Protein AF-A0A496LBF5-F1 (afdb_monomer_lite)

pLDDT: mean 88.76, std 11.46, range [32.69, 98.62]

Structure (mmCIF, N/CA/C/O backbone):
data_AF-A0A496LBF5-F1
#
_entry.id   AF-A0A496LBF5-F1
#
loop_
_atom_site.group_PDB
_atom_site.id
_atom_site.type_symbol
_atom_site.label_atom_id
_atom_site.label_alt_id
_atom_site.label_comp_id
_atom_site.label_asym_id
_atom_site.label_entity_id
_atom_site.label_seq_id
_atom_site.pdbx_PDB_ins_code
_atom_site.Cartn_x
_atom_site.Cartn_y
_atom_site.Cartn_z
_atom_site.occupancy
_atom_site.B_iso_or_equiv
_atom_site.auth_seq_id
_atom_site.auth_comp_id
_atom_site.auth_asym_id
_atom_site.auth_atom_id
_atom_site.pdbx_PDB_model_num
ATOM 1 N N . LEU A 1 1 ? -19.926 21.013 31.527 1.00 41.00 1 LEU A N 1
ATOM 2 C CA . LEU A 1 1 ? -18.707 20.672 32.301 1.00 41.00 1 LEU A CA 1
ATOM 3 C C . LEU A 1 1 ? -17.491 20.433 31.405 1.00 41.00 1 LEU A C 1
ATOM 5 O O . LEU A 1 1 ? -16.463 21.039 31.661 1.00 41.00 1 LEU A O 1
ATOM 9 N N . GLU A 1 2 ? -17.619 19.691 30.303 1.00 32.69 2 GLU A N 1
ATOM 10 C CA . GLU A 1 2 ? -16.548 19.501 29.303 1.00 32.69 2 GLU A CA 1
ATOM 11 C C . GLU A 1 2 ? -15.998 20.827 28.744 1.00 32.69 2 GLU A C 1
ATOM 13 O O . GLU A 1 2 ? -14.807 21.074 28.835 1.00 32.69 2 GLU A O 1
ATOM 18 N N . LYS A 1 3 ? -16.867 21.773 28.353 1.00 41.38 3 LYS A N 1
ATOM 19 C CA . LYS A 1 3 ? -16.457 23.142 27.966 1.00 41.38 3 LYS A CA 1
ATOM 20 C C . LYS A 1 3 ? -15.756 23.938 29.076 1.00 41.38 3 LYS A C 1
ATOM 22 O O . LYS A 1 3 ? -15.048 24.891 28.779 1.00 41.38 3 LYS A O 1
ATOM 27 N N . PHE A 1 4 ? -15.995 23.619 30.351 1.00 46.16 4 PHE A N 1
ATOM 28 C CA . PHE A 1 4 ? -15.349 24.290 31.486 1.00 46.16 4 PHE A CA 1
ATOM 29 C C . PHE A 1 4 ? -13.965 23.691 31.745 1.00 46.16 4 PHE A C 1
ATOM 31 O O . PHE A 1 4 ? -13.008 24.445 31.877 1.00 46.16 4 PHE A O 1
ATOM 38 N N . ALA A 1 5 ? -13.845 22.361 31.701 1.00 46.97 5 ALA A N 1
ATOM 39 C CA . ALA A 1 5 ? -12.564 21.661 31.715 1.00 46.97 5 ALA A CA 1
ATOM 40 C C . ALA A 1 5 ? -11.706 22.033 30.494 1.00 46.97 5 ALA A C 1
ATOM 42 O O . ALA A 1 5 ? -10.549 22.380 30.668 1.00 46.97 5 ALA A O 1
ATOM 43 N N . GLU A 1 6 ? -12.282 22.094 29.288 1.00 51.34 6 GLU A N 1
ATOM 44 C CA . GLU A 1 6 ? -11.626 22.617 28.081 1.00 51.34 6 GLU A CA 1
ATOM 45 C C . GLU A 1 6 ? -11.232 24.085 28.235 1.00 51.34 6 GLU A C 1
ATOM 47 O O . GLU A 1 6 ? -10.210 24.495 27.706 1.00 51.34 6 GLU A O 1
ATOM 52 N N . ARG A 1 7 ? -12.017 24.907 28.941 1.00 63.19 7 ARG A N 1
ATOM 53 C CA . ARG A 1 7 ? -11.684 26.319 29.169 1.00 63.19 7 ARG A CA 1
ATOM 54 C C . ARG A 1 7 ? -10.566 26.485 30.197 1.00 63.19 7 ARG A C 1
ATOM 56 O O . ARG A 1 7 ? -9.757 27.388 30.021 1.00 63.19 7 ARG A O 1
ATOM 63 N N . ILE A 1 8 ? -10.512 25.643 31.230 1.00 68.25 8 ILE A N 1
ATOM 64 C CA . ILE A 1 8 ? -9.393 25.579 32.182 1.00 68.25 8 ILE A CA 1
ATOM 65 C C . ILE A 1 8 ? -8.149 25.045 31.479 1.00 68.25 8 ILE A C 1
ATOM 67 O O . ILE A 1 8 ? -7.120 25.697 31.528 1.00 68.25 8 ILE A O 1
ATOM 71 N N . ASP A 1 9 ? -8.254 23.934 30.756 1.00 63.53 9 ASP A N 1
ATOM 72 C CA . ASP A 1 9 ? -7.166 23.348 29.971 1.00 63.53 9 ASP A CA 1
ATOM 73 C C . ASP A 1 9 ? -6.661 24.331 28.909 1.00 63.53 9 ASP A C 1
ATOM 75 O O . ASP A 1 9 ? -5.462 24.525 28.775 1.00 63.53 9 ASP A O 1
ATOM 79 N N . LYS A 1 10 ? -7.554 25.052 28.221 1.00 72.62 10 LYS A N 1
ATOM 80 C CA . LYS A 1 10 ? -7.190 26.118 27.276 1.00 72.62 10 LYS A CA 1
ATOM 81 C C . LYS A 1 10 ? -6.554 27.323 27.966 1.00 72.62 10 LYS A C 1
ATOM 83 O O . LYS A 1 10 ? -5.700 27.948 27.357 1.00 72.62 10 LYS A O 1
ATOM 88 N N . LYS A 1 11 ? -6.959 27.663 29.195 1.00 74.81 11 LYS A N 1
ATOM 89 C CA . LYS A 1 11 ? -6.313 28.717 29.994 1.00 74.81 11 LYS A CA 1
ATOM 90 C C . LYS A 1 11 ? -4.924 28.288 30.473 1.00 74.81 11 LYS A C 1
ATOM 92 O O . LYS A 1 11 ? -3.991 29.055 30.318 1.00 74.81 11 LYS A O 1
ATOM 97 N N . LEU A 1 12 ? -4.775 27.068 30.985 1.00 72.44 12 LEU A N 1
ATOM 98 C CA . LEU A 1 12 ? -3.493 26.514 31.429 1.00 72.44 12 LEU A CA 1
ATOM 99 C C . LEU A 1 12 ? -2.530 26.332 30.251 1.00 72.44 12 LEU A C 1
ATOM 101 O O . LEU A 1 12 ? -1.374 26.712 30.348 1.00 72.44 12 LEU A O 1
ATOM 105 N N . LYS A 1 13 ? -3.018 25.840 29.107 1.00 74.94 13 LYS A N 1
ATOM 106 C CA . LYS A 1 13 ? -2.248 25.746 27.855 1.00 74.94 13 LYS A CA 1
ATOM 107 C C . LYS A 1 13 ? -1.964 27.094 27.195 1.00 74.94 13 LYS A C 1
ATOM 109 O O . LYS A 1 13 ? -1.190 27.119 26.249 1.00 74.94 13 LYS A O 1
ATOM 114 N N . ALA A 1 14 ? -2.627 28.171 27.621 1.00 77.81 14 ALA A N 1
ATOM 115 C CA . ALA A 1 14 ? -2.325 29.524 27.161 1.00 77.81 14 ALA A CA 1
ATOM 116 C C . ALA A 1 14 ? -1.208 30.185 27.985 1.00 77.81 14 ALA A C 1
ATOM 118 O O . ALA A 1 14 ? -0.708 31.226 27.569 1.00 77.81 14 ALA A O 1
ATOM 119 N N . ASN A 1 15 ? -0.818 29.595 29.123 1.00 75.81 15 ASN A N 1
ATOM 120 C CA . ASN A 1 15 ? 0.367 30.014 29.860 1.00 75.81 15 ASN A CA 1
ATOM 121 C C . ASN A 1 15 ? 1.589 29.341 29.230 1.00 75.81 15 ASN A C 1
ATOM 123 O O . ASN A 1 15 ? 1.832 28.151 29.430 1.00 75.81 15 ASN A O 1
ATOM 127 N N . ASP A 1 16 ? 2.330 30.110 28.439 1.00 76.94 16 ASP A N 1
ATOM 128 C CA . ASP A 1 16 ? 3.502 29.621 27.709 1.00 76.94 16 ASP A CA 1
ATOM 129 C C . ASP A 1 16 ? 4.757 29.492 28.602 1.00 76.94 16 ASP A C 1
ATOM 131 O O . ASP A 1 16 ? 5.663 28.724 28.278 1.00 76.94 16 ASP A O 1
ATOM 135 N N . SER A 1 17 ? 4.813 30.223 29.720 1.00 84.50 17 SER A N 1
ATOM 136 C CA . SER A 1 17 ? 5.868 30.162 30.740 1.00 84.50 17 SER A CA 1
ATOM 137 C C . SER A 1 17 ? 5.304 30.479 32.133 1.00 84.50 17 SER A C 1
ATOM 139 O O . SER A 1 17 ? 4.192 30.994 32.261 1.00 84.50 17 SER A O 1
ATOM 141 N N . ILE A 1 18 ? 6.037 30.093 33.182 1.00 86.38 18 ILE A N 1
ATOM 142 C CA . ILE A 1 18 ? 5.689 30.301 34.597 1.00 86.38 18 ILE A CA 1
ATOM 143 C C . ILE A 1 18 ? 6.954 30.803 35.296 1.00 86.38 18 ILE A C 1
ATOM 145 O O . ILE A 1 18 ? 8.036 30.274 35.029 1.00 86.38 18 ILE A O 1
ATOM 149 N N . SER A 1 19 ? 6.841 31.827 36.145 1.00 87.69 19 SER A N 1
ATOM 150 C CA . SER A 1 19 ? 8.003 32.348 36.866 1.00 87.69 19 SER A CA 1
ATOM 151 C C . SER A 1 19 ? 8.444 31.386 37.974 1.00 87.69 19 SER A C 1
ATOM 153 O O . SER A 1 19 ? 7.641 30.621 38.505 1.00 87.69 19 SER A O 1
ATOM 155 N N . ILE A 1 20 ? 9.725 31.433 38.347 1.00 87.69 20 ILE A N 1
ATOM 156 C CA . ILE A 1 20 ? 10.244 30.654 39.483 1.00 87.69 20 ILE A CA 1
ATOM 157 C C . ILE A 1 20 ? 9.476 30.997 40.772 1.00 87.69 20 ILE A C 1
ATOM 159 O O . ILE A 1 20 ? 9.082 30.091 41.501 1.00 87.69 20 ILE A O 1
ATOM 163 N N . GLY A 1 21 ? 9.173 32.283 40.990 1.00 87.06 21 GLY A N 1
ATOM 164 C CA . GLY A 1 21 ? 8.399 32.744 42.145 1.00 87.06 21 GLY A CA 1
ATOM 165 C C . GLY A 1 21 ? 6.989 32.149 42.213 1.00 87.06 21 GLY A C 1
ATOM 166 O O . GLY A 1 21 ? 6.587 31.680 43.272 1.00 87.06 21 GLY A O 1
ATOM 167 N N . ASP A 1 22 ? 6.266 32.074 41.088 1.00 86.88 22 ASP A N 1
ATOM 168 C CA . ASP A 1 22 ? 4.928 31.455 41.055 1.00 86.88 22 ASP A CA 1
ATOM 169 C C . ASP A 1 22 ? 4.984 29.959 41.407 1.00 86.88 22 ASP A C 1
ATOM 171 O O . ASP A 1 22 ? 4.070 29.421 42.039 1.00 86.88 22 ASP A O 1
ATOM 175 N N . VAL A 1 23 ? 6.047 29.266 40.980 1.00 86.62 23 VAL A N 1
ATOM 176 C CA . VAL A 1 23 ? 6.255 27.850 41.312 1.00 86.62 23 VAL A CA 1
ATOM 177 C C . VAL A 1 23 ? 6.533 27.695 42.804 1.00 86.62 23 VAL A C 1
ATOM 179 O O . VAL A 1 23 ? 5.889 26.858 43.436 1.00 86.62 23 VAL A O 1
ATOM 182 N N . ASP A 1 24 ? 7.420 28.512 43.374 1.00 85.25 24 ASP A N 1
ATOM 183 C CA . ASP A 1 24 ? 7.716 28.514 44.811 1.00 85.25 24 ASP A CA 1
ATOM 184 C C . ASP A 1 24 ? 6.450 28.803 45.645 1.00 85.25 24 ASP A C 1
ATOM 186 O O . ASP A 1 24 ? 6.182 28.108 46.628 1.00 85.25 24 ASP A O 1
ATOM 190 N N . GLU A 1 25 ? 5.609 29.757 45.228 1.00 84.25 25 GLU A N 1
ATOM 191 C CA . GLU A 1 25 ? 4.325 30.046 45.884 1.00 84.25 25 GLU A CA 1
ATOM 192 C C . GLU A 1 25 ? 3.355 28.859 45.822 1.00 84.25 25 GLU A C 1
ATOM 194 O O . GLU A 1 25 ? 2.691 28.535 46.811 1.00 84.25 25 GLU A O 1
ATOM 199 N N . CYS A 1 26 ? 3.274 28.183 44.673 1.00 83.31 26 CYS A N 1
ATOM 200 C CA . CYS A 1 26 ? 2.454 26.981 44.529 1.00 83.31 26 CYS A CA 1
ATOM 201 C C . CYS A 1 26 ? 2.970 25.836 45.412 1.00 83.31 26 CYS A C 1
ATOM 203 O O . CYS A 1 26 ? 2.166 25.131 46.024 1.00 83.31 26 CYS A O 1
ATOM 205 N N . LEU A 1 27 ? 4.291 25.651 45.501 1.00 80.19 27 LEU A N 1
ATOM 206 C CA . LEU A 1 27 ? 4.918 24.635 46.350 1.00 80.19 27 LEU A CA 1
ATOM 207 C C . LEU A 1 27 ? 4.660 24.914 47.836 1.00 80.19 27 LEU A C 1
ATOM 209 O O . LEU A 1 27 ? 4.296 23.993 48.569 1.00 80.19 27 LEU A O 1
ATOM 213 N N . ALA A 1 28 ? 4.727 26.177 48.265 1.00 79.50 28 ALA A N 1
ATOM 214 C CA . ALA A 1 28 ? 4.423 26.583 49.638 1.00 79.50 28 ALA A CA 1
ATOM 215 C C . ALA A 1 28 ? 2.978 26.240 50.060 1.00 79.50 28 ALA A C 1
ATOM 217 O O . ALA A 1 28 ? 2.727 25.924 51.224 1.00 79.50 28 ALA A O 1
ATOM 218 N N . GLN A 1 29 ? 2.024 26.235 49.120 1.00 79.88 29 GLN A N 1
ATOM 219 C CA . GLN A 1 29 ? 0.629 25.848 49.378 1.00 79.88 29 GLN A CA 1
ATOM 220 C C . GLN A 1 29 ? 0.423 24.328 49.535 1.00 79.88 29 GLN A C 1
ATOM 222 O O . GLN A 1 29 ? -0.628 23.907 50.022 1.00 79.88 29 GLN A O 1
ATOM 227 N N . LEU A 1 30 ? 1.398 23.498 49.141 1.00 73.38 30 LEU A N 1
ATOM 228 C CA . LEU A 1 30 ? 1.330 22.030 49.210 1.00 73.38 30 LEU A CA 1
ATOM 229 C C . LEU A 1 30 ? 1.861 21.444 50.541 1.00 73.38 30 LEU A C 1
ATOM 231 O O . LEU A 1 30 ? 1.722 20.239 50.758 1.00 73.38 30 LEU A O 1
ATOM 235 N N . GLY A 1 31 ? 2.400 22.275 51.446 1.00 68.12 31 GLY A N 1
ATOM 236 C CA . GLY A 1 31 ? 2.830 21.908 52.809 1.00 68.12 31 GLY A CA 1
ATOM 237 C C . GLY A 1 31 ? 4.353 21.801 53.017 1.00 68.12 31 GLY A C 1
ATOM 238 O O . GLY A 1 31 ? 5.129 21.842 52.066 1.00 68.12 31 GLY A O 1
ATOM 239 N N . GLU A 1 32 ? 4.787 21.623 54.276 1.00 57.25 32 GLU A N 1
ATOM 240 C CA . GLU A 1 32 ? 6.210 21.626 54.696 1.00 57.25 32 GLU A CA 1
ATOM 241 C C . GLU A 1 32 ? 7.187 20.663 53.973 1.00 57.25 32 GLU A C 1
ATOM 243 O O . GLU A 1 32 ? 8.366 21.004 53.878 1.00 57.25 32 GLU A O 1
ATOM 248 N N . PRO A 1 33 ? 6.784 19.507 53.402 1.00 58.16 33 PRO A N 1
ATOM 249 C CA . PRO A 1 33 ? 7.716 18.641 52.669 1.00 58.16 33 PRO A CA 1
ATOM 250 C C . PRO A 1 33 ? 8.296 19.257 51.382 1.00 58.16 33 PRO A C 1
ATOM 252 O O . PRO A 1 33 ? 9.238 18.701 50.819 1.00 58.16 33 PRO A O 1
ATOM 255 N N . TYR A 1 34 ? 7.741 20.375 50.897 1.00 58.12 34 TYR A N 1
ATOM 256 C CA . TYR A 1 34 ? 8.071 20.990 49.603 1.00 58.12 34 TYR A CA 1
ATOM 257 C C . TYR A 1 34 ? 8.748 22.372 49.728 1.00 58.12 34 TYR A C 1
ATOM 259 O O . TYR A 1 34 ? 8.709 23.162 48.793 1.00 58.12 34 TYR A O 1
ATOM 267 N N . VAL A 1 35 ? 9.395 22.662 50.865 1.00 58.12 35 VAL A N 1
ATOM 268 C CA . VAL A 1 35 ? 9.990 23.979 51.212 1.00 58.12 35 VAL A CA 1
ATOM 269 C C . VAL A 1 35 ? 11.327 24.282 50.498 1.00 58.12 35 VAL A C 1
ATOM 271 O O . VAL A 1 35 ? 11.911 25.345 50.692 1.00 58.12 35 VAL A O 1
ATOM 274 N N . LYS A 1 36 ? 11.838 23.386 49.642 1.00 68.62 36 LYS A N 1
ATOM 275 C CA . LYS A 1 36 ? 13.060 23.662 48.863 1.00 68.62 36 LYS A CA 1
ATOM 276 C C . LYS A 1 36 ? 12.752 24.656 47.743 1.00 68.62 36 LYS A C 1
ATOM 278 O O . LYS A 1 36 ? 11.825 24.422 46.969 1.00 68.62 36 LYS A O 1
ATOM 283 N N . ARG A 1 37 ? 13.547 25.724 47.637 1.00 79.19 37 ARG A N 1
ATOM 284 C CA . ARG A 1 37 ? 13.379 26.712 46.572 1.00 79.19 37 ARG A CA 1
ATOM 285 C C . ARG A 1 37 ? 13.835 26.138 45.238 1.00 79.19 37 ARG A C 1
ATOM 287 O O . ARG A 1 37 ? 14.799 25.368 45.174 1.00 79.19 37 ARG A O 1
ATOM 294 N N . VAL A 1 38 ? 13.167 26.514 44.156 1.00 82.81 38 VAL A N 1
ATOM 295 C CA . VAL A 1 38 ? 13.528 26.042 42.812 1.00 82.81 38 VAL A CA 1
ATOM 296 C C . VAL A 1 38 ? 14.945 26.484 42.417 1.00 82.81 38 VAL A C 1
ATOM 298 O O . VAL A 1 38 ? 15.627 25.748 41.703 1.00 82.81 38 VAL A O 1
ATOM 301 N N . GLU A 1 39 ? 15.443 27.627 42.896 1.00 84.19 39 GLU A N 1
ATOM 302 C CA . GLU A 1 39 ? 16.824 28.047 42.622 1.00 84.19 39 GLU A CA 1
ATOM 303 C C . GLU A 1 39 ? 17.855 27.081 43.215 1.00 84.19 39 GLU A C 1
ATOM 305 O O . GLU A 1 39 ? 18.856 26.793 42.558 1.00 84.19 39 GLU A O 1
ATOM 310 N N . ASP A 1 40 ? 17.584 26.520 44.396 1.00 82.06 40 ASP A N 1
ATOM 311 C CA . ASP A 1 40 ? 18.472 25.555 45.052 1.00 82.06 40 ASP A CA 1
ATOM 312 C C . ASP A 1 40 ? 18.580 24.264 44.227 1.00 82.06 40 ASP A C 1
ATOM 314 O O . ASP A 1 40 ? 19.658 23.683 44.103 1.00 82.06 40 ASP A O 1
ATOM 318 N N . TYR A 1 41 ? 17.481 23.848 43.585 1.00 82.19 41 TYR A N 1
ATOM 319 C CA . TYR A 1 41 ? 17.464 22.694 42.684 1.00 82.19 41 TYR A CA 1
ATOM 320 C C . TYR A 1 41 ? 18.403 22.879 41.483 1.00 82.19 41 TYR A C 1
ATOM 322 O O . TYR A 1 41 ? 19.136 21.957 41.121 1.00 82.19 41 TYR A O 1
ATOM 330 N N . PHE A 1 42 ? 18.414 24.068 40.874 1.00 83.88 42 PHE A N 1
ATOM 331 C CA . PHE A 1 42 ? 19.310 24.366 39.753 1.00 83.88 42 PHE A CA 1
ATOM 332 C C . PHE A 1 42 ? 20.751 24.624 40.204 1.00 83.88 42 PHE A C 1
ATOM 334 O O . PHE A 1 42 ? 21.678 24.172 39.528 1.00 83.88 42 PHE A O 1
ATOM 341 N N . ALA A 1 43 ? 20.951 25.290 41.345 1.00 81.19 43 ALA A N 1
ATOM 342 C CA . ALA A 1 43 ? 22.270 25.548 41.925 1.00 81.19 43 ALA A CA 1
ATOM 343 C C . ALA A 1 43 ? 22.997 24.253 42.314 1.00 81.19 43 ALA A C 1
ATOM 345 O O . ALA A 1 43 ? 24.210 24.156 42.133 1.00 81.19 43 ALA A O 1
ATOM 346 N N . ALA A 1 44 ? 22.251 23.234 42.753 1.00 76.75 44 ALA A N 1
ATOM 347 C CA . ALA A 1 44 ? 22.783 21.907 43.039 1.00 76.75 44 ALA A CA 1
ATOM 348 C C . ALA A 1 44 ? 23.307 21.173 41.789 1.00 76.75 44 ALA A C 1
ATOM 350 O O . ALA A 1 44 ? 24.006 20.176 41.923 1.00 76.75 44 ALA A O 1
ATOM 351 N N . MET A 1 45 ? 23.000 21.626 40.562 1.00 73.56 45 MET A N 1
ATOM 352 C CA . MET A 1 45 ? 23.544 21.067 39.309 1.00 73.56 45 MET A CA 1
ATOM 353 C C . MET A 1 45 ? 23.470 19.527 39.237 1.00 73.56 45 MET A C 1
ATOM 355 O O . MET A 1 45 ? 24.401 18.855 38.778 1.00 73.56 45 MET A O 1
ATOM 359 N N . GLY A 1 46 ? 22.344 18.968 39.693 1.00 65.50 46 GLY A N 1
ATOM 360 C CA . GLY A 1 46 ? 22.088 17.526 39.717 1.00 65.50 46 GLY A CA 1
ATOM 361 C C . GLY A 1 46 ? 22.604 16.779 40.954 1.00 65.50 46 GLY A C 1
ATOM 362 O O . GLY A 1 46 ? 22.464 15.560 41.001 1.00 65.50 46 GLY A O 1
ATOM 363 N N . GLU A 1 47 ? 23.172 17.461 41.949 1.00 66.38 47 GLU A N 1
ATOM 364 C CA . GLU A 1 47 ? 23.517 16.870 43.244 1.00 66.38 47 GLU A CA 1
ATOM 365 C C . GLU A 1 47 ? 22.239 16.668 44.077 1.00 66.38 47 GLU A C 1
ATOM 367 O O . GLU A 1 47 ? 21.509 17.611 44.378 1.00 66.38 47 GLU A O 1
ATOM 372 N N . LEU A 1 48 ? 21.931 15.414 44.415 1.00 55.50 48 LEU A N 1
ATOM 373 C CA . LEU A 1 48 ? 20.868 15.062 45.355 1.00 55.50 48 LEU A CA 1
ATOM 374 C C . LEU A 1 48 ? 21.522 14.567 46.645 1.00 55.50 48 LEU A C 1
ATOM 376 O O . LEU A 1 48 ? 22.208 13.548 46.630 1.00 55.50 48 LEU A O 1
ATOM 380 N N . GLU A 1 49 ? 21.277 15.253 47.759 1.00 49.25 49 GLU A N 1
ATOM 381 C CA . GLU A 1 49 ? 21.431 14.642 49.080 1.00 49.25 49 GLU A CA 1
ATOM 382 C C . GLU A 1 49 ? 20.263 13.670 49.284 1.00 49.25 49 GLU A C 1
ATOM 384 O O . GLU A 1 49 ? 19.103 14.082 49.388 1.00 49.25 49 GLU A O 1
ATOM 389 N N . ILE A 1 50 ? 20.565 12.374 49.278 1.00 43.91 50 ILE A N 1
ATOM 390 C CA . ILE A 1 50 ? 19.681 11.318 49.772 1.00 43.91 50 ILE A CA 1
ATOM 391 C C . ILE A 1 50 ? 20.373 10.788 51.030 1.00 43.91 50 ILE A C 1
ATOM 393 O O . ILE A 1 50 ? 21.549 10.451 50.945 1.00 43.91 50 ILE A O 1
ATOM 397 N N . ASP A 1 51 ? 19.653 10.810 52.154 1.00 42.28 51 ASP A N 1
ATOM 398 C CA . ASP A 1 51 ? 20.048 10.483 53.536 1.00 42.28 51 ASP A CA 1
ATOM 399 C C . ASP A 1 51 ? 21.388 9.746 53.768 1.00 42.28 51 ASP A C 1
ATOM 401 O O . ASP A 1 51 ? 21.714 8.761 53.108 1.00 42.28 51 ASP A O 1
ATOM 405 N N . ASP A 1 52 ? 22.082 10.229 54.806 1.00 42.88 52 ASP A N 1
ATOM 406 C CA . ASP A 1 52 ? 23.400 9.961 55.423 1.00 42.88 52 ASP A CA 1
ATOM 407 C C . ASP A 1 52 ? 24.151 8.606 55.290 1.00 42.88 52 ASP A C 1
ATOM 409 O O . ASP A 1 52 ? 25.154 8.424 55.978 1.00 42.88 52 ASP A O 1
ATOM 413 N N . GLU A 1 53 ? 23.805 7.659 54.414 1.00 45.78 53 GLU A N 1
ATOM 414 C CA . GLU A 1 53 ? 24.547 6.384 54.310 1.00 45.78 53 GLU A CA 1
ATOM 415 C C . GLU A 1 53 ? 24.903 5.878 52.901 1.00 45.78 53 GLU A C 1
ATOM 417 O O . GLU A 1 53 ? 25.493 4.803 52.788 1.00 45.78 53 GLU A O 1
ATOM 422 N N . GLN A 1 54 ? 24.693 6.635 51.817 1.00 40.50 54 GLN A N 1
ATOM 423 C CA . GLN A 1 54 ? 25.317 6.303 50.521 1.00 40.50 54 GLN A CA 1
ATOM 424 C C . GLN A 1 54 ? 25.367 7.502 49.559 1.00 40.50 54 GLN A C 1
ATOM 426 O O . GLN A 1 54 ? 24.437 7.770 48.804 1.00 40.50 54 GLN A O 1
ATOM 431 N N . ILE A 1 55 ? 26.498 8.212 49.553 1.00 38.34 55 ILE A N 1
ATOM 432 C CA . ILE A 1 55 ? 26.775 9.285 48.591 1.00 38.34 55 ILE A CA 1
ATOM 433 C C . ILE A 1 55 ? 27.207 8.655 47.257 1.00 38.34 55 ILE A C 1
ATOM 435 O O . ILE A 1 55 ? 28.384 8.351 47.064 1.00 38.34 55 ILE A O 1
ATOM 439 N N . ASP A 1 56 ? 26.281 8.504 46.309 1.00 41.94 56 ASP A N 1
ATOM 440 C CA . ASP A 1 56 ? 26.619 8.372 44.883 1.00 41.94 56 ASP A CA 1
ATOM 441 C C . ASP A 1 56 ? 26.411 9.725 44.175 1.00 41.94 56 ASP A C 1
ATOM 443 O O . ASP A 1 56 ? 25.474 9.942 43.411 1.00 41.94 56 ASP A O 1
ATOM 447 N N . THR A 1 57 ? 27.265 10.706 44.496 1.00 45.84 57 THR A N 1
ATOM 448 C CA . THR A 1 57 ? 27.275 12.028 43.834 1.00 45.84 57 THR A CA 1
ATOM 449 C C . THR A 1 57 ? 27.962 11.970 42.471 1.00 45.84 57 THR A C 1
ATOM 451 O O . THR A 1 57 ? 29.177 12.189 42.356 1.00 45.84 57 THR A O 1
ATOM 454 N N . THR A 1 58 ? 27.191 11.764 41.408 1.00 54.78 58 THR A N 1
ATOM 455 C CA . THR A 1 58 ? 27.641 12.018 40.032 1.00 54.78 58 THR A CA 1
ATOM 456 C C . THR A 1 58 ? 27.096 13.357 39.526 1.00 54.78 58 THR A C 1
ATOM 458 O O . THR A 1 58 ? 26.075 13.423 38.848 1.00 54.78 58 THR A O 1
ATOM 461 N N . SER A 1 59 ? 27.790 14.457 39.847 1.00 74.75 59 SER A N 1
ATOM 462 C CA . SER A 1 59 ? 27.473 15.780 39.287 1.00 74.75 59 SER A CA 1
ATOM 463 C C . SER A 1 59 ? 27.658 15.795 37.762 1.00 74.75 59 SER A C 1
ATOM 465 O O . SER A 1 59 ? 28.529 15.095 37.229 1.00 74.75 59 SER A O 1
ATOM 467 N N . PHE A 1 60 ? 26.881 16.616 37.034 1.00 83.50 60 PHE A N 1
ATOM 468 C CA . PHE A 1 60 ? 26.980 16.709 35.562 1.00 83.50 60 PHE A CA 1
ATOM 469 C C . PHE A 1 60 ? 28.423 16.932 35.084 1.00 83.50 60 PHE A C 1
ATOM 471 O O . PHE A 1 60 ? 28.831 16.377 34.064 1.00 83.50 60 PHE A O 1
ATOM 478 N N . LYS A 1 61 ? 29.217 17.695 35.847 1.00 83.62 61 LYS A N 1
ATOM 479 C CA . LYS A 1 61 ? 30.636 17.945 35.569 1.00 83.62 61 LYS A CA 1
ATOM 480 C C . LYS A 1 61 ? 31.468 16.657 35.577 1.00 83.62 61 LYS A C 1
ATOM 482 O O . LYS A 1 61 ? 32.135 16.380 34.583 1.00 83.62 61 LYS A O 1
ATOM 487 N N . LYS A 1 62 ? 31.389 15.853 36.646 1.00 84.19 62 LYS A N 1
ATOM 488 C CA . LYS A 1 62 ? 32.127 14.579 36.754 1.00 84.19 62 LYS A CA 1
ATOM 489 C C . LYS A 1 62 ? 31.735 13.609 35.639 1.00 84.19 62 LYS A C 1
ATOM 491 O O . LYS A 1 62 ? 32.601 12.953 35.065 1.00 84.19 62 LYS A O 1
ATOM 496 N N . ASN A 1 63 ? 30.447 13.563 35.292 1.00 86.50 63 ASN A N 1
ATOM 497 C CA . ASN A 1 63 ? 29.941 12.705 34.218 1.00 86.50 63 ASN A CA 1
ATOM 498 C C . ASN A 1 63 ? 30.512 13.096 32.851 1.00 86.50 63 ASN A C 1
ATOM 500 O O . ASN A 1 63 ? 30.953 12.230 32.097 1.00 86.50 63 ASN A O 1
ATOM 504 N N . ILE A 1 64 ? 30.543 14.395 32.538 1.00 91.00 64 ILE A N 1
ATOM 505 C CA . ILE A 1 64 ? 31.113 14.894 31.281 1.00 91.00 64 ILE A CA 1
ATOM 506 C C . ILE A 1 64 ? 32.628 14.656 31.237 1.00 91.00 64 ILE A C 1
ATOM 508 O O . ILE A 1 64 ? 33.129 14.187 30.217 1.00 91.00 64 ILE A O 1
ATOM 512 N N . GLU A 1 65 ? 33.355 14.931 32.324 1.00 90.88 65 GLU A N 1
ATOM 513 C CA . GLU A 1 65 ? 34.809 14.715 32.408 1.00 90.88 65 GLU A CA 1
ATOM 514 C C . GLU A 1 65 ? 35.172 13.232 32.237 1.00 90.88 65 GLU A C 1
ATOM 516 O O . GLU A 1 65 ? 36.017 12.894 31.405 1.00 90.88 65 GLU A O 1
ATOM 521 N N . GLY A 1 66 ? 34.481 12.333 32.945 1.00 90.69 66 GLY A N 1
ATOM 522 C CA . GLY A 1 66 ? 34.682 10.889 32.812 1.00 90.69 66 GLY A CA 1
ATOM 523 C C . GLY A 1 66 ? 34.361 10.379 31.404 1.00 90.69 66 GLY A C 1
ATOM 524 O O . GLY A 1 66 ? 35.128 9.604 30.825 1.00 90.69 66 GLY A O 1
ATOM 525 N N . ALA A 1 67 ? 33.266 10.859 30.807 1.00 91.94 67 ALA A N 1
ATOM 526 C CA . ALA A 1 67 ? 32.908 10.505 29.439 1.00 91.94 67 ALA A CA 1
ATOM 527 C C . ALA A 1 67 ? 33.930 11.031 28.416 1.00 91.94 67 ALA A C 1
ATOM 529 O O . ALA A 1 67 ? 34.262 10.319 27.466 1.00 91.94 67 ALA A O 1
ATOM 530 N N . TYR A 1 68 ? 34.471 12.234 28.621 1.00 93.88 68 TYR A N 1
ATOM 531 C CA . TYR A 1 68 ? 35.490 12.820 27.753 1.00 93.88 68 TYR A CA 1
ATOM 532 C C . TYR A 1 68 ? 36.795 12.023 27.789 1.00 93.88 68 TYR A C 1
ATOM 534 O O . TYR A 1 68 ? 37.305 11.652 26.731 1.00 93.88 68 TYR A O 1
ATOM 542 N N . GLU A 1 69 ? 37.302 11.683 28.976 1.00 92.94 69 GLU A N 1
ATOM 543 C CA . GLU A 1 69 ? 38.526 10.880 29.101 1.00 92.94 69 GLU A CA 1
ATOM 544 C C . GLU A 1 69 ? 38.379 9.505 28.428 1.00 92.94 69 GLU A C 1
ATOM 546 O O . GLU A 1 69 ? 39.310 9.039 27.773 1.00 92.94 69 GLU A O 1
ATOM 551 N N . SER A 1 70 ? 37.185 8.899 28.465 1.00 90.12 70 SER A N 1
ATOM 552 C CA . SER A 1 70 ? 36.929 7.603 27.818 1.00 90.12 70 SER A CA 1
ATOM 553 C C . SER A 1 70 ? 37.054 7.613 26.282 1.00 90.12 70 SER A C 1
ATOM 555 O O . SER A 1 70 ? 37.346 6.571 25.683 1.00 90.12 70 SER A O 1
ATOM 557 N N . VAL A 1 71 ? 36.840 8.771 25.639 1.00 91.31 71 VAL A N 1
ATOM 558 C CA . VAL A 1 71 ? 36.836 8.940 24.171 1.00 91.31 71 VAL A CA 1
ATOM 559 C C . VAL A 1 71 ? 38.020 9.770 23.654 1.00 91.31 71 VAL A C 1
ATOM 561 O O . VAL A 1 71 ? 38.261 9.832 22.452 1.00 91.31 71 VAL A O 1
ATOM 564 N N . LYS A 1 72 ? 38.798 10.387 24.544 1.00 91.12 72 LYS A N 1
ATOM 565 C CA . LYS A 1 72 ? 39.903 11.303 24.225 1.00 91.12 72 LYS A CA 1
ATOM 566 C C . LYS A 1 72 ? 40.929 10.726 23.251 1.00 91.12 72 LYS A C 1
ATOM 568 O O . LYS A 1 72 ? 41.291 11.389 22.285 1.00 91.12 72 LYS A O 1
ATOM 573 N N . GLU A 1 73 ? 41.358 9.481 23.457 1.00 86.00 73 GLU A N 1
ATOM 574 C CA . GLU A 1 73 ? 42.299 8.812 22.546 1.00 86.00 73 GLU A CA 1
ATOM 575 C C . GLU A 1 73 ? 41.730 8.636 21.135 1.00 86.00 73 GLU A C 1
ATOM 577 O O . GLU A 1 73 ? 42.461 8.757 20.153 1.00 86.00 73 GLU A O 1
ATOM 582 N N . LEU A 1 74 ? 40.424 8.380 21.026 1.00 85.56 74 LEU A N 1
ATOM 583 C CA . LEU A 1 74 ? 39.737 8.240 19.747 1.00 85.56 74 LEU A CA 1
ATOM 584 C C . LEU A 1 74 ? 39.680 9.582 19.011 1.00 85.56 74 LEU A C 1
ATOM 586 O O . LEU A 1 74 ? 39.972 9.641 17.820 1.00 85.56 74 LEU A O 1
ATOM 590 N N . LEU A 1 75 ? 39.338 10.658 19.727 1.00 86.38 75 LEU A N 1
ATOM 591 C CA . LEU A 1 75 ? 39.278 12.011 19.169 1.00 86.38 75 LEU A CA 1
ATOM 592 C C . LEU A 1 75 ? 40.658 12.498 18.709 1.00 86.38 75 LEU A C 1
ATOM 594 O O . LEU A 1 75 ? 40.766 13.097 17.643 1.00 86.38 75 LEU A O 1
ATOM 598 N N . ASN A 1 76 ? 41.712 12.185 19.466 1.00 85.75 76 ASN A N 1
ATOM 599 C CA . ASN A 1 76 ? 43.087 12.557 19.125 1.00 85.75 76 ASN A CA 1
ATOM 600 C C . ASN A 1 76 ? 43.642 11.794 17.909 1.00 85.75 76 ASN A C 1
ATOM 602 O O . ASN A 1 76 ? 44.575 12.273 17.273 1.00 85.75 76 ASN A O 1
ATOM 606 N N . ASN A 1 77 ? 43.081 10.626 17.579 1.00 81.06 77 ASN A N 1
ATOM 607 C CA . ASN A 1 77 ? 43.521 9.776 16.467 1.00 81.06 77 ASN A CA 1
ATOM 608 C C . ASN A 1 77 ? 42.526 9.745 15.293 1.00 81.06 77 ASN A C 1
ATOM 610 O O . ASN A 1 77 ? 42.595 8.841 14.457 1.00 81.06 77 ASN A O 1
ATOM 614 N N . ALA A 1 78 ? 41.599 10.705 15.226 1.00 71.31 78 ALA A N 1
ATOM 615 C CA . ALA A 1 78 ? 40.487 10.691 14.277 1.00 71.31 78 ALA A CA 1
ATOM 616 C C . ALA A 1 78 ? 40.928 10.569 12.804 1.00 71.31 78 ALA A C 1
ATOM 618 O O . ALA A 1 78 ? 40.287 9.850 12.040 1.00 71.31 78 ALA A O 1
ATOM 619 N N . ASP A 1 79 ? 42.056 11.180 12.425 1.00 70.81 79 ASP A N 1
ATOM 620 C CA . ASP A 1 79 ? 42.576 11.176 11.047 1.00 70.81 79 ASP A CA 1
ATOM 621 C C . ASP A 1 79 ? 43.002 9.782 10.543 1.00 70.81 79 ASP A C 1
ATOM 623 O O . ASP A 1 79 ? 43.069 9.546 9.336 1.00 70.81 79 ASP A O 1
ATOM 627 N N . ASN A 1 80 ? 43.254 8.832 11.451 1.00 65.75 80 ASN A N 1
ATOM 628 C CA . ASN A 1 80 ? 43.653 7.459 11.119 1.00 65.75 80 ASN A CA 1
ATOM 629 C C . ASN A 1 80 ? 42.461 6.488 11.022 1.00 65.75 80 ASN A C 1
ATOM 631 O O . ASN A 1 80 ? 42.640 5.299 10.738 1.00 65.75 80 ASN A O 1
ATOM 635 N N . ILE A 1 81 ? 41.238 6.963 11.270 1.00 65.31 81 ILE A N 1
ATOM 636 C CA . ILE A 1 81 ? 40.029 6.142 11.292 1.00 65.31 81 ILE A CA 1
ATOM 637 C C . ILE A 1 81 ? 39.332 6.255 9.939 1.00 65.31 81 ILE A C 1
ATOM 639 O O . ILE A 1 81 ? 38.861 7.315 9.545 1.00 65.31 81 ILE A O 1
ATOM 643 N N . THR A 1 82 ? 39.220 5.138 9.218 1.00 62.06 82 THR A N 1
ATOM 644 C CA . THR A 1 82 ? 38.403 5.112 7.998 1.00 62.06 82 THR A CA 1
ATOM 645 C C . THR A 1 82 ? 36.913 5.085 8.344 1.00 62.06 82 THR A C 1
ATOM 647 O O . THR A 1 82 ? 36.482 4.360 9.242 1.00 62.06 82 THR A O 1
ATOM 650 N N . ASP A 1 83 ? 36.114 5.833 7.579 1.00 57.78 83 ASP A N 1
ATOM 651 C CA . ASP A 1 83 ? 34.662 6.001 7.748 1.00 57.78 83 ASP A CA 1
ATOM 652 C C . ASP A 1 83 ? 33.892 4.691 8.005 1.00 57.78 83 ASP A C 1
ATOM 654 O O . ASP A 1 83 ? 33.061 4.601 8.910 1.00 57.78 83 ASP A O 1
ATOM 658 N N . ASN A 1 84 ? 34.204 3.640 7.239 1.00 55.66 84 ASN A N 1
ATOM 659 C CA . ASN A 1 84 ? 33.521 2.347 7.335 1.00 55.66 84 ASN A CA 1
ATOM 660 C C . ASN A 1 84 ? 33.909 1.535 8.584 1.00 55.66 84 ASN A C 1
ATOM 662 O O . ASN A 1 84 ? 33.174 0.616 8.946 1.00 55.66 84 ASN A O 1
ATOM 666 N N . ASN A 1 85 ? 35.039 1.847 9.224 1.00 67.00 85 ASN A N 1
ATOM 667 C CA . ASN A 1 85 ? 35.541 1.127 10.394 1.00 67.00 85 ASN A CA 1
ATOM 668 C C . ASN A 1 85 ? 34.840 1.607 11.678 1.00 67.00 85 ASN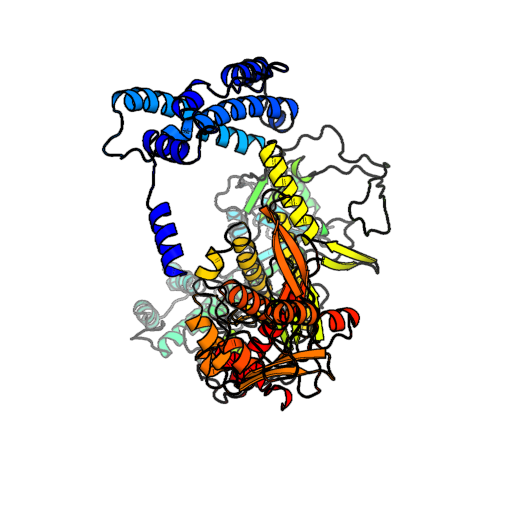 A C 1
ATOM 670 O O . ASN A 1 85 ? 34.376 0.792 12.471 1.00 67.00 85 ASN A O 1
ATOM 674 N N . LEU A 1 86 ? 34.642 2.924 11.832 1.00 74.62 86 LEU A N 1
ATOM 675 C CA . LEU A 1 86 ? 34.000 3.495 13.025 1.00 74.62 86 LEU A CA 1
ATOM 676 C C . LEU A 1 86 ? 32.533 3.071 13.172 1.00 74.62 86 LEU A C 1
ATOM 678 O O . LEU A 1 86 ? 32.089 2.747 14.267 1.00 74.62 86 LEU A O 1
ATOM 682 N N . MET A 1 87 ? 31.777 3.027 12.071 1.00 73.38 87 MET A N 1
ATOM 683 C CA . MET A 1 87 ? 30.368 2.606 12.096 1.00 73.38 87 MET A CA 1
ATOM 684 C C . MET A 1 87 ? 30.174 1.137 12.508 1.00 73.38 87 MET A C 1
ATOM 686 O O . MET A 1 87 ? 29.070 0.742 12.888 1.00 73.38 87 MET A O 1
ATOM 690 N N . GLN A 1 88 ? 31.215 0.311 12.376 1.00 71.44 88 GLN A N 1
ATOM 691 C CA . GLN A 1 88 ? 31.186 -1.111 12.725 1.00 71.44 88 GLN A CA 1
ATOM 692 C C . GLN A 1 88 ? 31.750 -1.379 14.129 1.00 71.44 88 GLN A C 1
ATOM 694 O O . GLN A 1 88 ? 31.488 -2.443 14.695 1.00 71.44 88 GLN A O 1
ATOM 699 N N . ASP A 1 89 ? 32.451 -0.407 14.717 1.00 79.56 89 ASP A N 1
ATOM 700 C CA . ASP A 1 89 ? 33.037 -0.486 16.051 1.00 79.56 89 ASP A CA 1
ATOM 701 C C . ASP A 1 89 ? 32.049 -0.024 17.130 1.00 79.56 89 ASP A C 1
ATOM 703 O O . ASP A 1 89 ? 31.946 1.153 17.484 1.00 79.56 89 ASP A O 1
ATOM 707 N N . LYS A 1 90 ? 31.310 -0.989 17.683 1.00 79.25 90 LYS A N 1
ATOM 708 C CA . LYS A 1 90 ? 30.312 -0.728 18.730 1.00 79.25 90 LYS A CA 1
ATOM 709 C C . LYS A 1 90 ? 30.904 -0.063 19.976 1.00 79.25 90 LYS A C 1
ATOM 711 O O . LYS A 1 90 ? 30.223 0.766 20.571 1.00 79.25 90 LYS A O 1
ATOM 716 N N . GLY A 1 91 ? 32.134 -0.413 20.358 1.00 83.88 91 GLY A N 1
ATOM 717 C CA . GLY A 1 91 ? 32.755 0.105 21.578 1.00 83.88 91 GLY A CA 1
ATOM 718 C C . GLY A 1 91 ? 33.093 1.587 21.449 1.00 83.88 91 GLY A C 1
ATOM 719 O O . GLY A 1 91 ? 32.797 2.382 22.340 1.00 83.88 91 GLY A O 1
ATOM 720 N N . ASN A 1 92 ? 33.647 1.989 20.305 1.00 86.06 92 ASN A N 1
ATOM 721 C CA . ASN A 1 92 ? 33.953 3.395 20.044 1.00 86.06 92 ASN A CA 1
ATOM 722 C C . ASN A 1 92 ? 32.692 4.250 19.833 1.00 86.06 92 ASN A C 1
ATOM 724 O O . ASN A 1 92 ? 32.639 5.383 20.313 1.00 86.06 92 ASN A O 1
ATOM 728 N N . VAL A 1 93 ? 31.646 3.709 19.199 1.00 86.88 93 VAL A N 1
ATOM 729 C CA . VAL A 1 93 ? 30.343 4.393 19.079 1.00 86.88 93 VAL A CA 1
ATOM 730 C C . VAL A 1 93 ? 29.725 4.675 20.451 1.00 86.88 93 VAL A C 1
ATOM 732 O O . VAL A 1 93 ? 29.218 5.776 20.676 1.00 86.88 93 VAL A O 1
ATOM 735 N N . GLU A 1 94 ? 29.788 3.714 21.373 1.00 88.19 94 GLU A N 1
ATOM 736 C CA . GLU A 1 94 ? 29.271 3.867 22.735 1.00 88.19 94 GLU A CA 1
ATOM 737 C C . GLU A 1 94 ? 30.003 4.973 23.504 1.00 88.19 94 GLU A C 1
ATOM 739 O O . GLU A 1 94 ? 29.356 5.832 24.098 1.00 88.19 94 GLU A O 1
ATOM 744 N N . LYS A 1 95 ? 31.335 5.042 23.408 1.00 89.75 95 LYS A N 1
ATOM 745 C CA . LYS A 1 95 ? 32.134 6.113 24.031 1.00 89.75 95 LYS A CA 1
ATOM 746 C C . LYS A 1 95 ? 31.749 7.509 23.529 1.00 89.75 95 LYS A C 1
ATOM 748 O O . LYS A 1 95 ? 31.510 8.412 24.331 1.00 89.75 95 LYS A O 1
ATOM 753 N N . ILE A 1 96 ? 31.639 7.688 22.207 1.00 91.25 96 ILE A N 1
ATOM 754 C CA . ILE A 1 96 ? 31.223 8.969 21.599 1.00 91.25 96 ILE A CA 1
ATOM 755 C C . ILE A 1 96 ? 29.823 9.358 22.084 1.00 91.25 96 ILE A C 1
ATOM 757 O O . ILE A 1 96 ? 29.563 10.519 22.412 1.00 91.25 96 ILE A O 1
ATOM 761 N N . LYS A 1 97 ? 28.916 8.381 22.129 1.00 91.88 97 LYS A N 1
ATOM 762 C CA . LYS A 1 97 ? 27.551 8.579 22.595 1.00 91.88 97 LYS A CA 1
ATOM 763 C C . LYS A 1 97 ? 27.502 9.035 24.043 1.00 91.88 97 LYS A C 1
ATOM 765 O O . LYS A 1 97 ? 26.821 10.015 24.320 1.00 91.88 97 LYS A O 1
ATOM 770 N N . THR A 1 98 ? 28.204 8.350 24.940 1.00 91.94 98 THR A N 1
ATOM 771 C CA . THR A 1 98 ? 28.208 8.660 26.374 1.00 91.94 98 THR A CA 1
ATOM 772 C C . THR A 1 98 ? 28.630 10.105 26.628 1.00 91.94 98 THR A C 1
ATOM 774 O O . THR A 1 98 ? 27.973 10.802 27.396 1.00 91.94 98 THR A O 1
ATOM 777 N N . LEU A 1 99 ? 29.646 10.605 25.912 1.00 94.62 99 LEU A N 1
ATOM 778 C CA . LEU A 1 99 ? 30.041 12.015 25.991 1.00 94.62 99 LEU A CA 1
ATOM 779 C C . LEU A 1 99 ? 28.924 12.958 25.523 1.00 94.62 99 LEU A C 1
ATOM 781 O O . LEU A 1 99 ? 28.590 13.929 26.202 1.00 94.62 99 LEU A O 1
ATOM 785 N N . LEU A 1 100 ? 28.338 12.683 24.358 1.00 93.88 100 LEU A N 1
ATOM 786 C CA . LEU A 1 100 ? 27.304 13.540 23.782 1.00 93.88 100 LEU A CA 1
ATOM 787 C C . LEU A 1 100 ? 25.987 13.504 24.578 1.00 93.88 100 LEU A C 1
ATOM 789 O O . LEU A 1 100 ? 25.305 14.527 24.643 1.00 93.88 100 LEU A O 1
ATOM 793 N N . ASP A 1 101 ? 25.647 12.376 25.204 1.00 92.06 101 ASP A N 1
ATOM 794 C CA . ASP A 1 101 ? 24.520 12.247 26.133 1.00 92.06 101 ASP A CA 1
ATOM 795 C C . ASP A 1 101 ? 24.772 13.029 27.426 1.00 92.06 101 ASP A C 1
ATOM 797 O O . ASP A 1 101 ? 23.916 13.822 27.806 1.00 92.06 101 ASP A O 1
ATOM 801 N N . ALA A 1 102 ? 25.960 12.923 28.032 1.00 91.88 102 ALA A N 1
ATOM 802 C CA . ALA A 1 102 ? 26.298 13.671 29.247 1.00 91.88 102 ALA A CA 1
ATOM 803 C C . ALA A 1 102 ? 26.174 15.197 29.047 1.00 91.88 102 ALA A C 1
ATOM 805 O O . ALA A 1 102 ? 25.594 15.899 29.878 1.00 91.88 102 ALA A O 1
ATOM 806 N N . ILE A 1 103 ? 26.638 15.717 27.902 1.00 93.12 103 ILE A N 1
ATOM 807 C CA . ILE A 1 103 ? 26.476 17.139 27.544 1.00 93.12 103 ILE A CA 1
ATOM 808 C C . ILE A 1 103 ? 24.996 17.473 27.282 1.00 93.12 103 ILE A C 1
ATOM 810 O O . ILE A 1 103 ? 24.515 18.550 27.646 1.00 93.12 103 ILE A O 1
ATOM 814 N N . LYS A 1 104 ? 24.245 16.559 26.654 1.00 92.75 104 LYS A N 1
ATOM 815 C CA . LYS A 1 104 ? 22.811 16.739 26.391 1.00 92.75 104 LYS A CA 1
ATOM 816 C C . LYS A 1 104 ? 21.960 16.729 27.648 1.00 92.75 104 LYS A C 1
ATOM 818 O O . LYS A 1 104 ? 20.954 17.438 27.673 1.00 92.75 104 LYS A O 1
ATOM 823 N N . ASP A 1 105 ? 22.326 15.955 28.654 1.00 90.19 105 ASP A N 1
ATOM 824 C CA . ASP A 1 105 ? 21.591 15.897 29.909 1.00 90.19 105 ASP A CA 1
ATOM 825 C C . ASP A 1 105 ? 21.781 17.189 30.705 1.00 90.19 105 ASP A C 1
ATOM 827 O O . ASP A 1 105 ? 20.783 17.761 31.141 1.00 90.19 105 ASP A O 1
ATOM 831 N N . LEU A 1 106 ? 22.998 17.753 30.728 1.00 90.94 106 LEU A N 1
ATOM 832 C CA . LEU A 1 106 ? 23.229 19.115 31.224 1.00 90.94 106 LEU A CA 1
ATOM 833 C C . LEU A 1 106 ? 22.373 20.141 30.465 1.00 90.94 106 LEU A C 1
ATOM 835 O O . LEU A 1 106 ? 21.709 20.985 31.066 1.00 90.94 106 LEU A O 1
ATOM 839 N N . GLN A 1 107 ? 22.335 20.051 29.133 1.00 92.25 107 GLN A N 1
ATOM 840 C CA . GLN A 1 107 ? 21.500 20.939 28.328 1.00 92.25 107 GLN A CA 1
ATOM 841 C C . GLN A 1 107 ? 20.011 20.814 28.686 1.00 92.25 107 GLN A C 1
ATOM 843 O O . GLN A 1 107 ? 19.324 21.824 28.819 1.00 92.25 107 GLN A O 1
ATOM 848 N N . ARG A 1 108 ? 19.483 19.592 28.812 1.00 90.56 108 ARG A N 1
ATOM 849 C CA . ARG A 1 108 ? 18.073 19.349 29.159 1.00 90.56 108 ARG A CA 1
ATOM 850 C C . ARG A 1 108 ? 17.738 19.843 30.553 1.00 90.56 108 ARG A C 1
ATOM 852 O O . ARG A 1 108 ? 16.654 20.389 30.715 1.00 90.56 108 ARG A O 1
ATOM 859 N N . PHE A 1 109 ? 18.650 19.647 31.501 1.00 89.69 109 PHE A N 1
ATOM 860 C CA . PHE A 1 109 ? 18.524 20.140 32.862 1.00 89.69 109 PHE A CA 1
ATOM 861 C C . PHE A 1 109 ? 18.376 21.658 32.864 1.00 89.69 109 PHE A C 1
ATOM 863 O O . PHE A 1 109 ? 17.425 22.159 33.436 1.00 89.69 109 PHE A O 1
ATOM 870 N N . ILE A 1 110 ? 19.227 22.378 32.130 1.00 89.56 110 ILE A N 1
ATOM 871 C CA . ILE A 1 110 ? 19.237 23.847 32.093 1.00 89.56 110 ILE A CA 1
ATOM 872 C C . ILE A 1 110 ? 18.089 24.446 31.253 1.00 89.56 110 ILE A C 1
ATOM 874 O O . ILE A 1 110 ? 17.621 25.550 31.523 1.00 89.56 110 ILE A O 1
ATOM 878 N N . LYS A 1 111 ? 17.614 23.732 30.225 1.00 91.06 111 LYS A N 1
ATOM 879 C CA . LYS A 1 111 ? 16.641 24.231 29.234 1.00 91.06 111 LYS A CA 1
ATOM 880 C C . LYS A 1 111 ? 15.381 24.915 29.802 1.00 91.06 111 LYS A C 1
ATOM 882 O O . LYS A 1 111 ? 14.959 25.896 29.189 1.00 91.06 111 LYS A O 1
ATOM 887 N N . PRO A 1 112 ? 14.740 24.437 30.889 1.00 89.56 112 PRO A N 1
ATOM 888 C CA . PRO A 1 112 ? 13.542 25.069 31.443 1.00 89.56 112 PRO A CA 1
ATOM 889 C C . PRO A 1 112 ? 13.743 26.539 31.835 1.00 89.56 112 PRO A C 1
ATOM 891 O O . PRO A 1 112 ? 12.786 27.303 31.773 1.00 89.56 112 PRO A O 1
ATOM 894 N N . LEU A 1 113 ? 14.978 26.953 32.146 1.00 89.06 113 LEU A N 1
ATOM 895 C CA . LEU A 1 113 ? 15.326 28.331 32.511 1.00 89.06 113 LEU A CA 1
ATOM 896 C C . LEU A 1 113 ? 15.279 29.327 31.338 1.00 89.06 113 LEU A C 1
ATOM 898 O O . LEU A 1 113 ? 15.524 30.506 31.546 1.00 89.06 113 LEU A O 1
ATOM 902 N N . LEU A 1 114 ? 15.005 28.890 30.102 1.00 88.00 114 LEU A N 1
ATOM 903 C CA . LEU A 1 114 ? 14.896 29.792 28.944 1.00 88.00 114 LEU A CA 1
ATOM 904 C C . LEU A 1 114 ? 13.566 30.544 28.871 1.00 88.00 114 LEU A C 1
ATOM 906 O O . LEU A 1 114 ? 13.507 31.583 28.215 1.00 88.00 114 LEU A O 1
ATOM 910 N N . GLY A 1 115 ? 12.502 29.983 29.452 1.00 83.75 115 GLY A N 1
ATOM 911 C CA . GLY A 1 115 ? 11.142 30.459 29.213 1.00 83.75 115 GLY A CA 1
ATOM 912 C C . GLY A 1 115 ? 10.782 30.490 27.720 1.00 83.75 115 GLY A C 1
ATOM 913 O O . GLY A 1 115 ? 11.216 29.647 26.926 1.00 83.75 115 GLY A O 1
ATOM 914 N N . LYS A 1 116 ? 9.967 31.472 27.343 1.00 81.94 116 LYS A N 1
ATOM 915 C CA . LYS A 1 116 ? 9.545 31.798 25.977 1.00 81.94 116 LYS A CA 1
ATOM 916 C C . LYS A 1 116 ? 10.491 32.807 25.308 1.00 81.94 116 LYS A C 1
ATOM 918 O O . LYS A 1 116 ? 10.664 32.761 24.089 1.00 81.94 116 LYS A O 1
ATOM 923 N N . GLY A 1 117 ? 11.144 33.663 26.096 1.00 76.81 117 GLY A N 1
ATOM 924 C CA . GLY A 1 117 ? 12.161 34.633 25.678 1.00 76.81 117 GLY A CA 1
ATOM 925 C C . GLY A 1 117 ? 11.645 36.067 25.490 1.00 76.81 117 GLY A C 1
ATOM 926 O O . GLY A 1 117 ? 12.452 37.003 25.415 1.00 76.81 117 GLY A O 1
ATOM 927 N N . ASP A 1 118 ? 10.328 36.260 25.429 1.00 79.50 118 ASP A N 1
ATOM 928 C CA . ASP A 1 118 ? 9.607 37.530 25.261 1.00 79.50 118 ASP A CA 1
ATOM 929 C C . ASP A 1 118 ? 8.779 37.926 26.501 1.00 79.50 118 ASP A C 1
ATOM 931 O O . ASP A 1 118 ? 7.896 38.780 26.414 1.00 79.50 118 ASP A O 1
ATOM 935 N N . GLU A 1 119 ? 9.077 37.348 27.667 1.00 84.12 119 GLU A N 1
ATOM 936 C CA . GLU A 1 119 ? 8.495 37.761 28.944 1.00 84.12 119 GLU A CA 1
ATOM 937 C C . GLU A 1 119 ? 8.804 39.234 29.253 1.00 84.12 119 GLU A C 1
ATOM 939 O O . GLU A 1 119 ? 9.947 39.683 29.131 1.00 84.12 119 GLU A O 1
ATOM 944 N N . ALA A 1 120 ? 7.778 39.978 29.681 1.00 79.31 120 ALA A N 1
ATOM 945 C CA . ALA A 1 120 ? 7.884 41.408 29.975 1.00 79.31 120 ALA A CA 1
ATOM 946 C C . ALA A 1 120 ? 8.804 41.704 31.174 1.00 79.31 120 ALA A C 1
ATOM 948 O O . ALA A 1 120 ? 9.563 42.669 31.130 1.00 79.31 120 ALA A O 1
ATOM 949 N N . ASP A 1 121 ? 8.783 40.836 32.191 1.00 81.00 121 ASP A N 1
ATOM 950 C CA . ASP A 1 121 ? 9.459 41.039 33.480 1.00 81.00 121 ASP A CA 1
ATOM 951 C C . ASP A 1 121 ? 10.712 40.156 33.651 1.00 81.00 121 ASP A C 1
ATOM 953 O O . ASP A 1 121 ? 11.088 39.787 34.763 1.00 81.00 121 ASP A O 1
ATOM 957 N N . LYS A 1 122 ? 11.369 39.761 32.550 1.00 85.56 122 LYS A N 1
ATOM 958 C CA . LYS A 1 122 ? 12.581 38.927 32.620 1.00 85.56 122 LYS A CA 1
ATOM 959 C C . LYS A 1 122 ? 13.780 39.685 33.202 1.00 85.56 122 LYS A C 1
ATOM 961 O O . LYS A 1 122 ? 14.019 40.846 32.872 1.00 85.56 122 LYS A O 1
ATOM 966 N N . ASP A 1 123 ? 14.600 38.989 33.987 1.00 87.62 123 ASP A N 1
ATOM 967 C CA . ASP A 1 123 ? 15.841 39.541 34.539 1.00 87.62 123 ASP A CA 1
ATOM 968 C C . ASP A 1 123 ? 16.905 39.728 33.439 1.00 87.62 123 ASP A C 1
ATOM 970 O O . ASP A 1 123 ? 17.506 38.774 32.936 1.00 87.62 123 ASP A O 1
ATOM 974 N N . GLY A 1 124 ? 17.149 40.982 33.054 1.00 83.50 124 GLY A N 1
ATOM 975 C CA . GLY A 1 124 ? 18.108 41.325 32.003 1.00 83.50 124 GLY A CA 1
ATOM 976 C C . GLY A 1 124 ? 19.570 40.996 32.331 1.00 83.50 124 GLY A C 1
ATOM 977 O O . GLY A 1 124 ? 20.351 40.783 31.402 1.00 83.50 124 GLY A O 1
ATOM 978 N N . VAL A 1 125 ? 19.949 40.926 33.611 1.00 88.81 125 VAL A N 1
ATOM 979 C CA . VAL A 1 125 ? 21.315 40.589 34.042 1.00 88.81 125 VAL A CA 1
ATOM 980 C C . VAL A 1 125 ? 21.537 39.089 33.892 1.00 88.81 125 VAL A C 1
ATOM 982 O O . VAL A 1 125 ? 22.480 38.676 33.215 1.00 88.81 125 VAL A O 1
ATOM 985 N N . PHE A 1 126 ? 20.625 38.278 34.436 1.00 89.69 126 PHE A N 1
ATOM 986 C CA . PHE A 1 126 ? 20.688 36.821 34.315 1.00 89.69 126 PHE A CA 1
ATOM 987 C C . PHE A 1 126 ? 20.646 36.374 32.848 1.00 89.69 126 PHE A C 1
ATOM 989 O O . PHE A 1 126 ? 21.547 35.676 32.375 1.00 89.69 126 PHE A O 1
ATOM 996 N N . TYR A 1 127 ? 19.633 36.813 32.089 1.00 90.12 127 TYR A N 1
ATOM 997 C CA . TYR A 1 127 ? 19.450 36.362 30.706 1.00 90.12 127 TYR A CA 1
ATOM 998 C C . TYR A 1 127 ? 20.537 36.872 29.750 1.00 90.12 127 TYR A C 1
ATOM 1000 O O . TYR A 1 127 ? 20.770 36.230 28.721 1.00 90.12 127 TYR A O 1
ATOM 1008 N N . GLY A 1 128 ? 21.228 37.972 30.071 1.00 87.69 128 GLY A N 1
ATOM 1009 C CA . GLY A 1 128 ? 22.360 38.470 29.286 1.00 87.69 128 GLY A CA 1
ATOM 1010 C C . GLY A 1 128 ? 23.526 37.478 29.240 1.00 87.69 128 GLY A C 1
ATOM 1011 O O . GLY A 1 128 ? 24.032 37.157 28.161 1.00 87.69 128 GLY A O 1
ATOM 1012 N N . GLU A 1 129 ? 23.917 36.938 30.394 1.00 91.81 129 GLU A N 1
ATOM 1013 C CA . GLU A 1 129 ? 24.984 35.935 30.487 1.00 91.81 129 GLU A CA 1
ATOM 1014 C C . GLU A 1 129 ? 24.481 34.539 30.094 1.00 91.81 129 GLU A C 1
ATOM 1016 O O . GLU A 1 129 ? 25.095 33.848 29.271 1.00 91.81 129 GLU A O 1
ATOM 1021 N N . PHE A 1 130 ? 23.310 34.154 30.606 1.00 90.38 130 PHE A N 1
ATOM 1022 C CA . PHE A 1 130 ? 22.714 32.842 30.382 1.00 90.38 130 PHE A CA 1
ATOM 1023 C C . PHE A 1 130 ? 22.497 32.533 28.898 1.00 90.38 130 PHE A C 1
ATOM 1025 O O . PHE A 1 130 ? 22.873 31.458 28.432 1.00 90.38 130 PHE A O 1
ATOM 1032 N N . THR A 1 131 ? 21.961 33.477 28.118 1.00 89.31 131 THR A N 1
ATOM 1033 C CA . THR A 1 131 ? 21.693 33.262 26.683 1.00 89.31 131 THR A CA 1
ATOM 1034 C C . THR A 1 131 ? 22.985 33.032 25.890 1.00 89.31 131 THR A C 1
ATOM 1036 O O . THR A 1 131 ? 23.017 32.214 24.964 1.00 89.31 131 THR A O 1
ATOM 1039 N N . SER A 1 132 ? 24.078 33.707 26.265 1.00 90.12 132 SER A N 1
ATOM 1040 C CA . SER A 1 132 ? 25.398 33.528 25.646 1.00 90.12 132 SER A CA 1
ATOM 1041 C C . SER A 1 132 ? 25.959 32.126 25.913 1.00 90.12 132 SER A C 1
ATOM 1043 O O . SER A 1 132 ? 26.408 31.438 24.989 1.00 90.12 132 SER A O 1
ATOM 1045 N N . LEU A 1 133 ? 25.869 31.659 27.163 1.00 92.25 133 LEU A N 1
ATOM 1046 C CA . LEU A 1 133 ? 26.279 30.308 27.558 1.00 92.25 133 LEU A CA 1
ATOM 1047 C C . LEU A 1 133 ? 25.391 29.235 26.919 1.00 92.25 133 LEU A C 1
ATOM 1049 O O . LEU A 1 133 ? 25.903 28.258 26.366 1.00 92.25 133 LEU A O 1
ATOM 1053 N N . TRP A 1 134 ? 24.074 29.447 26.913 1.00 92.81 134 TRP A N 1
ATOM 1054 C CA . TRP A 1 134 ? 23.110 28.564 26.268 1.00 92.81 134 TRP A CA 1
ATOM 1055 C C . TRP A 1 134 ? 23.396 28.409 24.776 1.00 92.81 134 TRP A C 1
ATOM 1057 O O . TRP A 1 134 ? 23.389 27.291 24.276 1.00 92.81 134 TRP A O 1
ATOM 1067 N N . THR A 1 135 ? 23.709 29.496 24.066 1.00 91.69 135 THR A N 1
ATOM 1068 C CA . THR A 1 135 ? 24.022 29.444 22.627 1.00 91.69 135 THR A CA 1
ATOM 1069 C C . THR A 1 135 ? 25.226 28.541 22.343 1.00 91.69 135 THR A C 1
ATOM 1071 O O . THR A 1 135 ? 25.205 27.760 21.391 1.00 91.69 135 THR A O 1
ATOM 1074 N N . LYS A 1 136 ? 26.264 28.592 23.190 1.00 93.88 136 LYS A N 1
ATOM 1075 C CA . LYS A 1 136 ? 27.425 27.692 23.084 1.00 93.88 136 LYS A CA 1
ATOM 1076 C C . LYS A 1 136 ? 27.047 26.241 23.381 1.00 93.88 136 LYS A C 1
ATOM 1078 O O . LYS A 1 136 ? 27.475 25.345 22.658 1.00 93.88 136 LYS A O 1
ATOM 1083 N N . LEU A 1 137 ? 26.236 26.010 24.413 1.00 92.44 137 LEU A N 1
ATOM 1084 C CA . LEU A 1 137 ? 25.783 24.670 24.785 1.00 92.44 137 LEU A CA 1
ATOM 1085 C C . LEU A 1 137 ? 24.849 24.067 23.723 1.00 92.44 137 LEU A C 1
ATOM 1087 O O . LEU A 1 137 ? 24.984 22.895 23.386 1.00 92.44 137 LEU A O 1
ATOM 1091 N N . ASP A 1 138 ? 23.941 24.851 23.138 1.00 93.06 138 ASP A N 1
ATOM 1092 C CA . ASP A 1 138 ? 22.958 24.382 22.154 1.00 93.06 138 ASP A CA 1
ATOM 1093 C C . ASP A 1 138 ? 23.574 23.993 20.805 1.00 93.06 138 ASP A C 1
ATOM 1095 O O . ASP A 1 138 ? 22.978 23.202 20.069 1.00 93.06 138 ASP A O 1
ATOM 1099 N N . ALA A 1 139 ? 24.818 24.398 20.523 1.00 94.25 139 ALA A N 1
ATOM 1100 C CA . ALA A 1 139 ? 25.600 23.862 19.406 1.00 94.25 139 ALA A CA 1
ATOM 1101 C C . ALA A 1 139 ? 25.758 22.325 19.470 1.00 94.25 139 ALA A C 1
ATOM 1103 O O . ALA A 1 139 ? 25.946 21.672 18.438 1.00 94.25 139 ALA A O 1
ATOM 1104 N N . VAL A 1 140 ? 25.587 21.710 20.650 1.00 93.81 140 VAL A N 1
ATOM 1105 C CA . VAL A 1 140 ? 25.537 20.248 20.795 1.00 93.81 140 VAL A CA 1
ATOM 1106 C C . VAL A 1 140 ? 24.325 19.632 20.086 1.00 93.81 140 VAL A C 1
ATOM 1108 O O . VAL A 1 140 ? 24.383 18.483 19.666 1.00 93.81 140 VAL A O 1
ATOM 1111 N N . THR A 1 141 ? 23.211 20.351 19.903 1.00 91.94 141 THR A N 1
ATOM 1112 C CA . THR A 1 141 ? 22.013 19.837 19.214 1.00 91.94 141 THR A CA 1
ATOM 1113 C C . THR A 1 141 ? 22.268 19.444 17.760 1.00 91.94 141 THR A C 1
ATOM 1115 O O . THR A 1 141 ? 21.996 18.285 17.415 1.00 91.94 141 THR A O 1
ATOM 1118 N N . PRO A 1 142 ? 22.756 20.344 16.886 1.00 94.50 142 PRO A N 1
ATOM 1119 C CA . PRO A 1 142 ? 23.095 19.967 15.522 1.00 94.50 142 PRO A CA 1
ATOM 1120 C C . PRO A 1 142 ? 24.209 18.913 15.487 1.00 94.50 142 PRO A C 1
ATOM 1122 O O . PRO A 1 142 ? 24.055 17.930 14.762 1.00 94.50 142 PRO A O 1
ATOM 1125 N N . LEU A 1 143 ? 25.249 19.033 16.325 1.00 93.81 143 LEU A N 1
ATOM 1126 C CA . LEU A 1 143 ? 26.351 18.064 16.388 1.00 93.81 143 LEU A CA 1
ATOM 1127 C C . LEU A 1 143 ? 25.865 16.648 16.735 1.00 93.81 143 LEU A C 1
ATOM 1129 O O . LEU A 1 143 ? 26.119 15.704 15.990 1.00 93.81 143 LEU A O 1
ATOM 1133 N N . TYR A 1 144 ? 25.093 16.507 17.815 1.00 92.44 144 TYR A N 1
ATOM 1134 C CA . TYR A 1 144 ? 24.500 15.242 18.253 1.00 92.44 144 TYR A CA 1
ATOM 1135 C C . TYR A 1 144 ? 23.684 14.602 17.129 1.00 92.44 144 TYR A C 1
ATOM 1137 O O . TYR A 1 144 ? 23.789 13.405 16.866 1.00 92.44 144 TYR A O 1
ATOM 1145 N N . ASN A 1 145 ? 22.868 15.399 16.431 1.00 88.50 145 ASN A N 1
ATOM 1146 C CA . ASN A 1 145 ? 22.059 14.903 15.324 1.00 88.50 145 ASN A CA 1
ATOM 1147 C C . ASN A 1 145 ? 22.918 14.450 14.136 1.00 88.50 145 ASN A C 1
ATOM 1149 O O . ASN A 1 145 ? 22.624 13.400 13.569 1.00 88.50 145 ASN A O 1
ATOM 1153 N N . MET A 1 146 ? 23.958 15.201 13.766 1.00 90.00 146 MET A N 1
ATOM 1154 C CA . MET A 1 146 ? 24.873 14.838 12.678 1.00 90.00 146 MET A CA 1
ATOM 1155 C C . MET A 1 146 ? 25.604 13.528 12.980 1.00 90.00 146 MET A C 1
ATOM 1157 O O . MET A 1 146 ? 25.533 12.597 12.176 1.00 90.00 146 MET A O 1
ATOM 1161 N N . VAL A 1 147 ? 26.218 13.428 14.164 1.00 89.44 147 VAL A N 1
ATOM 1162 C CA . VAL A 1 147 ? 26.967 12.243 14.609 1.00 89.44 147 VAL A CA 1
ATOM 1163 C C . VAL A 1 147 ? 26.048 11.026 14.691 1.00 89.44 147 VAL A C 1
ATOM 1165 O O . VAL A 1 147 ? 26.323 10.004 14.062 1.00 89.44 147 VAL A O 1
ATOM 1168 N N . ARG A 1 148 ? 24.896 11.146 15.366 1.00 87.12 148 ARG A N 1
ATOM 1169 C CA . ARG A 1 148 ? 23.910 10.059 15.453 1.00 87.12 148 ARG A CA 1
ATOM 1170 C C . ARG A 1 148 ? 23.457 9.606 14.067 1.00 87.12 148 ARG A C 1
ATOM 1172 O O . ARG A 1 148 ? 23.390 8.408 13.809 1.00 87.12 148 ARG A O 1
ATOM 1179 N N . ASN A 1 149 ? 23.106 10.532 13.172 1.00 84.38 149 ASN A N 1
ATOM 1180 C CA . ASN A 1 149 ? 22.597 10.179 11.844 1.00 84.38 149 ASN A CA 1
ATOM 1181 C C . ASN A 1 149 ? 23.656 9.453 10.996 1.00 84.38 149 ASN A C 1
ATOM 1183 O O . ASN A 1 149 ? 23.299 8.554 10.235 1.00 84.38 149 ASN A O 1
ATOM 1187 N N . TYR A 1 150 ? 24.930 9.820 11.141 1.00 84.19 150 TYR A N 1
ATOM 1188 C CA . TYR A 1 150 ? 26.046 9.155 10.476 1.00 84.19 150 TYR A CA 1
ATOM 1189 C C . TYR A 1 150 ? 26.282 7.742 11.033 1.00 84.19 150 TYR A C 1
ATOM 1191 O O . TYR A 1 150 ? 26.163 6.764 10.291 1.00 84.19 150 TYR A O 1
ATOM 1199 N N . LEU A 1 151 ? 26.503 7.620 12.348 1.00 84.31 151 LEU A N 1
ATOM 1200 C CA . LEU A 1 151 ? 26.851 6.351 13.005 1.00 84.31 151 LEU A CA 1
ATOM 1201 C C . LEU A 1 151 ? 25.7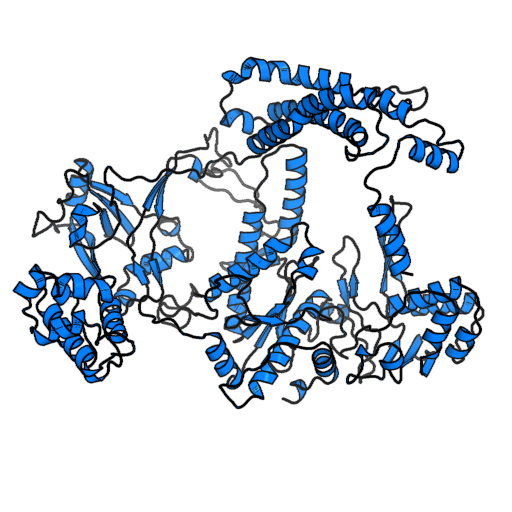22 5.309 12.949 1.00 84.31 151 LEU A C 1
ATOM 1203 O O . LEU A 1 151 ? 25.980 4.112 12.873 1.00 84.31 151 LEU A O 1
ATOM 1207 N N . THR A 1 152 ? 24.459 5.745 12.923 1.00 79.50 152 THR A N 1
ATOM 1208 C CA . THR A 1 152 ? 23.299 4.832 12.859 1.00 79.50 152 THR A CA 1
ATOM 1209 C C . THR A 1 152 ? 22.912 4.403 11.438 1.00 79.50 152 THR A C 1
ATOM 1211 O O . THR A 1 152 ? 21.941 3.650 11.266 1.00 79.50 152 THR A O 1
ATOM 1214 N N . SER A 1 153 ? 23.627 4.873 10.409 1.00 77.88 153 SER A N 1
ATOM 1215 C CA . SER A 1 153 ? 23.320 4.563 9.010 1.00 77.88 153 SER A CA 1
ATOM 1216 C C . SER A 1 153 ? 23.683 3.115 8.625 1.00 77.88 153 SER A C 1
ATOM 1218 O O . SER A 1 153 ? 24.340 2.388 9.369 1.00 77.88 153 SER A O 1
ATOM 1220 N N . LYS A 1 154 ? 23.161 2.627 7.487 1.00 79.75 154 LYS A N 1
ATOM 1221 C CA . LYS A 1 154 ? 23.404 1.242 7.043 1.00 79.75 154 LYS A CA 1
ATOM 1222 C C . LYS A 1 154 ? 24.880 1.080 6.630 1.00 79.75 154 LYS A C 1
ATOM 1224 O O . LYS A 1 154 ? 25.392 1.956 5.942 1.00 79.75 154 LYS A O 1
ATOM 1229 N N . PRO A 1 155 ? 25.522 -0.070 6.911 1.00 77.88 155 PRO A N 1
ATOM 1230 C CA . PRO A 1 155 ? 26.926 -0.315 6.557 1.00 77.88 155 PRO A CA 1
ATOM 1231 C C . PRO A 1 155 ? 27.162 -0.509 5.048 1.00 77.88 155 PRO A C 1
ATOM 1233 O O . PRO A 1 155 ? 28.288 -0.734 4.625 1.00 77.88 155 PRO A O 1
ATOM 1236 N N . TYR A 1 156 ? 26.107 -0.475 4.225 1.00 84.38 156 TYR A N 1
ATOM 1237 C CA . TYR A 1 156 ? 26.207 -0.577 2.772 1.00 84.38 156 TYR A CA 1
ATOM 1238 C C . TYR A 1 156 ? 25.654 0.657 2.073 1.00 84.38 156 TYR A C 1
ATOM 1240 O O . TYR A 1 156 ? 24.702 1.288 2.535 1.00 84.38 156 TYR A O 1
ATOM 1248 N N . SER A 1 157 ? 26.197 0.938 0.891 1.00 85.88 157 SER A N 1
ATOM 1249 C CA . SER A 1 157 ? 25.799 2.060 0.050 1.00 85.88 157 SER A CA 1
ATOM 1250 C C . SER A 1 157 ? 25.001 1.592 -1.163 1.00 85.88 157 SER A C 1
ATOM 1252 O O . SER A 1 157 ? 25.355 0.638 -1.856 1.00 85.88 157 SER A O 1
ATOM 1254 N N . THR A 1 158 ? 23.916 2.304 -1.453 1.00 89.62 158 THR A N 1
ATOM 1255 C CA . THR A 1 158 ? 23.154 2.170 -2.702 1.00 89.62 158 THR A CA 1
ATOM 1256 C C . THR A 1 158 ? 23.488 3.271 -3.709 1.00 89.62 158 THR A C 1
ATOM 1258 O O . THR A 1 158 ? 22.892 3.289 -4.787 1.00 89.62 158 THR A O 1
ATOM 1261 N N . LYS A 1 159 ? 24.406 4.194 -3.372 1.00 92.50 159 LYS A N 1
ATOM 1262 C CA . LYS A 1 159 ? 24.839 5.268 -4.276 1.00 92.50 159 LYS A CA 1
ATOM 1263 C C . LYS A 1 159 ? 25.484 4.657 -5.517 1.00 92.50 159 LYS A C 1
ATOM 1265 O O . LYS A 1 159 ? 26.289 3.736 -5.415 1.00 92.50 159 LYS A O 1
ATOM 1270 N N . LYS A 1 160 ? 25.117 5.175 -6.680 1.00 96.06 160 LYS A N 1
ATOM 1271 C CA . LYS A 1 160 ? 25.564 4.696 -7.988 1.00 96.06 160 LYS A CA 1
ATOM 1272 C C . LYS A 1 160 ? 25.763 5.885 -8.918 1.00 96.06 160 LYS A C 1
ATOM 1274 O O . LYS A 1 160 ? 25.117 6.914 -8.727 1.00 96.06 160 LYS A O 1
ATOM 1279 N N . ILE A 1 161 ? 26.631 5.730 -9.906 1.00 97.44 161 ILE A N 1
ATOM 1280 C CA . ILE A 1 161 ? 26.904 6.739 -10.935 1.00 97.44 161 ILE A CA 1
ATOM 1281 C C . ILE A 1 161 ? 26.332 6.269 -12.271 1.00 97.44 161 ILE A C 1
ATOM 1283 O O . ILE A 1 161 ? 26.385 5.074 -12.564 1.00 97.44 161 ILE A O 1
ATOM 1287 N N . LYS A 1 162 ? 25.757 7.180 -13.062 1.00 97.88 162 LYS A N 1
ATOM 1288 C CA . LYS A 1 162 ? 25.323 6.881 -14.435 1.00 97.88 162 LYS A CA 1
ATOM 1289 C C . LYS A 1 162 ? 26.560 6.721 -15.320 1.00 97.88 162 LYS A C 1
ATOM 1291 O O . LYS A 1 162 ? 27.496 7.510 -15.211 1.00 97.88 162 LYS A O 1
ATOM 1296 N N . LEU A 1 163 ? 26.569 5.695 -16.166 1.00 97.62 163 LEU A N 1
ATOM 1297 C CA . LEU A 1 163 ? 27.621 5.462 -17.149 1.00 97.62 163 LEU A CA 1
ATOM 1298 C C . LEU A 1 163 ? 27.143 5.900 -18.529 1.00 97.62 163 LEU A C 1
ATOM 1300 O O . LEU A 1 163 ? 26.098 5.449 -18.981 1.00 97.62 163 LEU A O 1
ATOM 1304 N N . ASN A 1 164 ? 27.946 6.726 -19.198 1.00 96.19 164 ASN A N 1
ATOM 1305 C CA . ASN A 1 164 ? 27.634 7.252 -20.530 1.00 96.19 164 ASN A CA 1
ATOM 1306 C C . ASN A 1 164 ? 28.541 6.681 -21.634 1.00 96.19 164 ASN A C 1
ATOM 1308 O O . ASN A 1 164 ? 28.273 6.911 -22.802 1.00 96.19 164 ASN A O 1
ATOM 1312 N N . PHE A 1 165 ? 29.619 5.954 -21.298 1.00 95.75 165 PHE A N 1
ATOM 1313 C CA . PHE A 1 165 ? 30.555 5.374 -22.284 1.00 95.75 165 PHE A CA 1
ATOM 1314 C C . PHE A 1 165 ? 31.017 6.389 -23.356 1.00 95.75 165 PHE A C 1
ATOM 1316 O O . PHE A 1 165 ? 31.071 6.085 -24.543 1.00 95.75 165 PHE A O 1
ATOM 1323 N N . GLU A 1 166 ? 31.317 7.622 -22.923 1.00 94.88 166 GLU A N 1
ATOM 1324 C CA . GLU A 1 166 ? 31.697 8.760 -23.784 1.00 94.88 166 GLU A CA 1
ATOM 1325 C C . GLU A 1 166 ? 30.633 9.195 -24.815 1.00 94.88 166 GLU A C 1
ATOM 1327 O O . GLU A 1 166 ? 30.936 9.970 -25.732 1.00 94.88 166 GLU A O 1
ATOM 1332 N N . ASN A 1 167 ? 29.389 8.742 -24.660 1.00 95.38 167 ASN A N 1
ATOM 1333 C CA . ASN A 1 167 ? 28.262 9.049 -25.527 1.00 95.38 167 ASN A CA 1
ATOM 1334 C C . ASN A 1 167 ? 27.131 9.750 -24.750 1.00 95.38 167 ASN A C 1
ATOM 1336 O O . ASN A 1 167 ? 26.594 9.213 -23.785 1.00 95.38 167 ASN A O 1
ATOM 1340 N N . SER A 1 168 ? 26.765 10.964 -25.169 1.00 94.56 168 SER A N 1
ATOM 1341 C CA . SER A 1 168 ? 25.698 11.749 -24.535 1.00 94.56 168 SER A CA 1
ATOM 1342 C C . SER A 1 168 ? 24.296 11.203 -24.797 1.00 94.56 168 SER A C 1
ATOM 1344 O O . SER A 1 168 ? 23.414 11.474 -23.992 1.00 94.56 168 SER A O 1
ATOM 1346 N N . THR A 1 169 ? 24.103 10.455 -25.888 1.00 95.81 169 THR A N 1
ATOM 1347 C CA . THR A 1 169 ? 22.812 9.881 -26.311 1.00 95.81 169 THR A CA 1
ATOM 1348 C C . THR A 1 169 ? 22.770 8.361 -26.121 1.00 95.81 169 THR A C 1
ATOM 1350 O O . THR A 1 169 ? 22.050 7.637 -26.813 1.00 95.81 169 THR A O 1
ATOM 1353 N N . LEU A 1 170 ? 23.613 7.836 -25.223 1.00 96.56 170 LEU A N 1
ATOM 1354 C CA . LEU A 1 170 ? 23.700 6.407 -24.942 1.00 96.56 170 LEU A CA 1
ATOM 1355 C C . LEU A 1 170 ? 22.318 5.860 -24.554 1.00 96.56 170 LEU A C 1
ATOM 1357 O O . LEU A 1 170 ? 21.773 6.255 -23.528 1.00 96.56 170 LEU A O 1
ATOM 1361 N N . MET A 1 171 ? 21.812 4.895 -25.329 1.00 94.81 171 MET A N 1
ATOM 1362 C CA . MET A 1 171 ? 20.512 4.238 -25.102 1.00 94.81 171 MET A CA 1
ATOM 1363 C C . MET A 1 171 ? 19.287 5.173 -25.125 1.00 94.81 171 MET A C 1
ATOM 1365 O O . MET A 1 171 ? 18.224 4.784 -24.634 1.00 94.81 171 MET A O 1
ATOM 1369 N N . ASP A 1 172 ? 19.374 6.354 -25.750 1.00 96.06 172 ASP A N 1
ATOM 1370 C CA . ASP A 1 172 ? 18.217 7.255 -25.926 1.00 96.06 172 ASP A CA 1
ATOM 1371 C C . ASP A 1 172 ? 17.073 6.575 -26.701 1.00 96.06 172 ASP A C 1
ATOM 1373 O O . ASP A 1 172 ? 15.896 6.867 -26.505 1.00 96.06 172 ASP A O 1
ATOM 1377 N N . GLY A 1 173 ? 17.397 5.595 -27.543 1.00 94.88 173 GLY A N 1
ATOM 1378 C CA . GLY A 1 173 ? 16.431 4.782 -28.267 1.00 94.88 173 GLY A CA 1
ATOM 1379 C C . GLY A 1 173 ? 17.057 3.546 -28.896 1.00 94.88 173 GLY A C 1
ATOM 1380 O O . GLY A 1 173 ? 18.277 3.440 -29.012 1.00 94.88 173 GLY A O 1
ATOM 1381 N N . TRP A 1 174 ? 16.199 2.632 -29.339 1.00 96.69 174 TRP A N 1
ATOM 1382 C CA . TRP A 1 174 ? 16.601 1.339 -29.899 1.00 96.69 174 TRP A CA 1
ATOM 1383 C C . TRP A 1 174 ? 16.461 1.254 -31.424 1.00 96.69 174 TRP A C 1
ATOM 1385 O O . TRP A 1 174 ? 16.702 0.192 -31.981 1.00 96.69 174 TRP A O 1
ATOM 1395 N N . ASP A 1 175 ? 16.044 2.330 -32.108 1.00 94.94 175 ASP A N 1
ATOM 1396 C CA . ASP A 1 175 ? 15.827 2.281 -33.560 1.00 94.94 175 ASP A CA 1
ATOM 1397 C C . ASP A 1 175 ? 17.096 1.861 -34.305 1.00 94.94 175 ASP A C 1
ATOM 1399 O O . ASP A 1 175 ? 18.170 2.413 -34.076 1.00 94.94 175 ASP A O 1
ATOM 1403 N N . LEU A 1 176 ? 16.955 0.918 -35.236 1.00 93.38 176 LEU A N 1
ATOM 1404 C CA . LEU A 1 176 ? 18.048 0.393 -36.049 1.00 93.38 176 LEU A CA 1
ATOM 1405 C C . LEU A 1 176 ? 18.837 1.505 -36.765 1.00 93.38 176 LEU A C 1
ATOM 1407 O O . LEU A 1 176 ? 20.057 1.422 -36.874 1.00 93.38 176 LEU A O 1
ATOM 1411 N N . ASN A 1 177 ? 18.176 2.575 -37.230 1.00 91.69 177 ASN A N 1
ATOM 1412 C CA . ASN A 1 177 ? 18.866 3.710 -37.861 1.00 91.69 177 ASN A CA 1
ATOM 1413 C C . ASN A 1 177 ? 19.703 4.525 -36.860 1.00 91.69 177 ASN A C 1
ATOM 1415 O O . ASN A 1 177 ? 20.572 5.290 -37.274 1.00 91.69 177 ASN A O 1
ATOM 1419 N N . LYS A 1 178 ? 19.415 4.391 -35.564 1.00 94.75 178 LYS A N 1
ATOM 1420 C CA . LYS A 1 178 ? 20.035 5.111 -34.452 1.00 94.75 178 LYS A CA 1
ATOM 1421 C C . LYS A 1 178 ? 21.028 4.270 -33.659 1.00 94.75 178 LYS A C 1
ATOM 1423 O O . LYS A 1 178 ? 21.646 4.811 -32.750 1.00 94.75 178 LYS A O 1
ATOM 1428 N N . GLU A 1 179 ? 21.270 3.009 -34.021 1.00 95.31 179 GLU A N 1
ATOM 1429 C CA . GLU A 1 179 ? 22.315 2.195 -33.383 1.00 95.31 179 GLU A CA 1
ATOM 1430 C C . GLU A 1 179 ? 23.694 2.885 -33.378 1.00 95.31 179 GLU A C 1
ATOM 1432 O O . GLU A 1 179 ? 24.325 2.885 -32.320 1.00 95.31 179 GLU A O 1
ATOM 1437 N N . PRO A 1 180 ? 24.162 3.546 -34.461 1.00 95.38 180 PRO A N 1
ATOM 1438 C CA . PRO A 1 180 ? 25.439 4.262 -34.420 1.00 95.38 180 PRO A CA 1
ATOM 1439 C C . PRO A 1 180 ? 25.441 5.510 -33.535 1.00 95.38 180 PRO A C 1
ATOM 1441 O O . PRO A 1 180 ? 26.482 5.867 -32.983 1.00 95.38 180 PRO A O 1
ATOM 1444 N N . ASP A 1 181 ? 24.291 6.167 -33.393 1.00 96.12 181 ASP A N 1
ATOM 1445 C CA . ASP A 1 181 ? 24.139 7.359 -32.556 1.00 96.12 181 ASP A CA 1
ATOM 1446 C C . ASP A 1 181 ? 24.059 6.966 -31.069 1.00 96.12 181 ASP A C 1
ATOM 1448 O O . ASP A 1 181 ? 24.740 7.540 -30.224 1.00 96.12 181 ASP A O 1
ATOM 1452 N N . ASN A 1 182 ? 23.274 5.937 -30.742 1.00 96.62 182 ASN A N 1
ATOM 1453 C CA . ASN A 1 182 ? 22.973 5.517 -29.367 1.00 96.62 182 ASN A CA 1
ATOM 1454 C C . ASN A 1 182 ? 23.892 4.397 -28.858 1.00 96.62 182 ASN A C 1
ATOM 1456 O O . ASN A 1 182 ? 23.782 3.972 -27.705 1.00 96.62 182 ASN A O 1
ATOM 1460 N N . THR A 1 183 ? 24.764 3.898 -29.737 1.00 96.75 183 THR A N 1
ATOM 1461 C CA . THR A 1 183 ? 25.846 2.931 -29.510 1.00 96.75 183 THR A CA 1
ATOM 1462 C C . THR A 1 183 ? 25.445 1.661 -28.761 1.00 96.75 183 THR A C 1
ATOM 1464 O O . THR A 1 183 ? 26.275 1.074 -28.067 1.00 96.75 183 THR A O 1
ATOM 1467 N N . THR A 1 184 ? 24.190 1.222 -28.870 1.00 96.38 184 THR A N 1
ATOM 1468 C CA . THR A 1 184 ? 23.672 0.092 -28.090 1.00 96.38 184 THR A CA 1
ATOM 1469 C C . THR A 1 184 ? 22.800 -0.853 -28.891 1.00 96.38 184 THR A C 1
ATOM 1471 O O . THR A 1 184 ? 22.076 -0.446 -29.793 1.00 96.38 184 THR A O 1
ATOM 1474 N N . VAL A 1 185 ? 22.898 -2.135 -28.540 1.00 97.25 185 VAL A N 1
ATOM 1475 C CA . VAL A 1 185 ? 22.175 -3.247 -29.163 1.00 97.25 185 VAL A CA 1
ATOM 1476 C C . VAL A 1 185 ? 21.794 -4.277 -28.100 1.00 97.25 185 VAL A C 1
ATOM 1478 O O . VAL A 1 185 ? 22.484 -4.426 -27.089 1.00 97.25 185 VAL A O 1
ATOM 1481 N N . ILE A 1 186 ? 20.703 -5.008 -28.328 1.00 98.31 186 ILE A N 1
ATOM 1482 C CA . ILE A 1 186 ? 20.277 -6.121 -27.470 1.00 98.31 186 ILE A CA 1
ATOM 1483 C C . ILE A 1 186 ? 20.411 -7.424 -28.251 1.00 98.31 186 ILE A C 1
ATOM 1485 O O . ILE A 1 186 ? 20.010 -7.503 -29.412 1.00 98.31 186 ILE A O 1
ATOM 1489 N N . PHE A 1 187 ? 20.941 -8.449 -27.589 1.00 98.25 187 PHE A N 1
ATOM 1490 C CA . PHE A 1 187 ? 21.019 -9.807 -28.112 1.00 98.25 187 PHE A CA 1
ATOM 1491 C C . PHE A 1 187 ? 20.211 -10.773 -27.255 1.00 98.25 187 PHE A C 1
ATOM 1493 O O . PHE A 1 187 ? 20.091 -10.599 -26.038 1.00 98.25 187 PHE A O 1
ATOM 1500 N N . ARG A 1 188 ? 19.733 -11.844 -27.883 1.00 96.62 188 ARG A N 1
ATOM 1501 C CA . ARG A 1 188 ? 19.125 -13.001 -27.226 1.00 96.62 188 ARG A CA 1
ATOM 1502 C C . ARG A 1 188 ? 19.813 -14.283 -27.695 1.00 96.62 188 ARG A C 1
ATOM 1504 O O . ARG A 1 188 ? 20.141 -14.411 -28.869 1.00 96.62 188 ARG A O 1
ATOM 1511 N N . LYS A 1 189 ? 20.039 -15.227 -26.783 1.00 95.56 189 LYS A N 1
ATOM 1512 C CA . LYS A 1 189 ? 20.539 -16.581 -27.087 1.00 95.56 189 LYS A CA 1
ATOM 1513 C C . LYS A 1 189 ? 20.115 -17.534 -25.976 1.00 95.56 189 LYS A C 1
ATOM 1515 O O . LYS A 1 189 ? 20.255 -17.182 -24.810 1.00 95.56 189 LYS A O 1
ATOM 1520 N N . ASP A 1 190 ? 19.574 -18.700 -26.322 1.00 92.69 190 ASP A N 1
ATOM 1521 C CA . ASP A 1 190 ? 19.228 -19.780 -25.379 1.00 92.69 190 ASP A CA 1
ATOM 1522 C C . ASP A 1 190 ? 18.391 -19.320 -24.162 1.00 92.69 190 ASP A C 1
ATOM 1524 O O . ASP A 1 190 ? 18.610 -19.725 -23.022 1.00 92.69 190 ASP A O 1
ATOM 1528 N N . GLY A 1 191 ? 17.436 -18.407 -24.386 1.00 91.19 191 GLY A N 1
ATOM 1529 C CA . GLY A 1 191 ? 16.582 -17.838 -23.329 1.00 91.19 191 GLY A CA 1
ATOM 1530 C C . GLY A 1 191 ? 17.259 -16.795 -22.423 1.00 91.19 191 GLY A C 1
ATOM 1531 O O . GLY A 1 191 ? 16.625 -16.295 -21.486 1.00 91.19 191 GLY A O 1
ATOM 1532 N N . LEU A 1 192 ? 18.514 -16.445 -22.709 1.00 97.06 192 LEU A N 1
ATOM 1533 C CA . LEU A 1 192 ? 19.297 -15.395 -22.064 1.00 97.06 192 LEU A CA 1
ATOM 1534 C C . LEU A 1 192 ? 19.345 -14.135 -22.932 1.00 97.06 192 LEU A C 1
ATOM 1536 O O . LEU A 1 192 ? 19.128 -14.177 -24.144 1.00 97.06 192 LEU A O 1
ATOM 1540 N N . TYR A 1 193 ? 19.648 -13.010 -22.289 1.00 98.44 193 TYR A N 1
ATOM 1541 C CA . TYR A 1 193 ? 19.638 -11.685 -22.898 1.00 98.44 193 TYR A CA 1
ATOM 1542 C C . TYR A 1 193 ? 20.937 -10.950 -22.593 1.00 98.44 193 TYR A C 1
ATOM 1544 O O . TYR A 1 193 ? 21.491 -11.084 -21.498 1.00 98.44 193 TYR A O 1
ATOM 1552 N N . TYR A 1 194 ? 21.399 -10.145 -23.543 1.00 98.56 194 TYR A N 1
ATOM 1553 C CA . TYR A 1 194 ? 22.663 -9.428 -23.447 1.00 98.56 194 TYR A CA 1
ATOM 1554 C C . TYR A 1 194 ? 22.514 -8.002 -23.970 1.00 98.56 194 TYR A C 1
ATOM 1556 O O . TYR A 1 194 ? 21.813 -7.757 -24.949 1.00 98.56 194 TYR A O 1
ATOM 1564 N N . LEU A 1 195 ? 23.198 -7.072 -23.316 1.00 98.62 195 LEU A N 1
ATOM 1565 C CA . LEU A 1 195 ? 23.352 -5.685 -23.726 1.00 98.62 195 LEU A CA 1
ATOM 1566 C C . LEU A 1 195 ? 24.745 -5.518 -24.335 1.00 98.62 195 LEU A C 1
ATOM 1568 O O . LEU A 1 195 ? 25.747 -5.718 -23.646 1.00 98.62 195 LEU A O 1
ATOM 1572 N N . GLY A 1 196 ? 24.802 -5.151 -25.610 1.00 98.12 196 GLY A N 1
ATOM 1573 C CA . GLY A 1 196 ? 26.025 -4.732 -26.284 1.00 98.12 196 GLY A CA 1
ATOM 1574 C C . GLY A 1 196 ? 26.134 -3.212 -26.302 1.00 98.12 196 GLY A C 1
ATOM 1575 O O . GLY A 1 196 ? 25.194 -2.533 -26.712 1.00 98.12 196 GLY A O 1
ATOM 1576 N N . ILE A 1 197 ? 27.279 -2.679 -25.885 1.00 98.12 197 ILE A N 1
ATOM 1577 C CA . ILE A 1 197 ? 27.615 -1.254 -25.967 1.00 98.12 197 ILE A CA 1
ATOM 1578 C C . ILE A 1 197 ? 28.832 -1.113 -26.875 1.00 98.12 197 ILE A C 1
ATOM 1580 O O . ILE A 1 197 ? 29.915 -1.595 -26.547 1.00 98.12 197 ILE A O 1
ATOM 1584 N N . MET A 1 198 ? 28.662 -0.480 -28.031 1.00 97.50 198 MET A N 1
ATOM 1585 C CA . MET A 1 198 ? 29.751 -0.259 -28.981 1.00 97.50 198 MET A CA 1
ATOM 1586 C C . MET A 1 198 ? 30.699 0.821 -28.462 1.00 97.50 198 MET A C 1
ATOM 1588 O O . MET A 1 198 ? 30.265 1.841 -27.925 1.00 97.50 198 MET A O 1
ATOM 1592 N N . GLY A 1 199 ? 32.003 0.632 -28.662 1.00 93.19 199 GLY A N 1
ATOM 1593 C CA . GLY A 1 199 ? 32.968 1.703 -28.448 1.00 93.19 199 GLY A CA 1
ATOM 1594 C C . GLY A 1 199 ? 32.675 2.875 -29.388 1.00 93.19 199 GLY A C 1
ATOM 1595 O O . GLY A 1 199 ? 32.340 2.668 -30.552 1.00 93.19 199 GLY A O 1
ATOM 1596 N N . LYS A 1 200 ? 32.838 4.116 -28.919 1.00 89.62 200 LYS A N 1
ATOM 1597 C CA . LYS A 1 200 ? 32.490 5.334 -29.677 1.00 89.62 200 LYS A CA 1
ATOM 1598 C C . LYS A 1 200 ? 33.114 5.403 -31.077 1.00 89.62 200 LYS A C 1
ATOM 1600 O O . LYS A 1 200 ? 32.472 5.851 -32.018 1.00 89.62 200 LYS A O 1
ATOM 1605 N N . LYS A 1 201 ? 34.358 4.931 -31.221 1.00 92.06 201 LYS A N 1
ATOM 1606 C CA . LYS A 1 201 ? 35.086 4.871 -32.505 1.00 92.06 201 LYS A CA 1
ATOM 1607 C C . LYS A 1 201 ? 34.615 3.743 -33.433 1.00 92.06 201 LYS A C 1
ATOM 1609 O O . LYS A 1 201 ? 34.965 3.736 -34.605 1.00 92.06 201 LYS A O 1
ATOM 1614 N N . TYR A 1 202 ? 33.850 2.795 -32.903 1.00 93.38 202 TYR A N 1
ATOM 1615 C CA . TYR A 1 202 ? 33.409 1.565 -33.559 1.00 93.38 202 TYR A CA 1
ATOM 1616 C C . TYR A 1 202 ? 31.878 1.461 -33.564 1.00 93.38 202 TYR A C 1
ATOM 1618 O O . TYR A 1 202 ? 31.317 0.372 -33.603 1.00 93.38 202 TYR A O 1
ATOM 1626 N N . ASN A 1 203 ? 31.179 2.595 -33.536 1.00 93.00 203 ASN A N 1
ATOM 1627 C CA . ASN A 1 203 ? 29.720 2.666 -33.464 1.00 93.00 203 ASN A CA 1
ATOM 1628 C C . ASN A 1 203 ? 28.988 2.134 -34.709 1.00 93.00 203 ASN A C 1
ATOM 1630 O O . ASN A 1 203 ? 27.766 2.049 -34.723 1.00 93.00 203 ASN A O 1
ATOM 1634 N N . ARG A 1 204 ? 29.718 1.772 -35.763 1.00 93.38 204 ARG A N 1
ATOM 1635 C CA . ARG A 1 204 ? 29.156 1.287 -37.026 1.00 93.38 204 ARG A CA 1
ATOM 1636 C C . ARG A 1 204 ? 29.427 -0.193 -37.303 1.00 93.38 204 ARG A C 1
ATOM 1638 O O . ARG A 1 204 ? 29.069 -0.675 -38.373 1.00 93.38 204 ARG A O 1
ATOM 1645 N N . VAL A 1 205 ? 29.980 -0.944 -36.343 1.00 92.12 205 VAL A N 1
ATOM 1646 C CA . VAL A 1 205 ? 30.347 -2.366 -36.533 1.00 92.12 205 VAL A CA 1
ATOM 1647 C C . VAL A 1 205 ? 29.189 -3.256 -37.000 1.00 92.12 205 VAL A C 1
ATOM 1649 O O . VAL A 1 205 ? 29.431 -4.223 -37.713 1.00 92.12 205 VAL A O 1
ATOM 1652 N N . PHE A 1 206 ? 27.939 -2.912 -36.671 1.00 91.75 206 PHE A N 1
ATOM 1653 C CA . PHE A 1 206 ? 26.750 -3.656 -37.109 1.00 91.75 206 PHE A CA 1
ATOM 1654 C C . PHE A 1 206 ? 26.077 -3.115 -38.379 1.00 91.75 206 PHE A C 1
ATOM 1656 O O . PHE A 1 206 ? 25.127 -3.729 -38.857 1.00 91.75 206 PHE A O 1
ATOM 1663 N N . VAL A 1 207 ? 26.536 -1.977 -38.908 1.00 86.81 207 VAL A N 1
ATOM 1664 C CA . VAL A 1 207 ? 25.913 -1.281 -40.051 1.00 86.81 207 VAL A CA 1
ATOM 1665 C C . VAL A 1 207 ? 26.840 -1.236 -41.266 1.00 86.81 207 VAL A C 1
ATOM 1667 O O . VAL A 1 207 ? 26.364 -1.231 -42.395 1.00 86.81 207 VAL A O 1
ATOM 1670 N N . ASP A 1 208 ? 28.159 -1.237 -41.064 1.00 80.75 208 ASP A N 1
ATOM 1671 C CA . ASP A 1 208 ? 29.139 -1.176 -42.159 1.00 80.75 208 ASP A CA 1
ATOM 1672 C C . ASP A 1 208 ? 29.229 -2.476 -42.974 1.00 80.75 208 ASP A C 1
ATOM 1674 O O . ASP A 1 208 ? 29.866 -2.506 -44.025 1.00 80.75 208 ASP A O 1
ATOM 1678 N N . ARG A 1 209 ? 28.594 -3.556 -42.506 1.00 76.44 209 ARG A N 1
ATOM 1679 C CA . ARG A 1 209 ? 28.487 -4.824 -43.230 1.00 76.44 209 ARG A CA 1
ATOM 1680 C C . ARG A 1 209 ? 27.031 -5.074 -43.590 1.00 76.44 209 ARG A C 1
ATOM 1682 O O . ARG A 1 209 ? 26.199 -5.238 -42.699 1.00 76.44 209 ARG A O 1
ATOM 1689 N N . GLU A 1 210 ? 26.741 -5.138 -44.889 1.00 70.69 210 GLU A N 1
ATOM 1690 C CA . GLU A 1 210 ? 25.411 -5.537 -45.360 1.00 70.69 210 GLU A CA 1
ATOM 1691 C C . GLU A 1 210 ? 25.069 -6.949 -44.888 1.00 70.69 210 GLU A C 1
ATOM 1693 O O . GLU A 1 210 ? 23.959 -7.155 -44.397 1.00 70.69 210 GLU A O 1
ATOM 1698 N N . ASP A 1 211 ? 26.035 -7.878 -44.930 1.00 80.75 211 ASP A N 1
ATOM 1699 C CA . ASP A 1 211 ? 25.902 -9.221 -44.368 1.00 80.75 211 ASP A CA 1
ATOM 1700 C C . ASP A 1 211 ? 26.788 -9.428 -43.129 1.00 80.75 211 ASP A C 1
ATOM 1702 O O . ASP A 1 211 ? 28.020 -9.401 -43.198 1.00 80.75 211 ASP A O 1
ATOM 1706 N N . LEU A 1 212 ? 26.150 -9.588 -41.968 1.00 88.25 212 LEU A N 1
ATOM 1707 C CA . LEU A 1 212 ? 26.835 -9.923 -40.724 1.00 88.25 212 LEU A CA 1
ATOM 1708 C C . LEU A 1 212 ? 27.148 -11.427 -40.716 1.00 88.25 212 LEU A C 1
ATOM 1710 O O . LEU A 1 212 ? 26.297 -12.211 -41.144 1.00 88.25 212 LEU A O 1
ATOM 1714 N N . PRO A 1 213 ? 28.323 -11.846 -40.199 1.00 90.06 213 PRO A N 1
ATOM 1715 C CA . PRO A 1 213 ? 28.632 -13.264 -40.043 1.00 90.06 213 PRO A CA 1
ATOM 1716 C C . PRO A 1 213 ? 27.510 -13.954 -39.272 1.00 90.06 213 PRO A C 1
ATOM 1718 O O . PRO A 1 213 ? 27.086 -13.441 -38.238 1.00 90.06 213 PRO A O 1
ATOM 1721 N N . HIS A 1 214 ? 27.008 -15.069 -39.786 1.00 90.06 214 HIS A N 1
ATOM 1722 C CA . HIS A 1 214 ? 25.868 -15.814 -39.238 1.00 90.06 214 HIS A CA 1
ATOM 1723 C C . HIS A 1 214 ? 26.085 -17.334 -39.335 1.00 90.06 214 HIS A C 1
ATOM 1725 O O . HIS A 1 214 ? 25.142 -18.126 -39.320 1.00 90.06 214 HIS A O 1
ATOM 1731 N N . ASP A 1 215 ? 27.345 -17.730 -39.470 1.00 89.19 215 ASP A N 1
ATOM 1732 C CA . ASP A 1 215 ? 27.836 -19.094 -39.437 1.00 89.19 215 ASP A CA 1
ATOM 1733 C C . ASP A 1 215 ? 27.959 -19.612 -37.995 1.00 89.19 215 ASP A C 1
ATOM 1735 O O . ASP A 1 215 ? 28.186 -18.853 -37.050 1.00 89.19 215 ASP A O 1
ATOM 1739 N N . GLY A 1 216 ? 27.800 -20.928 -37.829 1.00 90.75 216 GLY A N 1
ATOM 1740 C CA . GLY A 1 216 ? 27.925 -21.596 -36.534 1.00 90.75 216 GLY A CA 1
ATOM 1741 C C . GLY A 1 216 ? 26.848 -21.197 -35.518 1.00 90.75 216 GLY A C 1
ATOM 1742 O O . GLY A 1 216 ? 25.677 -20.998 -35.856 1.00 90.75 216 GLY A O 1
ATOM 1743 N N . GLU A 1 217 ? 27.235 -21.119 -34.241 1.00 94.50 217 GLU A N 1
ATOM 1744 C CA . GLU A 1 217 ? 26.348 -20.629 -33.184 1.00 94.50 217 GLU A CA 1
ATOM 1745 C C . GLU A 1 217 ? 26.094 -19.129 -33.342 1.00 94.50 217 GLU A C 1
ATOM 1747 O O . GLU A 1 217 ? 27.026 -18.348 -33.516 1.00 94.50 217 GLU A O 1
ATOM 1752 N N . CYS A 1 218 ? 24.836 -18.709 -33.208 1.00 96.25 218 CYS A N 1
ATOM 1753 C CA . CYS A 1 218 ? 24.439 -17.315 -33.385 1.00 96.25 218 CYS A CA 1
ATOM 1754 C C . CYS A 1 218 ? 23.714 -16.746 -32.161 1.00 96.25 218 CYS A C 1
ATOM 1756 O O . CYS A 1 218 ? 23.002 -17.449 -31.443 1.00 96.25 218 CYS A O 1
ATOM 1758 N N . TYR A 1 219 ? 23.857 -15.438 -31.980 1.00 97.19 219 TYR A N 1
ATOM 1759 C CA . TYR A 1 219 ? 22.926 -14.592 -31.250 1.00 97.19 219 TYR A CA 1
ATOM 1760 C C . TYR A 1 219 ? 21.801 -14.118 -32.174 1.00 97.19 219 TYR A C 1
ATOM 1762 O O . TYR A 1 219 ? 22.031 -13.824 -33.348 1.00 97.19 219 TYR A O 1
ATOM 1770 N N . ASP A 1 220 ? 20.612 -13.937 -31.611 1.00 96.88 220 ASP A N 1
ATOM 1771 C CA . ASP A 1 220 ? 19.547 -13.129 -32.197 1.00 96.88 220 ASP A CA 1
ATOM 1772 C C . ASP A 1 220 ? 19.790 -11.660 -31.818 1.00 96.88 220 ASP A C 1
ATOM 1774 O O . ASP A 1 220 ? 19.528 -11.253 -30.682 1.00 96.88 220 ASP A O 1
ATOM 1778 N N . LYS A 1 221 ? 20.302 -10.846 -32.746 1.00 97.25 221 LYS A N 1
ATOM 1779 C CA . LYS A 1 221 ? 20.395 -9.388 -32.590 1.00 97.25 221 LYS A CA 1
ATOM 1780 C C . LYS A 1 221 ? 19.020 -8.771 -32.811 1.00 97.25 221 LYS A C 1
ATOM 1782 O O . LYS A 1 221 ? 18.414 -8.976 -33.860 1.00 97.25 221 LYS A O 1
ATOM 1787 N N . MET A 1 222 ? 18.550 -7.987 -31.849 1.00 97.00 222 MET A N 1
ATOM 1788 C CA . MET A 1 222 ? 17.309 -7.228 -31.975 1.00 97.00 222 MET A CA 1
ATOM 1789 C C . MET A 1 222 ? 17.437 -6.175 -33.083 1.00 97.00 222 MET A C 1
ATOM 1791 O O . MET A 1 222 ? 18.377 -5.382 -33.095 1.00 97.00 222 MET A O 1
ATOM 1795 N N . GLU A 1 223 ? 16.458 -6.138 -33.977 1.00 95.12 223 GLU A N 1
ATOM 1796 C CA . GLU A 1 223 ? 16.229 -5.048 -34.916 1.00 95.12 223 GLU A CA 1
ATOM 1797 C C . GLU A 1 223 ? 14.913 -4.376 -34.550 1.00 95.12 223 GLU A C 1
ATOM 1799 O O . GLU A 1 223 ? 13.838 -4.971 -34.624 1.00 95.12 223 GLU A O 1
ATOM 1804 N N . TYR A 1 224 ? 15.007 -3.131 -34.108 1.00 95.38 224 TYR A N 1
ATOM 1805 C CA . TYR A 1 224 ? 13.881 -2.390 -33.569 1.00 95.38 224 TYR A CA 1
ATOM 1806 C C . TYR A 1 224 ? 13.582 -1.193 -34.471 1.00 95.38 224 TYR A C 1
ATOM 1808 O O . TYR A 1 224 ? 14.490 -0.492 -34.925 1.00 95.38 224 TYR A O 1
ATOM 1816 N N . LYS A 1 225 ? 12.299 -0.955 -34.735 1.00 94.38 225 LYS A N 1
ATOM 1817 C CA . LYS A 1 225 ? 11.804 0.190 -35.499 1.00 94.38 225 LYS A CA 1
ATOM 1818 C C . LYS A 1 225 ? 10.684 0.877 -34.744 1.00 94.38 225 LYS A C 1
ATOM 1820 O O . LYS A 1 225 ? 9.749 0.215 -34.289 1.00 94.38 225 LYS A O 1
ATOM 1825 N N . LEU A 1 226 ? 10.766 2.201 -34.649 1.00 93.88 226 LEU A N 1
ATOM 1826 C CA . LEU A 1 226 ? 9.735 3.025 -34.026 1.00 93.88 226 LEU A CA 1
ATOM 1827 C C . LEU A 1 226 ? 9.485 4.294 -34.839 1.00 93.88 226 LEU A C 1
ATOM 1829 O O . LEU A 1 226 ? 10.410 5.034 -35.162 1.00 93.88 226 LEU A O 1
ATOM 1833 N N . LEU A 1 227 ? 8.213 4.571 -35.096 1.00 92.31 227 LEU A N 1
ATOM 1834 C CA . LEU A 1 227 ? 7.702 5.861 -35.530 1.00 92.31 227 LEU A CA 1
ATOM 1835 C C . LEU A 1 227 ? 6.968 6.504 -34.342 1.00 92.31 227 LEU A C 1
ATOM 1837 O O . LEU A 1 227 ? 5.787 6.224 -34.138 1.00 92.31 227 LEU A O 1
ATOM 1841 N N . PRO A 1 228 ? 7.666 7.300 -33.510 1.00 86.12 228 PRO A N 1
ATOM 1842 C CA . PRO A 1 228 ? 7.049 7.963 -32.366 1.00 86.12 228 PRO A CA 1
ATOM 1843 C C . PRO A 1 228 ? 6.302 9.228 -32.808 1.00 86.12 228 PRO A C 1
ATOM 1845 O O . PRO A 1 228 ? 6.581 9.753 -33.886 1.00 86.12 228 PRO A O 1
ATOM 1848 N N . ASP A 1 229 ? 5.417 9.746 -31.950 1.00 88.56 229 ASP A N 1
ATOM 1849 C CA . ASP A 1 229 ? 4.770 11.062 -32.079 1.00 88.56 229 ASP A CA 1
ATOM 1850 C C . ASP A 1 229 ? 4.317 11.375 -33.517 1.00 88.56 229 ASP A C 1
ATOM 1852 O O . ASP A 1 229 ? 4.808 12.319 -34.153 1.00 88.56 229 ASP A O 1
ATOM 1856 N N . ALA A 1 230 ? 3.404 10.572 -34.071 1.00 92.06 230 ALA A N 1
ATOM 1857 C CA . ALA A 1 230 ? 3.019 10.666 -35.482 1.00 92.06 230 ALA A CA 1
ATOM 1858 C C . ALA A 1 230 ? 2.502 12.071 -35.839 1.00 92.06 230 ALA A C 1
ATOM 1860 O O . ALA A 1 230 ? 2.801 12.599 -36.913 1.00 92.06 230 ALA A O 1
ATOM 1861 N N . ASN A 1 231 ? 1.815 12.721 -34.899 1.00 91.75 231 ASN A N 1
ATOM 1862 C CA . ASN A 1 231 ? 1.319 14.088 -35.045 1.00 91.75 231 ASN A CA 1
ATOM 1863 C C . ASN A 1 231 ? 2.419 15.137 -35.295 1.00 91.75 231 ASN A C 1
ATOM 1865 O O . ASN A 1 231 ? 2.143 16.165 -35.908 1.00 91.75 231 ASN A O 1
ATOM 1869 N N . LYS A 1 232 ? 3.653 14.897 -34.839 1.00 93.50 232 LYS A N 1
ATOM 1870 C CA . LYS A 1 232 ? 4.815 15.767 -35.078 1.00 93.50 232 LYS A CA 1
ATOM 1871 C C . LYS A 1 232 ? 5.681 15.230 -36.210 1.00 93.50 232 LYS A C 1
ATOM 1873 O O . LYS A 1 232 ? 6.115 15.997 -37.068 1.00 93.50 232 LYS A O 1
ATOM 1878 N N . MET A 1 233 ? 5.930 13.922 -36.222 1.00 93.38 233 MET A N 1
ATOM 1879 C CA . MET A 1 233 ? 6.880 13.293 -37.136 1.00 93.38 233 MET A CA 1
ATOM 1880 C C . MET A 1 233 ? 6.381 13.265 -38.577 1.00 93.38 233 MET A C 1
ATOM 1882 O O . MET A 1 233 ? 7.174 13.529 -39.483 1.00 93.38 233 MET A O 1
ATOM 1886 N N . LEU A 1 234 ? 5.089 13.011 -38.817 1.00 94.75 234 LEU A N 1
ATOM 1887 C CA . LEU A 1 234 ? 4.558 12.989 -40.183 1.00 94.75 234 LEU A CA 1
ATOM 1888 C C . LEU A 1 234 ? 4.650 14.378 -40.841 1.00 94.75 234 LEU A C 1
ATOM 1890 O O . LEU A 1 234 ? 5.244 14.462 -41.923 1.00 94.75 234 LEU A O 1
ATOM 1894 N N . PRO A 1 235 ? 4.192 15.484 -40.211 1.00 93.88 235 PRO A N 1
ATOM 1895 C CA . PRO A 1 235 ? 4.421 16.814 -40.767 1.00 93.88 235 PRO A CA 1
ATOM 1896 C C . PRO A 1 235 ? 5.904 17.170 -40.878 1.00 93.88 235 PRO A C 1
ATOM 1898 O O . PRO A 1 235 ? 6.335 17.678 -41.913 1.00 93.88 235 PRO A O 1
ATOM 1901 N N . HIS A 1 236 ? 6.709 16.873 -39.851 1.00 94.62 236 HIS A N 1
ATOM 1902 C CA . HIS A 1 236 ? 8.133 17.210 -39.852 1.00 94.62 236 HIS A CA 1
ATOM 1903 C C . HIS A 1 236 ? 8.890 16.546 -41.008 1.00 94.62 236 HIS A C 1
ATOM 1905 O O . HIS A 1 236 ? 9.767 17.166 -41.603 1.00 94.62 236 HIS A O 1
ATOM 1911 N N . VAL A 1 237 ? 8.545 15.310 -41.371 1.00 93.81 237 VAL A N 1
ATOM 1912 C CA . VAL A 1 237 ? 9.194 14.606 -42.482 1.00 93.81 237 VAL A CA 1
ATOM 1913 C C . VAL A 1 237 ? 8.585 15.010 -43.821 1.00 93.81 237 VAL A C 1
ATOM 1915 O O . VAL A 1 237 ? 9.318 15.448 -44.712 1.00 93.81 237 VAL A O 1
ATOM 1918 N N . PHE A 1 238 ? 7.264 14.911 -43.977 1.00 95.62 238 PHE A N 1
ATOM 1919 C CA . PHE A 1 238 ? 6.607 15.053 -45.280 1.00 95.62 238 PHE A CA 1
ATOM 1920 C C . PHE A 1 238 ? 6.372 16.496 -45.718 1.00 95.62 238 PHE A C 1
ATOM 1922 O O . PHE A 1 238 ? 6.389 16.770 -46.917 1.00 95.62 238 PHE A O 1
ATOM 1929 N N . LEU A 1 239 ? 6.198 17.416 -44.770 1.00 93.56 239 LEU A N 1
ATOM 1930 C CA . LEU A 1 239 ? 5.944 18.834 -45.034 1.00 93.56 239 LEU A CA 1
ATOM 1931 C C . LEU A 1 239 ? 7.186 19.711 -44.789 1.00 93.56 239 LEU A C 1
ATOM 1933 O O . LEU A 1 239 ? 7.120 20.931 -44.905 1.00 93.56 239 LEU A O 1
ATOM 1937 N N . SER A 1 240 ? 8.352 19.116 -44.505 1.00 93.50 240 SER A N 1
ATOM 1938 C CA . SER A 1 240 ? 9.625 19.851 -44.539 1.00 93.50 240 SER A CA 1
ATOM 1939 C C . SER A 1 240 ? 9.973 20.317 -45.952 1.00 93.50 240 SER A C 1
ATOM 1941 O O . SER A 1 240 ? 9.500 19.761 -46.940 1.00 93.50 240 SER A O 1
ATOM 1943 N N . LYS A 1 241 ? 10.917 21.260 -46.078 1.00 92.31 241 LYS A N 1
ATOM 1944 C CA . LYS A 1 241 ? 11.440 21.697 -47.389 1.00 92.31 241 LYS A CA 1
ATOM 1945 C C . LYS A 1 241 ? 11.869 20.517 -48.281 1.00 92.31 241 LYS A C 1
ATOM 1947 O O . LYS A 1 241 ? 11.547 20.501 -49.465 1.00 92.31 241 LYS A O 1
ATOM 1952 N N . LYS A 1 242 ? 12.559 19.515 -47.714 1.00 92.88 242 LYS A N 1
ATOM 1953 C CA . LYS A 1 242 ? 12.966 18.288 -48.431 1.00 92.88 242 LYS A CA 1
ATOM 1954 C C . LYS A 1 242 ? 11.778 17.357 -48.697 1.00 92.88 242 LYS A C 1
ATOM 1956 O O . LYS A 1 242 ? 11.681 16.784 -49.780 1.00 92.88 242 LYS A O 1
ATOM 1961 N N . GLY A 1 243 ? 10.877 17.222 -47.724 1.00 91.62 243 GLY A N 1
ATOM 1962 C CA . GLY A 1 243 ? 9.656 16.428 -47.839 1.00 91.62 243 GLY A CA 1
ATOM 1963 C C . GLY A 1 243 ? 8.756 16.910 -48.972 1.00 91.62 243 GLY A C 1
ATOM 1964 O O . GLY A 1 243 ? 8.417 16.126 -49.853 1.00 91.62 243 GLY A O 1
ATOM 1965 N N . ILE A 1 244 ? 8.470 18.211 -49.030 1.00 92.75 244 ILE A N 1
ATOM 1966 C CA . ILE A 1 244 ? 7.640 18.831 -50.069 1.00 92.75 244 ILE A CA 1
ATOM 1967 C C . ILE A 1 244 ? 8.219 18.559 -51.463 1.00 92.75 244 ILE A C 1
ATOM 1969 O O . ILE A 1 244 ? 7.483 18.166 -52.367 1.00 92.75 244 ILE A O 1
ATOM 1973 N N . GLN A 1 245 ? 9.540 18.679 -51.635 1.00 92.38 245 GLN A N 1
ATOM 1974 C CA . GLN A 1 245 ? 10.203 18.377 -52.911 1.00 92.38 245 GLN A CA 1
ATOM 1975 C C . GLN A 1 245 ? 10.051 16.902 -53.326 1.00 92.38 245 GLN A C 1
ATOM 1977 O O . GLN A 1 245 ? 9.839 16.611 -54.506 1.00 92.38 245 GLN A O 1
ATOM 1982 N N . ARG A 1 246 ? 10.137 15.966 -52.370 1.00 93.31 246 ARG A N 1
ATOM 1983 C CA . ARG A 1 246 ? 10.075 14.514 -52.618 1.00 93.31 246 ARG A CA 1
ATOM 1984 C C . ARG A 1 246 ? 8.644 13.993 -52.795 1.00 93.31 246 ARG A C 1
ATOM 1986 O O . ARG A 1 246 ? 8.364 13.222 -53.718 1.00 93.31 246 ARG A O 1
ATOM 1993 N N . PHE A 1 247 ? 7.744 14.372 -51.895 1.00 93.06 247 PHE A N 1
ATOM 1994 C CA . PHE A 1 247 ? 6.391 13.823 -51.796 1.00 93.06 247 PHE A CA 1
ATOM 1995 C C . PHE A 1 247 ? 5.354 14.642 -52.573 1.00 93.06 247 PHE A C 1
ATOM 1997 O O . PHE A 1 247 ? 4.321 14.078 -52.926 1.00 93.06 247 PHE A O 1
ATOM 2004 N N . ARG A 1 248 ? 5.679 15.890 -52.950 1.00 92.62 248 ARG A N 1
ATOM 2005 C CA . ARG A 1 248 ? 4.885 16.780 -53.820 1.00 92.62 248 ARG A CA 1
ATOM 2006 C C . ARG A 1 248 ? 3.423 16.965 -53.356 1.00 92.62 248 ARG A C 1
ATOM 2008 O O . ARG A 1 248 ? 2.513 16.612 -54.108 1.00 92.62 248 ARG A O 1
ATOM 2015 N N . PRO A 1 249 ? 3.172 17.499 -52.141 1.00 93.31 249 PRO A N 1
ATOM 2016 C CA . PRO A 1 249 ? 1.825 17.917 -51.739 1.00 93.31 249 PRO A CA 1
ATOM 2017 C C . PRO A 1 249 ? 1.297 19.029 -52.660 1.00 93.31 249 PRO A C 1
ATOM 2019 O O . PRO A 1 249 ? 2.077 19.793 -53.230 1.00 93.31 249 PRO A O 1
ATOM 2022 N N . SER A 1 250 ? -0.026 19.143 -52.800 1.00 92.62 250 SER A N 1
ATOM 2023 C CA . SER A 1 250 ? -0.639 20.230 -53.573 1.00 92.62 250 SER A CA 1
ATOM 2024 C C . SER A 1 250 ? -0.523 21.568 -52.830 1.00 92.62 250 SER A C 1
ATOM 2026 O O . SER A 1 250 ? -0.535 21.611 -51.598 1.00 92.62 250 SER A O 1
ATOM 2028 N N . GLY A 1 251 ? -0.435 22.680 -53.570 1.00 89.50 251 GLY A N 1
ATOM 2029 C CA . GLY A 1 251 ? -0.384 24.021 -52.965 1.00 89.50 251 GLY A CA 1
ATOM 2030 C C . GLY A 1 251 ? -1.632 24.342 -52.135 1.00 89.50 251 GLY A C 1
ATOM 2031 O O . GLY A 1 251 ? -1.539 24.987 -51.096 1.00 89.50 251 GLY A O 1
ATOM 2032 N N . GLU A 1 252 ? -2.784 23.809 -52.548 1.00 91.06 252 GLU A N 1
ATOM 2033 C CA . GLU A 1 252 ? -4.036 23.901 -51.796 1.00 91.06 252 GLU A CA 1
ATOM 2034 C C . GLU A 1 252 ? -3.945 23.186 -50.438 1.00 91.06 252 GLU A C 1
ATOM 2036 O O . GLU A 1 252 ? -4.318 23.768 -49.420 1.00 91.06 252 GLU A O 1
ATOM 2041 N N . LEU A 1 253 ? -3.398 21.962 -50.400 1.00 92.94 253 LEU A N 1
ATOM 2042 C CA . LEU A 1 253 ? -3.219 21.194 -49.163 1.00 92.94 253 LEU A CA 1
ATOM 2043 C C . LEU A 1 253 ? -2.270 21.905 -48.190 1.00 92.94 253 LEU A C 1
ATOM 2045 O O . LEU A 1 253 ? -2.555 21.962 -46.997 1.00 92.94 253 LEU A O 1
ATOM 2049 N N . LEU A 1 254 ? -1.168 22.474 -48.690 1.00 92.19 254 LEU A N 1
ATOM 2050 C CA . LEU A 1 254 ? -0.226 23.240 -47.866 1.00 92.19 254 LEU A CA 1
ATOM 2051 C C . LEU A 1 254 ? -0.894 24.474 -47.250 1.00 92.19 254 LEU A C 1
ATOM 2053 O O . LEU A 1 254 ? -0.809 24.667 -46.040 1.00 92.19 254 LEU A O 1
ATOM 2057 N N . GLY A 1 255 ? -1.633 25.249 -48.050 1.00 91.19 255 GLY A N 1
ATOM 2058 C CA . GLY A 1 255 ? -2.360 26.414 -47.546 1.00 91.19 255 GLY A CA 1
ATOM 2059 C C . GLY A 1 255 ? -3.431 26.052 -46.507 1.00 91.19 255 GLY A C 1
ATOM 2060 O O . GLY A 1 255 ? -3.647 26.804 -45.560 1.00 91.19 255 GLY A O 1
ATOM 2061 N N . LYS A 1 256 ? -4.090 24.895 -46.650 1.00 92.06 256 LYS A N 1
ATOM 2062 C CA . LYS A 1 256 ? -5.054 24.361 -45.667 1.00 92.06 256 LYS A CA 1
ATOM 2063 C C . LYS A 1 256 ? -4.370 23.895 -44.377 1.00 92.06 256 LYS A C 1
ATOM 2065 O O . LYS A 1 256 ? -4.839 24.202 -43.282 1.00 92.06 256 LYS A O 1
ATOM 2070 N N . TYR A 1 257 ? -3.226 23.218 -44.493 1.00 92.00 257 TYR A N 1
ATOM 2071 C CA . TYR A 1 257 ? -2.416 22.807 -43.346 1.00 92.00 257 TYR A CA 1
ATOM 2072 C C . TYR A 1 257 ? -1.928 24.012 -42.528 1.00 92.00 257 TYR A C 1
ATOM 2074 O O . TYR A 1 257 ? -2.094 24.017 -41.310 1.00 92.00 257 TYR A O 1
ATOM 2082 N N . GLU A 1 258 ? -1.405 25.054 -43.183 1.00 91.81 258 GLU A N 1
ATOM 2083 C CA . GLU A 1 258 ? -0.927 26.286 -42.531 1.00 91.81 258 GLU A CA 1
ATOM 2084 C C . GLU A 1 258 ? -2.038 27.046 -41.794 1.00 91.81 258 GLU A C 1
ATOM 2086 O O . GLU A 1 258 ? -1.794 27.604 -40.726 1.00 91.81 258 GLU A O 1
ATOM 2091 N N . ARG A 1 259 ? -3.269 27.026 -42.323 1.00 91.00 259 ARG A N 1
ATOM 2092 C CA . ARG A 1 259 ? -4.452 27.590 -41.651 1.00 91.00 259 ARG A CA 1
ATOM 2093 C C . ARG A 1 259 ? -4.979 26.731 -40.499 1.00 91.00 259 ARG A C 1
ATOM 2095 O O . ARG A 1 259 ? -5.851 27.183 -39.770 1.00 91.00 259 ARG A O 1
ATOM 2102 N N . GLY A 1 260 ? -4.489 25.502 -40.336 1.00 91.00 260 GLY A N 1
ATOM 2103 C CA . GLY A 1 260 ? -4.900 24.614 -39.248 1.00 91.00 260 GLY A CA 1
ATOM 2104 C C . GLY A 1 260 ? -6.296 23.995 -39.398 1.00 91.00 260 GLY A C 1
ATOM 2105 O O . GLY A 1 260 ? -6.778 23.403 -38.434 1.00 91.00 260 GLY A O 1
ATOM 2106 N N . THR A 1 261 ? -6.925 24.048 -40.582 1.00 93.12 261 THR A N 1
ATOM 2107 C CA . THR A 1 261 ? -8.315 23.573 -40.799 1.00 93.12 261 THR A CA 1
ATOM 2108 C C . THR A 1 261 ? -8.499 22.069 -40.564 1.00 93.12 261 THR A C 1
ATOM 2110 O O . THR A 1 261 ? -9.595 21.597 -40.299 1.00 93.12 261 THR A O 1
ATOM 2113 N N . HIS A 1 262 ? -7.412 21.297 -40.583 1.00 89.88 262 HIS A N 1
ATOM 2114 C CA . HIS A 1 262 ? -7.393 19.862 -40.288 1.00 89.88 262 HIS A CA 1
ATOM 2115 C C . HIS A 1 262 ? -7.421 19.525 -38.781 1.00 89.88 262 HIS A C 1
ATOM 2117 O O . HIS A 1 262 ? -7.552 18.355 -38.414 1.00 89.88 262 HIS A O 1
ATOM 2123 N N . THR A 1 263 ? -7.253 20.515 -37.898 1.00 89.50 263 THR A N 1
ATOM 2124 C CA . THR A 1 263 ? -7.237 20.330 -36.436 1.00 89.50 263 THR A CA 1
ATOM 2125 C C . THR A 1 263 ? -8.561 20.751 -35.809 1.00 89.50 263 THR A C 1
ATOM 2127 O O . THR A 1 263 ? -9.235 21.646 -36.310 1.00 89.50 263 THR A O 1
ATOM 2130 N N . LYS A 1 264 ? -8.949 20.114 -34.695 1.00 88.00 264 LYS A N 1
ATOM 2131 C CA . LYS A 1 264 ? -10.174 20.487 -33.972 1.00 88.00 264 LYS A CA 1
ATOM 2132 C C . LYS A 1 264 ? -10.086 21.942 -33.501 1.00 88.00 264 LYS A C 1
ATOM 2134 O O . LYS A 1 264 ? -9.191 22.290 -32.735 1.00 88.00 264 LYS A O 1
ATOM 2139 N N . GLY A 1 265 ? -11.046 22.758 -33.919 1.00 87.00 265 GLY A N 1
ATOM 2140 C CA . GLY A 1 265 ? -11.113 24.188 -33.636 1.00 87.00 265 GLY A CA 1
ATOM 2141 C C . GLY A 1 265 ? -12.323 24.829 -34.316 1.00 87.00 265 GLY A C 1
ATOM 2142 O O . GLY A 1 265 ? -13.155 24.123 -34.882 1.00 87.00 265 GLY A O 1
ATOM 2143 N N . ALA A 1 266 ? -12.424 26.159 -34.253 1.00 85.12 266 ALA A N 1
ATOM 2144 C CA . ALA A 1 266 ? -13.528 26.907 -34.865 1.00 85.12 266 ALA A CA 1
ATOM 2145 C C . ALA A 1 266 ? -13.582 26.746 -36.397 1.00 85.12 266 ALA A C 1
ATOM 2147 O O . ALA A 1 266 ? -14.668 26.662 -36.959 1.00 85.12 266 ALA A O 1
ATOM 2148 N N . ASP A 1 267 ? -12.415 26.624 -37.035 1.00 89.75 267 ASP A N 1
ATOM 2149 C CA . ASP A 1 267 ? -12.255 26.501 -38.489 1.00 89.75 267 ASP A CA 1
ATOM 2150 C C . ASP A 1 267 ? -12.030 25.044 -38.943 1.00 89.75 267 ASP A C 1
ATOM 2152 O O . ASP A 1 267 ? -11.425 24.798 -39.988 1.00 89.75 267 ASP A O 1
ATOM 2156 N N . PHE A 1 268 ? -12.445 24.062 -38.131 1.00 94.56 268 PHE A N 1
ATOM 2157 C CA . PHE A 1 268 ? -12.258 22.648 -38.454 1.00 94.56 268 PHE A CA 1
ATOM 2158 C C . PHE A 1 268 ? -13.082 22.245 -39.681 1.00 94.56 268 PHE A C 1
ATOM 2160 O O . PHE A 1 268 ? -14.310 22.332 -39.671 1.00 94.56 268 PHE A O 1
ATOM 2167 N N . ASP A 1 269 ? -12.399 21.722 -40.698 1.00 94.81 269 ASP A N 1
ATOM 2168 C CA . ASP A 1 269 ? -12.998 21.147 -41.894 1.00 94.81 269 ASP A CA 1
ATOM 2169 C C . ASP A 1 269 ? -12.618 19.664 -42.026 1.00 94.81 269 ASP A C 1
ATOM 2171 O O . ASP A 1 269 ? -11.447 19.270 -42.099 1.00 94.81 269 ASP A O 1
ATOM 2175 N N . LEU A 1 270 ? -13.644 18.813 -42.053 1.00 93.38 270 LEU A N 1
ATOM 2176 C CA . LEU A 1 270 ? -13.477 17.363 -42.111 1.00 93.38 270 LEU A CA 1
ATOM 2177 C C . LEU A 1 270 ? -12.947 16.889 -43.475 1.00 93.38 270 LEU A C 1
ATOM 2179 O O . LEU A 1 270 ? -12.244 15.878 -43.540 1.00 93.38 270 LEU A O 1
ATOM 2183 N N . GLY A 1 271 ? -13.262 17.602 -44.558 1.00 93.25 271 GLY A N 1
ATOM 2184 C CA . GLY A 1 271 ? -12.748 17.314 -45.895 1.00 93.25 271 GLY A CA 1
ATOM 2185 C C . GLY A 1 271 ? -11.247 17.579 -45.984 1.00 93.25 271 GLY A C 1
ATOM 2186 O O . GLY A 1 271 ? -10.499 16.723 -46.457 1.00 93.25 271 GLY A O 1
ATOM 2187 N N . ASP A 1 272 ? -10.795 18.711 -45.448 1.00 93.88 272 ASP A N 1
ATOM 2188 C CA . ASP A 1 272 ? -9.383 19.089 -45.367 1.00 93.88 272 ASP A CA 1
ATOM 2189 C C . ASP A 1 272 ? -8.584 18.118 -44.491 1.00 93.88 272 ASP A C 1
ATOM 2191 O O . ASP A 1 272 ? -7.485 17.696 -44.862 1.00 93.88 272 ASP A O 1
ATOM 2195 N N . CYS A 1 273 ? -9.159 17.706 -43.358 1.00 95.00 273 CYS A N 1
ATOM 2196 C CA . CYS A 1 273 ? -8.597 16.671 -42.494 1.00 95.00 273 CYS A CA 1
ATOM 2197 C C . CYS A 1 273 ? -8.367 15.357 -43.258 1.00 95.00 273 CYS A C 1
ATOM 2199 O O . CYS A 1 273 ? -7.257 14.820 -43.275 1.00 95.00 273 CYS A O 1
ATOM 2201 N N . ARG A 1 274 ? -9.396 14.858 -43.950 1.00 95.81 274 ARG A N 1
ATOM 2202 C CA . ARG A 1 274 ? -9.324 13.608 -44.721 1.00 95.81 274 ARG A CA 1
ATOM 2203 C C . ARG A 1 274 ? -8.354 13.702 -45.897 1.00 95.81 274 ARG A C 1
ATOM 2205 O O . ARG A 1 274 ? -7.582 12.771 -46.119 1.00 95.81 274 ARG A O 1
ATOM 2212 N N . ALA A 1 275 ? -8.310 14.840 -46.588 1.00 95.50 275 ALA A N 1
ATOM 2213 C CA . ALA A 1 275 ? -7.344 15.083 -47.658 1.00 95.50 275 ALA A CA 1
ATOM 2214 C C . ALA A 1 275 ? -5.891 15.028 -47.151 1.00 95.50 275 ALA A C 1
ATOM 2216 O O . ALA A 1 275 ? -5.014 14.474 -47.823 1.00 95.50 275 ALA A O 1
ATOM 2217 N N . LEU A 1 276 ? -5.630 15.555 -45.949 1.00 96.31 276 LEU A N 1
ATOM 2218 C CA . LEU A 1 276 ? -4.321 15.460 -45.305 1.00 96.31 276 LEU A CA 1
ATOM 2219 C C . LEU A 1 276 ? -3.973 14.016 -44.915 1.00 96.31 276 LEU A C 1
ATOM 2221 O O . LEU A 1 276 ? -2.841 13.584 -45.139 1.00 96.31 276 LEU A O 1
ATOM 2225 N N . ILE A 1 277 ? -4.939 13.253 -44.394 1.00 97.00 277 ILE A N 1
ATOM 2226 C CA . ILE A 1 277 ? -4.765 11.825 -44.083 1.00 97.00 277 ILE A CA 1
ATOM 2227 C C . ILE A 1 277 ? -4.375 11.042 -45.340 1.00 97.00 277 ILE A C 1
ATOM 2229 O O . ILE A 1 277 ? -3.391 10.303 -45.318 1.00 97.00 277 ILE A O 1
ATOM 2233 N N . ASP A 1 278 ? -5.085 11.229 -46.453 1.00 97.06 278 ASP A N 1
ATOM 2234 C CA . ASP A 1 278 ? -4.774 10.544 -47.713 1.00 97.06 278 ASP A CA 1
ATOM 2235 C C . ASP A 1 278 ? -3.378 10.893 -48.236 1.00 97.06 278 ASP A C 1
ATOM 2237 O O . ASP A 1 278 ? -2.658 10.022 -48.739 1.00 97.06 278 ASP A O 1
ATOM 2241 N N . PHE A 1 279 ? -2.963 12.154 -48.096 1.00 96.94 279 PHE A N 1
ATOM 2242 C CA . PHE A 1 279 ? -1.600 12.563 -48.417 1.00 96.94 279 PHE A CA 1
ATOM 2243 C C . PHE A 1 279 ? -0.570 11.840 -47.538 1.00 96.94 279 PHE A C 1
ATOM 2245 O O . PHE A 1 279 ? 0.430 11.334 -48.062 1.00 96.94 279 PHE A O 1
ATOM 2252 N N . PHE A 1 280 ? -0.804 11.747 -46.227 1.00 97.00 280 PHE A N 1
ATOM 2253 C CA . PHE A 1 280 ? 0.095 11.035 -45.322 1.00 97.00 280 PHE A CA 1
ATOM 2254 C C . PHE A 1 280 ? 0.156 9.538 -45.616 1.00 97.00 280 PHE A C 1
ATOM 2256 O O . PHE A 1 280 ? 1.262 9.012 -45.716 1.00 97.00 280 PHE A O 1
ATOM 2263 N N . LYS A 1 281 ? -0.974 8.863 -45.856 1.00 96.62 281 LYS A N 1
ATOM 2264 C CA . LYS A 1 281 ? -1.001 7.440 -46.243 1.00 96.62 281 LYS A CA 1
ATOM 2265 C C . LYS A 1 281 ? -0.147 7.172 -47.486 1.00 96.62 281 LYS A C 1
ATOM 2267 O O . LYS A 1 281 ? 0.758 6.338 -47.447 1.00 96.62 281 LYS A O 1
ATOM 2272 N N . LYS A 1 282 ? -0.353 7.953 -48.555 1.00 95.56 282 LYS A N 1
ATOM 2273 C CA . LYS A 1 282 ? 0.439 7.862 -49.800 1.00 95.56 282 LYS A CA 1
ATOM 2274 C C . LYS A 1 282 ? 1.923 8.144 -49.568 1.00 95.56 282 LYS A C 1
ATOM 2276 O O . LYS A 1 282 ? 2.788 7.549 -50.209 1.00 95.56 282 LYS A O 1
ATOM 2281 N N . SER A 1 283 ? 2.235 9.078 -48.674 1.00 95.69 283 SER A N 1
ATOM 2282 C CA . SER A 1 283 ? 3.619 9.442 -48.364 1.00 95.69 283 SER A CA 1
ATOM 2283 C C . SER A 1 283 ? 4.329 8.361 -47.545 1.00 95.69 283 SER A C 1
ATOM 2285 O O . SER A 1 283 ? 5.498 8.084 -47.809 1.00 95.69 283 SER A O 1
ATOM 2287 N N . ILE A 1 284 ? 3.624 7.700 -46.619 1.00 95.06 284 ILE A N 1
ATOM 2288 C CA . ILE A 1 284 ? 4.127 6.567 -45.824 1.00 95.06 284 ILE A CA 1
ATOM 2289 C C . ILE A 1 284 ? 4.494 5.388 -46.729 1.00 95.06 284 ILE A C 1
ATOM 2291 O O . ILE A 1 284 ? 5.597 4.859 -46.611 1.00 95.06 284 ILE A O 1
ATOM 2295 N N . GLU A 1 285 ? 3.633 5.030 -47.681 1.00 93.56 285 GLU A N 1
ATOM 2296 C CA . GLU A 1 285 ? 3.885 3.938 -48.633 1.00 93.56 285 GLU A CA 1
ATOM 2297 C C . GLU A 1 285 ? 5.117 4.202 -49.525 1.00 93.56 285 GLU A C 1
ATOM 2299 O O . GLU A 1 285 ? 5.872 3.292 -49.871 1.00 93.56 285 GLU A O 1
ATOM 2304 N N . ARG A 1 286 ? 5.380 5.478 -49.838 1.00 93.62 286 ARG A N 1
ATOM 2305 C CA . ARG A 1 286 ? 6.551 5.927 -50.612 1.00 93.62 286 ARG A CA 1
ATOM 2306 C C . ARG A 1 286 ? 7.815 6.145 -49.769 1.00 93.62 286 ARG A C 1
ATOM 2308 O O . ARG A 1 286 ? 8.879 6.417 -50.337 1.00 93.62 286 ARG A O 1
ATOM 2315 N N . HIS A 1 287 ? 7.726 6.097 -48.441 1.00 93.44 287 HIS A N 1
ATOM 2316 C CA . HIS A 1 287 ? 8.861 6.329 -47.551 1.00 93.44 287 HIS A CA 1
ATOM 2317 C C . HIS A 1 287 ? 9.655 5.034 -47.342 1.00 93.44 287 HIS A C 1
ATOM 2319 O O . HIS A 1 287 ? 9.104 4.018 -46.929 1.00 93.44 287 HIS A O 1
ATOM 2325 N N . ASP A 1 288 ? 10.973 5.071 -47.561 1.00 88.50 288 ASP A N 1
ATOM 2326 C CA . ASP A 1 288 ? 11.795 3.853 -47.628 1.00 88.50 288 ASP A CA 1
ATOM 2327 C C . ASP A 1 288 ? 11.829 3.039 -46.334 1.00 88.50 288 ASP A C 1
ATOM 2329 O O . ASP A 1 288 ? 11.798 1.810 -46.394 1.00 88.50 288 ASP A O 1
ATOM 2333 N N . ASP A 1 289 ? 11.848 3.705 -45.178 1.00 87.50 289 ASP A N 1
ATOM 2334 C CA . ASP A 1 289 ? 11.804 3.020 -43.884 1.00 87.50 289 ASP A CA 1
ATOM 2335 C C . ASP A 1 289 ? 10.388 2.751 -43.372 1.00 87.50 289 ASP A C 1
ATOM 2337 O O . ASP A 1 289 ? 10.121 1.649 -42.902 1.00 87.50 289 ASP A O 1
ATOM 2341 N N . TRP A 1 290 ? 9.458 3.703 -43.488 1.00 91.62 290 TRP A N 1
ATOM 2342 C CA . TRP A 1 290 ? 8.125 3.548 -42.904 1.00 91.62 290 TRP A CA 1
ATOM 2343 C C . TRP A 1 290 ? 7.222 2.574 -43.668 1.00 91.62 290 TRP A C 1
ATOM 2345 O O . TRP A 1 290 ? 6.379 1.932 -43.046 1.00 91.62 290 TRP A O 1
ATOM 2355 N N . LYS A 1 291 ? 7.454 2.338 -44.967 1.00 90.62 291 LYS A N 1
ATOM 2356 C CA . LYS A 1 291 ? 6.755 1.268 -45.706 1.00 90.62 291 LYS A CA 1
ATOM 2357 C C . LYS A 1 291 ? 7.003 -0.129 -45.119 1.00 90.62 291 LYS A C 1
ATOM 2359 O O . LYS A 1 291 ? 6.178 -1.021 -45.274 1.00 90.62 291 LYS A O 1
ATOM 2364 N N . LYS A 1 292 ? 8.119 -0.327 -44.401 1.00 88.44 292 LYS A N 1
ATOM 2365 C CA . LYS A 1 292 ? 8.508 -1.619 -43.801 1.00 88.44 292 LYS A CA 1
ATOM 2366 C C . LYS A 1 292 ? 7.658 -2.009 -42.581 1.00 88.44 292 LYS A C 1
ATOM 2368 O O . LYS A 1 292 ? 7.719 -3.169 -42.160 1.00 88.44 292 LYS A O 1
ATOM 2373 N N . PHE A 1 293 ? 6.892 -1.071 -42.010 1.00 89.62 293 PHE A N 1
ATOM 2374 C CA . PHE A 1 293 ? 5.924 -1.363 -40.945 1.00 89.62 293 PHE A CA 1
ATOM 2375 C C . PHE A 1 293 ? 4.695 -2.127 -41.458 1.00 89.62 293 PHE A C 1
ATOM 2377 O O . PHE A 1 293 ? 4.041 -2.776 -40.654 1.00 89.62 293 PHE A O 1
ATOM 2384 N N . ASP A 1 294 ? 4.428 -2.109 -42.772 1.00 89.00 294 ASP A N 1
ATOM 2385 C CA . ASP A 1 294 ? 3.247 -2.730 -43.394 1.00 89.00 294 ASP A CA 1
ATOM 2386 C C . ASP A 1 294 ? 1.914 -2.264 -42.771 1.00 89.00 294 ASP A C 1
ATOM 2388 O O . ASP A 1 294 ? 1.078 -3.062 -42.347 1.00 89.00 294 ASP A O 1
ATOM 2392 N N . PHE A 1 295 ? 1.733 -0.940 -42.700 1.00 92.88 295 PHE A N 1
ATOM 2393 C CA . PHE A 1 295 ? 0.542 -0.316 -42.124 1.00 92.88 295 PHE A CA 1
ATOM 2394 C C . PHE A 1 295 ? -0.759 -0.793 -42.787 1.00 92.88 295 PHE A C 1
ATOM 2396 O O . PHE A 1 295 ? -0.904 -0.770 -44.011 1.00 92.88 295 PHE A O 1
ATOM 2403 N N . LYS A 1 296 ? -1.746 -1.139 -41.960 1.00 94.00 296 LYS A N 1
ATOM 2404 C CA . LYS A 1 296 ? -3.136 -1.427 -42.326 1.00 94.00 296 LYS A CA 1
ATOM 2405 C C . LYS A 1 296 ? -4.025 -0.329 -41.744 1.00 94.00 296 LYS A C 1
ATOM 2407 O O . LYS A 1 296 ? -4.466 -0.414 -40.601 1.00 94.00 296 LYS A O 1
ATOM 2412 N N . PHE A 1 297 ? -4.233 0.736 -42.511 1.00 95.38 297 PHE A N 1
ATOM 2413 C CA . PHE A 1 297 ? -5.071 1.858 -42.082 1.00 95.38 297 PHE A CA 1
ATOM 2414 C C . PHE A 1 297 ? -6.555 1.596 -42.339 1.00 95.38 297 PHE A C 1
ATOM 2416 O O . PHE A 1 297 ? -6.907 1.000 -43.359 1.00 95.38 297 PHE A O 1
ATOM 2423 N N . SER A 1 298 ? -7.413 2.122 -41.464 1.00 95.56 298 SER A N 1
ATOM 2424 C CA . SER A 1 298 ? -8.859 2.201 -41.705 1.00 95.56 298 SER A CA 1
ATOM 2425 C C . SER A 1 298 ? -9.178 3.039 -42.946 1.00 95.56 298 SER A C 1
ATOM 2427 O O . SER A 1 298 ? -8.352 3.829 -43.415 1.00 95.56 298 SER A O 1
ATOM 2429 N N . ASP A 1 299 ? -10.384 2.894 -43.492 1.00 96.25 299 ASP A N 1
ATOM 2430 C CA . ASP A 1 299 ? -10.834 3.734 -44.602 1.00 96.25 299 ASP A CA 1
ATOM 2431 C C . ASP A 1 299 ? -10.820 5.219 -44.198 1.00 96.25 299 ASP A C 1
ATOM 2433 O O . ASP A 1 299 ? -11.235 5.583 -43.101 1.00 96.25 299 ASP A O 1
ATOM 2437 N N . THR A 1 300 ? -10.324 6.106 -45.065 1.00 95.44 300 THR A N 1
ATOM 2438 C CA . THR A 1 300 ? -10.173 7.526 -44.700 1.00 95.44 300 THR A CA 1
ATOM 2439 C C . THR A 1 300 ? -11.513 8.184 -44.342 1.00 95.44 300 THR A C 1
ATOM 2441 O O . THR A 1 300 ? -11.552 9.112 -43.531 1.00 95.44 300 THR A O 1
ATOM 2444 N N . SER A 1 301 ? -12.626 7.688 -44.888 1.00 93.94 301 SER A N 1
ATOM 2445 C CA . SER A 1 301 ? -13.967 8.190 -44.588 1.00 93.94 301 SER A CA 1
ATOM 2446 C C . SER A 1 301 ? -14.444 7.889 -43.164 1.00 93.94 301 SER A C 1
ATOM 2448 O O . SER A 1 301 ? -15.360 8.568 -42.693 1.00 93.94 301 SER A O 1
ATOM 2450 N N . THR A 1 302 ? -13.840 6.931 -42.450 1.00 95.44 302 THR A N 1
ATOM 2451 C CA . THR A 1 302 ? -14.256 6.601 -41.077 1.00 95.44 302 THR A CA 1
ATOM 2452 C C . THR A 1 302 ? -13.699 7.574 -40.049 1.00 95.44 302 THR A C 1
ATOM 2454 O O . THR A 1 302 ? -14.324 7.758 -39.004 1.00 95.44 302 THR A O 1
ATOM 2457 N N . TYR A 1 303 ? -12.572 8.231 -40.344 1.00 93.75 303 TYR A N 1
ATOM 2458 C CA . TYR A 1 303 ? -11.961 9.169 -39.408 1.00 93.75 303 TYR A CA 1
ATOM 2459 C C . TYR A 1 303 ? -12.836 10.408 -39.211 1.00 93.75 303 TYR A C 1
ATOM 2461 O O . TYR A 1 303 ? -13.290 11.040 -40.179 1.00 93.75 303 TYR A O 1
ATOM 2469 N N . GLN A 1 304 ? -13.049 10.749 -37.942 1.00 92.75 304 GLN A N 1
ATOM 2470 C CA . GLN A 1 304 ? -13.772 11.948 -37.509 1.00 92.75 304 GLN A CA 1
ATOM 2471 C C . GLN A 1 304 ? -12.833 13.121 -37.234 1.00 92.75 304 GLN A C 1
ATOM 2473 O O . GLN A 1 304 ? -13.248 14.277 -37.255 1.00 92.75 304 GLN A O 1
ATOM 2478 N N . ASP A 1 305 ? -11.559 12.831 -36.988 1.00 93.06 305 ASP A N 1
ATOM 2479 C CA . ASP A 1 305 ? -10.510 13.820 -36.810 1.00 93.06 305 ASP A CA 1
ATOM 2480 C C . ASP A 1 305 ? -9.125 13.210 -37.067 1.00 93.06 305 ASP A C 1
ATOM 2482 O O . ASP A 1 305 ? -8.957 11.995 -37.176 1.00 93.06 305 ASP A O 1
ATOM 2486 N N . ILE A 1 306 ? -8.112 14.073 -37.147 1.00 93.88 306 ILE A N 1
ATOM 2487 C CA . ILE A 1 306 ? -6.738 13.676 -37.465 1.00 93.88 306 ILE A CA 1
ATOM 2488 C C . ILE A 1 306 ? -6.076 12.825 -36.362 1.00 93.88 306 ILE A C 1
ATOM 2490 O O . ILE A 1 306 ? -5.151 12.062 -36.641 1.00 93.88 306 ILE A O 1
ATOM 2494 N N . SER A 1 307 ? -6.536 12.921 -35.108 1.00 91.56 307 SER A N 1
ATOM 2495 C CA . SER A 1 307 ? -5.948 12.190 -33.977 1.00 91.56 307 SER A CA 1
ATOM 2496 C C . SER A 1 307 ? -6.232 10.692 -34.042 1.00 91.56 307 SER A C 1
ATOM 2498 O O . SER A 1 307 ? -5.404 9.896 -33.603 1.00 91.56 307 SER A O 1
ATOM 2500 N N . GLU A 1 308 ? -7.359 10.291 -34.634 1.00 91.94 308 GLU A N 1
ATOM 2501 C CA . GLU A 1 308 ? -7.679 8.881 -34.863 1.00 91.94 308 GLU A CA 1
ATOM 2502 C C . GLU A 1 308 ? -6.687 8.229 -35.829 1.00 91.94 308 GLU A C 1
ATOM 2504 O O . GLU A 1 308 ? -6.179 7.144 -35.546 1.00 91.94 308 GLU A O 1
ATOM 2509 N N . PHE A 1 309 ? -6.338 8.929 -36.913 1.00 95.12 309 PHE A N 1
ATOM 2510 C CA . PHE A 1 309 ? -5.313 8.483 -37.853 1.00 95.12 309 PHE A CA 1
ATOM 2511 C C . PHE A 1 309 ? -3.925 8.434 -37.205 1.00 95.12 309 PHE A C 1
ATOM 2513 O O . PHE A 1 309 ? -3.239 7.418 -37.306 1.00 95.12 309 PHE A O 1
ATOM 2520 N N . TYR A 1 310 ? -3.510 9.493 -36.500 1.00 94.12 310 TYR A N 1
ATOM 2521 C CA . TYR A 1 310 ? -2.211 9.501 -35.816 1.00 94.12 310 TYR A CA 1
ATOM 2522 C C . TYR A 1 310 ? -2.079 8.362 -34.805 1.00 94.12 310 TYR A C 1
ATOM 2524 O O . TYR A 1 310 ? -1.025 7.738 -34.723 1.00 94.12 310 TYR A O 1
ATOM 2532 N N . ARG A 1 311 ? -3.160 8.027 -34.101 1.00 90.75 311 ARG A N 1
ATOM 2533 C CA . ARG A 1 311 ? -3.192 6.894 -33.179 1.00 90.75 311 ARG A CA 1
ATOM 2534 C C . ARG A 1 311 ? -3.004 5.554 -33.888 1.00 90.75 311 ARG A C 1
ATOM 2536 O O . ARG A 1 311 ? -2.242 4.730 -33.397 1.00 90.75 311 ARG A O 1
ATOM 2543 N N . GLU A 1 312 ? -3.650 5.329 -35.033 1.00 93.00 312 GLU A N 1
ATOM 2544 C CA . GLU A 1 312 ? -3.408 4.113 -35.827 1.00 93.00 312 GLU A CA 1
ATOM 2545 C C . GLU A 1 312 ? -1.954 4.023 -36.303 1.00 93.00 312 GLU A C 1
ATOM 2547 O O . GLU A 1 312 ? -1.354 2.947 -36.246 1.00 93.00 312 GLU A O 1
ATOM 2552 N N . VAL A 1 313 ? -1.365 5.150 -36.721 1.00 94.12 313 VAL A N 1
ATOM 2553 C CA . VAL A 1 313 ? 0.056 5.221 -37.089 1.00 94.12 313 VAL A CA 1
ATOM 2554 C C . VAL A 1 313 ? 0.941 4.865 -35.896 1.00 94.12 313 VAL A C 1
ATOM 2556 O O . VAL A 1 313 ? 1.859 4.072 -36.049 1.00 94.12 313 VAL A O 1
ATOM 2559 N N . GLU A 1 314 ? 0.679 5.394 -34.704 1.00 92.38 314 GLU A N 1
ATOM 2560 C CA . GLU A 1 314 ? 1.488 5.105 -33.513 1.00 92.38 314 GLU A CA 1
ATOM 2561 C C . GLU A 1 314 ? 1.341 3.648 -33.054 1.00 92.38 314 GLU A C 1
ATOM 2563 O O . GLU A 1 314 ? 2.341 2.999 -32.756 1.00 92.38 314 GLU A O 1
ATOM 2568 N N . GLN A 1 315 ? 0.125 3.093 -33.069 1.00 91.31 315 GLN A N 1
ATOM 2569 C CA . GLN A 1 315 ? -0.154 1.701 -32.684 1.00 91.31 315 GLN A CA 1
ATOM 2570 C C . GLN A 1 315 ? 0.527 0.667 -33.592 1.00 91.31 315 GLN A C 1
ATOM 2572 O O . GLN A 1 315 ? 0.844 -0.436 -33.140 1.00 91.31 315 GLN A O 1
ATOM 2577 N N . GLN A 1 316 ? 0.721 1.005 -34.869 1.00 93.12 316 GLN A N 1
ATOM 2578 C CA . GLN A 1 316 ? 1.340 0.140 -35.880 1.00 93.12 316 GLN A CA 1
ATOM 2579 C C . GLN A 1 316 ? 2.803 0.512 -36.168 1.00 93.12 316 GLN A C 1
ATOM 2581 O O . GLN A 1 316 ? 3.568 -0.297 -36.688 1.00 93.12 316 GLN A O 1
ATOM 2586 N N . GLY A 1 317 ? 3.221 1.718 -35.786 1.00 93.62 317 GLY A N 1
ATOM 2587 C CA . GLY A 1 317 ? 4.555 2.283 -35.976 1.00 93.62 317 GLY A CA 1
ATOM 2588 C C . GLY A 1 317 ? 5.601 1.706 -35.029 1.00 93.62 317 GLY A C 1
ATOM 2589 O O . GLY A 1 317 ? 6.548 2.395 -34.665 1.00 93.62 317 GLY A O 1
ATOM 2590 N N . TYR A 1 318 ? 5.437 0.458 -34.603 1.00 94.81 318 TYR A N 1
ATOM 2591 C CA . TYR A 1 318 ? 6.362 -0.268 -33.750 1.00 94.81 318 TYR A CA 1
ATOM 2592 C C . TYR A 1 318 ? 6.559 -1.672 -34.308 1.00 94.81 318 TYR A C 1
ATOM 2594 O O . TYR A 1 318 ? 5.597 -2.420 -34.478 1.00 94.81 318 TYR A O 1
ATOM 2602 N N . LYS A 1 319 ? 7.812 -2.043 -34.573 1.00 94.00 319 LYS A N 1
ATOM 2603 C CA . LYS A 1 319 ? 8.160 -3.372 -35.076 1.00 94.00 319 LYS A CA 1
ATOM 2604 C C . LYS A 1 319 ? 9.466 -3.842 -34.461 1.00 94.00 319 LYS A C 1
ATOM 2606 O O . LYS A 1 319 ? 10.426 -3.078 -34.372 1.00 94.00 319 LYS A O 1
ATOM 2611 N N . MET A 1 320 ? 9.496 -5.112 -34.076 1.00 94.81 320 MET A N 1
ATOM 2612 C CA . MET A 1 320 ? 10.698 -5.787 -33.609 1.00 94.81 320 MET A CA 1
ATOM 2613 C C . MET A 1 320 ? 10.898 -7.067 -34.413 1.00 94.81 320 MET A C 1
ATOM 2615 O O . MET A 1 320 ? 9.971 -7.858 -34.577 1.00 94.81 320 MET A O 1
ATOM 2619 N N . SER A 1 321 ? 12.109 -7.254 -34.913 1.00 93.75 321 SER A N 1
ATOM 2620 C CA . SER A 1 321 ? 12.572 -8.472 -35.570 1.00 93.75 321 SER A CA 1
ATOM 2621 C C . SER A 1 321 ? 13.935 -8.871 -35.017 1.00 93.75 321 SER A C 1
ATOM 2623 O O . SER A 1 321 ? 14.527 -8.160 -34.203 1.00 93.75 321 SER A O 1
ATOM 2625 N N . PHE A 1 322 ? 14.431 -10.029 -35.443 1.00 94.88 322 PHE A N 1
ATOM 2626 C CA . PHE A 1 322 ? 15.735 -10.526 -35.034 1.00 94.88 322 PHE A CA 1
ATOM 2627 C C . PHE A 1 322 ? 16.566 -10.891 -36.252 1.00 94.88 322 PHE A C 1
ATOM 2629 O O . PHE A 1 322 ? 16.071 -11.514 -37.193 1.00 94.88 322 PHE A O 1
ATOM 2636 N N . ARG A 1 323 ? 17.842 -10.522 -36.202 1.00 94.00 323 ARG A N 1
ATOM 2637 C CA . ARG A 1 323 ? 18.849 -10.887 -37.188 1.00 94.00 323 ARG A CA 1
ATOM 2638 C C . ARG A 1 323 ? 19.900 -11.769 -36.529 1.00 94.00 323 ARG A C 1
ATOM 2640 O O . ARG A 1 323 ? 20.422 -11.419 -35.474 1.00 94.00 323 ARG A O 1
ATOM 2647 N N . LYS A 1 324 ? 20.233 -12.897 -37.153 1.00 95.44 324 LYS A N 1
ATOM 2648 C CA . LYS A 1 324 ? 21.282 -13.790 -36.647 1.00 95.44 324 LYS A CA 1
ATOM 2649 C C . LYS A 1 324 ? 22.663 -13.157 -36.804 1.00 95.44 324 LYS A C 1
ATOM 2651 O O . LYS A 1 324 ? 22.952 -12.569 -37.844 1.00 95.44 324 LYS A O 1
ATOM 2656 N N . VAL A 1 325 ? 23.496 -13.296 -35.774 1.00 96.00 325 VAL A N 1
ATOM 2657 C CA . VAL A 1 325 ? 24.898 -12.858 -35.763 1.00 96.00 325 VAL A CA 1
ATOM 2658 C C . VAL A 1 325 ? 25.755 -13.907 -35.055 1.00 96.00 325 VAL A C 1
ATOM 2660 O O . VAL A 1 325 ? 25.441 -14.289 -33.931 1.00 96.00 325 VAL A O 1
ATOM 2663 N N . SER A 1 326 ? 26.839 -14.347 -35.685 1.00 96.56 326 SER A N 1
ATOM 2664 C CA . SER A 1 326 ? 27.755 -15.372 -35.185 1.00 96.56 326 SER A CA 1
ATOM 2665 C C . SER A 1 326 ? 28.343 -14.986 -33.828 1.00 96.56 326 SER A C 1
ATOM 2667 O O . SER A 1 326 ? 28.771 -13.848 -33.600 1.00 96.56 326 SER A O 1
ATOM 2669 N N . VAL A 1 327 ? 28.379 -15.954 -32.916 1.00 96.88 327 VAL A N 1
ATOM 2670 C CA . VAL A 1 327 ? 28.988 -15.822 -31.590 1.00 96.88 327 VAL A CA 1
ATOM 2671 C C . VAL A 1 327 ? 30.469 -15.479 -31.706 1.00 96.88 327 VAL A C 1
ATOM 2673 O O . VAL A 1 327 ? 30.951 -14.656 -30.928 1.00 96.88 327 VAL A O 1
ATOM 2676 N N . ASP A 1 328 ? 31.176 -16.065 -32.669 1.00 96.56 328 ASP A N 1
ATOM 2677 C CA . ASP A 1 328 ? 32.615 -15.855 -32.837 1.00 96.56 328 ASP A CA 1
ATOM 2678 C C . ASP A 1 328 ? 32.918 -14.429 -33.295 1.00 96.56 328 ASP A C 1
ATOM 2680 O O . ASP A 1 328 ? 33.847 -13.800 -32.789 1.00 96.56 328 ASP A O 1
ATOM 2684 N N . TYR A 1 329 ? 32.060 -13.859 -34.143 1.00 95.75 329 TYR A N 1
ATOM 2685 C CA . TYR A 1 329 ? 32.143 -12.445 -34.500 1.00 95.75 329 TYR A CA 1
ATOM 2686 C C . TYR A 1 329 ? 31.915 -11.527 -33.290 1.00 95.75 329 TYR A C 1
ATOM 2688 O O . TYR A 1 329 ? 32.676 -10.588 -33.065 1.00 95.75 329 TYR A O 1
ATOM 2696 N N . ILE A 1 330 ? 30.895 -11.799 -32.468 1.00 96.88 330 ILE A N 1
ATOM 2697 C CA . ILE A 1 330 ? 30.648 -11.005 -31.254 1.00 96.88 330 ILE A CA 1
ATOM 2698 C C . ILE A 1 330 ? 31.818 -11.118 -30.269 1.00 96.88 330 ILE A C 1
ATOM 2700 O O . ILE A 1 330 ? 32.230 -10.105 -29.705 1.00 96.88 330 ILE A O 1
ATOM 2704 N N . LYS A 1 331 ? 32.377 -12.319 -30.076 1.00 96.56 331 LYS A N 1
ATOM 2705 C CA . LYS A 1 331 ? 33.560 -12.529 -29.230 1.00 96.56 331 LYS A CA 1
ATOM 2706 C C . LYS A 1 331 ? 34.758 -11.733 -29.734 1.00 96.56 331 LYS A C 1
ATOM 2708 O O . LYS A 1 331 ? 35.370 -11.039 -28.928 1.00 96.56 331 LYS A O 1
ATOM 2713 N N . SER A 1 332 ? 35.032 -11.751 -31.041 1.00 96.62 332 SER A N 1
ATOM 2714 C CA . SER A 1 332 ? 36.153 -10.993 -31.608 1.00 96.62 332 SER A CA 1
ATOM 2715 C C . SER A 1 332 ? 36.000 -9.491 -31.343 1.00 96.62 332 SER A C 1
ATOM 2717 O O . SER A 1 332 ? 36.945 -8.836 -30.914 1.00 96.62 332 SER A O 1
ATOM 2719 N N . LEU A 1 333 ? 34.787 -8.939 -31.480 1.00 96.81 333 LEU A N 1
ATOM 2720 C CA . LEU A 1 333 ? 34.529 -7.534 -31.151 1.00 96.81 333 LEU A CA 1
ATOM 2721 C C . LEU A 1 333 ? 34.772 -7.213 -29.668 1.00 96.81 333 LEU A C 1
ATOM 2723 O O . LEU A 1 333 ? 35.210 -6.104 -29.356 1.00 96.81 333 LEU A O 1
ATOM 2727 N N . VAL A 1 334 ? 34.477 -8.145 -28.760 1.00 97.31 334 VAL A N 1
ATOM 2728 C CA . VAL A 1 334 ? 34.715 -7.971 -27.319 1.00 97.31 334 VAL A CA 1
ATOM 2729 C C . VAL A 1 334 ? 36.205 -8.043 -26.994 1.00 97.31 334 VAL A C 1
ATOM 2731 O O . VAL A 1 334 ? 36.716 -7.167 -26.299 1.00 97.31 334 VAL A O 1
ATOM 2734 N N . GLU A 1 335 ? 36.912 -9.040 -27.524 1.00 97.25 335 GLU A N 1
ATOM 2735 C CA . GLU A 1 335 ? 38.355 -9.226 -27.327 1.00 97.25 335 GLU A CA 1
ATOM 2736 C C . GLU A 1 335 ? 39.169 -8.057 -27.898 1.00 97.25 335 GLU A C 1
ATOM 2738 O O . GLU A 1 335 ? 40.127 -7.599 -27.277 1.00 97.25 335 GLU A O 1
ATOM 2743 N N . GLU A 1 336 ? 38.740 -7.502 -29.033 1.00 96.44 336 GLU A N 1
ATOM 2744 C CA . GLU A 1 336 ? 39.337 -6.314 -29.653 1.00 96.44 336 GLU A CA 1
ATOM 2745 C C . GLU A 1 336 ? 38.950 -4.993 -28.951 1.00 96.44 336 GLU A C 1
ATOM 2747 O O . GLU A 1 336 ? 39.376 -3.916 -29.377 1.00 96.44 336 GLU A O 1
ATOM 2752 N N . GLY A 1 337 ? 38.111 -5.033 -27.908 1.00 94.31 337 GLY A N 1
ATOM 2753 C CA . GLY A 1 337 ? 37.639 -3.843 -27.188 1.00 94.31 337 GLY A CA 1
ATOM 2754 C C . GLY A 1 337 ? 36.710 -2.936 -28.008 1.00 94.31 337 GLY A C 1
ATOM 2755 O O . GLY A 1 337 ? 36.526 -1.762 -27.676 1.00 94.31 337 GLY A O 1
ATOM 2756 N N . LYS A 1 338 ? 36.126 -3.453 -29.094 1.00 96.62 338 LYS A N 1
ATOM 2757 C CA . LYS A 1 338 ? 35.180 -2.736 -29.966 1.00 96.62 338 LYS A CA 1
ATOM 2758 C C . LYS A 1 338 ? 33.749 -2.781 -29.433 1.00 96.62 338 LYS A C 1
ATOM 2760 O O . LYS A 1 338 ? 32.962 -1.879 -29.728 1.00 96.62 338 LYS A O 1
ATOM 2765 N N . LEU A 1 339 ? 33.420 -3.800 -28.643 1.00 97.56 339 LEU A N 1
ATOM 2766 C CA . LEU A 1 339 ? 32.109 -4.016 -28.038 1.00 97.56 339 LEU A CA 1
ATOM 2767 C C . LEU A 1 339 ? 32.259 -4.392 -26.559 1.00 97.56 339 LEU A C 1
ATOM 2769 O O . LEU A 1 339 ? 32.994 -5.309 -26.216 1.00 97.56 339 LEU A O 1
ATOM 2773 N N . TYR A 1 340 ? 31.503 -3.745 -25.681 1.00 98.06 340 TYR A N 1
ATOM 2774 C CA . TYR A 1 340 ? 31.319 -4.193 -24.303 1.00 98.06 340 TYR A CA 1
ATOM 2775 C C . TYR A 1 340 ? 30.037 -5.018 -24.223 1.00 98.06 340 TYR A C 1
ATOM 2777 O O . TYR A 1 340 ? 28.961 -4.511 -24.544 1.00 98.06 340 TYR A O 1
ATOM 2785 N N . LEU A 1 341 ? 30.133 -6.277 -23.799 1.00 98.25 341 LEU A N 1
ATOM 2786 C CA . LEU A 1 341 ? 28.991 -7.188 -23.726 1.00 98.25 341 LEU A CA 1
ATOM 2787 C C . LEU A 1 341 ? 28.648 -7.514 -22.269 1.00 98.25 341 LEU A C 1
ATOM 2789 O O . LEU A 1 341 ? 29.474 -8.037 -21.525 1.00 98.25 341 LEU A O 1
ATOM 2793 N N . PHE A 1 342 ? 27.407 -7.237 -21.872 1.00 98.38 342 PHE A N 1
ATOM 2794 C CA . PHE A 1 342 ? 26.894 -7.494 -20.529 1.00 98.38 342 PHE A CA 1
ATOM 2795 C C . PHE A 1 342 ? 25.717 -8.459 -20.595 1.00 98.38 342 PHE A C 1
ATOM 2797 O O . PHE A 1 342 ? 24.755 -8.213 -21.315 1.00 98.38 342 PHE A O 1
ATOM 2804 N N . GLN A 1 343 ? 25.727 -9.524 -19.797 1.00 98.25 343 GLN A N 1
ATOM 2805 C CA . GLN A 1 343 ? 24.527 -10.340 -19.626 1.00 98.25 343 GLN A CA 1
ATOM 2806 C C . GLN A 1 343 ? 23.488 -9.574 -18.792 1.00 98.25 343 GLN A C 1
ATOM 2808 O O . GLN A 1 343 ? 23.771 -9.128 -17.676 1.00 98.25 343 GLN A O 1
ATOM 2813 N N . ILE A 1 344 ? 22.267 -9.451 -19.310 1.00 98.50 344 ILE A N 1
ATOM 2814 C CA . ILE A 1 344 ? 21.133 -8.887 -18.575 1.00 98.50 344 ILE A CA 1
ATOM 2815 C C . ILE A 1 344 ? 20.635 -9.969 -17.618 1.00 98.50 344 ILE A C 1
ATOM 2817 O O . ILE A 1 344 ? 20.122 -11.003 -18.040 1.00 98.50 344 ILE A O 1
ATOM 2821 N N . TYR A 1 345 ? 20.820 -9.744 -16.316 1.00 97.75 345 TYR A N 1
ATOM 2822 C CA . TYR A 1 345 ? 20.678 -10.805 -15.324 1.00 97.75 345 TYR A CA 1
ATOM 2823 C C . TYR A 1 345 ? 19.877 -10.391 -14.088 1.00 97.75 345 TYR A C 1
ATOM 2825 O O . TYR A 1 345 ? 20.081 -9.337 -13.483 1.00 97.75 345 TYR A O 1
ATOM 2833 N N . ASN A 1 346 ? 19.031 -11.314 -13.640 1.00 97.56 346 ASN A N 1
ATOM 2834 C CA . ASN A 1 346 ? 18.490 -11.381 -12.291 1.00 97.56 346 ASN A CA 1
ATOM 2835 C C . ASN A 1 346 ? 18.483 -12.853 -11.836 1.00 97.56 346 ASN A C 1
ATOM 2837 O O . ASN A 1 346 ? 18.821 -13.745 -12.610 1.00 97.56 346 ASN A O 1
ATOM 2841 N N . LYS A 1 347 ? 18.100 -13.117 -10.581 1.00 96.81 347 LYS A N 1
ATOM 2842 C CA . LYS A 1 347 ? 18.169 -14.471 -10.004 1.00 96.81 347 LYS A CA 1
ATOM 2843 C C . LYS A 1 347 ? 17.415 -15.544 -10.809 1.00 96.81 347 LYS A C 1
ATOM 2845 O O . LYS A 1 347 ? 17.801 -16.703 -10.743 1.00 96.81 347 LYS A O 1
ATOM 2850 N N . ASP A 1 348 ? 16.380 -15.164 -11.559 1.00 97.31 348 ASP A N 1
ATOM 2851 C CA . ASP A 1 348 ? 15.524 -16.100 -12.291 1.00 97.31 348 ASP A CA 1
ATOM 2852 C C . ASP A 1 348 ? 16.203 -16.646 -13.560 1.00 97.31 348 ASP A C 1
ATOM 2854 O O . ASP A 1 348 ? 15.739 -17.635 -14.116 1.00 97.31 348 ASP A O 1
ATOM 2858 N N . PHE A 1 349 ? 17.294 -16.014 -14.009 1.00 96.81 349 PHE A N 1
ATOM 2859 C CA . PHE A 1 349 ? 18.130 -16.481 -15.121 1.00 96.81 349 PHE A CA 1
ATOM 2860 C C . PHE A 1 349 ? 19.275 -17.400 -14.664 1.00 96.81 349 PHE A C 1
ATOM 2862 O O . PHE A 1 349 ? 20.098 -17.813 -15.476 1.00 96.81 349 PHE A O 1
ATOM 2869 N N . SER A 1 350 ? 19.363 -17.713 -13.367 1.00 96.19 350 SER A N 1
ATOM 2870 C CA . SER A 1 350 ? 20.294 -18.729 -12.874 1.00 96.19 350 SER A CA 1
ATOM 2871 C C . SER A 1 350 ? 19.876 -20.116 -13.356 1.00 96.19 350 SER A C 1
ATOM 2873 O O . SER A 1 350 ? 18.700 -20.461 -13.264 1.00 96.19 350 SER A O 1
ATOM 2875 N N . ALA A 1 351 ? 20.841 -20.961 -13.722 1.00 94.56 351 ALA A N 1
ATOM 2876 C CA . ALA A 1 351 ? 20.597 -22.383 -13.980 1.00 94.56 351 ALA A CA 1
ATOM 2877 C C . ALA A 1 351 ? 20.001 -23.129 -12.764 1.00 94.56 351 ALA A C 1
ATOM 2879 O O . ALA A 1 351 ? 19.355 -24.161 -12.919 1.00 94.56 351 ALA A O 1
ATOM 2880 N N . HIS A 1 352 ? 20.174 -22.597 -11.546 1.00 94.50 352 HIS A N 1
ATOM 2881 C CA . HIS A 1 352 ? 19.604 -23.162 -10.318 1.00 94.50 352 HIS A CA 1
ATOM 2882 C C . HIS A 1 352 ? 18.200 -22.626 -9.985 1.00 94.50 352 HIS A C 1
ATOM 2884 O O . HIS A 1 352 ? 17.612 -23.029 -8.978 1.00 94.50 352 HIS A O 1
ATOM 2890 N N . SER A 1 353 ? 17.650 -21.711 -10.788 1.00 94.06 353 SER A N 1
ATOM 2891 C CA . SER A 1 353 ? 16.315 -21.159 -10.561 1.00 94.06 353 SER A CA 1
ATOM 2892 C C . SER A 1 353 ? 15.234 -22.168 -10.954 1.00 94.06 353 SER A C 1
ATOM 2894 O O . SER A 1 353 ? 15.089 -22.507 -12.123 1.00 94.06 353 SER A O 1
ATOM 2896 N N . LYS A 1 354 ? 14.449 -22.626 -9.971 1.00 90.44 354 LYS A N 1
ATOM 2897 C CA . LYS A 1 354 ? 13.350 -23.599 -10.164 1.00 90.44 354 LYS A CA 1
ATOM 2898 C C . LYS A 1 354 ? 11.960 -23.045 -9.830 1.00 90.44 354 LYS A C 1
ATOM 2900 O O . LYS A 1 354 ? 10.962 -23.722 -10.040 1.00 90.44 354 LYS A O 1
ATOM 2905 N N . GLY A 1 355 ? 11.895 -21.849 -9.246 1.00 89.25 355 GLY A N 1
ATOM 2906 C CA . GLY A 1 355 ? 10.647 -21.246 -8.773 1.00 89.25 355 GLY A CA 1
ATOM 2907 C C . GLY A 1 355 ? 9.920 -20.435 -9.845 1.00 89.25 355 GLY A C 1
ATOM 2908 O O . GLY A 1 355 ? 10.458 -20.152 -10.914 1.00 89.25 355 GLY A O 1
ATOM 2909 N N . THR A 1 356 ? 8.702 -19.994 -9.522 1.00 92.12 356 THR A N 1
ATOM 2910 C CA . THR A 1 356 ? 7.954 -19.049 -10.359 1.00 92.12 356 THR A CA 1
ATOM 2911 C C . THR A 1 356 ? 8.744 -17.742 -10.524 1.00 92.12 356 THR A C 1
ATOM 2913 O O . THR A 1 356 ? 9.116 -17.135 -9.513 1.00 92.12 356 THR A O 1
ATOM 2916 N N . PRO A 1 357 ? 8.970 -17.258 -11.761 1.00 95.06 357 PRO A N 1
ATOM 2917 C CA . PRO A 1 357 ? 9.727 -16.033 -11.989 1.00 95.06 357 PRO A CA 1
ATOM 2918 C C . PRO A 1 357 ? 9.130 -14.787 -11.312 1.00 95.06 357 PRO A C 1
ATOM 2920 O O . PRO A 1 357 ? 7.934 -14.677 -10.995 1.00 95.06 357 PRO A O 1
ATOM 2923 N N . ASN A 1 358 ? 9.976 -13.781 -11.110 1.00 96.75 358 ASN A N 1
ATOM 2924 C CA . ASN A 1 358 ? 9.547 -12.445 -10.714 1.00 96.75 358 ASN A CA 1
ATOM 2925 C C . ASN A 1 358 ? 8.659 -11.837 -11.812 1.00 96.75 358 ASN A C 1
ATOM 2927 O O . ASN A 1 358 ? 8.847 -12.121 -12.993 1.00 96.75 358 ASN A O 1
ATOM 2931 N N . MET A 1 359 ? 7.728 -10.947 -11.438 1.00 96.50 359 MET A N 1
ATOM 2932 C CA . MET A 1 359 ? 6.839 -10.319 -12.430 1.00 96.50 359 MET A CA 1
ATOM 2933 C C . MET A 1 359 ? 7.629 -9.594 -13.522 1.00 96.50 359 MET A C 1
ATOM 2935 O O . MET A 1 359 ? 7.356 -9.763 -14.701 1.00 96.50 359 MET A O 1
ATOM 2939 N N . HIS A 1 360 ? 8.662 -8.842 -13.140 1.00 97.25 360 HIS A N 1
ATOM 2940 C CA . HIS A 1 360 ? 9.452 -8.081 -14.107 1.00 97.25 360 HIS A CA 1
ATOM 2941 C C . HIS A 1 360 ? 10.263 -8.979 -15.051 1.00 97.25 360 HIS A C 1
ATOM 2943 O O . HIS A 1 360 ? 10.551 -8.569 -16.167 1.00 97.25 360 HIS A O 1
ATOM 2949 N N . THR A 1 361 ? 10.594 -10.211 -14.647 1.00 97.88 361 THR A N 1
ATOM 2950 C CA . THR A 1 361 ? 11.209 -11.198 -15.548 1.00 97.88 361 THR A CA 1
ATOM 2951 C C . THR A 1 361 ? 10.222 -11.639 -16.619 1.00 97.88 361 THR A C 1
ATOM 2953 O O . THR A 1 361 ? 10.599 -11.778 -17.778 1.00 97.88 361 THR A O 1
ATOM 2956 N N . LEU A 1 362 ? 8.956 -11.838 -16.243 1.00 97.62 362 LEU A N 1
ATOM 2957 C CA . LEU A 1 362 ? 7.899 -12.183 -17.188 1.00 97.62 362 LEU A CA 1
ATOM 2958 C C . LEU A 1 362 ? 7.624 -11.027 -18.158 1.00 97.62 362 LEU A C 1
ATOM 2960 O O . LEU A 1 362 ? 7.593 -11.258 -19.360 1.00 97.62 362 LEU A O 1
ATOM 2964 N N . TYR A 1 363 ? 7.530 -9.788 -17.660 1.00 98.00 363 TYR A N 1
ATOM 2965 C CA . TYR A 1 363 ? 7.394 -8.602 -18.515 1.00 98.00 363 TYR A CA 1
ATOM 2966 C C . TYR A 1 363 ? 8.568 -8.454 -19.482 1.00 98.00 363 TYR A C 1
ATOM 2968 O O . TYR A 1 363 ? 8.354 -8.238 -20.668 1.00 98.00 363 TYR A O 1
ATOM 2976 N N . TRP A 1 364 ? 9.802 -8.630 -18.998 1.00 98.19 364 TRP A N 1
ATOM 2977 C CA . TRP A 1 364 ? 10.994 -8.582 -19.842 1.00 98.19 364 TRP A CA 1
ATOM 2978 C C . TRP A 1 364 ? 10.947 -9.626 -20.960 1.00 98.19 364 TRP A C 1
ATOM 2980 O O . TRP A 1 364 ? 11.182 -9.287 -22.112 1.00 98.19 364 TRP A O 1
ATOM 2990 N N . LYS A 1 365 ? 10.602 -10.880 -20.640 1.00 97.31 365 LYS A N 1
ATOM 2991 C CA . LYS A 1 365 ? 10.467 -11.942 -21.649 1.00 97.31 365 LYS A CA 1
ATOM 2992 C C . LYS A 1 365 ? 9.373 -11.620 -22.675 1.00 97.31 365 LYS A C 1
ATOM 2994 O O . LYS A 1 365 ? 9.601 -11.830 -23.860 1.00 97.31 365 LYS A O 1
ATOM 2999 N N . MET A 1 366 ? 8.241 -11.055 -22.241 1.00 97.25 366 MET A N 1
ATOM 3000 C CA . MET A 1 366 ? 7.131 -10.672 -23.129 1.00 97.25 366 MET A CA 1
ATOM 3001 C C . MET A 1 366 ? 7.478 -9.614 -24.165 1.00 97.25 366 MET A C 1
ATOM 3003 O O . MET A 1 366 ? 6.873 -9.619 -25.229 1.00 97.25 366 MET A O 1
ATOM 3007 N N . LEU A 1 367 ? 8.479 -8.765 -23.931 1.00 97.81 367 LEU A N 1
ATOM 3008 C CA . LEU A 1 367 ? 8.931 -7.808 -24.948 1.00 97.81 367 LEU A CA 1
ATOM 3009 C C . LEU A 1 367 ? 9.400 -8.489 -26.243 1.00 97.81 367 LEU A C 1
ATOM 3011 O O . LEU A 1 367 ? 9.302 -7.890 -27.308 1.00 97.81 367 LEU A O 1
ATOM 3015 N N . PHE A 1 368 ? 9.904 -9.721 -26.142 1.00 96.62 368 PHE A N 1
ATOM 3016 C CA . PHE A 1 368 ? 10.539 -10.464 -27.235 1.00 96.62 368 PHE A CA 1
ATOM 3017 C C . PHE A 1 368 ? 9.756 -11.722 -27.636 1.00 96.62 368 PHE A C 1
ATOM 3019 O O . PHE A 1 368 ? 10.265 -12.540 -28.405 1.00 96.62 368 PHE A O 1
ATOM 3026 N N . ASP A 1 369 ? 8.571 -11.915 -27.058 1.00 96.00 369 ASP A N 1
ATOM 3027 C CA . ASP A 1 369 ? 7.738 -13.093 -27.271 1.00 96.00 369 ASP A CA 1
ATOM 3028 C C . ASP A 1 369 ? 6.891 -12.950 -28.534 1.00 96.00 369 ASP A C 1
ATOM 3030 O O . ASP A 1 369 ? 6.327 -11.887 -28.797 1.00 96.00 369 ASP A O 1
ATOM 3034 N N . GLU A 1 370 ? 6.792 -14.021 -29.317 1.00 94.06 370 GLU A N 1
ATOM 3035 C CA . GLU A 1 370 ? 6.090 -14.002 -30.600 1.00 94.06 370 GLU A CA 1
ATOM 3036 C C . GLU A 1 370 ? 4.601 -13.673 -30.454 1.00 94.06 370 GLU A C 1
ATOM 3038 O O . GLU A 1 370 ? 4.059 -12.961 -31.299 1.00 94.06 370 GLU A O 1
ATOM 3043 N N . GLU A 1 371 ? 3.939 -14.118 -29.381 1.00 94.94 371 GLU A N 1
ATOM 3044 C CA . GLU A 1 371 ? 2.523 -13.810 -29.150 1.00 94.94 371 GLU A CA 1
ATOM 3045 C C . GLU A 1 371 ? 2.315 -12.320 -28.864 1.00 94.94 371 GLU A C 1
ATOM 3047 O O . GLU A 1 371 ? 1.372 -11.719 -29.376 1.00 94.94 371 GLU A O 1
ATOM 3052 N N . ASN A 1 372 ? 3.231 -11.691 -28.119 1.00 96.38 372 ASN A N 1
ATOM 3053 C CA . ASN A 1 372 ? 3.213 -10.240 -27.947 1.00 96.38 372 ASN A CA 1
ATOM 3054 C C . ASN A 1 372 ? 3.514 -9.521 -29.270 1.00 96.38 372 ASN A C 1
ATOM 3056 O O . ASN A 1 372 ? 2.865 -8.535 -29.587 1.00 96.38 372 ASN A O 1
ATOM 3060 N N . LEU A 1 373 ? 4.478 -9.990 -30.065 1.00 94.38 373 LEU A N 1
ATOM 3061 C CA . LEU A 1 373 ? 4.864 -9.309 -31.306 1.00 94.38 373 LEU A CA 1
ATOM 3062 C C . LEU A 1 373 ? 3.791 -9.376 -32.409 1.00 94.38 373 LEU A C 1
ATOM 3064 O O . LEU A 1 373 ? 3.766 -8.492 -33.266 1.00 94.38 373 LEU A O 1
ATOM 3068 N N . LYS A 1 374 ? 2.879 -10.360 -32.372 1.00 92.38 374 LYS A N 1
ATOM 3069 C CA . LYS A 1 374 ? 1.694 -10.421 -33.253 1.00 92.38 374 LYS A CA 1
ATOM 3070 C C . LYS A 1 374 ? 0.710 -9.283 -32.975 1.00 92.38 374 LYS A C 1
ATOM 3072 O O . LYS A 1 374 ? 0.203 -8.667 -33.910 1.00 92.38 374 LYS A O 1
ATOM 3077 N N . ASP A 1 375 ? 0.454 -8.994 -31.700 1.00 91.56 375 ASP A N 1
ATOM 3078 C CA . ASP A 1 375 ? -0.414 -7.902 -31.262 1.00 91.56 375 ASP A CA 1
ATOM 3079 C C . ASP A 1 375 ? 0.149 -7.229 -30.004 1.00 91.56 375 ASP A C 1
ATOM 3081 O O . ASP A 1 375 ? -0.111 -7.633 -28.873 1.00 91.56 375 ASP A O 1
ATOM 3085 N N . VAL A 1 376 ? 0.977 -6.205 -30.228 1.00 94.69 376 VAL A N 1
ATOM 3086 C CA . VAL A 1 376 ? 1.853 -5.635 -29.196 1.00 94.69 376 VAL A CA 1
ATOM 3087 C C . VAL A 1 376 ? 1.083 -5.038 -28.024 1.00 94.69 376 VAL A C 1
ATOM 3089 O O . VAL A 1 376 ? 0.468 -3.975 -28.130 1.00 94.69 376 VAL A O 1
ATOM 3092 N N . VAL A 1 377 ? 1.226 -5.691 -26.869 1.00 96.25 377 VAL A N 1
ATOM 3093 C CA . VAL A 1 377 ? 0.765 -5.223 -25.555 1.00 96.25 377 VAL A CA 1
ATOM 3094 C C . VAL A 1 377 ? 1.923 -4.595 -24.783 1.00 96.25 377 VAL A C 1
ATOM 3096 O O . VAL A 1 377 ? 1.777 -3.506 -24.224 1.00 96.25 377 VAL A O 1
ATOM 3099 N N . TYR A 1 378 ? 3.078 -5.262 -24.770 1.00 97.69 378 TYR A N 1
ATOM 3100 C CA . TYR A 1 378 ? 4.303 -4.819 -24.115 1.00 97.69 378 TYR A CA 1
ATOM 3101 C C . TYR A 1 378 ? 5.267 -4.236 -25.141 1.00 97.69 378 TYR A C 1
ATOM 3103 O O . TYR A 1 378 ? 5.752 -4.944 -26.023 1.00 97.69 378 TYR A O 1
ATOM 3111 N N . LYS A 1 379 ? 5.585 -2.953 -24.993 1.00 97.12 379 LYS A N 1
ATOM 3112 C CA . LYS A 1 379 ? 6.533 -2.233 -25.843 1.00 97.12 379 LYS A CA 1
ATOM 3113 C C . LYS A 1 379 ? 7.789 -1.872 -25.060 1.00 97.12 379 LYS A C 1
ATOM 3115 O O . LYS A 1 379 ? 7.714 -1.301 -23.972 1.00 97.12 379 LYS A O 1
ATOM 3120 N N . LEU A 1 380 ? 8.947 -2.147 -25.653 1.00 97.69 380 LEU A N 1
ATOM 3121 C CA . LEU A 1 380 ? 10.237 -1.659 -25.164 1.00 97.69 380 LEU A CA 1
ATOM 3122 C C . LEU A 1 380 ? 10.363 -0.157 -25.464 1.00 97.69 380 LEU A C 1
ATOM 3124 O O . LEU A 1 380 ? 10.091 0.263 -26.588 1.00 97.69 380 LEU A O 1
ATOM 3128 N N . ASN A 1 381 ? 10.781 0.646 -24.483 1.00 96.94 381 ASN A N 1
ATOM 3129 C CA . ASN A 1 381 ? 11.010 2.082 -24.662 1.00 96.94 381 ASN A CA 1
ATOM 3130 C C . ASN A 1 381 ? 12.507 2.411 -24.726 1.00 96.94 381 ASN A C 1
ATOM 3132 O O . ASN A 1 381 ? 13.338 1.647 -24.232 1.00 96.94 381 ASN A O 1
ATOM 3136 N N . GLY A 1 382 ? 12.829 3.550 -25.351 1.00 95.06 382 GLY A N 1
ATOM 3137 C CA . GLY A 1 382 ? 14.157 4.173 -25.296 1.00 95.06 382 GLY A CA 1
ATOM 3138 C C . GLY A 1 382 ? 14.465 4.763 -23.920 1.00 95.06 382 GLY A C 1
ATOM 3139 O O . GLY A 1 382 ? 13.788 4.436 -22.954 1.00 95.06 382 GLY A O 1
ATOM 3140 N N . GLU A 1 383 ? 15.465 5.635 -23.829 1.00 96.25 383 GLU A N 1
ATOM 3141 C CA . GLU A 1 383 ? 15.902 6.273 -22.573 1.00 96.25 383 GLU A CA 1
ATOM 3142 C C . GLU A 1 383 ? 16.269 5.264 -21.467 1.00 96.25 383 GLU A C 1
ATOM 3144 O O . GLU A 1 383 ? 15.998 5.464 -20.279 1.00 96.25 383 GLU A O 1
ATOM 3149 N N . ALA A 1 384 ? 16.874 4.138 -21.850 1.00 97.88 384 ALA A N 1
ATOM 3150 C CA . ALA A 1 384 ? 17.408 3.202 -20.870 1.00 97.88 384 ALA A CA 1
ATOM 3151 C C . ALA A 1 384 ? 18.701 3.754 -20.249 1.00 97.88 384 ALA A C 1
ATOM 3153 O O . ALA A 1 384 ? 19.405 4.571 -20.836 1.00 97.88 384 ALA A O 1
ATOM 3154 N N . GLU A 1 385 ? 19.040 3.299 -19.044 1.00 98.12 385 GLU A N 1
ATOM 3155 C CA . GLU A 1 385 ? 20.204 3.808 -18.319 1.00 98.12 385 GLU A CA 1
ATOM 3156 C C . GLU A 1 385 ? 21.025 2.678 -17.705 1.00 98.12 385 GLU A C 1
ATOM 3158 O O . GLU A 1 385 ? 20.491 1.737 -17.107 1.00 98.12 385 GLU A O 1
ATOM 3163 N N . VAL A 1 386 ? 22.351 2.804 -17.785 1.00 97.94 386 VAL A N 1
ATOM 3164 C CA . VAL A 1 386 ? 23.287 1.929 -17.077 1.00 97.94 386 VAL A CA 1
ATOM 3165 C C . VAL A 1 386 ? 23.959 2.695 -15.950 1.00 97.94 386 VAL A C 1
ATOM 3167 O O . VAL A 1 386 ? 24.387 3.838 -16.102 1.00 97.94 386 VAL A O 1
ATOM 3170 N N . PHE A 1 387 ? 24.080 2.039 -14.802 1.00 98.44 387 PHE A N 1
ATOM 3171 C CA . PHE A 1 387 ? 24.742 2.584 -13.629 1.00 98.44 387 PHE A CA 1
ATOM 3172 C C . PHE A 1 387 ? 25.840 1.661 -13.129 1.00 98.44 387 PHE A C 1
ATOM 3174 O O . PHE A 1 387 ? 25.709 0.438 -13.183 1.00 98.44 387 PHE A O 1
ATOM 3181 N N . PHE A 1 388 ? 26.864 2.259 -12.533 1.00 98.19 388 PHE A N 1
ATOM 3182 C CA . PHE A 1 388 ? 27.885 1.563 -11.770 1.00 98.19 388 PHE A CA 1
ATOM 3183 C C . PHE A 1 388 ? 27.712 1.830 -10.278 1.00 98.19 388 PHE A C 1
ATOM 3185 O O . PHE A 1 388 ? 27.621 2.980 -9.838 1.00 98.19 388 PHE A O 1
ATOM 3192 N N . ARG A 1 389 ? 27.681 0.760 -9.487 1.00 97.12 389 ARG A N 1
ATOM 3193 C CA . ARG A 1 389 ? 27.706 0.811 -8.027 1.00 97.12 389 ARG A CA 1
ATOM 3194 C C . ARG A 1 389 ? 28.964 0.115 -7.526 1.00 97.12 389 ARG A C 1
ATOM 3196 O O . ARG A 1 389 ? 29.069 -1.103 -7.660 1.00 97.12 389 ARG A O 1
ATOM 3203 N N . LYS A 1 390 ? 29.851 0.881 -6.892 1.00 95.38 390 LYS A N 1
ATOM 3204 C CA . LYS A 1 390 ? 31.049 0.357 -6.231 1.00 95.38 390 LYS A CA 1
ATOM 3205 C C . LYS A 1 390 ? 30.680 -0.520 -5.026 1.00 95.38 390 LYS A C 1
ATOM 3207 O O . LYS A 1 390 ? 29.672 -0.259 -4.361 1.00 95.38 390 LYS A O 1
ATOM 3212 N N . SER A 1 391 ? 31.485 -1.535 -4.730 1.00 92.69 391 SER A N 1
ATOM 3213 C CA . SER A 1 391 ? 31.393 -2.323 -3.502 1.00 92.69 391 SER A CA 1
ATOM 3214 C C . SER A 1 391 ? 31.497 -1.415 -2.276 1.00 92.69 391 SER A C 1
ATOM 3216 O O . SER A 1 391 ? 32.323 -0.503 -2.244 1.00 92.69 391 SER A O 1
ATOM 3218 N N . SER A 1 392 ? 30.687 -1.681 -1.257 1.00 87.81 392 SER A N 1
ATOM 3219 C CA . SER A 1 392 ? 30.662 -0.898 -0.015 1.00 87.81 392 SER A CA 1
ATOM 3220 C C . SER A 1 392 ? 30.859 -1.737 1.243 1.00 87.81 392 SER A C 1
ATOM 3222 O O . SER A 1 392 ? 30.990 -1.174 2.319 1.00 87.81 392 SER A O 1
ATOM 3224 N N . ILE A 1 393 ? 30.818 -3.067 1.129 1.00 86.38 393 ILE A N 1
ATOM 3225 C CA . ILE A 1 393 ? 31.058 -3.984 2.243 1.00 86.38 393 ILE A CA 1
ATOM 3226 C C . ILE A 1 393 ? 32.342 -4.757 1.961 1.00 86.38 393 ILE A C 1
ATOM 3228 O O . ILE A 1 393 ? 32.445 -5.415 0.927 1.00 86.38 393 ILE A O 1
ATOM 3232 N N . THR A 1 394 ? 33.267 -4.746 2.914 1.00 83.88 394 THR A N 1
ATOM 3233 C CA . THR A 1 394 ? 34.410 -5.662 2.932 1.00 83.88 394 THR A CA 1
ATOM 3234 C C . THR A 1 394 ? 34.029 -6.910 3.721 1.00 83.88 394 THR A C 1
ATOM 3236 O O . THR A 1 394 ? 33.524 -6.807 4.837 1.00 83.88 394 THR A O 1
ATOM 3239 N N . VAL A 1 395 ? 34.239 -8.094 3.145 1.00 83.12 395 VAL A N 1
ATOM 3240 C CA . VAL A 1 395 ? 33.956 -9.374 3.813 1.00 83.12 395 VAL A CA 1
ATOM 3241 C C . VAL A 1 395 ? 35.250 -9.891 4.419 1.00 83.12 395 VAL A C 1
ATOM 3243 O O . VAL A 1 395 ? 36.169 -10.224 3.681 1.00 83.12 395 VAL A O 1
ATOM 3246 N N . GLN A 1 396 ? 35.321 -9.955 5.748 1.00 84.19 396 GLN A N 1
ATOM 3247 C CA . GLN A 1 396 ? 36.448 -10.589 6.444 1.00 84.19 396 GLN A CA 1
ATOM 3248 C C . GLN A 1 396 ? 36.255 -12.107 6.560 1.00 84.19 396 GLN A C 1
ATOM 3250 O O . GLN A 1 396 ? 37.199 -12.870 6.391 1.00 84.19 396 GLN A O 1
ATOM 3255 N N . SER A 1 397 ? 35.021 -12.549 6.806 1.00 87.62 397 SER A N 1
ATOM 3256 C CA . SER A 1 397 ? 34.637 -13.958 6.910 1.00 87.62 397 SER A CA 1
ATOM 3257 C C . SER A 1 397 ? 33.181 -14.155 6.460 1.00 87.62 397 SER A C 1
ATOM 3259 O O . SER A 1 397 ? 32.394 -13.195 6.468 1.00 87.62 397 SER A O 1
ATOM 3261 N N . PRO A 1 398 ? 32.792 -15.368 6.019 1.00 90.12 398 PRO A N 1
ATOM 3262 C CA . PRO A 1 398 ? 31.406 -15.651 5.664 1.00 90.12 398 PRO A CA 1
ATOM 3263 C C . PRO A 1 398 ? 30.497 -15.524 6.892 1.00 90.12 398 PRO A C 1
ATOM 3265 O O . PRO A 1 398 ? 30.874 -15.865 8.009 1.00 90.12 398 PRO A O 1
ATOM 3268 N N . THR A 1 399 ? 29.268 -15.043 6.686 1.00 92.44 399 THR A N 1
ATOM 3269 C CA . THR A 1 399 ? 28.291 -14.912 7.783 1.00 92.44 399 THR A CA 1
ATOM 3270 C C . THR A 1 399 ? 27.862 -16.278 8.307 1.00 92.44 399 THR A C 1
ATOM 3272 O O . THR A 1 399 ? 27.684 -16.447 9.510 1.00 92.44 399 THR A O 1
ATOM 3275 N N . HIS A 1 400 ? 27.705 -17.240 7.399 1.00 96.19 400 HIS A N 1
ATOM 3276 C CA . HIS A 1 400 ? 27.559 -18.650 7.723 1.00 96.19 400 HIS A CA 1
ATOM 3277 C C . HIS A 1 400 ? 28.481 -19.457 6.798 1.00 96.19 400 HIS A C 1
ATOM 3279 O O . HIS A 1 400 ? 28.270 -19.408 5.580 1.00 96.19 400 HIS A O 1
ATOM 3285 N N . PRO A 1 401 ? 29.507 -20.135 7.341 1.00 96.00 401 PRO A N 1
ATOM 3286 C CA . PRO A 1 401 ? 30.384 -21.008 6.567 1.00 96.00 401 PRO A CA 1
ATOM 3287 C C . PRO A 1 401 ? 29.638 -22.203 5.960 1.00 96.00 401 PRO A C 1
ATOM 3289 O O . PRO A 1 401 ? 28.626 -22.654 6.504 1.00 96.00 401 PRO A O 1
ATOM 3292 N N . ALA A 1 402 ? 30.166 -22.732 4.859 1.00 96.38 402 ALA A N 1
ATOM 3293 C CA . ALA A 1 402 ? 29.729 -23.990 4.265 1.00 96.38 402 ALA A CA 1
ATOM 3294 C C . ALA A 1 402 ? 29.773 -25.149 5.279 1.00 96.38 402 ALA A C 1
ATOM 3296 O O . ALA A 1 402 ? 30.597 -25.168 6.197 1.00 96.38 402 ALA A O 1
ATOM 3297 N N . ASN A 1 403 ? 28.891 -26.132 5.090 1.00 96.25 403 ASN A N 1
ATOM 3298 C CA . ASN A 1 403 ? 28.790 -27.364 5.882 1.00 96.25 403 ASN A CA 1
ATOM 3299 C C . ASN A 1 403 ? 28.614 -27.123 7.394 1.00 96.25 403 ASN A C 1
ATOM 3301 O O . ASN A 1 403 ? 29.004 -27.938 8.223 1.00 96.25 403 ASN A O 1
ATOM 3305 N N . SER A 1 404 ? 28.069 -25.960 7.765 1.00 95.75 404 SER A N 1
ATOM 3306 C CA . SER A 1 404 ? 27.745 -25.609 9.147 1.00 95.75 404 SER A CA 1
ATOM 3307 C C . SER A 1 404 ? 26.233 -25.415 9.290 1.00 95.75 404 SER A C 1
ATOM 3309 O O . SER A 1 404 ? 25.641 -24.680 8.491 1.00 95.75 404 SER A O 1
ATOM 3311 N N . PRO A 1 405 ? 25.580 -26.031 10.292 1.00 95.44 405 PRO A N 1
ATOM 3312 C CA . PRO A 1 405 ? 24.142 -25.898 10.480 1.00 95.44 405 PRO A CA 1
ATOM 3313 C C . PRO A 1 405 ? 23.755 -24.465 10.870 1.00 95.44 405 PRO A C 1
ATOM 3315 O O . PRO A 1 405 ? 24.352 -23.833 11.744 1.00 95.44 405 PRO A O 1
ATOM 3318 N N . ILE A 1 406 ? 22.712 -23.947 10.223 1.00 96.06 406 ILE A N 1
ATOM 3319 C CA . ILE A 1 406 ? 22.161 -22.608 10.441 1.00 96.06 406 ILE A CA 1
ATOM 3320 C C . ILE A 1 406 ? 20.749 -22.743 10.996 1.00 96.06 406 ILE A C 1
ATOM 3322 O O . ILE A 1 406 ? 19.874 -23.330 10.357 1.00 96.06 406 ILE A O 1
ATOM 3326 N N . LYS A 1 407 ? 20.492 -22.126 12.150 1.00 94.69 407 LYS A N 1
ATOM 3327 C CA . LYS A 1 407 ? 19.152 -22.090 12.746 1.00 94.69 407 LYS A CA 1
ATOM 3328 C C . LYS A 1 407 ? 18.170 -21.332 11.855 1.00 94.69 407 LYS A C 1
ATOM 3330 O O . LYS A 1 407 ? 18.373 -20.159 11.525 1.00 94.69 407 LYS A O 1
ATOM 3335 N N . ASN A 1 408 ? 17.074 -21.993 11.495 1.00 90.25 408 ASN A N 1
ATOM 3336 C CA . ASN A 1 408 ? 15.979 -21.376 10.764 1.00 90.25 408 ASN A CA 1
ATOM 3337 C C . ASN A 1 408 ? 15.227 -20.408 11.687 1.00 90.25 408 ASN A C 1
ATOM 3339 O O . ASN A 1 408 ? 14.917 -20.724 12.832 1.00 90.25 408 ASN A O 1
ATOM 3343 N N . LYS A 1 409 ? 14.932 -19.208 11.177 1.00 86.56 409 LYS A N 1
ATOM 3344 C CA . LYS A 1 409 ? 14.364 -18.111 11.981 1.00 86.56 409 LYS A CA 1
ATOM 3345 C C . LYS A 1 409 ? 12.857 -18.210 12.202 1.00 86.56 409 LYS A C 1
ATOM 3347 O O . LYS A 1 409 ? 12.355 -17.643 13.164 1.00 86.56 409 LYS A O 1
ATOM 3352 N N . ASN A 1 410 ? 12.138 -18.877 11.299 1.00 80.19 410 ASN A N 1
ATOM 3353 C CA . ASN A 1 410 ? 10.701 -19.072 11.457 1.00 80.19 410 ASN A CA 1
ATOM 3354 C C . ASN A 1 410 ? 10.459 -20.179 12.495 1.00 80.19 410 ASN A C 1
ATOM 3356 O O . ASN A 1 410 ? 10.817 -21.334 12.251 1.00 80.19 410 ASN A O 1
ATOM 3360 N N . LYS A 1 411 ? 9.855 -19.811 13.632 1.00 79.88 411 LYS A N 1
ATOM 3361 C CA . LYS A 1 411 ? 9.543 -20.711 14.753 1.00 79.88 411 LYS A CA 1
ATOM 3362 C C . LYS A 1 411 ? 8.638 -21.871 14.310 1.00 79.88 411 LYS A C 1
ATOM 3364 O O . LYS A 1 411 ? 8.853 -23.002 14.756 1.00 79.88 411 LYS A O 1
ATOM 3369 N N . ASP A 1 412 ? 7.740 -21.610 13.360 1.00 75.88 412 ASP A N 1
ATOM 3370 C CA . ASP A 1 412 ? 6.756 -22.564 12.832 1.00 75.88 412 ASP A CA 1
ATOM 3371 C C . ASP A 1 412 ? 7.317 -23.470 11.731 1.00 75.88 412 ASP A C 1
ATOM 3373 O O . ASP A 1 412 ? 6.644 -24.387 11.264 1.00 75.88 412 ASP A O 1
ATOM 3377 N N . ASN A 1 413 ? 8.565 -23.253 11.301 1.00 79.38 413 ASN A N 1
ATOM 3378 C CA . ASN A 1 413 ? 9.190 -24.143 10.333 1.00 79.38 413 ASN A CA 1
ATOM 3379 C C . ASN A 1 413 ? 9.417 -25.528 10.963 1.00 79.38 413 ASN A C 1
ATOM 3381 O O . ASN A 1 413 ? 10.000 -25.645 12.050 1.00 79.38 413 ASN A O 1
ATOM 3385 N N . GLN A 1 414 ? 8.987 -26.576 10.255 1.00 83.12 414 GLN A N 1
ATOM 3386 C CA . GLN A 1 414 ? 9.220 -27.968 10.644 1.00 83.12 414 GLN A CA 1
ATOM 3387 C C . GLN A 1 414 ? 10.721 -28.284 10.672 1.00 83.12 414 GLN A C 1
ATOM 3389 O O . GLN A 1 414 ? 11.218 -28.888 11.621 1.00 83.12 414 GLN A O 1
ATOM 3394 N N . LYS A 1 415 ? 11.472 -27.806 9.670 1.00 88.00 415 LYS A N 1
ATOM 3395 C CA . LYS A 1 415 ? 12.932 -27.928 9.629 1.00 88.00 415 LYS A CA 1
ATOM 3396 C C . LYS A 1 415 ? 13.542 -26.850 10.530 1.00 88.00 415 LYS A C 1
ATOM 3398 O O . LYS A 1 415 ? 13.424 -25.664 10.225 1.00 88.00 415 LYS A O 1
ATOM 3403 N N . LYS A 1 416 ? 14.197 -27.236 11.630 1.00 90.50 416 LYS A N 1
ATOM 3404 C CA . LYS A 1 416 ? 14.779 -26.283 12.600 1.00 90.50 416 LYS A CA 1
ATOM 3405 C C . LYS A 1 416 ? 16.127 -25.714 12.179 1.00 90.50 416 LYS A C 1
ATOM 3407 O O . LYS A 1 416 ? 16.408 -24.556 12.475 1.00 90.50 416 LYS A O 1
ATOM 3412 N N . GLU A 1 417 ? 16.918 -26.478 11.439 1.00 94.69 417 GLU A N 1
ATOM 3413 C CA . GLU A 1 417 ? 18.237 -26.056 10.970 1.00 94.69 417 GLU A CA 1
ATOM 3414 C C . GLU A 1 417 ? 18.422 -26.417 9.500 1.00 94.69 417 GLU A C 1
ATOM 3416 O O . GLU A 1 417 ? 17.832 -27.380 9.007 1.00 94.69 417 GLU A O 1
ATOM 3421 N N . SER A 1 418 ? 19.211 -25.622 8.785 1.00 94.88 418 SER A N 1
ATOM 3422 C CA . SER A 1 418 ? 19.573 -25.855 7.389 1.00 94.88 418 SER A CA 1
ATOM 3423 C C . SER A 1 418 ? 21.085 -25.818 7.233 1.00 94.88 418 SER A C 1
ATOM 3425 O O . SER A 1 418 ? 21.734 -24.934 7.781 1.00 94.88 418 SER A O 1
ATOM 3427 N N . GLU A 1 419 ? 21.622 -26.741 6.448 1.00 96.38 419 GLU A N 1
ATOM 3428 C CA . GLU A 1 419 ? 23.037 -26.814 6.091 1.00 96.38 419 GLU A CA 1
ATOM 3429 C C . GLU A 1 419 ? 23.178 -26.642 4.575 1.00 96.38 419 GLU A C 1
ATOM 3431 O O . GLU A 1 419 ? 22.284 -27.040 3.819 1.00 96.38 419 GLU A O 1
ATOM 3436 N N . PHE A 1 420 ? 24.264 -26.004 4.141 1.00 96.12 420 PHE A N 1
ATOM 3437 C CA . PHE A 1 420 ? 24.542 -25.708 2.739 1.00 96.12 420 PHE A CA 1
ATOM 3438 C C . PHE A 1 420 ? 25.998 -26.034 2.418 1.00 96.12 420 PHE A C 1
ATOM 3440 O O . PHE A 1 420 ? 26.887 -25.691 3.190 1.00 96.12 420 PHE A O 1
ATOM 3447 N N . GLU A 1 421 ? 26.247 -26.603 1.241 1.00 97.19 421 GLU A N 1
ATOM 3448 C CA . GLU A 1 421 ? 27.592 -26.963 0.753 1.00 97.19 421 GLU A CA 1
ATOM 3449 C C . GLU A 1 421 ? 28.453 -25.744 0.362 1.00 97.19 421 GLU A C 1
ATOM 3451 O O . GLU A 1 421 ? 29.572 -25.879 -0.125 1.00 97.19 421 GLU A O 1
ATOM 3456 N N . TYR A 1 422 ? 27.928 -24.532 0.542 1.00 96.00 422 TYR A N 1
ATOM 3457 C CA . TYR A 1 422 ? 28.550 -23.277 0.143 1.00 96.00 422 TYR A CA 1
ATOM 3458 C C . TYR A 1 422 ? 28.314 -22.185 1.187 1.00 96.00 422 TYR A C 1
ATOM 3460 O O . TYR A 1 422 ? 27.321 -22.192 1.916 1.00 96.00 422 TYR A O 1
ATOM 3468 N N . ASP A 1 423 ? 29.210 -21.200 1.208 1.00 96.62 423 ASP A N 1
ATOM 3469 C CA . ASP A 1 423 ? 29.134 -20.070 2.129 1.00 96.62 423 ASP A CA 1
ATOM 3470 C C . ASP A 1 423 ? 27.921 -19.171 1.863 1.00 96.62 423 ASP A C 1
ATOM 3472 O O . ASP A 1 423 ? 27.589 -18.825 0.721 1.00 96.62 423 ASP A O 1
ATOM 3476 N N . LEU A 1 424 ? 27.316 -18.675 2.944 1.00 96.50 424 LEU A N 1
ATOM 3477 C CA . LEU A 1 424 ? 26.318 -17.612 2.895 1.00 96.50 424 LEU A CA 1
ATOM 3478 C C . LEU A 1 424 ? 26.901 -16.309 3.438 1.00 96.50 424 LEU A C 1
ATOM 3480 O O . LEU A 1 424 ? 27.209 -16.157 4.621 1.00 96.50 424 LEU A O 1
ATOM 3484 N N . ILE A 1 425 ? 26.990 -15.322 2.551 1.00 94.31 425 ILE A N 1
ATOM 3485 C CA . ILE A 1 425 ? 27.478 -13.979 2.863 1.00 94.31 425 ILE A CA 1
ATOM 3486 C C . ILE A 1 425 ? 26.280 -13.033 2.950 1.00 94.31 425 ILE A C 1
ATOM 3488 O O . ILE A 1 425 ? 25.569 -12.805 1.960 1.00 94.31 425 ILE A O 1
ATOM 3492 N N . LYS A 1 426 ? 26.051 -12.447 4.129 1.00 91.75 426 LYS A N 1
ATOM 3493 C CA . LYS A 1 426 ? 25.019 -11.424 4.316 1.00 91.75 426 LYS A CA 1
ATOM 3494 C C . LYS A 1 426 ? 25.303 -10.239 3.401 1.00 91.75 426 LYS A C 1
ATOM 3496 O O . LYS A 1 426 ? 26.413 -9.729 3.340 1.00 91.75 426 LYS A O 1
ATOM 3501 N N . ASP A 1 427 ? 24.274 -9.806 2.675 1.00 91.44 427 ASP A N 1
ATOM 3502 C CA . ASP A 1 427 ? 24.355 -8.643 1.792 1.00 91.44 427 ASP A CA 1
ATOM 3503 C C . ASP A 1 427 ? 25.448 -8.725 0.701 1.00 91.44 427 ASP A C 1
ATOM 3505 O O . ASP A 1 427 ? 25.840 -7.699 0.146 1.00 91.44 427 ASP A O 1
ATOM 3509 N N . ARG A 1 428 ? 25.822 -9.950 0.279 1.00 94.38 428 ARG A N 1
ATOM 3510 C CA . ARG A 1 428 ? 26.815 -10.267 -0.778 1.00 94.38 428 ARG A CA 1
ATOM 3511 C C . ARG A 1 428 ? 26.777 -9.351 -2.004 1.00 94.38 428 ARG A C 1
ATOM 3513 O O . ARG A 1 428 ? 27.796 -9.023 -2.590 1.00 94.38 428 ARG A O 1
ATOM 3520 N N . ARG A 1 429 ? 25.591 -8.911 -2.428 1.00 94.31 429 ARG A N 1
ATOM 3521 C CA . ARG A 1 429 ? 25.447 -8.013 -3.588 1.00 94.31 429 ARG A CA 1
ATOM 3522 C C . ARG A 1 429 ? 26.216 -6.692 -3.442 1.00 94.31 429 ARG A C 1
ATOM 3524 O O . ARG A 1 429 ? 26.497 -6.087 -4.468 1.00 94.31 429 ARG A O 1
ATOM 3531 N N . TYR A 1 430 ? 26.521 -6.243 -2.225 1.00 94.38 430 TYR A N 1
ATOM 3532 C CA . TYR A 1 430 ? 27.273 -5.014 -1.939 1.00 94.38 430 TYR A CA 1
ATOM 3533 C C . TYR A 1 430 ? 28.765 -5.250 -1.664 1.00 94.38 430 TYR A C 1
ATOM 3535 O O . TYR A 1 430 ? 29.487 -4.288 -1.413 1.00 94.38 430 TYR A O 1
ATOM 3543 N N . THR A 1 431 ? 29.227 -6.500 -1.719 1.00 93.38 431 THR A N 1
ATOM 3544 C CA . THR A 1 431 ? 30.639 -6.868 -1.517 1.00 93.38 431 THR A CA 1
ATOM 3545 C C . THR A 1 431 ? 31.427 -6.874 -2.825 1.00 93.38 431 THR A C 1
ATOM 3547 O O . THR A 1 431 ? 32.613 -7.166 -2.836 1.00 93.38 431 THR A O 1
ATOM 3550 N N . VAL A 1 432 ? 30.748 -6.598 -3.939 1.00 94.56 432 VAL A N 1
ATOM 3551 C CA . VAL A 1 432 ? 31.310 -6.565 -5.287 1.00 94.56 432 VAL A CA 1
ATOM 3552 C C . VAL A 1 432 ? 30.771 -5.352 -6.028 1.00 94.56 432 VAL A C 1
ATOM 3554 O O . VAL A 1 432 ? 29.644 -4.904 -5.774 1.00 94.56 432 VAL A O 1
ATOM 3557 N N . ASP A 1 433 ? 31.564 -4.857 -6.969 1.00 96.62 433 ASP A N 1
ATOM 3558 C CA . ASP A 1 433 ? 31.118 -3.863 -7.933 1.00 96.62 433 ASP A CA 1
ATOM 3559 C C . ASP A 1 433 ? 29.972 -4.426 -8.785 1.00 96.62 433 ASP A C 1
ATOM 3561 O O . ASP A 1 433 ? 29.919 -5.616 -9.118 1.00 96.62 433 ASP A O 1
ATOM 3565 N N . LYS A 1 434 ? 28.995 -3.577 -9.104 1.00 97.06 434 LYS A N 1
ATOM 3566 C CA . LYS A 1 434 ? 27.765 -3.976 -9.796 1.00 97.06 434 LYS A CA 1
ATOM 3567 C C . LYS A 1 434 ? 27.393 -2.978 -10.881 1.00 97.06 434 LYS A C 1
ATOM 3569 O O . LYS A 1 434 ? 27.182 -1.801 -10.596 1.00 97.06 434 LYS A O 1
ATOM 3574 N N . PHE A 1 435 ? 27.189 -3.493 -12.089 1.00 98.06 435 PHE A N 1
ATOM 3575 C CA . PHE A 1 435 ? 26.467 -2.797 -13.149 1.00 98.06 435 PHE A CA 1
ATOM 3576 C C . PHE A 1 435 ? 24.960 -3.021 -12.984 1.00 98.06 435 PHE A C 1
ATOM 3578 O O . PHE A 1 435 ? 24.516 -4.116 -12.626 1.00 98.06 435 PHE A O 1
ATOM 3585 N N . LEU A 1 436 ? 24.173 -1.971 -13.198 1.00 98.12 436 LEU A N 1
ATOM 3586 C CA . LEU A 1 436 ? 22.716 -1.975 -13.082 1.00 98.12 436 LEU A CA 1
ATOM 3587 C C . LEU A 1 436 ? 22.135 -1.416 -14.374 1.00 98.12 436 LEU A C 1
ATOM 3589 O O . LEU A 1 436 ? 22.520 -0.324 -14.776 1.00 98.12 436 LEU A O 1
ATOM 3593 N N . PHE A 1 437 ? 21.195 -2.134 -14.978 1.00 98.31 437 PHE A N 1
ATOM 3594 C CA . PHE A 1 437 ? 20.523 -1.723 -16.206 1.00 98.31 437 PHE A CA 1
ATOM 3595 C C . PHE A 1 437 ? 19.056 -1.418 -15.906 1.00 98.31 437 PHE A C 1
ATOM 3597 O O . PHE A 1 437 ? 18.340 -2.258 -15.356 1.00 98.31 437 PHE A O 1
ATOM 3604 N N . HIS A 1 438 ? 18.643 -0.189 -16.185 1.00 98.25 438 HIS A N 1
ATOM 3605 C CA . HIS A 1 438 ? 17.291 0.311 -15.989 1.00 98.25 438 HIS A CA 1
ATOM 3606 C C . HIS A 1 438 ? 16.641 0.488 -17.358 1.00 98.25 438 HIS A C 1
ATOM 3608 O O . HIS A 1 438 ? 17.167 1.222 -18.187 1.00 98.25 438 HIS A O 1
ATOM 3614 N N . VAL A 1 439 ? 15.509 -0.180 -17.582 1.00 97.31 439 VAL A N 1
ATOM 3615 C CA . VAL A 1 439 ? 14.844 -0.220 -18.890 1.00 97.31 439 VAL A CA 1
ATOM 3616 C C . VAL A 1 439 ? 13.373 0.144 -18.727 1.00 97.31 439 VAL A C 1
ATOM 3618 O O . VAL A 1 439 ? 12.655 -0.583 -18.031 1.00 97.31 439 VAL A O 1
ATOM 3621 N N . PRO A 1 440 ? 12.909 1.245 -19.332 1.00 98.00 440 PRO A N 1
ATOM 3622 C CA . PRO A 1 440 ? 11.493 1.571 -19.353 1.00 98.00 440 PRO A CA 1
ATOM 3623 C C . PRO A 1 440 ? 10.741 0.709 -20.378 1.00 98.00 440 PRO A C 1
ATOM 3625 O O . PRO A 1 440 ? 11.257 0.344 -21.436 1.00 98.00 440 PRO A O 1
ATOM 3628 N N . ILE A 1 441 ? 9.486 0.403 -20.059 1.00 97.75 441 ILE A N 1
ATOM 3629 C CA . ILE A 1 441 ? 8.556 -0.321 -20.931 1.00 97.75 441 ILE A CA 1
ATOM 3630 C C . ILE A 1 441 ? 7.184 0.348 -20.879 1.00 97.75 441 ILE A C 1
ATOM 3632 O O . ILE A 1 441 ? 6.835 0.968 -19.873 1.00 97.75 441 ILE A O 1
ATOM 3636 N N . THR A 1 442 ? 6.395 0.182 -21.934 1.00 95.75 442 THR A N 1
ATOM 3637 C CA . THR A 1 442 ? 4.974 0.542 -21.958 1.00 95.75 442 THR A CA 1
ATOM 3638 C C . THR A 1 442 ? 4.145 -0.736 -21.949 1.00 95.75 442 THR A C 1
ATOM 3640 O O . THR A 1 442 ? 4.384 -1.638 -22.748 1.00 95.75 442 THR A O 1
ATOM 3643 N N . MET A 1 443 ? 3.168 -0.807 -21.046 1.00 94.81 443 MET A N 1
ATOM 3644 C CA . MET A 1 443 ? 2.168 -1.878 -20.987 1.00 94.81 443 MET A CA 1
ATOM 3645 C C . MET A 1 443 ? 0.856 -1.376 -21.595 1.00 94.81 443 MET A C 1
ATOM 3647 O O . MET A 1 443 ? 0.548 -0.192 -21.477 1.00 94.81 443 MET A O 1
ATOM 3651 N N . ASN A 1 444 ? 0.090 -2.269 -22.227 1.00 93.62 444 ASN A N 1
ATOM 3652 C CA . ASN A 1 444 ? -1.103 -1.928 -23.010 1.00 93.62 444 ASN A CA 1
ATOM 3653 C C . ASN A 1 444 ? -0.822 -0.847 -24.065 1.00 93.62 444 ASN A C 1
ATOM 3655 O O . ASN A 1 444 ? -1.593 0.097 -24.214 1.00 93.62 444 ASN A O 1
ATOM 3659 N N . PHE A 1 445 ? 0.284 -1.003 -24.801 1.00 93.69 445 PHE A N 1
ATOM 3660 C CA . PHE A 1 445 ? 0.801 -0.028 -25.768 1.00 93.69 445 PHE A CA 1
ATOM 3661 C C . PHE A 1 445 ? -0.255 0.525 -26.733 1.00 93.69 445 PHE A C 1
ATOM 3663 O O . PHE A 1 445 ? -0.262 1.721 -27.006 1.00 93.69 445 PHE A O 1
ATOM 3670 N N . LYS A 1 446 ? -1.168 -0.324 -27.215 1.00 90.62 446 LYS A N 1
ATOM 3671 C CA . LYS A 1 446 ? -2.202 0.083 -28.173 1.00 90.62 446 LYS A CA 1
ATOM 3672 C C . LYS A 1 446 ? -3.455 0.702 -27.541 1.00 90.62 446 LYS A C 1
ATOM 3674 O O . LYS A 1 446 ? -4.360 1.107 -28.266 1.00 90.62 446 LYS A O 1
ATOM 3679 N N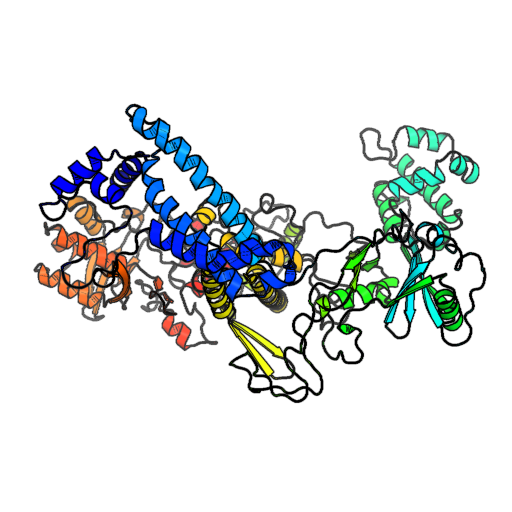 . SER A 1 447 ? -3.553 0.770 -26.215 1.00 85.81 447 SER A N 1
ATOM 3680 C CA . SER A 1 447 ? -4.748 1.285 -25.541 1.00 85.81 447 SER A CA 1
ATOM 3681 C C . SER A 1 447 ? -4.880 2.801 -25.691 1.00 85.81 447 SER A C 1
ATOM 3683 O O . SER A 1 447 ? -3.906 3.538 -25.589 1.00 85.81 447 SER A O 1
ATOM 3685 N N . VAL A 1 448 ? -6.113 3.272 -25.889 1.00 70.88 448 VAL A N 1
ATOM 3686 C CA . VAL A 1 448 ? -6.443 4.701 -26.069 1.00 70.88 448 VAL A CA 1
ATOM 3687 C C . VAL A 1 448 ? -6.713 5.404 -24.726 1.00 70.88 448 VAL A C 1
ATOM 3689 O O . VAL A 1 448 ? -6.975 6.601 -24.685 1.00 70.88 448 VAL A O 1
ATOM 3692 N N . GLY A 1 449 ? -6.642 4.659 -23.615 1.00 66.44 449 GLY A N 1
ATOM 3693 C CA . GLY A 1 449 ? -7.122 5.102 -22.307 1.00 66.44 449 GLY A CA 1
ATOM 3694 C C . GLY A 1 449 ? -8.654 5.122 -22.260 1.00 66.44 449 GLY A C 1
ATOM 3695 O O . GLY A 1 449 ? -9.324 5.624 -23.159 1.00 66.44 449 GLY A O 1
ATOM 3696 N N . VAL A 1 450 ? -9.249 4.547 -21.213 1.00 62.16 450 VAL A N 1
ATOM 3697 C CA . VAL A 1 450 ? -10.705 4.618 -21.014 1.00 62.16 450 VAL A CA 1
ATOM 3698 C C . VAL A 1 450 ? -11.023 5.866 -20.198 1.00 62.16 450 VAL A C 1
ATOM 3700 O O . VAL A 1 450 ? -10.494 6.038 -19.103 1.00 62.16 450 VAL A O 1
ATOM 3703 N N . SER A 1 451 ? -11.927 6.708 -20.702 1.00 62.06 451 SER A N 1
ATOM 3704 C CA . SER A 1 451 ? -12.263 8.006 -20.099 1.00 62.06 451 SER A CA 1
ATOM 3705 C C . SER A 1 451 ? -12.862 7.916 -18.689 1.00 62.06 451 SER A C 1
ATOM 3707 O O . SER A 1 451 ? -12.799 8.896 -17.948 1.00 62.06 451 SER A O 1
ATOM 3709 N N . ASN A 1 452 ? -13.446 6.773 -18.289 1.00 80.06 452 ASN A N 1
ATOM 3710 C CA . ASN A 1 452 ? -14.028 6.617 -16.953 1.00 80.06 452 ASN A CA 1
ATOM 3711 C C . ASN A 1 452 ? -14.235 5.148 -16.506 1.00 80.06 452 ASN A C 1
ATOM 3713 O O . ASN A 1 452 ? -15.335 4.601 -16.618 1.00 80.06 452 ASN A O 1
ATOM 3717 N N . ILE A 1 453 ? -13.211 4.508 -15.922 1.00 89.00 453 ILE A N 1
ATOM 3718 C CA . ILE A 1 453 ? -13.323 3.144 -15.349 1.00 89.00 453 ILE A CA 1
ATOM 3719 C C . ILE A 1 453 ? -14.451 3.052 -14.305 1.00 89.00 453 ILE A C 1
ATOM 3721 O O . ILE A 1 453 ? -15.156 2.045 -14.245 1.00 89.00 453 ILE A O 1
ATOM 3725 N N . ASN A 1 454 ? -14.698 4.113 -13.525 1.00 90.25 454 ASN A N 1
ATOM 3726 C CA . ASN A 1 454 ? -15.768 4.116 -12.521 1.00 90.25 454 ASN A CA 1
ATOM 3727 C C . ASN A 1 454 ? -17.147 3.887 -13.153 1.00 90.25 454 ASN A C 1
ATOM 3729 O O . ASN A 1 454 ? -17.982 3.205 -12.560 1.00 90.25 454 ASN A O 1
ATOM 3733 N N . GLN A 1 455 ? -17.401 4.443 -14.344 1.00 87.44 455 GLN A N 1
ATOM 3734 C CA . GLN A 1 455 ? -18.659 4.222 -15.063 1.00 87.44 455 GLN A CA 1
ATOM 3735 C C . GLN A 1 455 ? -18.798 2.774 -15.538 1.00 87.44 455 GLN A C 1
ATOM 3737 O O . GLN A 1 455 ? -19.878 2.202 -15.395 1.00 87.44 455 GLN A O 1
ATOM 3742 N N . LEU A 1 456 ? -17.719 2.159 -16.035 1.00 89.56 456 LEU A N 1
ATOM 3743 C CA . LEU A 1 456 ? -17.733 0.745 -16.427 1.00 89.56 456 LEU A CA 1
ATOM 3744 C C . LEU A 1 456 ? -18.055 -0.165 -15.240 1.00 89.56 456 LEU A C 1
ATOM 3746 O O . LEU A 1 456 ? -18.918 -1.034 -15.346 1.00 89.56 456 LEU A O 1
ATOM 3750 N N . VAL A 1 457 ? -17.430 0.087 -14.088 1.00 92.38 457 VAL A N 1
ATOM 3751 C CA . VAL A 1 457 ? -17.699 -0.675 -12.862 1.00 92.38 457 VAL A CA 1
ATOM 3752 C C . VAL A 1 457 ? -19.151 -0.506 -12.413 1.00 92.38 457 VAL A C 1
ATOM 3754 O O . VAL A 1 457 ? -19.796 -1.494 -12.082 1.00 92.38 457 VAL A O 1
ATOM 3757 N N . LYS A 1 458 ? -19.715 0.708 -12.463 1.00 90.00 458 LYS A N 1
ATOM 3758 C CA . LYS A 1 458 ? -21.134 0.931 -12.123 1.00 90.00 458 LYS A CA 1
ATOM 3759 C C . LYS A 1 458 ? -22.084 0.154 -13.039 1.00 90.00 458 LYS A C 1
ATOM 3761 O O . LYS A 1 458 ? -23.016 -0.470 -12.539 1.00 90.00 458 LYS A O 1
ATOM 3766 N N . ARG A 1 459 ? -21.835 0.150 -14.354 1.00 88.75 459 ARG A N 1
ATOM 3767 C CA . ARG A 1 459 ? -22.623 -0.641 -15.320 1.00 88.75 459 ARG A CA 1
ATOM 3768 C C . ARG A 1 459 ? -22.530 -2.140 -15.040 1.00 88.75 459 ARG A C 1
ATOM 3770 O O . ARG A 1 459 ? -23.539 -2.841 -15.085 1.00 88.75 459 ARG A O 1
ATOM 3777 N N . HIS A 1 460 ? -21.337 -2.626 -14.699 1.00 91.31 460 HIS A N 1
ATOM 3778 C CA . HIS A 1 460 ? -21.157 -4.021 -14.308 1.00 91.31 460 HIS A CA 1
ATOM 3779 C C . HIS A 1 460 ? -21.929 -4.350 -13.022 1.00 91.31 460 HIS A C 1
ATOM 3781 O O . HIS A 1 460 ? -22.690 -5.307 -13.001 1.00 91.31 460 HIS A O 1
ATOM 3787 N N . ILE A 1 461 ? -21.829 -3.515 -11.981 1.00 91.94 461 ILE A N 1
ATOM 3788 C CA . ILE A 1 461 ? -22.551 -3.707 -10.710 1.00 91.94 461 ILE A CA 1
ATOM 3789 C C . ILE A 1 461 ? -24.071 -3.787 -10.918 1.00 91.94 461 ILE A C 1
ATOM 3791 O O . ILE A 1 461 ? -24.727 -4.597 -10.263 1.00 91.94 461 ILE A O 1
ATOM 3795 N N . ARG A 1 462 ? -24.638 -2.974 -11.820 1.00 88.88 462 ARG A N 1
ATOM 3796 C CA . ARG A 1 462 ? -26.078 -2.992 -12.137 1.00 88.88 462 ARG A CA 1
ATOM 3797 C C . ARG A 1 462 ? -26.545 -4.323 -12.721 1.00 88.88 462 ARG A C 1
ATOM 3799 O O . ARG A 1 462 ? -27.618 -4.792 -12.364 1.00 88.88 462 ARG A O 1
ATOM 3806 N N . SER A 1 463 ? -25.738 -4.918 -13.596 1.00 87.44 463 SER A N 1
ATOM 3807 C CA . SER A 1 463 ? -26.070 -6.166 -14.298 1.00 87.44 463 SER A CA 1
ATOM 3808 C C . SER A 1 463 ? -25.604 -7.431 -13.569 1.00 87.44 463 SER A C 1
ATOM 3810 O O . SER A 1 463 ? -26.106 -8.516 -13.851 1.00 87.44 463 SER A O 1
ATOM 3812 N N . ALA A 1 464 ? -24.669 -7.316 -12.622 1.00 88.94 464 ALA A N 1
ATOM 3813 C CA . ALA A 1 464 ? -24.095 -8.455 -11.917 1.00 88.94 464 ALA A CA 1
ATOM 3814 C C . ALA A 1 464 ? -25.096 -9.111 -10.951 1.00 88.94 464 ALA A C 1
ATOM 3816 O O . ALA A 1 464 ? -25.625 -8.473 -10.032 1.00 88.94 464 ALA A O 1
ATOM 3817 N N . THR A 1 465 ? -25.303 -10.416 -11.119 1.00 85.50 465 THR A N 1
ATOM 3818 C CA . THR A 1 465 ? -26.105 -11.260 -10.220 1.00 85.50 465 THR A CA 1
ATOM 3819 C C . THR A 1 465 ? -25.268 -11.862 -9.092 1.00 85.50 465 THR A C 1
ATOM 3821 O O . THR A 1 465 ? -25.748 -11.947 -7.966 1.00 85.50 465 THR A O 1
ATOM 3824 N N . ASP A 1 466 ? -24.011 -12.208 -9.377 1.00 89.25 466 ASP A N 1
ATOM 3825 C CA . ASP A 1 466 ? -23.041 -12.755 -8.425 1.00 89.25 466 ASP A CA 1
ATOM 3826 C C . ASP A 1 466 ? -21.952 -11.712 -8.132 1.00 89.25 466 ASP A C 1
ATOM 3828 O O . ASP A 1 466 ? -20.948 -11.606 -8.840 1.00 89.25 466 ASP A O 1
ATOM 3832 N N . LEU A 1 467 ? -22.218 -10.860 -7.139 1.00 94.06 467 LEU A N 1
ATOM 3833 C CA . LEU A 1 467 ? -21.327 -9.784 -6.714 1.00 94.06 467 LEU A CA 1
ATOM 3834 C C . LEU A 1 467 ? -21.101 -9.878 -5.207 1.00 94.06 467 LEU A C 1
ATOM 3836 O O . LEU A 1 467 ? -22.055 -9.839 -4.425 1.00 94.06 467 LEU A O 1
ATOM 3840 N N . HIS A 1 468 ? -19.833 -9.917 -4.815 1.00 97.81 468 HIS A N 1
ATOM 3841 C CA . HIS A 1 468 ? -19.425 -9.893 -3.416 1.00 97.81 468 HIS A CA 1
ATOM 3842 C C . HIS A 1 468 ? -18.792 -8.554 -3.039 1.00 97.81 468 HIS A C 1
ATOM 3844 O O . HIS A 1 468 ? -18.482 -7.700 -3.877 1.00 97.81 468 HIS A O 1
ATOM 3850 N N . ILE A 1 469 ? -18.602 -8.358 -1.740 1.00 98.31 469 ILE A N 1
ATOM 3851 C CA . ILE A 1 469 ? -18.059 -7.125 -1.187 1.00 98.31 469 ILE A CA 1
ATOM 3852 C C . ILE A 1 469 ? -17.006 -7.478 -0.150 1.00 98.31 469 ILE A C 1
ATOM 3854 O O . ILE A 1 469 ? -17.289 -8.175 0.821 1.00 98.31 469 ILE A O 1
ATOM 3858 N N . ILE A 1 470 ? -15.799 -6.958 -0.342 1.00 98.56 470 ILE A N 1
ATOM 3859 C CA . ILE A 1 470 ? -14.696 -7.075 0.605 1.00 98.56 470 ILE A CA 1
ATOM 3860 C C . ILE A 1 470 ? -14.650 -5.792 1.430 1.00 98.56 470 ILE A C 1
ATOM 3862 O O . ILE A 1 470 ? -14.266 -4.742 0.920 1.00 98.56 470 ILE A O 1
ATOM 3866 N N . GLY A 1 471 ? -15.030 -5.863 2.700 1.00 97.56 471 GLY A N 1
ATOM 3867 C CA . GLY A 1 471 ? -14.797 -4.793 3.665 1.00 97.56 471 GLY A CA 1
ATOM 3868 C C . GLY A 1 471 ? -13.445 -4.963 4.339 1.00 97.56 471 GLY A C 1
ATOM 3869 O O . GLY A 1 471 ? -13.091 -6.070 4.749 1.00 97.56 471 GLY A O 1
ATOM 3870 N N . ILE A 1 472 ? -12.692 -3.870 4.455 1.00 95.44 472 ILE A N 1
ATOM 3871 C CA . ILE A 1 472 ? -11.389 -3.869 5.127 1.00 95.44 472 ILE A CA 1
ATOM 3872 C C . ILE A 1 472 ? -11.390 -2.803 6.216 1.00 95.44 472 ILE A C 1
ATOM 3874 O O . ILE A 1 472 ? -11.480 -1.608 5.923 1.00 95.44 472 ILE A O 1
ATOM 3878 N N . ASP A 1 473 ? -11.260 -3.252 7.461 1.00 89.56 473 ASP A N 1
ATOM 3879 C CA . ASP A 1 473 ? -11.110 -2.392 8.632 1.00 89.56 473 ASP A CA 1
ATOM 3880 C C . ASP A 1 473 ? -9.640 -2.199 9.005 1.00 89.56 473 ASP A C 1
ATOM 3882 O O . ASP A 1 473 ? -8.787 -3.055 8.749 1.00 89.56 473 ASP A O 1
ATOM 3886 N N . ARG A 1 474 ? -9.354 -1.051 9.619 1.00 81.00 474 ARG A N 1
ATOM 3887 C CA . ARG A 1 474 ? -8.024 -0.627 10.067 1.00 81.00 474 ARG A CA 1
ATOM 3888 C C . ARG A 1 474 ? -8.052 -0.395 11.574 1.00 81.00 474 ARG A C 1
ATOM 3890 O O . ARG A 1 474 ? -8.546 0.634 12.045 1.00 81.00 474 ARG A O 1
ATOM 3897 N N . GLY A 1 475 ? -7.496 -1.340 12.322 1.00 67.12 475 GLY A N 1
ATOM 3898 C CA . GLY A 1 475 ? -7.476 -1.325 13.780 1.00 67.12 475 GLY A CA 1
ATOM 3899 C C . GLY A 1 475 ? -6.100 -1.013 14.369 1.00 67.12 475 GLY A C 1
ATOM 3900 O O . GLY A 1 475 ? -5.080 -1.049 13.692 1.00 67.12 475 GLY A O 1
ATOM 3901 N N . GLU A 1 476 ? -6.085 -0.721 15.671 1.00 58.41 476 GLU A N 1
ATOM 3902 C CA . GLU A 1 476 ? -4.849 -0.603 16.467 1.00 58.41 476 GLU A CA 1
ATOM 3903 C C . GLU A 1 476 ? -4.316 -1.983 16.903 1.00 58.41 476 GLU A C 1
ATOM 3905 O O . GLU A 1 476 ? -3.137 -2.117 17.197 1.00 58.41 476 GLU A O 1
ATOM 3910 N N . ARG A 1 477 ? -5.182 -3.010 16.946 1.00 66.31 477 ARG A N 1
ATOM 3911 C CA . ARG A 1 477 ? -4.847 -4.398 17.335 1.00 66.31 477 ARG A CA 1
ATOM 3912 C C . ARG A 1 477 ? -4.618 -5.309 16.131 1.00 66.31 477 ARG A C 1
ATOM 3914 O O . ARG A 1 477 ? -3.726 -6.151 16.114 1.00 66.31 477 ARG A O 1
ATOM 3921 N N . HIS A 1 478 ? -5.450 -5.150 15.108 1.00 72.62 478 HIS A N 1
ATOM 3922 C CA . HIS A 1 478 ? -5.250 -5.783 13.816 1.00 72.62 478 HIS A CA 1
ATOM 3923 C C . HIS A 1 478 ? -4.851 -4.718 12.806 1.00 72.62 478 HIS A C 1
ATOM 3925 O O . HIS A 1 478 ? -5.627 -3.797 12.553 1.00 72.62 478 HIS A O 1
ATOM 3931 N N . LEU A 1 479 ? -3.658 -4.868 12.219 1.00 80.25 479 LEU A N 1
ATOM 3932 C CA . LEU A 1 479 ? -3.130 -3.950 11.204 1.00 80.25 479 LEU A CA 1
ATOM 3933 C C . LEU A 1 479 ? -4.169 -3.734 10.103 1.00 80.25 479 LEU A C 1
ATOM 3935 O O . LEU A 1 479 ? -4.437 -2.600 9.702 1.00 80.25 479 LEU A O 1
ATOM 3939 N N . LEU A 1 480 ? -4.762 -4.841 9.649 1.00 89.06 480 LEU A N 1
ATOM 3940 C CA . LEU A 1 480 ? -5.906 -4.895 8.752 1.00 89.06 480 LEU A CA 1
ATOM 3941 C C . LEU A 1 480 ? -6.770 -6.108 9.111 1.00 89.06 480 LEU A C 1
ATOM 3943 O O . LEU A 1 480 ? -6.247 -7.198 9.359 1.00 89.06 480 LEU A O 1
ATOM 3947 N N . TYR A 1 481 ? -8.088 -5.931 9.094 1.00 92.06 481 TYR A N 1
ATOM 3948 C CA . TYR A 1 481 ? -9.053 -7.024 9.209 1.00 92.06 481 TYR A CA 1
ATOM 3949 C C . TYR A 1 481 ? -9.939 -7.052 7.971 1.00 92.06 481 TYR A C 1
ATOM 3951 O O . TYR A 1 481 ? -10.383 -6.003 7.504 1.00 92.06 481 TYR A O 1
ATOM 3959 N N . LEU A 1 482 ? -10.191 -8.241 7.432 1.00 95.38 482 LEU A N 1
ATOM 3960 C CA . LEU A 1 482 ? -10.955 -8.420 6.205 1.00 95.38 482 LEU A CA 1
ATOM 3961 C C . LEU A 1 482 ? -12.253 -9.178 6.475 1.00 95.38 482 LEU A C 1
ATOM 3963 O O . LEU A 1 482 ? -12.292 -10.117 7.271 1.00 95.38 482 LEU A O 1
ATOM 3967 N N . THR A 1 483 ? -13.323 -8.793 5.783 1.00 97.50 483 THR A N 1
ATOM 3968 C CA . THR A 1 483 ? -14.566 -9.567 5.711 1.00 97.50 483 THR A CA 1
ATOM 3969 C C . THR A 1 483 ? -15.124 -9.540 4.293 1.00 97.50 483 THR A C 1
ATOM 3971 O O . THR A 1 483 ? -15.312 -8.468 3.723 1.00 97.50 483 THR A O 1
ATOM 3974 N N . VAL A 1 484 ? -15.404 -10.714 3.729 1.00 98.31 484 VAL A N 1
ATOM 3975 C CA . VAL A 1 484 ? -16.111 -10.886 2.454 1.00 98.31 484 VAL A CA 1
ATOM 3976 C C . VAL A 1 484 ? -17.574 -11.183 2.747 1.00 98.31 484 VAL A C 1
ATOM 3978 O O . VAL A 1 484 ? -17.865 -12.112 3.502 1.00 98.31 484 VAL A O 1
ATOM 3981 N N . ILE A 1 485 ? -18.487 -10.432 2.136 1.00 97.88 485 ILE A N 1
ATOM 3982 C CA . ILE A 1 485 ? -19.929 -10.694 2.194 1.00 97.88 485 ILE A CA 1
ATOM 3983 C C . ILE A 1 485 ? -20.518 -10.900 0.799 1.00 97.88 485 ILE A C 1
ATOM 3985 O O . ILE A 1 485 ? -20.014 -10.339 -0.177 1.00 97.88 485 ILE A O 1
ATOM 3989 N N . ASP A 1 486 ? -21.595 -11.678 0.714 1.00 95.94 486 ASP A N 1
ATOM 3990 C CA . ASP A 1 486 ? -22.448 -11.726 -0.479 1.00 95.94 486 ASP A CA 1
ATOM 3991 C C . ASP A 1 486 ? -23.466 -10.569 -0.514 1.00 95.94 486 ASP A C 1
ATOM 3993 O O . ASP A 1 486 ? -23.531 -9.724 0.387 1.00 95.94 486 ASP A O 1
ATOM 3997 N N . SER A 1 487 ? -24.287 -10.533 -1.565 1.00 92.31 487 SER A N 1
ATOM 3998 C CA . SER A 1 487 ? -25.358 -9.545 -1.758 1.00 92.31 487 SER A CA 1
ATOM 3999 C C . SER A 1 487 ? -26.440 -9.563 -0.670 1.00 92.31 487 SER A C 1
ATOM 4001 O O . SER A 1 487 ? -27.155 -8.573 -0.519 1.00 92.31 487 SER A O 1
ATOM 4003 N N . ARG A 1 488 ? -26.528 -10.642 0.117 1.00 93.38 488 ARG A N 1
ATOM 4004 C CA . ARG A 1 488 ? -27.443 -10.801 1.259 1.00 93.38 488 ARG A CA 1
ATOM 4005 C C . ARG A 1 488 ? -26.768 -10.512 2.598 1.00 93.38 488 ARG A C 1
ATOM 4007 O O . ARG A 1 488 ? -27.371 -10.683 3.654 1.00 93.38 488 ARG A O 1
ATOM 4014 N N . GLY A 1 489 ? -25.522 -10.045 2.580 1.00 94.06 489 GLY A N 1
ATOM 4015 C CA . GLY A 1 489 ? -24.776 -9.716 3.786 1.00 94.06 489 GLY A CA 1
ATOM 4016 C C . GLY A 1 489 ? -24.342 -10.934 4.601 1.00 94.06 489 GLY A C 1
ATOM 4017 O O . GLY A 1 489 ? -23.992 -10.757 5.771 1.00 94.06 489 GLY A O 1
ATOM 4018 N N . ASN A 1 490 ? -24.345 -12.139 4.022 1.00 95.69 490 ASN A N 1
ATOM 4019 C CA . ASN A 1 490 ? -23.781 -13.320 4.672 1.00 95.69 490 ASN A CA 1
ATOM 4020 C C . ASN A 1 490 ? -22.261 -13.274 4.565 1.00 95.69 490 ASN A C 1
ATOM 4022 O O . ASN A 1 490 ? -21.722 -13.030 3.484 1.00 95.69 490 ASN A O 1
ATOM 4026 N N . ILE A 1 491 ? -21.570 -13.553 5.667 1.00 97.56 491 ILE A N 1
ATOM 4027 C CA . ILE A 1 491 ? -20.110 -13.633 5.682 1.00 97.56 491 ILE A CA 1
ATOM 4028 C C . ILE A 1 491 ? -19.667 -14.904 4.947 1.00 97.56 491 ILE A C 1
ATOM 4030 O O . ILE A 1 491 ? -20.139 -15.997 5.254 1.00 97.56 491 ILE A O 1
ATOM 4034 N N . LYS A 1 492 ? -18.766 -14.755 3.971 1.00 96.81 492 LYS A N 1
ATOM 4035 C CA . LYS A 1 492 ? -18.111 -15.869 3.262 1.00 96.81 492 LYS A CA 1
ATOM 4036 C C . LYS A 1 492 ? -16.728 -16.161 3.820 1.00 96.81 492 LYS A C 1
ATOM 4038 O O . LYS A 1 492 ? -16.369 -17.317 3.989 1.00 96.81 492 LYS A O 1
ATOM 4043 N N . GLU A 1 493 ? -15.970 -15.112 4.123 1.00 96.19 493 GLU A N 1
ATOM 4044 C CA . GLU A 1 493 ? -14.656 -15.208 4.759 1.00 96.19 493 GLU A CA 1
ATOM 4045 C C . GLU A 1 493 ? -14.463 -14.019 5.706 1.00 96.19 493 GLU A C 1
ATOM 4047 O O . GLU A 1 493 ? -14.861 -12.897 5.391 1.00 96.19 493 GLU A O 1
ATOM 4052 N N . GLN A 1 494 ? -13.844 -14.250 6.863 1.00 95.44 494 GLN A N 1
ATOM 4053 C CA . GLN A 1 494 ? -13.442 -13.200 7.799 1.00 95.44 494 GLN A CA 1
ATOM 4054 C C . GLN A 1 494 ? -12.155 -13.609 8.516 1.00 95.44 494 GLN A C 1
ATOM 4056 O O . GLN A 1 494 ? -12.085 -14.696 9.086 1.00 95.44 494 GLN A O 1
ATOM 4061 N N . PHE A 1 495 ? -11.125 -12.766 8.466 1.00 93.44 495 PHE A N 1
ATOM 4062 C CA . PHE A 1 495 ? -9.852 -13.048 9.127 1.00 93.44 495 PHE A CA 1
ATOM 4063 C C . PHE A 1 495 ? -8.985 -11.794 9.280 1.00 93.44 495 PHE A C 1
ATOM 4065 O O . PHE A 1 495 ? -9.123 -10.806 8.553 1.00 93.44 495 PHE A O 1
ATOM 4072 N N . SER A 1 496 ? -8.063 -11.857 10.242 1.00 91.06 496 SER A N 1
ATOM 4073 C CA . SER A 1 496 ? -7.023 -10.847 10.426 1.00 91.06 496 SER A CA 1
ATOM 4074 C C . SER A 1 496 ? -5.903 -11.050 9.412 1.00 91.06 496 SER A C 1
ATOM 4076 O O . SER A 1 496 ? -5.501 -12.177 9.136 1.00 91.06 496 SER A O 1
ATOM 4078 N N . LEU A 1 497 ? -5.359 -9.949 8.905 1.00 90.69 497 LEU A N 1
ATOM 4079 C CA . LEU A 1 497 ? -4.164 -9.938 8.070 1.00 90.69 497 LEU A CA 1
ATOM 4080 C C . LEU A 1 497 ? -2.901 -9.653 8.897 1.00 90.69 497 LEU A C 1
ATOM 4082 O O . LEU A 1 497 ? -1.914 -9.197 8.333 1.00 90.69 497 LEU A O 1
ATOM 4086 N N . ASN A 1 498 ? -2.913 -9.861 10.218 1.00 86.88 498 ASN A N 1
ATOM 4087 C CA . ASN A 1 498 ? -1.694 -9.813 11.035 1.00 86.88 498 ASN A CA 1
ATOM 4088 C C . ASN A 1 498 ? -0.740 -10.959 10.658 1.00 86.88 498 ASN A C 1
ATOM 4090 O O . ASN A 1 498 ? 0.446 -10.729 10.424 1.00 86.88 498 ASN A O 1
ATOM 4094 N N . GLU A 1 499 ? -1.277 -12.174 10.531 1.00 87.25 499 GLU A N 1
ATOM 4095 C CA . GLU A 1 499 ? -0.548 -13.351 10.063 1.00 87.25 499 GLU A CA 1
ATOM 4096 C C . GLU A 1 499 ? -0.802 -13.567 8.569 1.00 87.25 499 GLU A C 1
ATOM 4098 O O . GLU A 1 499 ? -1.943 -13.603 8.107 1.00 87.25 499 GLU A O 1
ATOM 4103 N N . ILE A 1 500 ? 0.272 -13.735 7.801 1.00 89.44 500 ILE A N 1
ATOM 4104 C CA . ILE A 1 500 ? 0.186 -14.149 6.402 1.00 89.44 500 ILE A CA 1
ATOM 4105 C C . ILE A 1 500 ? 0.514 -15.634 6.314 1.00 89.44 500 ILE A C 1
ATOM 4107 O O . ILE A 1 500 ? 1.619 -16.062 6.654 1.00 89.44 500 ILE A O 1
ATOM 4111 N N . VAL A 1 501 ? -0.451 -16.397 5.804 1.00 87.12 501 VAL A N 1
ATOM 4112 C CA . VAL A 1 501 ? -0.318 -17.829 5.538 1.00 87.12 501 VAL A CA 1
ATOM 4113 C C . VAL A 1 501 ? -0.046 -18.043 4.052 1.00 87.12 501 VAL A C 1
ATOM 4115 O O . VAL A 1 501 ? -0.834 -17.643 3.188 1.00 87.12 501 VAL A O 1
ATOM 4118 N N . ASN A 1 502 ? 1.084 -18.679 3.755 1.00 83.44 502 ASN A N 1
ATOM 4119 C CA . ASN A 1 502 ? 1.513 -19.024 2.407 1.00 83.44 502 ASN A CA 1
ATOM 4120 C C . ASN A 1 502 ? 1.698 -20.533 2.278 1.00 83.44 502 ASN A C 1
ATOM 4122 O O . ASN A 1 502 ? 2.253 -21.172 3.166 1.00 83.44 502 ASN A O 1
ATOM 4126 N N . GLU A 1 503 ? 1.302 -21.087 1.139 1.00 82.19 503 GLU A N 1
ATOM 4127 C CA . GLU A 1 503 ? 1.523 -22.492 0.813 1.00 82.19 503 GLU A CA 1
ATOM 4128 C C . GLU A 1 503 ? 2.535 -22.612 -0.319 1.00 82.19 503 GLU A C 1
ATOM 4130 O O . GLU A 1 503 ? 2.429 -21.939 -1.349 1.00 82.19 503 GLU A O 1
ATOM 4135 N N . TYR A 1 504 ? 3.537 -23.467 -0.134 1.00 79.56 504 TYR A N 1
ATOM 4136 C CA . TYR A 1 504 ? 4.536 -23.746 -1.157 1.00 79.56 504 TYR A CA 1
ATOM 4137 C C . TYR A 1 504 ? 5.004 -25.198 -1.067 1.00 79.56 504 TYR A C 1
ATOM 4139 O O . TYR A 1 504 ? 5.450 -25.647 -0.012 1.00 79.56 504 TYR A O 1
ATOM 4147 N N . ASN A 1 505 ? 4.908 -25.930 -2.182 1.00 74.50 505 ASN A N 1
ATOM 4148 C CA . ASN A 1 505 ? 5.237 -27.358 -2.279 1.00 74.50 505 ASN A CA 1
ATOM 4149 C C . ASN A 1 505 ? 4.579 -28.217 -1.179 1.00 74.50 505 ASN A C 1
ATOM 4151 O O . ASN A 1 505 ? 5.231 -29.073 -0.589 1.00 74.50 505 ASN A O 1
ATOM 4155 N N . GLY A 1 506 ? 3.304 -27.952 -0.870 1.00 75.94 506 GLY A N 1
ATOM 4156 C CA . GLY A 1 506 ? 2.552 -28.670 0.167 1.00 75.94 506 GLY A CA 1
ATOM 4157 C C . GLY A 1 506 ? 2.894 -28.282 1.611 1.00 75.94 506 GLY A C 1
ATOM 4158 O O . GLY A 1 506 ? 2.272 -28.803 2.529 1.00 75.94 506 GLY A O 1
ATOM 4159 N N . ASN A 1 507 ? 3.839 -27.360 1.831 1.00 78.44 507 ASN A N 1
ATOM 4160 C CA . ASN A 1 507 ? 4.163 -26.837 3.158 1.00 78.44 507 ASN A CA 1
ATOM 4161 C C . ASN A 1 507 ? 3.451 -25.507 3.412 1.00 78.44 507 ASN A C 1
ATOM 4163 O O . ASN A 1 507 ? 3.484 -24.606 2.568 1.00 78.44 507 ASN A O 1
ATOM 4167 N N . THR A 1 508 ? 2.883 -25.362 4.607 1.00 82.12 508 THR A N 1
ATOM 4168 C CA . THR A 1 508 ? 2.282 -24.115 5.086 1.00 82.12 508 THR A CA 1
ATOM 4169 C C . THR A 1 508 ? 3.310 -23.309 5.874 1.00 82.12 508 THR A C 1
ATOM 4171 O O . THR A 1 508 ? 3.863 -23.778 6.867 1.00 82.12 508 THR A O 1
ATOM 4174 N N . TYR A 1 509 ? 3.547 -22.075 5.448 1.00 83.50 509 TYR A N 1
ATOM 4175 C CA . TYR A 1 509 ? 4.405 -21.110 6.119 1.00 83.50 509 TYR A CA 1
ATOM 4176 C C . TYR A 1 509 ? 3.546 -19.997 6.700 1.00 83.50 509 TYR A C 1
ATOM 4178 O O . TYR A 1 509 ? 2.821 -19.318 5.972 1.00 83.50 509 TYR A O 1
ATOM 4186 N N . ARG A 1 510 ? 3.664 -19.803 8.011 1.00 87.38 510 ARG A N 1
ATOM 4187 C CA . ARG A 1 510 ? 3.022 -18.715 8.745 1.00 87.38 510 ARG A CA 1
ATOM 4188 C C . ARG A 1 510 ? 4.047 -17.634 9.043 1.00 87.38 510 ARG A C 1
ATOM 4190 O O . ARG A 1 510 ? 5.233 -17.915 9.241 1.00 87.38 510 ARG A O 1
ATOM 4197 N N . THR A 1 511 ? 3.628 -16.380 8.964 1.00 87.19 511 THR A N 1
ATOM 4198 C CA . THR A 1 511 ? 4.463 -15.230 9.316 1.00 87.19 511 THR A CA 1
ATOM 4199 C C . THR A 1 511 ? 3.587 -14.170 9.955 1.00 87.19 511 THR A C 1
ATOM 4201 O O . THR A 1 511 ? 2.795 -13.527 9.265 1.00 87.19 511 THR A O 1
ATOM 4204 N N . ASP A 1 512 ? 3.756 -13.987 11.261 1.00 87.25 512 ASP A N 1
ATOM 4205 C CA . ASP A 1 512 ? 3.104 -12.926 12.018 1.00 87.25 512 ASP A CA 1
ATOM 4206 C C . ASP A 1 512 ? 3.831 -11.594 11.785 1.00 87.25 512 ASP A C 1
ATOM 4208 O O . ASP A 1 512 ? 4.912 -11.326 12.316 1.00 87.25 512 ASP A O 1
ATOM 4212 N N . TYR A 1 513 ? 3.255 -10.750 10.932 1.00 86.19 513 TYR A N 1
ATOM 4213 C CA . TYR A 1 513 ? 3.798 -9.425 10.660 1.00 86.19 513 TYR A CA 1
ATOM 4214 C C . TYR A 1 513 ? 3.513 -8.425 11.777 1.00 86.19 513 TYR A C 1
ATOM 4216 O O . TYR A 1 513 ? 4.238 -7.434 11.860 1.00 86.19 513 TYR A O 1
ATOM 4224 N N . HIS A 1 514 ? 2.510 -8.664 12.622 1.00 83.44 514 HIS A N 1
ATOM 4225 C CA . HIS A 1 514 ? 2.242 -7.824 13.783 1.00 83.44 514 HIS A CA 1
ATOM 4226 C C . HIS A 1 514 ? 3.371 -7.985 14.808 1.00 83.44 514 HIS A C 1
ATOM 4228 O O . HIS A 1 514 ? 4.032 -6.996 15.125 1.00 83.44 514 HIS A O 1
ATOM 4234 N N . GLU A 1 515 ? 3.707 -9.222 15.202 1.00 83.44 515 GLU A N 1
ATOM 4235 C CA . GLU A 1 515 ? 4.850 -9.503 16.095 1.00 83.44 515 GLU A CA 1
ATOM 4236 C C . GLU A 1 515 ? 6.163 -8.956 15.506 1.00 83.44 515 GLU A C 1
ATOM 4238 O O . GLU A 1 515 ? 6.954 -8.320 16.208 1.00 83.44 515 GLU A O 1
ATOM 4243 N N . LEU A 1 516 ? 6.403 -9.151 14.201 1.00 84.75 516 LEU A N 1
ATOM 4244 C CA . LEU A 1 516 ? 7.616 -8.655 13.539 1.00 84.75 516 LEU A CA 1
ATOM 4245 C C . LEU A 1 516 ? 7.705 -7.125 13.518 1.00 84.75 516 LEU A C 1
ATOM 4247 O O . LEU A 1 516 ? 8.807 -6.580 13.637 1.00 84.75 516 LEU A O 1
ATOM 4251 N N . LEU A 1 517 ? 6.585 -6.429 13.316 1.00 82.94 517 LEU A N 1
ATOM 4252 C CA . LEU A 1 517 ? 6.548 -4.969 13.319 1.00 82.94 517 LEU A CA 1
ATOM 4253 C C . LEU A 1 517 ? 6.742 -4.423 14.730 1.00 82.94 517 LEU A C 1
ATOM 4255 O O . LEU A 1 517 ? 7.600 -3.557 14.892 1.00 82.94 517 LEU A O 1
ATOM 4259 N N . ASP A 1 518 ? 6.056 -4.975 15.728 1.00 80.06 518 ASP A N 1
ATOM 4260 C CA . ASP A 1 518 ? 6.205 -4.587 17.134 1.00 80.06 518 ASP A CA 1
ATOM 4261 C C . ASP A 1 518 ? 7.635 -4.814 17.626 1.00 80.06 518 ASP A C 1
ATOM 4263 O O . ASP A 1 518 ? 8.276 -3.900 18.154 1.00 80.06 518 ASP A O 1
ATOM 4267 N N . THR A 1 519 ? 8.193 -5.997 17.350 1.00 83.56 519 THR A N 1
ATOM 4268 C CA . THR A 1 519 ? 9.591 -6.322 17.668 1.00 83.56 519 THR A CA 1
ATOM 4269 C C . THR A 1 519 ? 10.531 -5.325 16.999 1.00 83.56 519 THR A C 1
ATOM 4271 O O . THR A 1 519 ? 11.417 -4.770 17.647 1.00 83.56 519 THR A O 1
ATOM 4274 N N . ARG A 1 520 ? 10.319 -5.016 15.711 1.00 81.56 520 ARG A N 1
ATOM 4275 C CA . ARG A 1 520 ? 11.152 -4.050 14.984 1.00 81.56 520 ARG A CA 1
ATOM 4276 C C . ARG A 1 520 ? 11.002 -2.623 15.517 1.00 81.56 520 ARG A C 1
ATOM 4278 O O . ARG A 1 520 ? 11.958 -1.850 15.427 1.00 81.56 520 ARG A O 1
ATOM 4285 N N . GLU A 1 521 ? 9.840 -2.224 16.026 1.00 79.00 521 GLU A N 1
ATOM 4286 C CA . GLU A 1 521 ? 9.634 -0.915 16.662 1.00 79.00 521 GLU A CA 1
ATOM 4287 C C . GLU A 1 521 ? 10.343 -0.830 18.020 1.00 79.00 521 GLU A C 1
ATOM 4289 O O . GLU A 1 521 ? 11.007 0.182 18.292 1.00 79.00 521 GLU A O 1
ATOM 4294 N N . GLY A 1 522 ? 10.309 -1.911 18.803 1.00 79.19 522 GLY A N 1
ATOM 4295 C CA . GLY A 1 522 ? 11.107 -2.087 20.018 1.00 79.19 522 GLY A CA 1
ATOM 4296 C C . GLY A 1 522 ? 12.609 -1.998 19.738 1.00 79.19 522 GLY A C 1
ATOM 4297 O O . GLY A 1 522 ? 13.271 -1.085 20.237 1.00 79.19 522 GLY A O 1
ATOM 4298 N N . GLU A 1 523 ? 13.121 -2.844 18.834 1.00 82.06 523 GLU A N 1
ATOM 4299 C CA . GLU A 1 523 ? 14.526 -2.862 18.389 1.00 82.06 523 GLU A CA 1
ATOM 4300 C C . GLU A 1 523 ? 14.985 -1.487 17.893 1.00 82.06 523 GLU A C 1
ATOM 4302 O O . GLU A 1 523 ? 16.107 -1.063 18.145 1.00 82.06 523 GLU A O 1
ATOM 4307 N N . ARG A 1 524 ? 14.133 -0.749 17.170 1.00 78.56 524 ARG A N 1
ATOM 4308 C CA . ARG A 1 524 ? 14.466 0.603 16.694 1.00 78.56 524 ARG A CA 1
ATOM 4309 C C . ARG A 1 524 ? 14.535 1.616 17.821 1.00 78.56 524 ARG A C 1
ATOM 4311 O O . ARG A 1 524 ? 15.333 2.548 17.733 1.00 78.56 524 ARG A O 1
ATOM 4318 N N . THR A 1 525 ? 13.672 1.495 18.821 1.00 75.62 525 THR A N 1
ATOM 4319 C CA . THR A 1 525 ? 13.687 2.373 19.992 1.00 75.62 525 THR A CA 1
ATOM 4320 C C . THR A 1 525 ? 14.957 2.137 20.797 1.00 75.62 525 THR A C 1
ATOM 4322 O O . THR A 1 525 ? 15.643 3.099 21.138 1.00 75.62 525 THR A O 1
ATOM 4325 N N . GLU A 1 526 ? 15.327 0.876 20.995 1.00 81.12 526 GLU A N 1
ATOM 4326 C CA . GLU A 1 526 ? 16.578 0.479 21.636 1.00 81.12 526 GLU A CA 1
ATOM 4327 C C . GLU A 1 526 ? 17.806 0.902 20.814 1.00 81.12 526 GLU A C 1
ATOM 4329 O O . GLU A 1 526 ? 18.687 1.589 21.324 1.00 81.12 526 GLU A O 1
ATOM 4334 N N . ALA A 1 527 ? 17.828 0.630 19.507 1.00 78.62 527 ALA A N 1
ATOM 4335 C CA . ALA A 1 527 ? 18.915 1.038 18.619 1.00 78.62 527 ALA A CA 1
ATOM 4336 C C . ALA A 1 527 ? 19.086 2.562 18.569 1.00 78.62 527 ALA A C 1
ATOM 4338 O O . ALA A 1 527 ? 20.208 3.052 18.514 1.00 78.62 527 ALA A O 1
ATOM 4339 N N . ARG A 1 528 ? 17.994 3.337 18.633 1.00 73.31 528 ARG A N 1
ATOM 4340 C CA . ARG A 1 528 ? 18.060 4.803 18.772 1.00 73.31 528 ARG A CA 1
ATOM 4341 C C . ARG A 1 528 ? 18.645 5.220 20.112 1.00 73.31 528 ARG A C 1
ATOM 4343 O O . ARG A 1 528 ? 19.441 6.153 20.139 1.00 73.31 528 ARG A O 1
ATOM 4350 N N . ARG A 1 529 ? 18.244 4.551 21.195 1.00 79.38 529 ARG A N 1
ATOM 4351 C CA . ARG A 1 529 ? 18.769 4.794 22.542 1.00 79.38 529 ARG A CA 1
ATOM 4352 C C . ARG A 1 529 ? 20.229 4.399 22.690 1.00 79.38 529 ARG A C 1
ATOM 4354 O O . ARG A 1 529 ? 20.856 4.982 23.556 1.00 79.38 529 ARG A O 1
ATOM 4361 N N . ASN A 1 530 ? 20.746 3.497 21.849 1.00 81.19 530 ASN A N 1
ATOM 4362 C CA . ASN A 1 530 ? 22.100 2.928 21.922 1.00 81.19 530 ASN A CA 1
ATOM 4363 C C . ASN A 1 530 ? 22.979 3.249 20.693 1.00 81.19 530 ASN A C 1
ATOM 4365 O O . ASN A 1 530 ? 24.052 2.681 20.541 1.00 81.19 530 ASN A O 1
ATOM 4369 N N . TRP A 1 531 ? 22.512 4.118 19.789 1.00 81.50 531 TRP A N 1
ATOM 4370 C CA . TRP A 1 531 ? 23.169 4.484 18.520 1.00 81.50 531 TRP A CA 1
ATOM 4371 C C . TRP A 1 531 ? 23.632 3.300 17.656 1.00 81.50 531 TRP A C 1
ATOM 4373 O O . TRP A 1 531 ? 24.620 3.374 16.930 1.00 81.50 531 TRP A O 1
ATOM 4383 N N . GLN A 1 532 ? 22.871 2.212 17.675 1.00 76.94 532 GLN A N 1
ATOM 4384 C CA . GLN A 1 532 ? 23.106 1.072 16.795 1.00 76.94 532 GLN A CA 1
ATOM 4385 C C . GLN A 1 532 ? 22.513 1.324 15.402 1.00 76.94 532 GLN A C 1
ATOM 4387 O O . GLN A 1 532 ? 21.677 2.210 15.211 1.00 76.94 532 GLN A O 1
ATOM 4392 N N . THR A 1 533 ? 22.897 0.509 14.414 1.00 73.56 533 THR A N 1
ATOM 4393 C CA . THR A 1 533 ? 22.319 0.571 13.065 1.00 73.56 533 THR A CA 1
ATOM 4394 C C . THR A 1 533 ? 20.796 0.446 13.119 1.00 73.56 533 THR A C 1
ATOM 4396 O O . THR A 1 533 ? 20.243 -0.609 13.443 1.00 73.56 533 THR A O 1
ATOM 4399 N N . ILE A 1 534 ? 20.093 1.510 12.734 1.00 71.94 534 ILE A N 1
ATOM 4400 C CA . ILE A 1 534 ? 18.632 1.537 12.773 1.00 71.94 534 ILE A CA 1
ATOM 4401 C C . ILE A 1 534 ? 18.106 0.846 11.513 1.00 71.94 534 ILE A C 1
ATOM 4403 O O . ILE A 1 534 ? 18.079 1.420 10.420 1.00 71.94 534 ILE A O 1
ATOM 4407 N N . GLN A 1 535 ? 17.636 -0.394 11.655 1.00 70.56 535 GLN A N 1
ATOM 4408 C CA . GLN A 1 535 ? 17.032 -1.115 10.535 1.00 70.56 535 GLN A CA 1
ATOM 4409 C C . GLN A 1 535 ? 15.768 -0.416 10.033 1.00 70.56 535 GLN A C 1
ATOM 4411 O O . GLN A 1 535 ? 14.954 0.093 10.809 1.00 70.56 535 GLN A O 1
ATOM 4416 N N . ASN A 1 536 ? 15.573 -0.414 8.715 1.00 74.19 536 ASN A N 1
ATOM 4417 C CA . ASN A 1 536 ? 14.450 0.274 8.100 1.00 74.19 536 ASN A CA 1
ATOM 4418 C C . ASN A 1 536 ? 13.139 -0.491 8.339 1.00 74.19 536 ASN A C 1
ATOM 4420 O O . ASN A 1 536 ? 12.922 -1.562 7.778 1.00 74.19 536 ASN A O 1
ATOM 4424 N N . ILE A 1 537 ? 12.239 0.077 9.144 1.00 78.56 537 ILE A N 1
ATOM 4425 C CA . ILE A 1 537 ? 10.892 -0.480 9.328 1.00 78.56 537 ILE A CA 1
ATOM 4426 C C . ILE A 1 537 ? 10.008 -0.272 8.096 1.00 78.56 537 ILE A C 1
ATOM 4428 O O . ILE A 1 537 ? 9.084 -1.041 7.855 1.00 78.56 537 ILE A O 1
ATOM 4432 N N . ARG A 1 538 ? 10.302 0.745 7.277 1.00 81.00 538 ARG A N 1
ATOM 4433 C CA . ARG A 1 538 ? 9.526 1.044 6.070 1.00 81.00 538 ARG A CA 1
ATOM 4434 C C . ARG A 1 538 ? 9.561 -0.115 5.076 1.00 81.00 538 ARG A C 1
ATOM 4436 O O . ARG A 1 538 ? 8.530 -0.401 4.482 1.00 81.00 538 ARG A O 1
ATOM 4443 N N . GLU A 1 539 ? 10.720 -0.753 4.915 1.00 82.44 539 GLU A N 1
ATOM 4444 C CA . GLU A 1 539 ? 10.917 -1.917 4.037 1.00 82.44 539 GLU A CA 1
ATOM 4445 C C . GLU A 1 539 ? 10.122 -3.131 4.548 1.00 82.44 539 GLU A C 1
ATOM 4447 O O . GLU A 1 539 ? 9.479 -3.817 3.760 1.00 82.44 539 GLU A O 1
ATOM 4452 N N . LEU A 1 540 ? 10.089 -3.355 5.870 1.00 86.00 540 LEU A N 1
ATOM 4453 C CA . LEU A 1 540 ? 9.271 -4.412 6.478 1.00 86.00 540 LEU A CA 1
ATOM 4454 C C . LEU A 1 540 ? 7.771 -4.154 6.263 1.00 86.00 540 LEU A C 1
ATOM 4456 O O . LEU A 1 540 ? 7.051 -5.059 5.851 1.00 86.00 540 LEU A O 1
ATOM 4460 N N . LYS A 1 541 ? 7.324 -2.905 6.451 1.00 85.25 541 LYS A N 1
ATOM 4461 C CA . LYS A 1 541 ? 5.944 -2.474 6.169 1.00 85.25 541 LYS A CA 1
ATOM 4462 C C . LYS A 1 541 ? 5.593 -2.632 4.681 1.00 85.25 541 LYS A C 1
ATOM 4464 O O . LYS A 1 541 ? 4.515 -3.110 4.367 1.00 85.25 541 LYS A O 1
ATOM 4469 N N . GLU A 1 542 ? 6.490 -2.285 3.755 1.00 89.25 542 GLU A N 1
ATOM 4470 C CA . GLU A 1 542 ? 6.303 -2.533 2.308 1.00 89.25 542 GLU A CA 1
ATOM 4471 C C . GLU A 1 542 ? 6.180 -4.026 1.990 1.00 89.25 542 GLU A C 1
ATOM 4473 O O . GLU A 1 542 ? 5.293 -4.420 1.233 1.00 89.25 542 GLU A O 1
ATOM 4478 N N . GLY A 1 543 ? 7.040 -4.852 2.592 1.00 91.00 543 GLY A N 1
ATOM 4479 C CA . GLY A 1 543 ? 6.996 -6.304 2.453 1.00 91.00 543 GLY A CA 1
ATOM 4480 C C . GLY A 1 543 ? 5.664 -6.882 2.927 1.00 91.00 543 GLY A C 1
ATOM 4481 O O . GLY A 1 543 ? 5.021 -7.604 2.170 1.00 91.00 543 GLY A O 1
ATOM 4482 N N . TYR A 1 544 ? 5.217 -6.495 4.123 1.00 91.19 544 TYR A N 1
ATOM 4483 C CA . TYR A 1 544 ? 3.902 -6.844 4.663 1.00 91.19 544 TYR A CA 1
ATOM 4484 C C . TYR A 1 544 ? 2.763 -6.471 3.704 1.00 91.19 544 TYR A C 1
ATOM 4486 O O . TYR A 1 544 ? 1.999 -7.331 3.267 1.00 91.19 544 TYR A O 1
ATOM 4494 N N . LEU A 1 545 ? 2.692 -5.193 3.314 1.00 92.56 545 LEU A N 1
ATOM 4495 C CA . LEU A 1 545 ? 1.628 -4.688 2.447 1.00 92.56 545 LEU A CA 1
ATOM 4496 C C . LEU A 1 545 ? 1.598 -5.410 1.097 1.00 92.56 545 LEU A C 1
ATOM 4498 O O . LEU A 1 545 ? 0.518 -5.670 0.575 1.00 92.56 545 LEU A O 1
ATOM 4502 N N . SER A 1 546 ? 2.755 -5.788 0.545 1.00 94.06 546 SER A N 1
ATOM 4503 C CA . SER A 1 546 ? 2.806 -6.555 -0.706 1.00 94.06 546 SER A CA 1
ATOM 4504 C C . SER A 1 546 ? 2.108 -7.919 -0.603 1.00 94.06 546 SER A C 1
ATOM 4506 O O . SER A 1 546 ? 1.434 -8.323 -1.550 1.00 94.06 546 SER A O 1
ATOM 4508 N N . GLN A 1 547 ? 2.213 -8.597 0.547 1.00 93.69 547 GLN A N 1
ATOM 4509 C CA . GLN A 1 547 ? 1.531 -9.870 0.800 1.00 93.69 547 GLN A CA 1
ATOM 4510 C C . GLN A 1 547 ? 0.025 -9.665 0.969 1.00 93.69 547 GLN A C 1
ATOM 4512 O O . GLN A 1 547 ? -0.776 -10.374 0.364 1.00 93.69 547 GLN A O 1
ATOM 4517 N N . VAL A 1 548 ? -0.361 -8.646 1.737 1.00 93.75 548 VAL A N 1
ATOM 4518 C CA . VAL A 1 548 ? -1.766 -8.284 1.943 1.00 93.75 548 VAL A CA 1
ATOM 4519 C C . VAL A 1 548 ? -2.464 -7.963 0.623 1.00 93.75 548 VAL A C 1
ATOM 4521 O O . VAL A 1 548 ? -3.540 -8.483 0.342 1.00 93.75 548 VAL A O 1
ATOM 4524 N N . ILE A 1 549 ? -1.845 -7.132 -0.215 1.00 95.88 549 ILE A N 1
ATOM 4525 C CA . ILE A 1 549 ? -2.411 -6.726 -1.504 1.00 95.88 549 ILE A CA 1
ATOM 4526 C C . ILE A 1 549 ? -2.567 -7.925 -2.431 1.00 95.88 549 ILE A C 1
ATOM 4528 O O . ILE A 1 549 ? -3.565 -8.011 -3.146 1.00 95.88 549 ILE A O 1
ATOM 4532 N N . HIS A 1 550 ? -1.615 -8.861 -2.407 1.00 94.81 550 HIS A N 1
ATOM 4533 C CA . HIS A 1 550 ? -1.739 -10.106 -3.152 1.00 94.81 550 HIS A CA 1
ATOM 4534 C C . HIS A 1 550 ? -2.983 -10.890 -2.715 1.00 94.81 550 HIS A C 1
ATOM 4536 O O . HIS A 1 550 ? -3.797 -11.215 -3.576 1.00 94.81 550 HIS A O 1
ATOM 4542 N N . LYS A 1 551 ? -3.184 -11.092 -1.405 1.00 94.81 551 LYS A N 1
ATOM 4543 C CA . LYS A 1 551 ? -4.361 -11.792 -0.861 1.00 94.81 551 LYS A CA 1
ATOM 4544 C C . LYS A 1 551 ? -5.679 -11.089 -1.179 1.00 94.81 551 LYS A C 1
ATOM 4546 O O . LYS A 1 551 ? -6.619 -11.734 -1.628 1.00 94.81 551 LYS A O 1
ATOM 4551 N N . ILE A 1 552 ? -5.745 -9.767 -1.017 1.00 96.44 552 ILE A N 1
ATOM 4552 C CA . ILE A 1 552 ? -6.942 -8.984 -1.367 1.00 96.44 552 ILE A CA 1
ATOM 4553 C C . ILE A 1 552 ? -7.246 -9.100 -2.864 1.00 96.44 552 ILE A C 1
ATOM 4555 O O . ILE A 1 552 ? -8.402 -9.272 -3.236 1.00 96.44 552 ILE A O 1
ATOM 4559 N N . SER A 1 553 ? -6.223 -9.033 -3.721 1.00 96.69 553 SER A N 1
ATOM 4560 C CA . SER A 1 553 ? -6.400 -9.163 -5.173 1.00 96.69 553 SER A CA 1
ATOM 4561 C C . SER A 1 553 ? -6.897 -10.561 -5.556 1.00 96.69 553 SER A C 1
ATOM 4563 O O . SER A 1 553 ? -7.783 -10.673 -6.395 1.00 96.69 553 SER A O 1
ATOM 4565 N N . GLU A 1 554 ? -6.373 -11.621 -4.928 1.00 95.31 554 GLU A N 1
ATOM 4566 C CA . GLU A 1 554 ? -6.861 -12.996 -5.123 1.00 95.31 554 GLU A CA 1
ATOM 4567 C C . GLU A 1 554 ? -8.337 -13.124 -4.729 1.00 95.31 554 GLU A C 1
ATOM 4569 O O . GLU A 1 554 ? -9.127 -13.655 -5.507 1.00 95.31 554 GLU A O 1
ATOM 4574 N N . LEU A 1 555 ? -8.728 -12.587 -3.569 1.00 96.56 555 LEU A N 1
ATOM 4575 C CA . LEU A 1 555 ? -10.120 -12.601 -3.111 1.00 96.56 555 LEU A CA 1
ATOM 4576 C C . LEU A 1 555 ? -11.046 -11.792 -4.023 1.00 96.56 555 LEU A C 1
ATOM 4578 O O . LEU A 1 555 ? -12.148 -12.248 -4.323 1.00 96.56 555 LEU A O 1
ATOM 4582 N N . ALA A 1 556 ? -10.601 -10.622 -4.489 1.00 97.19 556 ALA A N 1
ATOM 4583 C CA . ALA A 1 556 ? -11.384 -9.776 -5.385 1.00 97.19 556 ALA A CA 1
ATOM 4584 C C . ALA A 1 556 ? -11.716 -10.500 -6.697 1.00 97.19 556 ALA A C 1
ATOM 4586 O O . ALA A 1 556 ? -12.855 -10.444 -7.156 1.00 97.19 556 ALA A O 1
ATOM 4587 N N . ILE A 1 557 ? -10.750 -11.233 -7.262 1.00 96.12 557 ILE A N 1
ATOM 4588 C CA . ILE A 1 557 ? -10.973 -12.054 -8.457 1.00 96.12 557 ILE A CA 1
ATOM 4589 C C . ILE A 1 557 ? -11.807 -13.300 -8.132 1.00 96.12 557 ILE A C 1
ATOM 4591 O O . ILE A 1 557 ? -12.756 -13.586 -8.856 1.00 96.12 557 ILE A O 1
ATOM 4595 N N . LYS A 1 558 ? -11.491 -14.021 -7.044 1.00 96.19 558 LYS A N 1
ATOM 4596 C CA . LYS A 1 558 ? -12.183 -15.257 -6.627 1.00 96.19 558 LYS A CA 1
ATOM 4597 C C . LYS A 1 558 ? -13.687 -15.052 -6.451 1.00 96.19 558 LYS A C 1
ATOM 4599 O O . LYS A 1 558 ? -14.461 -15.906 -6.863 1.00 96.19 558 LYS A O 1
ATOM 4604 N N . TYR A 1 559 ? -14.082 -13.944 -5.829 1.00 97.12 559 TYR A N 1
ATOM 4605 C CA . TYR A 1 559 ? -15.472 -13.674 -5.459 1.00 97.12 559 TYR A CA 1
ATOM 4606 C C . TYR A 1 559 ? -16.191 -12.696 -6.396 1.00 97.12 559 TYR A C 1
ATOM 4608 O O . TYR A 1 559 ? -17.312 -12.294 -6.090 1.00 97.12 559 TYR A O 1
ATOM 4616 N N . ASN A 1 560 ? -15.562 -12.270 -7.500 1.00 96.38 560 ASN A N 1
ATOM 4617 C CA . ASN A 1 560 ? -16.060 -11.163 -8.323 1.00 96.38 560 ASN A CA 1
ATOM 4618 C C . ASN A 1 560 ? -16.477 -9.965 -7.444 1.00 96.38 560 ASN A C 1
ATOM 4620 O O . ASN A 1 560 ? -17.641 -9.559 -7.407 1.00 96.38 560 ASN A O 1
ATOM 4624 N N . ALA A 1 561 ? -15.543 -9.477 -6.627 1.00 97.75 561 ALA A N 1
ATOM 4625 C CA . ALA A 1 561 ? -15.862 -8.584 -5.524 1.00 97.75 561 ALA A CA 1
ATOM 4626 C C . ALA A 1 561 ? -15.389 -7.147 -5.746 1.00 97.75 561 ALA A C 1
ATOM 4628 O O . ALA A 1 561 ? -14.316 -6.894 -6.297 1.00 97.75 561 ALA A O 1
ATOM 4629 N N . VAL A 1 562 ? -16.161 -6.197 -5.216 1.00 97.75 562 VAL A N 1
ATOM 4630 C CA . VAL A 1 562 ? -15.687 -4.824 -4.997 1.00 97.75 562 VAL A CA 1
ATOM 4631 C C . VAL A 1 562 ? -14.996 -4.709 -3.639 1.00 97.75 562 VAL A C 1
ATOM 4633 O O . VAL A 1 562 ? -15.288 -5.469 -2.715 1.00 97.75 562 VAL A O 1
ATOM 4636 N N . ILE A 1 563 ? -14.101 -3.733 -3.494 1.00 98.19 563 ILE A N 1
ATOM 4637 C CA . ILE A 1 563 ? -13.340 -3.499 -2.262 1.00 98.19 563 ILE A CA 1
ATOM 4638 C C . ILE A 1 563 ? -13.837 -2.212 -1.612 1.00 98.19 563 ILE A C 1
ATOM 4640 O O . ILE A 1 563 ? -13.941 -1.177 -2.265 1.00 98.19 563 ILE A O 1
ATOM 4644 N N . VAL A 1 564 ? -14.127 -2.258 -0.316 1.00 97.12 564 VAL A N 1
ATOM 4645 C CA . VAL A 1 564 ? -14.699 -1.141 0.435 1.00 97.12 564 VAL A CA 1
ATOM 4646 C C . VAL A 1 564 ? -13.796 -0.803 1.610 1.00 97.12 564 VAL A C 1
ATOM 4648 O O . VAL A 1 564 ? -13.498 -1.648 2.455 1.00 97.12 564 VAL A O 1
ATOM 4651 N N . LEU A 1 565 ? -13.370 0.455 1.649 1.00 93.31 565 LEU A N 1
ATOM 4652 C CA . LEU A 1 565 ? -12.483 1.024 2.653 1.00 93.31 565 LEU A CA 1
ATOM 4653 C C . LEU A 1 565 ? -13.192 2.162 3.385 1.00 93.31 565 LEU A C 1
ATOM 4655 O O . LEU A 1 565 ? -14.096 2.805 2.845 1.00 93.31 565 LEU A O 1
ATOM 4659 N N . GLU A 1 566 ? -12.756 2.469 4.604 1.00 87.56 566 GLU A N 1
ATOM 4660 C CA . GLU A 1 566 ? -13.228 3.687 5.261 1.00 87.56 566 GLU A CA 1
ATOM 4661 C C . GLU A 1 566 ? -12.626 4.944 4.620 1.00 87.56 566 GLU A C 1
ATOM 4663 O O . GLU A 1 566 ? -11.449 4.997 4.256 1.00 87.56 566 GLU A O 1
ATOM 4668 N N . ASP A 1 567 ? -13.419 6.002 4.556 1.00 83.25 567 ASP A N 1
ATOM 4669 C CA . ASP A 1 567 ? -12.956 7.335 4.220 1.00 83.25 567 ASP A CA 1
ATOM 4670 C C . ASP A 1 567 ? -12.422 8.038 5.473 1.00 83.25 567 ASP A C 1
ATOM 4672 O O . ASP A 1 567 ? -13.182 8.501 6.334 1.00 83.25 567 ASP A O 1
ATOM 4676 N N . LEU A 1 568 ? -11.098 8.098 5.598 1.00 69.19 568 LEU A N 1
ATOM 4677 C CA . LEU A 1 568 ? -10.451 8.782 6.710 1.00 69.19 568 LEU A CA 1
ATOM 4678 C C . LEU A 1 568 ? -10.340 10.271 6.384 1.00 69.19 568 LEU A C 1
ATOM 4680 O O . LEU A 1 568 ? -9.425 10.711 5.693 1.00 69.19 568 LEU A O 1
ATOM 4684 N N . ASN A 1 569 ? -11.237 11.080 6.947 1.00 57.62 569 ASN A N 1
ATOM 4685 C CA . ASN A 1 569 ? -11.117 12.536 6.883 1.00 57.62 569 ASN A CA 1
ATOM 4686 C C . ASN A 1 569 ? -9.798 13.025 7.521 1.00 57.62 569 ASN A C 1
ATOM 4688 O O . ASN A 1 569 ? -9.325 12.482 8.524 1.00 57.62 569 ASN A O 1
ATOM 4692 N N . PHE A 1 570 ? -9.241 14.131 7.007 1.00 47.06 570 PHE A N 1
ATOM 4693 C CA . PHE A 1 570 ? -7.980 14.727 7.490 1.00 47.06 570 PHE A CA 1
ATOM 4694 C C . PHE A 1 570 ? -7.936 15.006 9.003 1.00 47.06 570 PHE A C 1
ATOM 4696 O O . PHE A 1 570 ? -6.847 14.970 9.574 1.00 47.06 570 PHE A O 1
ATOM 4703 N N . GLY A 1 571 ? -9.081 15.254 9.653 1.00 39.50 571 GLY A N 1
ATOM 4704 C CA . GLY A 1 571 ? -9.189 15.441 11.107 1.00 39.50 571 GLY A CA 1
ATOM 4705 C C . GLY A 1 571 ? -9.076 14.142 11.919 1.00 39.50 571 GLY A C 1
ATOM 4706 O O . GLY A 1 571 ? -8.365 14.118 12.917 1.00 39.50 571 GLY A O 1
ATOM 4707 N N . PHE A 1 572 ? -9.683 13.044 11.449 1.00 45.47 572 PHE A N 1
ATOM 4708 C CA . PHE A 1 572 ? -9.573 11.711 12.067 1.00 45.47 572 PHE A CA 1
ATOM 4709 C C . PHE A 1 572 ? -8.153 11.140 11.903 1.00 45.47 572 PHE A C 1
ATOM 4711 O O . PHE A 1 572 ? -7.605 10.513 12.800 1.00 45.47 572 PHE A O 1
ATOM 4718 N N . MET A 1 573 ? -7.488 11.474 10.791 1.00 46.31 573 MET A N 1
ATOM 4719 C CA . MET A 1 573 ? -6.075 11.153 10.555 1.00 46.31 573 MET A CA 1
ATOM 4720 C C . MET A 1 573 ? -5.081 11.962 11.412 1.00 46.31 573 MET A C 1
ATOM 4722 O O . MET A 1 573 ? -3.889 11.648 11.403 1.00 46.31 573 MET A O 1
ATOM 4726 N N . ARG A 1 574 ? -5.509 13.038 12.094 1.00 39.66 574 ARG A N 1
ATOM 4727 C CA . ARG A 1 574 ? -4.626 13.868 12.938 1.00 39.66 574 ARG A CA 1
ATOM 4728 C C . ARG A 1 574 ? -4.510 13.349 14.375 1.00 39.66 574 ARG A C 1
ATOM 4730 O O . ARG A 1 574 ? -3.453 13.535 14.963 1.00 39.66 574 ARG A O 1
ATOM 4737 N N . SER A 1 575 ? -5.522 12.667 14.918 1.00 43.84 575 SER A N 1
ATOM 4738 C CA . SER A 1 575 ? -5.474 12.122 16.287 1.00 43.84 575 SER A CA 1
ATOM 4739 C C . SER A 1 575 ? -4.546 10.902 16.430 1.00 43.84 575 SER A C 1
ATOM 4741 O O . SER A 1 575 ? -3.950 10.727 17.487 1.00 43.84 575 SER A O 1
ATOM 4743 N N . ARG A 1 576 ? -4.342 10.109 15.363 1.00 51.81 576 ARG A N 1
ATOM 4744 C CA . ARG A 1 576 ? -3.455 8.917 15.320 1.00 51.81 576 ARG A CA 1
ATOM 4745 C C . ARG A 1 576 ? -2.053 9.189 14.730 1.00 51.81 576 ARG A C 1
ATOM 4747 O O . ARG A 1 576 ? -1.474 8.374 14.017 1.00 51.81 576 ARG A O 1
ATOM 4754 N N . GLN A 1 577 ? -1.488 10.377 14.966 1.00 39.06 577 GLN A N 1
ATOM 4755 C CA . GLN A 1 577 ? -0.289 10.876 14.261 1.00 39.06 577 GLN A CA 1
ATOM 4756 C C . GLN A 1 577 ? 1.040 10.157 14.552 1.00 39.06 577 GLN A C 1
ATOM 4758 O O . GLN A 1 577 ? 1.999 10.339 13.796 1.00 39.06 577 GLN A O 1
ATOM 4763 N N . LYS A 1 578 ? 1.144 9.339 15.600 1.00 43.88 578 LYS A N 1
ATOM 4764 C CA . LYS A 1 578 ? 2.374 8.582 15.850 1.00 43.88 578 LYS A CA 1
ATOM 4765 C C . LYS A 1 578 ? 2.347 7.314 14.979 1.00 43.88 578 LYS A C 1
ATOM 4767 O O . LYS A 1 578 ? 1.704 6.340 15.314 1.00 43.88 578 LYS A O 1
ATOM 4772 N N . VAL A 1 579 ? 3.060 7.351 13.847 1.00 47.16 579 VAL A N 1
ATOM 4773 C CA . VAL A 1 579 ? 3.464 6.201 12.995 1.00 47.16 579 VAL A CA 1
ATOM 4774 C C . VAL A 1 579 ? 2.436 5.657 11.972 1.00 47.16 579 VAL A C 1
ATOM 4776 O O . VAL A 1 579 ? 2.849 5.259 10.879 1.00 47.16 579 VAL A O 1
ATOM 4779 N N . GLU A 1 580 ? 1.127 5.700 12.223 1.00 55.47 580 GLU A N 1
ATOM 4780 C CA . GLU A 1 580 ? 0.135 4.928 11.437 1.00 55.47 580 GLU A CA 1
ATOM 4781 C C . GLU A 1 580 ? -0.302 5.544 10.093 1.00 55.47 580 GLU A C 1
ATOM 4783 O O . GLU A 1 580 ? -0.483 4.834 9.100 1.00 55.47 580 GLU A O 1
ATOM 4788 N N . LYS A 1 581 ? -0.410 6.878 10.008 1.00 49.09 581 LYS A N 1
ATOM 4789 C CA . LYS A 1 581 ? -0.960 7.576 8.824 1.00 49.09 581 LYS A CA 1
ATOM 4790 C C . LYS A 1 581 ? -0.230 7.243 7.511 1.00 49.09 581 LYS A C 1
ATOM 4792 O O . LYS A 1 581 ? -0.853 7.181 6.453 1.00 49.09 581 LYS A O 1
ATOM 4797 N N . GLN A 1 582 ? 1.086 7.021 7.570 1.00 59.47 582 GLN A N 1
ATOM 4798 C CA . GLN A 1 582 ? 1.894 6.713 6.386 1.00 59.47 582 GLN A CA 1
ATOM 4799 C C . GLN A 1 582 ? 1.668 5.282 5.875 1.00 59.47 582 GLN A C 1
ATOM 4801 O O . GLN A 1 582 ? 1.836 5.037 4.683 1.00 59.47 582 GLN A O 1
ATOM 4806 N N . VAL A 1 583 ? 1.293 4.339 6.745 1.00 68.56 583 VAL A N 1
ATOM 4807 C CA . VAL A 1 583 ? 1.080 2.933 6.368 1.00 68.56 583 VAL A CA 1
ATOM 4808 C C . VAL A 1 583 ? -0.222 2.783 5.593 1.00 68.56 583 VAL A C 1
ATOM 4810 O O . VAL A 1 583 ? -0.233 2.125 4.559 1.00 68.56 583 VAL A O 1
ATOM 4813 N N . TYR A 1 584 ? -1.283 3.471 6.019 1.00 75.19 584 TYR A N 1
ATOM 4814 C CA . TYR A 1 584 ? -2.600 3.381 5.384 1.00 75.19 584 TYR A CA 1
ATOM 4815 C C . TYR A 1 584 ? -2.653 4.023 4.000 1.00 75.19 584 TYR A C 1
ATOM 4817 O O . TYR A 1 584 ? -3.093 3.386 3.049 1.00 75.19 584 TYR A O 1
ATOM 4825 N N . GLN A 1 585 ? -2.129 5.243 3.846 1.00 77.81 585 GLN A N 1
ATOM 4826 C CA . GLN A 1 585 ? -2.048 5.870 2.519 1.00 77.81 585 GLN A CA 1
ATOM 4827 C C . GLN A 1 585 ? -1.193 5.035 1.567 1.00 77.81 585 GLN A C 1
ATOM 4829 O O . GLN A 1 585 ? -1.462 4.935 0.376 1.00 77.81 585 GLN A O 1
ATOM 4834 N N . LYS A 1 586 ? -0.153 4.394 2.094 1.00 85.12 586 LYS A N 1
ATOM 4835 C CA . LYS A 1 586 ? 0.702 3.525 1.301 1.00 85.12 586 LYS A CA 1
ATOM 4836 C C . LYS A 1 586 ? 0.031 2.212 0.923 1.00 85.12 586 LYS A C 1
ATOM 4838 O O . LYS A 1 586 ? 0.222 1.773 -0.204 1.00 85.12 586 LYS A O 1
ATOM 4843 N N . PHE A 1 587 ? -0.745 1.618 1.826 1.00 89.19 587 PHE A N 1
ATOM 4844 C CA . PHE A 1 587 ? -1.597 0.471 1.529 1.00 89.19 587 PHE A CA 1
ATOM 4845 C C . PHE A 1 587 ? -2.543 0.793 0.370 1.00 89.19 587 PHE A C 1
ATOM 4847 O O . PHE A 1 587 ? -2.516 0.095 -0.639 1.00 89.19 587 PHE A O 1
ATOM 4854 N N . GLU A 1 588 ? -3.290 1.896 0.470 1.00 89.19 588 GLU A N 1
ATOM 4855 C CA . GLU A 1 588 ? -4.216 2.333 -0.580 1.00 89.19 588 GLU A CA 1
ATOM 4856 C C . GLU A 1 588 ? -3.492 2.590 -1.903 1.00 89.19 588 GLU A C 1
ATOM 4858 O O . GLU A 1 588 ? -3.916 2.088 -2.942 1.00 89.19 588 GLU A O 1
ATOM 4863 N N . LYS A 1 589 ? -2.352 3.297 -1.867 1.00 91.50 589 LYS A N 1
ATOM 4864 C CA . LYS A 1 589 ? -1.540 3.535 -3.065 1.00 91.50 589 LYS A CA 1
ATOM 4865 C C . LYS A 1 589 ? -1.105 2.221 -3.710 1.00 91.50 589 LYS A C 1
ATOM 4867 O O . LYS A 1 589 ? -1.306 2.041 -4.900 1.00 91.50 589 LYS A O 1
ATOM 4872 N N . MET A 1 590 ? -0.494 1.320 -2.943 1.00 93.94 590 MET A N 1
ATOM 4873 C CA . MET A 1 590 ? 0.039 0.068 -3.482 1.00 93.94 590 MET A CA 1
ATOM 4874 C C . MET A 1 590 ? -1.081 -0.854 -3.991 1.00 93.94 590 MET A C 1
ATOM 4876 O O . MET A 1 590 ? -0.862 -1.581 -4.958 1.00 93.94 590 MET A O 1
ATOM 4880 N N . LEU A 1 591 ? -2.267 -0.824 -3.371 1.00 95.19 591 LEU A N 1
ATOM 4881 C CA . LEU A 1 591 ? -3.442 -1.553 -3.846 1.00 95.19 591 LEU A CA 1
ATOM 4882 C C . LEU A 1 591 ? -3.928 -0.994 -5.191 1.00 95.19 591 LEU A C 1
ATOM 4884 O O . LEU A 1 591 ? -4.095 -1.768 -6.129 1.00 95.19 591 LEU A O 1
ATOM 4888 N N . ILE A 1 592 ? -4.077 0.330 -5.317 1.00 94.56 592 ILE A N 1
ATOM 4889 C CA . ILE A 1 592 ? -4.447 0.985 -6.584 1.00 94.56 592 ILE A CA 1
ATOM 4890 C C . ILE A 1 592 ? -3.386 0.719 -7.660 1.00 94.56 592 ILE A C 1
ATOM 4892 O O . ILE A 1 592 ? -3.716 0.255 -8.744 1.00 94.56 592 ILE A O 1
ATOM 4896 N N . ASP A 1 593 ? -2.102 0.922 -7.350 1.00 94.44 593 ASP A N 1
ATOM 4897 C CA . ASP A 1 593 ? -0.999 0.652 -8.280 1.00 94.44 593 ASP A CA 1
ATOM 4898 C C . ASP A 1 593 ? -1.041 -0.802 -8.787 1.00 94.44 593 ASP A C 1
ATOM 4900 O O . ASP A 1 593 ? -0.809 -1.062 -9.968 1.00 94.44 593 ASP A O 1
ATOM 4904 N N . LYS A 1 594 ? -1.351 -1.766 -7.905 1.00 96.50 594 LYS A N 1
ATOM 4905 C CA . LYS A 1 594 ? -1.442 -3.181 -8.277 1.00 96.50 594 LYS A CA 1
ATOM 4906 C C . LYS A 1 594 ? -2.676 -3.484 -9.130 1.00 96.50 594 LYS A C 1
ATOM 4908 O O . LYS A 1 594 ? -2.581 -4.319 -10.026 1.00 96.50 594 LYS A O 1
ATOM 4913 N N . LEU A 1 595 ? -3.804 -2.830 -8.867 1.00 96.56 595 LEU A N 1
ATOM 4914 C CA . LEU A 1 595 ? -5.055 -3.016 -9.607 1.00 96.56 595 LEU A CA 1
ATOM 4915 C C . LEU A 1 595 ? -5.095 -2.252 -10.939 1.00 96.56 595 LEU A C 1
ATOM 4917 O O . LEU A 1 595 ? -5.872 -2.629 -11.815 1.00 96.56 595 LEU A O 1
ATOM 4921 N N . ASN A 1 596 ? -4.220 -1.261 -11.142 1.00 94.00 596 ASN A N 1
ATOM 4922 C CA . ASN A 1 596 ? -4.013 -0.627 -12.450 1.00 94.00 596 ASN A CA 1
ATOM 4923 C C . ASN A 1 596 ? -3.495 -1.629 -13.492 1.00 94.00 596 ASN A C 1
ATOM 4925 O O . ASN A 1 596 ? -3.761 -1.467 -14.685 1.00 94.00 596 ASN A O 1
ATOM 4929 N N . TYR A 1 597 ? -2.747 -2.645 -13.039 1.00 95.25 597 TYR A N 1
ATOM 4930 C CA . TYR A 1 597 ? -2.239 -3.731 -13.873 1.00 95.25 597 TYR A CA 1
ATOM 4931 C C . TYR A 1 597 ? -2.030 -5.026 -13.065 1.00 95.25 597 TYR A C 1
ATOM 4933 O O . TYR A 1 597 ? -0.945 -5.326 -12.542 1.00 95.25 597 TYR A O 1
ATOM 4941 N N . LEU A 1 598 ? -3.097 -5.817 -12.950 1.00 97.12 598 LEU A N 1
ATOM 4942 C CA . LEU A 1 598 ? -3.117 -7.061 -12.186 1.00 97.12 598 LEU A CA 1
ATOM 4943 C C . LEU A 1 598 ? -2.954 -8.277 -13.109 1.00 97.12 598 LEU A C 1
ATOM 4945 O O . LEU A 1 598 ? -3.870 -8.660 -13.833 1.00 97.12 598 LEU A O 1
ATOM 4949 N N . VAL A 1 599 ? -1.783 -8.909 -13.010 1.00 96.88 599 VAL A N 1
ATOM 4950 C CA . VAL A 1 599 ? -1.452 -10.197 -13.638 1.00 96.88 599 VAL A CA 1
ATOM 4951 C C . VAL A 1 599 ? -1.386 -11.299 -12.584 1.00 96.88 599 VAL A C 1
ATOM 4953 O O . VAL A 1 599 ? -0.735 -11.122 -11.544 1.00 96.88 599 VAL A O 1
ATOM 4956 N N . ASP A 1 600 ? -2.003 -12.437 -12.892 1.00 94.94 600 ASP A N 1
ATOM 4957 C CA . ASP A 1 600 ? -1.786 -13.716 -12.226 1.00 94.94 600 ASP A CA 1
ATOM 4958 C C . ASP A 1 600 ? -0.682 -14.494 -12.956 1.00 94.94 600 ASP A C 1
ATOM 4960 O O . ASP A 1 600 ? -0.802 -14.856 -14.125 1.00 94.94 600 ASP A O 1
ATOM 4964 N N . LYS A 1 601 ? 0.411 -14.769 -12.241 1.00 93.19 601 LYS A N 1
ATOM 4965 C CA . LYS A 1 601 ? 1.590 -15.466 -12.772 1.00 93.19 601 LYS A CA 1
ATOM 4966 C C . LYS A 1 601 ? 1.330 -16.916 -13.162 1.00 93.19 601 LYS A C 1
ATOM 4968 O O . LYS A 1 601 ? 2.161 -17.496 -13.856 1.00 93.19 601 LYS A O 1
ATOM 4973 N N . LYS A 1 602 ? 0.271 -17.522 -12.628 1.00 90.56 602 LYS A N 1
ATOM 4974 C CA . LYS A 1 602 ? -0.044 -18.939 -12.830 1.00 90.56 602 LYS A CA 1
ATOM 4975 C C . LYS A 1 602 ? -0.965 -19.158 -14.028 1.00 90.56 602 LYS A C 1
ATOM 4977 O O . LYS A 1 602 ? -1.099 -20.295 -14.468 1.00 90.56 602 LYS A O 1
ATOM 4982 N N . LYS A 1 603 ? -1.584 -18.096 -14.554 1.00 94.56 603 LYS A N 1
ATOM 4983 C CA . LYS A 1 603 ? -2.475 -18.181 -15.711 1.00 94.56 603 LYS A CA 1
ATOM 4984 C C . LYS A 1 603 ? -1.702 -18.234 -17.034 1.00 94.56 603 LYS A C 1
ATOM 4986 O O . LYS A 1 603 ? -0.646 -17.603 -17.148 1.00 94.56 603 LYS A O 1
ATOM 4991 N N . PRO A 1 604 ? -2.237 -18.928 -18.054 1.00 95.88 604 PRO A N 1
ATOM 4992 C CA . PRO A 1 604 ? -1.748 -18.834 -19.425 1.00 95.88 604 PRO A CA 1
ATOM 4993 C C . PRO A 1 604 ? -1.713 -17.388 -19.931 1.00 95.88 604 PRO A C 1
ATOM 4995 O O . PRO A 1 604 ? -2.548 -16.561 -19.567 1.00 95.88 604 PRO A O 1
ATOM 4998 N N . VAL A 1 605 ? -0.752 -17.080 -20.804 1.00 95.19 605 VAL A N 1
ATOM 4999 C CA . VAL A 1 605 ? -0.442 -15.696 -21.206 1.00 95.19 605 VAL A CA 1
ATOM 5000 C C . VAL A 1 605 ? -1.616 -14.961 -21.862 1.00 95.19 605 VAL A C 1
ATOM 5002 O O . VAL A 1 605 ? -1.793 -13.775 -21.601 1.00 95.19 605 VAL A O 1
ATOM 5005 N N . ALA A 1 606 ? -2.422 -15.656 -22.669 1.00 94.25 606 ALA A N 1
ATOM 5006 C CA . ALA A 1 606 ? -3.518 -15.082 -23.453 1.00 94.25 606 ALA A CA 1
ATOM 5007 C C . ALA A 1 606 ? -4.890 -15.137 -22.754 1.00 94.25 606 ALA A C 1
ATOM 5009 O O . ALA A 1 606 ? -5.873 -14.619 -23.287 1.00 94.25 606 ALA A O 1
ATOM 5010 N N . GLU A 1 607 ? -4.986 -15.760 -21.578 1.00 96.00 607 GLU A N 1
ATOM 5011 C CA . GLU A 1 607 ? -6.229 -15.807 -20.806 1.00 96.00 607 GLU A CA 1
ATOM 5012 C C . GLU A 1 607 ? -6.455 -14.516 -20.018 1.00 96.00 607 GLU A C 1
ATOM 5014 O O . GLU A 1 607 ? -5.516 -13.800 -19.679 1.00 96.00 607 GLU A O 1
ATOM 5019 N N . THR A 1 608 ? -7.711 -14.224 -19.676 1.00 96.00 608 THR A N 1
ATOM 5020 C CA . THR A 1 608 ? -8.061 -13.077 -18.830 1.00 96.00 608 THR A CA 1
ATOM 5021 C C . THR A 1 608 ? -7.368 -13.175 -17.466 1.00 96.00 608 THR A C 1
ATOM 5023 O O . THR A 1 608 ? -7.536 -14.149 -16.723 1.00 96.00 608 THR A O 1
ATOM 5026 N N . GLY A 1 609 ? -6.597 -12.145 -17.125 1.00 95.06 609 GLY A N 1
ATOM 5027 C CA . GLY A 1 609 ? -5.707 -12.099 -15.966 1.00 95.06 609 GLY A CA 1
ATOM 5028 C C . GLY A 1 609 ? -4.289 -12.611 -16.225 1.00 95.06 609 GLY A C 1
ATOM 5029 O O . GLY A 1 609 ? -3.438 -12.463 -15.351 1.00 95.06 609 GLY A O 1
ATOM 5030 N N . GLY A 1 610 ? -4.027 -13.192 -17.395 1.00 96.56 610 GLY A N 1
ATOM 5031 C CA . GLY A 1 610 ? -2.696 -13.557 -17.869 1.00 96.56 610 GLY A CA 1
ATOM 5032 C C . GLY A 1 610 ? -1.879 -12.344 -18.318 1.00 96.56 610 GLY A C 1
ATOM 5033 O O . GLY A 1 610 ? -2.338 -11.203 -18.280 1.00 96.56 610 GLY A O 1
ATOM 5034 N N . LEU A 1 611 ? -0.642 -12.588 -18.756 1.00 96.31 611 LEU A N 1
ATOM 5035 C CA . LEU A 1 611 ? 0.307 -11.534 -19.133 1.00 96.31 611 LEU A CA 1
ATOM 5036 C C . LEU A 1 611 ? -0.219 -10.604 -20.236 1.00 96.31 611 LEU A C 1
ATOM 5038 O O . LEU A 1 611 ? -0.088 -9.394 -20.099 1.00 96.31 611 LEU A O 1
ATOM 5042 N N . LEU A 1 612 ? -0.825 -11.126 -21.302 1.00 96.50 612 LEU A N 1
ATOM 5043 C CA . LEU A 1 612 ? -1.308 -10.318 -22.432 1.00 96.50 612 LEU A CA 1
ATOM 5044 C C . LEU A 1 612 ? -2.708 -9.733 -22.199 1.00 96.50 612 LEU A C 1
ATOM 5046 O O . LEU A 1 612 ? -3.151 -8.883 -22.964 1.00 96.50 612 LEU A O 1
ATOM 5050 N N . ARG A 1 613 ? -3.416 -10.172 -21.150 1.00 96.00 613 ARG A N 1
ATOM 5051 C CA . ARG A 1 613 ? -4.782 -9.727 -20.827 1.00 96.00 613 ARG A CA 1
ATOM 5052 C C . ARG A 1 613 ? -4.946 -9.445 -19.335 1.00 96.00 613 ARG A C 1
ATOM 5054 O O . ARG A 1 613 ? -5.859 -9.960 -18.690 1.00 96.00 613 ARG A O 1
ATOM 5061 N N . ALA A 1 614 ? -4.038 -8.642 -18.787 1.00 96.12 614 ALA A N 1
ATOM 5062 C CA . ALA A 1 614 ? -4.059 -8.233 -17.387 1.00 96.12 614 ALA A CA 1
ATOM 5063 C C . ALA A 1 614 ? -5.352 -7.484 -17.028 1.00 96.12 614 ALA A C 1
ATOM 5065 O O . ALA A 1 614 ? -5.902 -6.740 -17.843 1.00 96.12 614 ALA A O 1
ATOM 5066 N N . TYR A 1 615 ? -5.813 -7.623 -15.785 1.00 96.06 615 TYR A N 1
ATOM 5067 C CA . TYR A 1 615 ? -6.941 -6.830 -15.303 1.00 96.06 615 TYR A CA 1
ATOM 5068 C C . TYR A 1 615 ? -6.514 -5.378 -15.035 1.00 96.06 615 TYR A C 1
ATOM 5070 O O . TYR A 1 615 ? -5.449 -5.135 -14.465 1.00 96.06 615 TYR A O 1
ATOM 5078 N N . GLN A 1 616 ? -7.384 -4.425 -15.378 1.00 94.44 616 GLN A N 1
ATOM 5079 C CA . GLN A 1 616 ? -7.271 -3.012 -15.002 1.00 94.44 616 GLN A CA 1
ATOM 5080 C C . GLN A 1 616 ? -8.535 -2.607 -14.237 1.00 94.44 616 GLN A C 1
ATOM 5082 O O . GLN A 1 616 ? -9.566 -2.295 -14.831 1.00 94.44 616 GLN A O 1
ATOM 5087 N N . LEU A 1 617 ? -8.482 -2.702 -12.910 1.00 95.19 617 LEU A N 1
ATOM 5088 C CA . LEU A 1 617 ? -9.655 -2.600 -12.031 1.00 95.19 617 LEU A CA 1
ATOM 5089 C C . LEU A 1 617 ? -9.745 -1.254 -11.304 1.00 95.19 617 LEU A C 1
ATOM 5091 O O . LEU A 1 617 ? -10.713 -1.012 -10.586 1.00 95.19 617 LEU A O 1
ATOM 5095 N N . THR A 1 618 ? -8.759 -0.378 -11.497 1.00 93.62 618 THR A N 1
ATOM 5096 C CA . THR A 1 618 ? -8.677 0.980 -10.942 1.00 93.62 618 THR A CA 1
ATOM 5097 C C . THR A 1 618 ? -8.161 1.960 -11.991 1.00 93.62 618 THR A C 1
ATOM 5099 O O . THR A 1 618 ? -7.530 1.558 -12.968 1.00 93.62 618 THR A O 1
ATOM 5102 N N . GLY A 1 619 ? -8.451 3.249 -11.794 1.00 87.12 619 GLY A N 1
ATOM 5103 C CA . GLY A 1 619 ? -7.823 4.327 -12.559 1.00 87.12 619 GLY A CA 1
ATOM 5104 C C . GLY A 1 619 ? -6.468 4.724 -11.976 1.00 87.12 619 GLY A C 1
ATOM 5105 O O . GLY A 1 619 ? -6.179 4.448 -10.809 1.00 87.12 619 GLY A O 1
ATOM 5106 N N . GLU A 1 620 ? -5.656 5.414 -12.777 1.00 85.12 620 GLU A N 1
ATOM 5107 C CA . GLU A 1 620 ? -4.382 5.959 -12.315 1.00 85.12 620 GLU A CA 1
ATOM 5108 C C . GLU A 1 620 ? -4.590 6.947 -11.156 1.00 85.12 620 GLU A C 1
ATOM 5110 O O . GLU A 1 620 ? -5.489 7.790 -11.172 1.00 85.12 620 GLU A O 1
ATOM 5115 N N . LEU A 1 621 ? -3.760 6.824 -10.118 1.00 84.81 621 LEU A N 1
ATOM 5116 C CA . LEU A 1 621 ? -3.830 7.698 -8.957 1.00 84.81 621 LEU A CA 1
ATOM 5117 C C . LEU A 1 621 ? -2.995 8.957 -9.203 1.00 84.81 621 LEU A C 1
ATOM 5119 O O . LEU A 1 621 ? -1.788 8.949 -8.977 1.00 84.81 621 LEU A O 1
ATOM 5123 N N . GLU A 1 622 ? -3.649 10.056 -9.570 1.00 83.38 622 GLU A N 1
ATOM 5124 C CA . GLU A 1 622 ? -2.995 11.370 -9.642 1.00 83.38 622 GLU A CA 1
ATOM 5125 C C . GLU A 1 622 ? -2.579 11.858 -8.246 1.00 83.38 622 GLU A C 1
ATOM 5127 O O . GLU A 1 622 ? -1.430 12.219 -7.989 1.00 83.38 622 GLU A O 1
ATOM 5132 N N . SER A 1 623 ? -3.530 11.880 -7.307 1.00 84.06 623 SER A N 1
ATOM 5133 C CA . SER A 1 623 ? -3.284 12.256 -5.919 1.00 84.06 623 SER A CA 1
ATOM 5134 C C . SER A 1 623 ? -4.420 11.800 -5.004 1.00 84.06 623 SER A C 1
ATOM 5136 O O . SER A 1 623 ? -5.575 11.704 -5.408 1.00 84.06 623 SER A O 1
ATOM 5138 N N . PHE A 1 624 ? -4.134 11.647 -3.710 1.00 81.00 624 PHE A N 1
ATOM 5139 C CA . PHE A 1 624 ? -5.181 11.435 -2.701 1.00 81.00 624 PHE A CA 1
ATOM 5140 C C . PHE A 1 624 ? -6.147 12.622 -2.546 1.00 81.00 624 PHE A C 1
ATOM 5142 O O . PHE A 1 624 ? -7.180 12.476 -1.906 1.00 81.00 624 PHE A O 1
ATOM 5149 N N . LYS A 1 625 ? -5.820 13.807 -3.086 1.00 78.00 625 LYS A N 1
ATOM 5150 C CA . LYS A 1 625 ? -6.713 14.978 -3.048 1.00 78.00 625 LYS A CA 1
ATOM 5151 C C . LYS A 1 625 ? -7.794 14.907 -4.126 1.00 78.00 625 LYS A C 1
ATOM 5153 O O . LYS A 1 625 ? -8.886 15.417 -3.908 1.00 78.00 625 LYS A O 1
ATOM 5158 N N . THR A 1 626 ? -7.468 14.321 -5.276 1.00 80.25 626 THR A N 1
ATOM 5159 C CA . THR A 1 626 ? -8.386 14.142 -6.411 1.00 80.25 626 THR A CA 1
ATOM 5160 C C . THR A 1 626 ? -9.142 12.815 -6.336 1.00 80.25 626 THR A C 1
ATOM 5162 O O . THR A 1 626 ? -10.160 12.647 -7.005 1.00 80.25 626 THR A O 1
ATOM 5165 N N . LEU A 1 627 ? -8.698 11.899 -5.468 1.00 80.81 627 LEU A N 1
ATOM 5166 C CA . LEU A 1 627 ? -9.389 10.654 -5.157 1.00 80.81 627 LEU A CA 1
ATOM 5167 C C . LEU A 1 627 ? -10.774 10.936 -4.547 1.00 80.81 627 LEU A C 1
ATOM 5169 O O . LEU A 1 627 ? -10.902 11.452 -3.438 1.00 80.81 627 LEU A O 1
ATOM 5173 N N . GLY A 1 628 ? -11.822 10.614 -5.307 1.00 84.88 628 GLY A N 1
ATOM 5174 C CA . GLY A 1 628 ? -13.210 10.715 -4.860 1.00 84.88 628 GLY A CA 1
ATOM 5175 C C . GLY A 1 628 ? -13.643 9.529 -3.992 1.00 84.88 628 GLY A C 1
ATOM 5176 O O . GLY A 1 628 ? -12.839 8.833 -3.385 1.00 84.88 628 GLY A O 1
ATOM 5177 N N . LYS A 1 629 ? -14.951 9.246 -3.971 1.00 88.81 629 LYS A N 1
ATOM 5178 C CA . LYS A 1 629 ? -15.521 8.100 -3.228 1.00 88.81 629 LYS A CA 1
ATOM 5179 C C . LYS A 1 629 ? -15.392 6.752 -3.946 1.00 88.81 629 LYS A C 1
ATOM 5181 O O . LYS A 1 629 ? -15.865 5.745 -3.424 1.00 88.81 629 LYS A O 1
ATOM 5186 N N . GLN A 1 630 ? -14.804 6.743 -5.141 1.00 91.25 630 GLN A N 1
ATOM 5187 C CA . GLN A 1 630 ? -14.625 5.553 -5.962 1.00 91.25 630 GLN A CA 1
ATOM 5188 C C . GLN A 1 630 ? -13.367 5.670 -6.832 1.00 91.25 630 GLN A C 1
ATOM 5190 O O . GLN A 1 630 ? -13.161 6.702 -7.477 1.00 91.25 630 GLN A O 1
ATOM 5195 N N . SER A 1 631 ? -12.591 4.589 -6.904 1.00 91.94 631 SER A N 1
ATOM 5196 C CA . SER A 1 631 ? -11.572 4.354 -7.933 1.00 91.94 631 SER A CA 1
ATOM 5197 C C . SER A 1 631 ? -11.720 2.928 -8.458 1.00 91.94 631 SER A C 1
ATOM 5199 O O . SER A 1 631 ? -11.388 1.969 -7.772 1.00 91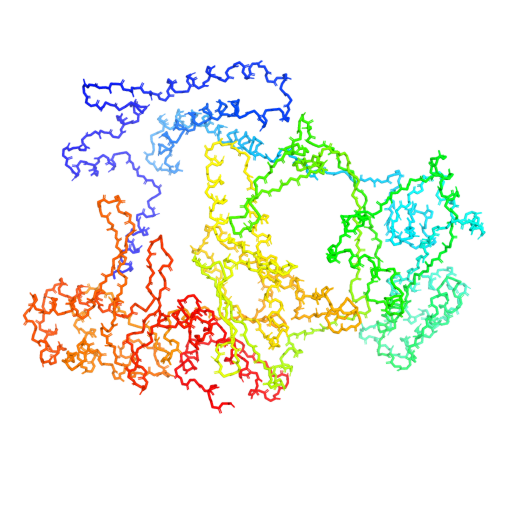.94 631 SER A O 1
ATOM 5201 N N . GLY A 1 632 ? -12.290 2.785 -9.650 1.00 93.81 632 GLY A N 1
ATOM 5202 C CA . GLY A 1 632 ? -12.736 1.523 -10.224 1.00 93.81 632 GLY A CA 1
ATOM 5203 C C . GLY A 1 632 ? -13.561 0.695 -9.240 1.00 93.81 632 GLY A C 1
ATOM 5204 O O . GLY A 1 632 ? -14.666 1.109 -8.877 1.00 93.81 632 GLY A O 1
ATOM 5205 N N . ILE A 1 633 ? -13.035 -0.463 -8.833 1.00 96.19 633 ILE A N 1
ATOM 5206 C CA . ILE A 1 633 ? -13.682 -1.381 -7.881 1.00 96.19 633 ILE A CA 1
ATOM 5207 C C . ILE A 1 633 ? -13.469 -1.008 -6.402 1.00 96.19 633 ILE A C 1
ATOM 5209 O O . ILE A 1 633 ? -14.011 -1.690 -5.535 1.00 96.19 633 ILE A O 1
ATOM 5213 N N . LEU A 1 634 ? -12.687 0.035 -6.094 1.00 95.88 634 LEU A N 1
ATOM 5214 C CA . LEU A 1 634 ? -12.509 0.548 -4.731 1.00 95.88 634 LEU A CA 1
ATOM 5215 C C . LEU A 1 634 ? -13.577 1.590 -4.405 1.00 95.88 634 LEU A C 1
ATOM 5217 O O . LEU A 1 634 ? -13.761 2.550 -5.156 1.00 95.88 634 LEU A O 1
ATOM 5221 N N . PHE A 1 635 ? -14.200 1.449 -3.239 1.00 94.69 635 PHE A N 1
ATOM 5222 C CA . PHE A 1 635 ? -15.208 2.353 -2.694 1.00 94.69 635 PHE A CA 1
ATOM 5223 C C . PHE A 1 635 ? -14.809 2.860 -1.312 1.00 94.69 635 PHE A C 1
ATOM 5225 O O . PHE A 1 635 ? -14.290 2.106 -0.492 1.00 94.69 635 PHE A O 1
ATOM 5232 N N . TYR A 1 636 ? -15.107 4.129 -1.038 1.00 92.25 636 TYR A N 1
ATOM 5233 C CA . TYR A 1 636 ? -14.778 4.785 0.228 1.00 92.25 636 TYR A CA 1
ATOM 5234 C C . TYR A 1 636 ? -16.047 5.194 0.977 1.00 92.25 636 TYR A C 1
ATOM 5236 O O . TYR A 1 636 ? -16.816 6.036 0.500 1.00 92.25 636 TYR A O 1
ATOM 5244 N N . VAL A 1 637 ? -16.262 4.617 2.162 1.00 91.56 637 VAL A N 1
ATOM 5245 C CA . VAL A 1 637 ? -17.470 4.817 2.982 1.00 91.56 637 VAL A CA 1
ATOM 5246 C C . VAL A 1 637 ? -17.148 5.469 4.332 1.00 91.56 637 VAL A C 1
ATOM 5248 O O . VAL A 1 637 ? -16.060 5.280 4.861 1.00 91.56 637 VAL A O 1
ATOM 5251 N N . PRO A 1 638 ? -18.064 6.230 4.955 1.00 88.31 638 PRO A N 1
ATOM 5252 C CA . PRO A 1 638 ? -17.784 6.856 6.250 1.00 88.31 638 PRO A CA 1
ATOM 5253 C C . PRO A 1 638 ? -17.534 5.833 7.373 1.00 88.31 638 PRO A C 1
ATOM 5255 O O . PRO A 1 638 ? -18.312 4.891 7.523 1.00 88.31 638 PRO A O 1
ATOM 5258 N N . ALA A 1 639 ? -16.549 6.085 8.240 1.00 82.69 639 ALA A N 1
ATOM 5259 C CA . ALA A 1 639 ? -16.204 5.230 9.392 1.00 82.69 639 ALA A CA 1
ATOM 5260 C C . ALA A 1 639 ? -17.217 5.271 10.563 1.00 82.69 639 ALA A C 1
ATOM 5262 O O . ALA A 1 639 ? -17.097 4.556 11.553 1.00 82.69 639 ALA A O 1
ATOM 5263 N N . TRP A 1 640 ? -18.229 6.145 10.512 1.00 88.62 640 TRP A N 1
ATOM 5264 C CA . TRP A 1 640 ? -19.127 6.350 11.655 1.00 88.62 640 TRP A CA 1
ATOM 5265 C C . TRP A 1 640 ? -19.944 5.087 11.993 1.00 88.62 640 TRP A C 1
ATOM 5267 O O . TRP A 1 640 ? -20.696 4.604 11.147 1.00 88.62 640 TRP A O 1
ATOM 5277 N N . ASN A 1 641 ? -19.827 4.583 13.227 1.00 86.00 641 ASN A N 1
ATOM 5278 C CA . ASN A 1 641 ? -20.521 3.388 13.738 1.00 86.00 641 ASN A CA 1
ATOM 5279 C C . ASN A 1 641 ? -20.388 2.140 12.842 1.00 86.00 641 ASN A C 1
ATOM 5281 O O . ASN A 1 641 ? -21.386 1.497 12.517 1.00 86.00 641 ASN A O 1
ATOM 5285 N N . THR A 1 642 ? -19.156 1.807 12.446 1.00 88.25 642 THR A N 1
ATOM 5286 C CA . THR A 1 642 ? -18.792 0.526 11.812 1.00 88.25 642 THR A CA 1
ATOM 5287 C C . THR A 1 642 ? -18.439 -0.539 12.857 1.00 88.25 642 THR A C 1
ATOM 5289 O O . THR A 1 642 ? -19.018 -1.617 12.834 1.00 88.25 642 THR A O 1
ATOM 5292 N N . SER A 1 643 ? -17.574 -0.245 13.836 1.00 88.25 643 SER A N 1
ATOM 5293 C CA . SER A 1 643 ? -17.188 -1.241 14.861 1.00 88.25 643 SER A CA 1
ATOM 5294 C C . SER A 1 643 ? -18.106 -1.266 16.096 1.00 88.25 643 SER A C 1
ATOM 5296 O O . SER A 1 643 ? -18.263 -2.307 16.730 1.00 88.25 643 SER A O 1
ATOM 5298 N N . LYS A 1 644 ? -18.710 -0.127 16.474 1.00 93.38 644 LYS A N 1
ATOM 5299 C CA . LYS A 1 644 ? -19.558 0.032 17.682 1.00 93.38 644 LYS A CA 1
ATOM 5300 C C . LYS A 1 644 ? -21.057 -0.010 17.350 1.00 93.38 644 LYS A C 1
ATOM 5302 O O . LYS A 1 644 ? -21.800 0.903 17.701 1.00 93.38 644 LYS A O 1
ATOM 5307 N N . ILE A 1 645 ? -21.482 -1.069 16.672 1.00 96.44 645 ILE A N 1
ATOM 5308 C CA . ILE A 1 645 ? -22.879 -1.358 16.317 1.00 96.44 645 ILE A CA 1
ATOM 5309 C C . ILE A 1 645 ? -23.147 -2.851 16.516 1.00 96.44 645 ILE A C 1
ATOM 5311 O O . ILE A 1 645 ? -22.272 -3.661 16.217 1.00 96.44 645 ILE A O 1
ATOM 5315 N N . ASP A 1 646 ? -24.322 -3.217 17.019 1.00 97.75 646 ASP A N 1
ATOM 5316 C CA . ASP A 1 646 ? -24.760 -4.615 17.050 1.00 97.75 646 ASP A CA 1
ATOM 5317 C C . ASP A 1 646 ? -25.027 -5.106 15.610 1.00 97.75 646 ASP A C 1
ATOM 5319 O O . ASP A 1 646 ? -25.907 -4.551 14.941 1.00 97.75 646 ASP A O 1
ATOM 5323 N N . PRO A 1 647 ? -24.298 -6.121 15.100 1.00 96.31 647 PRO A N 1
ATOM 5324 C CA . PRO A 1 647 ? -24.479 -6.608 13.732 1.00 96.31 647 PRO A CA 1
ATOM 5325 C C . PRO A 1 647 ? -25.853 -7.246 13.493 1.00 96.31 647 PRO A C 1
ATOM 5327 O O . PRO A 1 647 ? -26.302 -7.286 12.345 1.00 96.31 647 PRO A O 1
ATOM 5330 N N . VAL A 1 648 ? -26.524 -7.720 14.548 1.00 96.19 648 VAL A N 1
ATOM 5331 C CA . VAL A 1 648 ? -27.822 -8.392 14.456 1.00 96.19 648 VAL A CA 1
ATOM 5332 C C . VAL A 1 648 ? -28.956 -7.385 14.552 1.00 96.19 648 VAL A C 1
ATOM 5334 O O . VAL A 1 648 ? -29.810 -7.370 13.679 1.00 96.19 648 VAL A O 1
ATOM 5337 N N . THR A 1 649 ? -28.997 -6.522 15.562 1.00 96.69 649 THR A N 1
ATOM 5338 C CA . THR A 1 649 ? -30.146 -5.609 15.739 1.00 96.69 649 THR A CA 1
ATOM 5339 C C . THR A 1 649 ? -29.952 -4.240 15.085 1.00 96.69 649 THR A C 1
ATOM 5341 O O . THR A 1 649 ? -30.917 -3.505 14.879 1.00 96.69 649 THR A O 1
ATOM 5344 N N . GLY A 1 650 ? -28.710 -3.859 14.771 1.00 96.62 650 GLY A N 1
ATOM 5345 C CA . GLY A 1 650 ? -28.367 -2.501 14.351 1.00 96.62 650 GLY A CA 1
ATOM 5346 C C . GLY A 1 650 ? -28.401 -1.476 15.493 1.00 96.62 650 GLY A C 1
ATOM 5347 O O . GLY A 1 650 ? -28.422 -0.268 15.230 1.00 96.62 650 GLY A O 1
ATOM 5348 N N . PHE A 1 651 ? -28.427 -1.927 16.754 1.00 97.69 651 PHE A N 1
ATOM 5349 C CA . PHE A 1 651 ? -28.357 -1.053 17.923 1.00 97.69 651 PHE A CA 1
ATOM 5350 C C . PHE A 1 651 ? -27.020 -0.304 17.988 1.00 97.69 651 PHE A C 1
ATOM 5352 O O . PHE A 1 651 ? -25.944 -0.879 17.807 1.00 97.69 651 PHE A O 1
ATOM 5359 N N . VAL A 1 652 ? -27.092 0.988 18.302 1.00 96.31 652 VAL A N 1
ATOM 5360 C CA . VAL A 1 652 ? -25.941 1.855 18.569 1.00 96.31 652 VAL A CA 1
ATOM 5361 C C . VAL A 1 652 ? -26.203 2.669 19.829 1.00 96.31 652 VAL A C 1
ATOM 5363 O O . VAL A 1 652 ? -27.320 3.128 20.056 1.00 96.31 652 VAL A O 1
ATOM 5366 N N . ASN A 1 653 ? -25.165 2.910 20.629 1.00 96.06 653 ASN A N 1
ATOM 5367 C CA . ASN A 1 653 ? -25.285 3.796 21.781 1.00 96.06 653 ASN A CA 1
ATOM 5368 C C . ASN A 1 653 ? -25.323 5.269 21.328 1.00 96.06 653 ASN A C 1
ATOM 5370 O O . ASN A 1 653 ? -24.312 5.810 20.873 1.00 96.06 653 ASN A O 1
ATOM 5374 N N . LEU A 1 654 ? -26.480 5.914 21.485 1.00 94.31 654 LEU A N 1
ATOM 5375 C CA . LEU A 1 654 ? -26.692 7.352 21.278 1.00 94.31 654 LEU A CA 1
ATOM 5376 C C . LEU A 1 654 ? -26.988 8.114 22.581 1.00 94.31 654 LEU A C 1
ATOM 5378 O O . LEU A 1 654 ? -27.321 9.299 22.516 1.00 94.31 654 LEU A O 1
ATOM 5382 N N . PHE A 1 655 ? -26.887 7.459 23.741 1.00 94.69 655 PHE A N 1
ATOM 5383 C CA . PHE A 1 655 ? -27.094 8.095 25.041 1.00 94.69 655 PHE A CA 1
ATOM 5384 C C . PHE A 1 655 ? -25.918 9.000 25.412 1.00 94.69 655 PHE A C 1
ATOM 5386 O O . PHE A 1 655 ? -24.759 8.667 25.164 1.00 94.69 655 PHE A O 1
ATOM 5393 N N . ASP A 1 656 ? -26.225 10.105 26.087 1.00 92.31 656 ASP A N 1
ATOM 5394 C CA . ASP A 1 656 ? -25.244 10.870 26.850 1.00 92.31 656 ASP A CA 1
ATOM 5395 C C . ASP A 1 656 ? -25.310 10.434 28.317 1.00 92.31 656 ASP A C 1
ATOM 5397 O O . ASP A 1 656 ? -26.239 10.784 29.040 1.00 92.31 656 ASP A O 1
ATOM 5401 N N . THR A 1 657 ? -24.355 9.601 28.734 1.00 92.31 657 THR A N 1
ATOM 5402 C CA . THR A 1 657 ? -24.276 9.064 30.102 1.00 92.31 657 THR A CA 1
ATOM 5403 C C . THR A 1 657 ? -23.287 9.840 30.975 1.00 92.31 657 THR A C 1
ATOM 5405 O O . THR A 1 657 ? -22.760 9.285 31.942 1.00 92.31 657 THR A O 1
ATOM 5408 N N . HIS A 1 658 ? -22.919 11.070 30.609 1.00 91.69 658 HIS A N 1
ATOM 5409 C CA . HIS A 1 658 ? -22.045 11.892 31.438 1.00 91.69 658 HIS A CA 1
ATOM 5410 C C . HIS A 1 658 ? -22.819 12.454 32.636 1.00 91.69 658 HIS A C 1
ATOM 5412 O O . HIS A 1 658 ? -23.881 13.053 32.483 1.00 91.69 658 HIS A O 1
ATOM 5418 N N . TYR A 1 659 ? -22.279 12.276 33.843 1.00 92.69 659 TYR A N 1
ATOM 5419 C CA . TYR A 1 659 ? -22.838 12.924 35.023 1.00 92.69 659 TYR A CA 1
ATOM 5420 C C . TYR A 1 659 ? -22.495 14.415 35.007 1.00 92.69 659 TYR A C 1
ATOM 5422 O O . TYR A 1 659 ? -21.326 14.789 34.937 1.00 92.69 659 TYR A O 1
ATOM 5430 N N . GLU A 1 660 ? -23.515 15.264 35.113 1.00 92.56 660 GLU A N 1
ATOM 5431 C CA . GLU A 1 660 ? -23.333 16.708 35.277 1.00 92.56 660 GLU A CA 1
ATOM 5432 C C . GLU A 1 660 ? -23.763 17.178 36.668 1.00 92.56 660 GLU A C 1
ATOM 5434 O O . GLU A 1 660 ? -23.000 17.822 37.384 1.00 92.56 660 GLU A O 1
ATOM 5439 N N . ASN A 1 661 ? -25.007 16.878 37.036 1.00 94.50 661 ASN A N 1
ATOM 5440 C CA . ASN A 1 661 ? -25.591 17.148 38.343 1.00 94.50 661 ASN A CA 1
ATOM 5441 C C . ASN A 1 661 ? -26.806 16.232 38.564 1.00 94.50 661 ASN A C 1
ATOM 5443 O O . ASN A 1 661 ? -27.259 15.557 37.635 1.00 94.50 661 ASN A O 1
ATOM 5447 N N . ILE A 1 662 ? -27.334 16.236 39.789 1.00 95.75 662 ILE A N 1
ATOM 5448 C CA . ILE A 1 662 ? -28.463 15.395 40.210 1.00 95.75 662 ILE A CA 1
ATOM 5449 C C . ILE A 1 662 ? -29.708 15.638 39.345 1.00 95.75 662 ILE A C 1
ATOM 5451 O O . ILE A 1 662 ? -30.261 14.681 38.817 1.00 95.75 662 ILE A O 1
ATOM 5455 N N . GLU A 1 663 ? -30.117 16.893 39.135 1.00 95.75 663 GLU A N 1
ATOM 5456 C CA . GLU A 1 663 ? -31.337 17.220 38.375 1.00 95.75 663 GLU A CA 1
ATOM 5457 C C . GLU A 1 663 ? -31.273 16.733 36.924 1.00 95.75 663 GLU A C 1
ATOM 5459 O O . GLU A 1 663 ? -32.225 16.153 36.401 1.00 95.75 663 GLU A O 1
ATOM 5464 N N . LYS A 1 664 ? -30.117 16.891 36.271 1.00 95.56 664 LYS A N 1
ATOM 5465 C CA . LYS A 1 664 ? -29.894 16.358 34.924 1.00 95.56 664 LYS A CA 1
ATOM 5466 C C . LYS A 1 664 ? -29.878 14.832 34.901 1.00 95.56 664 LYS A C 1
ATOM 5468 O O . LYS A 1 664 ? -30.391 14.251 33.949 1.00 95.56 664 LYS A O 1
ATOM 5473 N N . ALA A 1 665 ? -29.317 14.184 35.923 1.00 96.00 665 ALA A N 1
ATOM 5474 C CA . ALA A 1 665 ? -29.319 12.727 36.026 1.00 96.00 665 ALA A CA 1
ATOM 5475 C C . ALA A 1 665 ? -30.744 12.180 36.227 1.00 96.00 665 ALA A C 1
ATOM 5477 O O . ALA A 1 665 ? -31.144 11.262 35.512 1.00 96.00 665 ALA A O 1
ATOM 5478 N N . LYS A 1 666 ? -31.545 12.793 37.108 1.00 96.88 666 LYS A N 1
ATOM 5479 C CA . LYS A 1 666 ? -32.977 12.487 37.268 1.00 96.88 666 LYS A CA 1
ATOM 5480 C C . LYS A 1 666 ? -33.732 12.672 35.955 1.00 96.88 666 LYS A C 1
ATOM 5482 O O . LYS A 1 666 ? -34.335 11.730 35.452 1.00 96.88 666 LYS A O 1
ATOM 5487 N N . GLY A 1 667 ? -33.583 13.836 35.319 1.00 96.12 667 GLY A N 1
ATOM 5488 C CA . GLY A 1 667 ? -34.190 14.120 34.016 1.00 96.12 667 GLY A CA 1
ATOM 5489 C C . GLY A 1 667 ? -33.722 13.194 32.884 1.00 96.12 667 GLY A C 1
ATOM 5490 O O . GLY A 1 667 ? -34.423 13.049 31.886 1.00 96.12 667 GLY A O 1
ATOM 5491 N N . PHE A 1 668 ? -32.558 12.552 33.007 1.00 96.81 668 PHE A N 1
ATOM 5492 C CA . PHE A 1 668 ? -32.116 11.501 32.091 1.00 96.81 668 PHE A CA 1
ATOM 5493 C C . PHE A 1 668 ? -32.856 10.180 32.347 1.00 96.81 668 PHE A C 1
ATOM 5495 O O . PHE A 1 668 ? -33.387 9.601 31.401 1.00 96.81 668 PHE A O 1
ATOM 5502 N N . PHE A 1 669 ? -32.927 9.709 33.596 1.00 97.00 669 PHE A N 1
ATOM 5503 C CA . PHE A 1 669 ? -33.588 8.440 33.928 1.00 97.00 669 PHE A CA 1
ATOM 5504 C C . PHE A 1 669 ? -35.119 8.501 33.809 1.00 97.00 669 PHE A C 1
ATOM 5506 O O . PHE A 1 669 ? -35.746 7.511 33.436 1.00 97.00 669 PHE A O 1
ATOM 5513 N N . ASP A 1 670 ? -35.720 9.671 34.017 1.00 95.94 670 ASP A N 1
ATOM 5514 C CA . ASP A 1 670 ? -37.159 9.895 33.842 1.00 95.94 670 ASP A CA 1
ATOM 5515 C C . ASP A 1 670 ? -37.628 9.720 32.382 1.00 95.94 670 ASP A C 1
ATOM 5517 O O . ASP A 1 670 ? -38.780 9.389 32.101 1.00 95.94 670 ASP A O 1
ATOM 5521 N N . LYS A 1 671 ? -36.710 9.865 31.416 1.00 96.50 671 LYS A N 1
ATOM 5522 C CA . LYS A 1 671 ? -37.009 9.662 29.991 1.00 96.50 671 LYS A CA 1
ATOM 5523 C C . LYS A 1 671 ? -37.250 8.202 29.610 1.00 96.50 671 LYS A C 1
ATOM 5525 O O . LYS A 1 671 ? -37.768 7.959 28.523 1.00 96.50 671 LYS A O 1
ATOM 5530 N N . PHE A 1 672 ? -36.865 7.237 30.446 1.00 97.12 672 PHE A N 1
ATOM 5531 C CA . PHE A 1 672 ? -37.148 5.827 30.181 1.00 97.12 672 PHE A CA 1
ATOM 5532 C C . PHE A 1 672 ? -38.637 5.528 30.397 1.00 97.12 672 PHE A C 1
ATOM 5534 O O . PHE A 1 672 ? -39.289 6.079 31.289 1.00 97.12 672 PHE A O 1
ATOM 5541 N N . LYS A 1 673 ? -39.186 4.609 29.599 1.00 96.50 673 LYS A N 1
ATOM 5542 C CA . LYS A 1 673 ? -40.563 4.134 29.769 1.00 96.50 673 LYS A CA 1
ATOM 5543 C C . LYS A 1 673 ? -40.731 3.383 31.089 1.00 96.50 673 LYS A C 1
ATOM 5545 O O . LYS A 1 673 ? -41.714 3.611 31.783 1.00 96.50 673 LYS A O 1
ATOM 5550 N N . SER A 1 674 ? -39.776 2.516 31.418 1.00 96.38 674 SER A N 1
ATOM 5551 C CA . SER A 1 674 ? -39.702 1.791 32.691 1.00 96.38 674 SER A CA 1
ATOM 5552 C C . SER A 1 674 ? -38.279 1.294 32.926 1.00 96.38 674 SER A C 1
ATOM 5554 O O . SER A 1 674 ? -37.580 0.970 31.957 1.00 96.38 674 SER A O 1
ATOM 5556 N N . ILE A 1 675 ? -37.875 1.168 34.188 1.00 97.69 675 ILE A N 1
ATOM 5557 C CA . ILE A 1 675 ? -36.612 0.531 34.576 1.00 97.69 675 ILE A CA 1
ATOM 5558 C C . ILE A 1 675 ? -36.958 -0.552 35.592 1.00 97.69 675 ILE A C 1
ATOM 5560 O O . ILE A 1 675 ? -37.519 -0.247 36.635 1.00 97.69 675 ILE A O 1
ATOM 5564 N N . ARG A 1 676 ? -36.670 -1.820 35.304 1.00 96.88 676 ARG A N 1
ATOM 5565 C CA . ARG A 1 676 ? -37.098 -2.930 36.174 1.00 96.88 676 ARG A CA 1
ATOM 5566 C C . ARG A 1 676 ? -36.069 -4.039 36.238 1.00 96.88 676 ARG A C 1
ATOM 5568 O O . ARG A 1 676 ? -35.287 -4.212 35.308 1.00 96.88 676 ARG A O 1
ATOM 5575 N N . TYR A 1 677 ? -36.102 -4.815 37.309 1.00 97.31 677 TYR A N 1
ATOM 5576 C CA . TYR A 1 677 ? -35.398 -6.087 37.379 1.00 97.31 677 TYR A CA 1
ATOM 5577 C C . TYR A 1 677 ? -36.307 -7.213 36.870 1.00 97.31 677 TYR A C 1
ATOM 5579 O O . TYR A 1 677 ? -37.470 -7.301 37.255 1.00 97.31 677 TYR A O 1
ATOM 5587 N N . ASN A 1 678 ? -35.786 -8.063 35.989 1.00 95.38 678 ASN A N 1
ATOM 5588 C CA . ASN A 1 678 ? -36.460 -9.259 35.503 1.00 95.38 678 ASN A CA 1
ATOM 5589 C C . ASN A 1 678 ? -35.934 -10.470 36.286 1.00 95.38 678 ASN A C 1
ATOM 5591 O O . ASN A 1 678 ? -34.821 -10.935 36.034 1.00 95.38 678 ASN A O 1
ATOM 5595 N N . SER A 1 679 ? -36.726 -10.966 37.240 1.00 93.50 679 SER A N 1
ATOM 5596 C CA . SER A 1 679 ? -36.353 -12.095 38.104 1.00 93.50 679 SER A CA 1
ATOM 5597 C C . SER A 1 679 ? -36.196 -13.410 37.346 1.00 93.50 679 SER A C 1
ATOM 5599 O O . SER A 1 679 ? -35.335 -14.210 37.698 1.00 93.50 679 SER A O 1
ATOM 5601 N N . ASP A 1 680 ? -36.984 -13.620 36.290 1.00 93.44 680 ASP A N 1
ATOM 5602 C CA . ASP A 1 680 ? -36.988 -14.873 35.526 1.00 93.44 680 ASP A CA 1
ATOM 5603 C C . ASP A 1 680 ? -35.729 -15.015 34.667 1.00 93.44 680 ASP A C 1
ATOM 5605 O O . ASP A 1 680 ? -35.270 -16.122 34.379 1.00 93.44 680 ASP A O 1
ATOM 5609 N N . LYS A 1 681 ? -35.185 -13.881 34.217 1.00 93.06 681 LYS A N 1
ATOM 5610 C CA . LYS A 1 681 ? -34.007 -13.817 33.344 1.00 93.06 681 LYS A CA 1
ATOM 5611 C C . LYS A 1 681 ? -32.724 -13.394 34.056 1.00 93.06 681 LYS A C 1
ATOM 5613 O O . LYS A 1 681 ? -31.649 -13.530 33.481 1.00 93.06 681 LYS A O 1
ATOM 5618 N N . ASP A 1 682 ? -32.845 -12.904 35.283 1.00 95.00 682 ASP A N 1
ATOM 5619 C CA . ASP A 1 682 ? -31.767 -12.362 36.107 1.00 95.00 682 ASP A CA 1
ATOM 5620 C C . ASP A 1 682 ? -30.971 -11.221 35.439 1.00 95.00 682 ASP A C 1
ATOM 5622 O O . ASP A 1 682 ? -29.747 -11.261 35.294 1.00 95.00 682 ASP A O 1
ATOM 5626 N N . TRP A 1 683 ? -31.670 -10.153 35.046 1.00 96.62 683 TRP A N 1
ATOM 5627 C CA . TRP A 1 683 ? -31.053 -8.903 34.582 1.00 96.62 683 TRP A CA 1
ATOM 5628 C C . TRP A 1 683 ? -31.956 -7.692 34.820 1.00 96.62 683 TRP A C 1
ATOM 5630 O O . TRP A 1 683 ? -33.160 -7.829 35.020 1.00 96.62 683 TRP A O 1
ATOM 5640 N N . PHE A 1 684 ? -31.396 -6.484 34.756 1.00 98.12 684 PHE A N 1
ATOM 5641 C CA . PHE A 1 684 ? -32.186 -5.252 34.697 1.00 98.12 684 PHE A CA 1
ATOM 5642 C C . PHE A 1 684 ? -32.511 -4.888 33.252 1.00 98.12 684 PHE A C 1
ATOM 5644 O O . PHE A 1 684 ? -31.675 -5.072 32.370 1.00 98.12 684 PHE A O 1
ATOM 5651 N N . GLU A 1 685 ? -33.702 -4.338 33.032 1.00 97.88 685 GLU A N 1
ATOM 5652 C CA . GLU A 1 685 ? -34.234 -3.885 31.749 1.00 97.88 685 GLU A CA 1
ATOM 5653 C C . GLU A 1 685 ? -34.496 -2.378 31.800 1.00 97.88 685 GLU A C 1
ATOM 5655 O O . GLU A 1 685 ? -35.310 -1.898 32.593 1.00 97.88 685 GLU A O 1
ATOM 5660 N N . PHE A 1 686 ? -33.833 -1.634 30.919 1.00 98.06 686 PHE A N 1
ATOM 5661 C CA . PHE A 1 686 ? -34.066 -0.214 30.685 1.00 98.06 686 PHE A CA 1
ATOM 5662 C C . PHE A 1 686 ? -34.871 -0.077 29.393 1.00 98.06 686 PHE A C 1
ATOM 5664 O O . PHE A 1 686 ? -34.330 -0.221 28.293 1.00 98.06 686 PHE A O 1
ATOM 5671 N N . VAL A 1 687 ? -36.176 0.158 29.526 1.00 97.75 687 VAL A N 1
ATOM 5672 C CA . VAL A 1 687 ? -37.105 0.197 28.393 1.00 97.75 687 VAL A CA 1
ATOM 5673 C C . VAL A 1 687 ? -37.190 1.616 27.848 1.00 97.75 687 VAL A C 1
ATOM 5675 O O . VAL A 1 687 ? -37.566 2.553 28.554 1.00 97.75 687 VAL A O 1
ATOM 5678 N N . VAL A 1 688 ? -36.875 1.764 26.570 1.00 97.62 688 VAL A N 1
ATOM 5679 C CA . VAL A 1 688 ? -37.008 2.989 25.784 1.00 97.62 688 VAL A CA 1
ATOM 5680 C C . VAL A 1 688 ? -38.133 2.784 24.785 1.00 97.62 688 VAL A C 1
ATOM 5682 O O . VAL A 1 688 ? -38.114 1.828 24.016 1.00 97.62 688 VAL A O 1
ATOM 5685 N N . ASP A 1 689 ? -39.113 3.676 24.799 1.00 95.94 689 ASP A N 1
ATOM 5686 C CA . ASP A 1 689 ? -40.203 3.729 23.825 1.00 95.94 689 ASP A CA 1
ATOM 5687 C C . ASP A 1 689 ? -39.920 4.703 22.682 1.00 95.94 689 ASP A C 1
ATOM 5689 O O . ASP A 1 689 ? -40.288 4.440 21.539 1.00 95.94 689 ASP A O 1
ATOM 5693 N N . ASP A 1 690 ? -39.226 5.803 22.979 1.00 96.31 690 ASP A N 1
ATOM 5694 C CA . ASP A 1 690 ? -38.767 6.753 21.977 1.00 96.31 690 ASP A CA 1
ATOM 5695 C C . ASP A 1 690 ? -37.335 7.237 22.240 1.00 96.31 690 ASP A C 1
ATOM 5697 O O . ASP A 1 690 ? -37.076 8.131 23.053 1.00 96.31 690 ASP A O 1
ATOM 5701 N N . TYR A 1 691 ? -36.383 6.687 21.484 1.00 95.69 691 TYR A N 1
ATOM 5702 C CA . TYR A 1 691 ? -34.970 7.041 21.593 1.00 95.69 691 TYR A CA 1
ATOM 5703 C C . TYR A 1 691 ? -34.680 8.513 21.236 1.00 95.69 691 TYR A C 1
ATOM 5705 O O . TYR A 1 691 ? -33.662 9.068 21.665 1.00 95.69 691 TYR A O 1
ATOM 5713 N N . THR A 1 692 ? -35.582 9.196 20.519 1.00 95.06 692 THR A N 1
ATOM 5714 C CA . THR A 1 692 ? -35.415 10.622 20.186 1.00 95.06 692 THR A CA 1
ATOM 5715 C C . THR A 1 692 ? -35.488 11.537 21.411 1.00 95.06 692 THR A C 1
ATOM 5717 O O . THR A 1 692 ? -34.872 12.604 21.403 1.00 95.06 692 THR A O 1
ATOM 5720 N N . ARG A 1 693 ? -36.108 11.080 22.514 1.00 95.50 693 ARG A N 1
ATOM 5721 C CA . ARG A 1 693 ? -36.108 11.767 23.825 1.00 95.50 693 ARG A CA 1
ATOM 5722 C C . ARG A 1 693 ? -34.699 11.916 24.412 1.00 95.50 693 ARG A C 1
ATOM 5724 O O . ARG A 1 693 ? -34.431 12.836 25.195 1.00 95.50 693 ARG A O 1
ATOM 5731 N N . PHE A 1 694 ? -33.794 11.011 24.039 1.00 94.56 694 PHE A N 1
ATOM 5732 C CA . PHE A 1 694 ? -32.393 11.023 24.455 1.00 94.56 694 PHE A CA 1
ATOM 5733 C C . PHE A 1 694 ? -31.490 11.657 23.402 1.00 94.56 694 PHE A C 1
ATOM 5735 O O . PHE A 1 694 ? -30.571 12.392 23.758 1.00 94.56 694 PHE A O 1
ATOM 5742 N N . SER A 1 695 ? -31.740 11.388 22.117 1.00 91.94 695 SER A N 1
ATOM 5743 C CA . SER A 1 695 ? -30.903 11.896 21.034 1.00 91.94 695 SER A CA 1
ATOM 5744 C C . SER A 1 695 ? -31.699 12.128 19.749 1.00 91.94 695 SER A C 1
ATOM 5746 O O . SER A 1 695 ? -32.192 11.162 19.163 1.00 91.94 695 SER A O 1
ATOM 5748 N N . PRO A 1 696 ? -31.739 13.360 19.202 1.00 88.75 696 PRO A N 1
ATOM 5749 C CA . PRO A 1 696 ? -32.423 13.631 17.933 1.00 88.75 696 PRO A CA 1
ATOM 5750 C C . PRO A 1 696 ? -31.817 12.848 16.753 1.00 88.75 696 PRO A C 1
ATOM 5752 O O . PRO A 1 696 ? -32.465 12.650 15.732 1.00 88.75 696 PRO A O 1
ATOM 5755 N N . LYS A 1 697 ? -30.592 12.318 16.899 1.00 88.50 697 LYS A N 1
ATOM 5756 C CA . LYS A 1 697 ? -29.936 11.464 15.895 1.00 88.50 697 LYS A CA 1
ATOM 5757 C C . LYS A 1 697 ? -30.680 10.149 15.620 1.00 88.50 697 LYS A C 1
ATOM 5759 O O . LYS A 1 697 ? -30.417 9.536 14.590 1.00 88.50 697 LYS A O 1
ATOM 5764 N N . ALA A 1 698 ? -31.573 9.717 16.514 1.00 89.56 698 ALA A N 1
ATOM 5765 C CA . ALA A 1 698 ? -32.393 8.519 16.331 1.00 89.56 698 ALA A CA 1
ATOM 5766 C C . ALA A 1 698 ? -33.595 8.738 15.386 1.00 89.56 698 ALA A C 1
ATOM 5768 O O . ALA A 1 698 ? -34.299 7.787 15.035 1.00 89.56 698 ALA A O 1
ATOM 5769 N N . GLU A 1 699 ? -33.859 9.975 14.958 1.00 90.50 699 GLU A N 1
ATOM 5770 C CA . GLU A 1 699 ? -35.027 10.295 14.144 1.00 90.50 699 GLU A CA 1
ATOM 5771 C C . GLU A 1 699 ? -35.038 9.549 12.793 1.00 90.50 699 GLU A C 1
ATOM 5773 O O . GLU A 1 699 ? -34.146 9.683 11.953 1.00 90.50 699 GLU A O 1
ATOM 5778 N N . GLY A 1 700 ? -36.115 8.793 12.552 1.00 88.62 700 GLY A N 1
ATOM 5779 C CA . GLY A 1 700 ? -36.311 7.980 11.345 1.00 88.62 700 GLY A CA 1
ATOM 5780 C C . GLY A 1 700 ? -35.513 6.671 11.325 1.00 88.62 700 GLY A C 1
ATOM 5781 O O . GLY A 1 700 ? -35.288 6.114 10.251 1.00 88.62 700 GLY A O 1
ATOM 5782 N N . THR A 1 701 ? -35.102 6.205 12.505 1.00 93.12 701 THR A N 1
ATOM 5783 C CA . THR A 1 701 ? -34.530 4.877 12.781 1.00 93.12 701 THR A CA 1
ATOM 5784 C C . THR A 1 701 ? -35.413 4.155 13.814 1.00 93.12 701 THR A C 1
ATOM 5786 O O . THR A 1 701 ? -36.419 4.729 14.246 1.00 93.12 701 THR A O 1
ATOM 5789 N N . ARG A 1 702 ? -35.082 2.920 14.214 1.00 94.31 702 ARG A N 1
ATOM 5790 C CA . ARG A 1 702 ? -35.780 2.214 15.302 1.00 94.31 702 ARG A CA 1
ATOM 5791 C C . ARG A 1 702 ? -35.670 3.007 16.611 1.00 94.31 702 ARG A C 1
ATOM 5793 O O . ARG A 1 702 ? -34.569 3.378 17.028 1.00 94.31 702 ARG A O 1
ATOM 5800 N N . ARG A 1 703 ? -36.815 3.280 17.243 1.00 93.94 703 ARG A N 1
ATOM 5801 C CA . ARG A 1 703 ? -36.921 4.170 18.415 1.00 93.94 703 ARG A CA 1
ATOM 5802 C C . ARG A 1 703 ? -37.162 3.425 19.723 1.00 93.94 703 ARG A C 1
ATOM 5804 O O . ARG A 1 703 ? -36.801 3.944 20.773 1.00 93.94 703 ARG A O 1
ATOM 5811 N N . ASP A 1 704 ? -37.732 2.236 19.653 1.00 96.19 704 ASP A N 1
ATOM 5812 C CA . ASP A 1 704 ? -37.976 1.355 20.782 1.00 96.19 704 ASP A CA 1
ATOM 5813 C C . ASP A 1 704 ? -36.772 0.433 21.010 1.00 96.19 704 ASP A C 1
ATOM 5815 O O . ASP A 1 704 ? -36.300 -0.239 20.091 1.00 96.19 704 ASP A O 1
ATOM 5819 N N . TRP A 1 705 ? -36.270 0.395 22.242 1.00 97.62 705 TRP A N 1
ATOM 5820 C CA . TRP A 1 705 ? -35.152 -0.462 22.636 1.00 97.62 705 TRP A CA 1
ATOM 5821 C C . TRP A 1 705 ? -35.334 -0.934 24.074 1.00 97.62 705 TRP A C 1
ATOM 5823 O O . TRP A 1 705 ? -35.699 -0.151 24.945 1.00 97.62 705 TRP A O 1
ATOM 5833 N N . THR A 1 706 ? -35.024 -2.199 24.347 1.00 98.06 706 THR A N 1
ATOM 5834 C CA . THR A 1 706 ? -34.889 -2.698 25.722 1.00 98.06 706 THR A CA 1
ATOM 5835 C C . THR A 1 706 ? -33.430 -3.041 25.954 1.00 98.06 706 THR A C 1
ATOM 5837 O O . THR A 1 706 ? -32.897 -3.950 25.321 1.00 98.06 706 THR A O 1
ATOM 5840 N N . ILE A 1 707 ? -32.772 -2.266 26.814 1.00 98.19 707 ILE A N 1
ATOM 5841 C CA . ILE A 1 707 ? -31.352 -2.435 27.129 1.00 98.19 707 ILE A CA 1
ATOM 5842 C C . ILE A 1 707 ? -31.252 -3.276 28.396 1.00 98.19 707 ILE A C 1
ATOM 5844 O O . ILE A 1 707 ? -31.771 -2.882 29.440 1.00 98.19 707 ILE A O 1
ATOM 5848 N N . CYS A 1 708 ? -30.569 -4.411 28.313 1.00 97.94 708 CYS A N 1
ATOM 5849 C CA . CYS A 1 708 ? -30.421 -5.351 29.413 1.00 97.94 708 CYS A CA 1
ATOM 5850 C C . CYS A 1 708 ? -28.993 -5.356 29.962 1.00 97.94 708 CYS A C 1
ATOM 5852 O O . CYS A 1 708 ? -28.021 -5.228 29.214 1.00 97.94 708 CYS A O 1
ATOM 5854 N N . THR A 1 709 ? -28.837 -5.594 31.266 1.00 97.38 709 THR A N 1
ATOM 5855 C CA . THR A 1 709 ? -27.520 -5.739 31.928 1.00 97.38 709 THR A CA 1
ATOM 5856 C C . THR A 1 709 ? -26.833 -7.079 31.638 1.00 97.38 709 THR A C 1
ATOM 5858 O O . THR A 1 709 ? -25.974 -7.521 32.400 1.00 97.38 709 THR A O 1
ATOM 5861 N N . GLN A 1 710 ? -27.196 -7.730 30.531 1.00 92.31 710 GLN A N 1
ATOM 5862 C CA . GLN A 1 710 ? -26.741 -9.066 30.190 1.00 92.31 710 GLN A CA 1
ATOM 5863 C C . GLN A 1 710 ? -25.253 -9.085 29.804 1.00 92.31 710 GLN A C 1
ATOM 5865 O O . GLN A 1 710 ? -24.758 -8.312 28.970 1.00 92.31 710 GLN A O 1
ATOM 5870 N N . GLY A 1 711 ? -24.542 -10.041 30.404 1.00 91.44 711 GLY A N 1
ATOM 5871 C CA . GLY A 1 711 ? -23.141 -10.341 30.131 1.00 91.44 711 GLY A CA 1
ATOM 5872 C C . GLY A 1 711 ? -22.129 -9.418 30.819 1.00 91.44 711 GLY A C 1
ATOM 5873 O O . GLY A 1 711 ? -22.396 -8.275 31.180 1.00 91.44 711 GLY A O 1
ATOM 5874 N N . LYS A 1 712 ? -20.905 -9.928 30.973 1.00 94.88 712 LYS A N 1
ATOM 5875 C CA . LYS A 1 712 ? -19.792 -9.199 31.601 1.00 94.88 712 LYS A CA 1
ATOM 5876 C C . LYS A 1 712 ? -19.220 -8.130 30.666 1.00 94.88 712 LYS A C 1
ATOM 5878 O O . LYS A 1 712 ? -19.345 -8.237 29.445 1.00 94.88 712 LYS A O 1
ATOM 5883 N N . ARG A 1 713 ? -18.571 -7.117 31.242 1.00 96.19 713 ARG A N 1
ATOM 5884 C CA . ARG A 1 713 ? -17.849 -6.053 30.518 1.00 96.19 713 ARG A CA 1
ATOM 5885 C C . ARG A 1 713 ? -16.420 -5.915 31.019 1.00 96.19 713 ARG A C 1
ATOM 5887 O O . ARG A 1 713 ? -16.087 -6.429 32.086 1.00 96.19 713 ARG A O 1
ATOM 5894 N N . ILE A 1 714 ? -15.578 -5.225 30.256 1.00 95.00 714 ILE A N 1
ATOM 5895 C CA . ILE A 1 714 ? -14.236 -4.819 30.685 1.00 95.00 714 ILE A CA 1
ATOM 5896 C C . ILE A 1 714 ? -14.282 -3.350 31.097 1.00 95.00 714 ILE A C 1
ATOM 5898 O O . ILE A 1 714 ? -14.541 -2.471 30.278 1.00 95.00 714 ILE A O 1
ATOM 5902 N N . GLN A 1 715 ? -14.012 -3.083 32.370 1.00 93.62 715 GLN A N 1
ATOM 5903 C CA . GLN A 1 715 ? -13.798 -1.737 32.879 1.00 93.62 715 GLN A CA 1
ATOM 5904 C C . GLN A 1 715 ? -12.307 -1.409 32.806 1.00 93.62 715 GLN A C 1
ATOM 5906 O O . GLN A 1 715 ? -11.509 -2.073 33.466 1.00 93.62 715 GLN A O 1
ATOM 5911 N N . ILE A 1 716 ? -11.959 -0.359 32.064 1.00 90.56 716 ILE A N 1
ATOM 5912 C CA . ILE A 1 716 ? -10.610 0.214 32.048 1.00 90.56 716 ILE A CA 1
ATOM 5913 C C . ILE A 1 716 ? -10.522 1.303 33.127 1.00 90.56 716 ILE A C 1
ATOM 5915 O O . ILE A 1 716 ? -11.421 2.143 33.233 1.00 90.56 716 ILE A O 1
ATOM 5919 N N . TYR A 1 717 ? -9.462 1.290 33.931 1.00 85.25 717 TYR A N 1
ATOM 5920 C CA . TYR A 1 717 ? -9.197 2.281 34.977 1.00 85.25 717 TYR A CA 1
ATOM 5921 C C . TYR A 1 717 ? -7.693 2.568 35.105 1.00 85.25 717 TYR A C 1
ATOM 5923 O O . TYR A 1 717 ? -6.861 1.837 34.572 1.00 85.25 717 TYR A O 1
ATOM 5931 N N . ARG A 1 718 ? -7.347 3.671 35.774 1.00 82.69 718 ARG A N 1
ATOM 5932 C CA . ARG A 1 718 ? -5.964 4.028 36.120 1.00 82.69 718 ARG A CA 1
ATOM 5933 C C . ARG A 1 718 ? -5.631 3.405 37.469 1.00 82.69 718 ARG A C 1
ATOM 5935 O O . ARG A 1 718 ? -6.358 3.670 38.422 1.00 82.69 718 ARG A O 1
ATOM 5942 N N . ASN A 1 719 ? -4.587 2.587 37.545 1.00 79.69 719 ASN A N 1
ATOM 5943 C CA . ASN A 1 719 ? -4.177 1.937 38.786 1.00 79.69 719 ASN A CA 1
ATOM 5944 C C . ASN A 1 719 ? -3.180 2.828 39.562 1.00 79.69 719 ASN A C 1
ATOM 5946 O O . ASN A 1 719 ? -2.031 2.954 39.128 1.00 79.69 719 ASN A O 1
ATOM 5950 N N . PRO A 1 720 ? -3.558 3.408 40.721 1.00 80.00 720 PRO A N 1
ATOM 5951 C CA . PRO A 1 720 ? -2.662 4.267 41.502 1.00 80.00 720 PRO A CA 1
ATOM 5952 C C . PRO A 1 720 ? -1.421 3.534 42.029 1.00 80.00 720 PRO A C 1
ATOM 5954 O O . PRO A 1 720 ? -0.368 4.141 42.179 1.00 80.00 720 PRO A O 1
ATOM 5957 N N . GLN A 1 721 ? -1.518 2.219 42.255 1.00 80.50 721 GLN A N 1
ATOM 5958 C CA . GLN A 1 721 ? -0.432 1.379 42.780 1.00 80.50 721 GLN A CA 1
ATOM 5959 C C . GLN A 1 721 ? 0.625 1.051 41.715 1.00 80.50 721 GLN A C 1
ATOM 5961 O O . GLN A 1 721 ? 1.722 0.615 42.047 1.00 80.50 721 GLN A O 1
ATOM 5966 N N . ARG A 1 722 ? 0.312 1.269 40.432 1.00 74.19 722 ARG A N 1
ATOM 5967 C CA . ARG A 1 722 ? 1.224 1.075 39.296 1.00 74.19 722 ARG A CA 1
ATOM 5968 C C . ARG A 1 722 ? 1.479 2.387 38.567 1.00 74.19 722 ARG A C 1
ATOM 5970 O O . ARG A 1 722 ? 1.326 2.462 37.355 1.00 74.19 722 ARG A O 1
ATOM 5977 N N . ASN A 1 723 ? 1.792 3.445 39.313 1.00 75.69 723 ASN A N 1
ATOM 5978 C CA . ASN A 1 723 ? 2.108 4.764 38.753 1.00 75.69 723 ASN A CA 1
ATOM 5979 C C . ASN A 1 723 ? 1.041 5.282 37.759 1.00 75.69 723 ASN A C 1
ATOM 5981 O O . ASN A 1 723 ? 1.350 5.844 36.708 1.00 75.69 723 ASN A O 1
ATOM 5985 N N . ASN A 1 724 ? -0.240 5.042 38.065 1.00 79.44 724 ASN A N 1
ATOM 5986 C CA . ASN A 1 724 ? -1.374 5.371 37.201 1.00 79.44 724 ASN A CA 1
ATOM 5987 C C . ASN A 1 724 ? -1.319 4.710 35.808 1.00 79.44 724 ASN A C 1
ATOM 5989 O O . ASN A 1 724 ? -1.804 5.282 34.832 1.00 79.44 724 ASN A O 1
ATOM 5993 N N . GLU A 1 725 ? -0.771 3.504 35.671 1.00 80.75 725 GLU A N 1
ATOM 5994 C CA . GLU A 1 725 ? -0.893 2.702 34.447 1.00 80.75 725 GLU A CA 1
ATOM 5995 C C . GLU A 1 725 ? -2.361 2.333 34.156 1.00 80.75 725 GLU A C 1
ATOM 5997 O O . GLU A 1 725 ? -3.199 2.245 35.057 1.00 80.75 725 GLU A O 1
ATOM 6002 N N . TRP A 1 726 ? -2.699 2.150 32.876 1.00 80.00 726 TRP A N 1
ATOM 6003 C CA . TRP A 1 726 ? -4.028 1.687 32.471 1.00 80.00 726 TRP A CA 1
ATOM 6004 C C . TRP A 1 726 ? -4.166 0.181 32.701 1.00 80.00 726 TRP A C 1
ATOM 6006 O O . TRP A 1 726 ? -3.382 -0.600 32.168 1.00 80.00 726 TRP A O 1
ATOM 6016 N N . GLU A 1 727 ? -5.210 -0.228 33.415 1.00 86.38 727 GLU A N 1
ATOM 6017 C CA . GLU A 1 727 ? -5.523 -1.629 33.697 1.00 86.38 727 GLU A CA 1
ATOM 6018 C C . GLU A 1 727 ? -6.992 -1.933 33.375 1.00 86.38 727 GLU A C 1
ATOM 6020 O O . GLU A 1 727 ? -7.846 -1.042 33.385 1.00 86.38 727 GLU A O 1
ATOM 6025 N N . GLY A 1 728 ? -7.291 -3.193 33.048 1.00 89.00 728 GLY A N 1
ATOM 6026 C CA . GLY A 1 728 ? -8.644 -3.659 32.765 1.00 89.00 728 GLY A CA 1
ATOM 6027 C C . GLY A 1 728 ? -9.099 -4.737 33.748 1.00 89.00 728 GLY A C 1
ATOM 6028 O O . GLY A 1 728 ? -8.366 -5.679 34.028 1.00 89.00 728 GLY A O 1
ATOM 6029 N N . ARG A 1 729 ? -10.344 -4.645 34.227 1.00 91.81 729 ARG A N 1
ATOM 6030 C CA . ARG A 1 729 ? -10.987 -5.693 35.042 1.00 91.81 729 ARG A CA 1
ATOM 6031 C C . ARG A 1 729 ? -12.339 -6.103 34.475 1.00 91.81 729 ARG A C 1
ATOM 6033 O O . ARG A 1 729 ? -13.054 -5.281 33.901 1.00 91.81 729 ARG A O 1
ATOM 6040 N N . LYS A 1 730 ? -12.710 -7.374 34.647 1.00 94.44 730 LYS A N 1
ATOM 6041 C CA . LYS A 1 730 ? -14.046 -7.868 34.279 1.00 94.44 730 LYS A CA 1
ATOM 6042 C C . LYS A 1 730 ? -15.055 -7.469 35.354 1.00 94.44 730 LYS A C 1
ATOM 6044 O O . LYS A 1 730 ? -14.795 -7.668 36.535 1.00 94.44 730 LYS A O 1
ATOM 6049 N N . ILE A 1 731 ? -16.206 -6.955 34.937 1.00 95.81 731 ILE A N 1
ATOM 6050 C CA . ILE A 1 731 ? -17.319 -6.598 35.822 1.00 95.81 731 ILE A CA 1
ATOM 6051 C C . ILE A 1 731 ? -18.582 -7.350 35.406 1.00 95.81 731 ILE A C 1
ATOM 6053 O O . ILE A 1 731 ? -18.879 -7.471 34.214 1.00 95.81 731 ILE A O 1
ATOM 6057 N N . ASP A 1 732 ? -19.294 -7.875 36.399 1.00 96.38 732 ASP A N 1
ATOM 6058 C CA . ASP A 1 732 ? -20.633 -8.435 36.246 1.00 96.38 732 ASP A CA 1
ATOM 6059 C C . ASP A 1 732 ? -21.653 -7.324 36.498 1.00 96.38 732 ASP A C 1
ATOM 6061 O O . ASP A 1 732 ? -21.734 -6.793 37.606 1.00 96.38 732 ASP A O 1
ATOM 6065 N N . LEU A 1 733 ? -22.359 -6.912 35.445 1.00 96.56 733 LEU A N 1
ATOM 6066 C CA . LEU A 1 733 ? -23.219 -5.737 35.506 1.00 96.56 733 LEU A CA 1
ATOM 6067 C C . LEU A 1 733 ? -24.445 -5.986 36.375 1.00 96.56 733 LEU A C 1
ATOM 6069 O O . LEU A 1 733 ? -24.700 -5.179 37.261 1.00 96.56 733 LEU A O 1
ATOM 6073 N N . THR A 1 734 ? -25.175 -7.087 36.174 1.00 96.25 734 THR A N 1
ATOM 6074 C CA . THR A 1 734 ? -26.370 -7.386 36.979 1.00 96.25 734 THR A CA 1
ATOM 6075 C C . THR A 1 734 ? -26.026 -7.414 38.465 1.00 96.25 734 THR A C 1
ATOM 6077 O O . THR A 1 734 ? -26.727 -6.790 39.262 1.00 96.25 734 THR A O 1
ATOM 6080 N N . LYS A 1 735 ? -24.919 -8.066 38.844 1.00 96.81 735 LYS A N 1
ATOM 6081 C CA . LYS A 1 735 ? -24.462 -8.081 40.238 1.00 96.81 735 LYS A CA 1
ATOM 6082 C C . LYS A 1 735 ? -24.129 -6.673 40.750 1.00 96.81 735 LYS A C 1
ATOM 6084 O O . LYS A 1 735 ? -24.624 -6.293 41.804 1.00 96.81 735 LYS A O 1
ATOM 6089 N N . ALA A 1 736 ? -23.364 -5.890 39.989 1.00 97.19 736 ALA A N 1
ATOM 6090 C CA . ALA A 1 736 ? -22.989 -4.532 40.387 1.00 97.19 736 ALA A CA 1
ATOM 6091 C C . ALA A 1 736 ? -24.204 -3.595 40.531 1.00 97.19 736 ALA A C 1
ATOM 6093 O O . ALA A 1 736 ? -24.237 -2.772 41.440 1.00 97.19 736 ALA A O 1
ATOM 6094 N N . PHE A 1 737 ? -25.225 -3.730 39.677 1.00 97.75 737 PHE A N 1
ATOM 6095 C CA . PHE A 1 737 ? -26.478 -2.985 39.827 1.00 97.75 737 PHE A CA 1
ATOM 6096 C C . PHE A 1 737 ? -27.249 -3.406 41.085 1.00 97.75 737 PHE A C 1
ATOM 6098 O O . PHE A 1 737 ? -27.752 -2.530 41.781 1.00 97.75 737 PHE A O 1
ATOM 6105 N N . LYS A 1 738 ? -27.324 -4.709 41.407 1.00 97.38 738 LYS A N 1
ATOM 6106 C CA . LYS A 1 738 ? -27.956 -5.185 42.654 1.00 97.38 738 LYS A CA 1
ATOM 6107 C C . LYS A 1 738 ? -27.264 -4.595 43.885 1.00 97.38 738 LYS A C 1
ATOM 6109 O O . LYS A 1 738 ? -27.939 -3.992 44.707 1.00 97.38 738 LYS A O 1
ATOM 6114 N N . GLU A 1 739 ? -25.935 -4.701 43.954 1.00 97.50 739 GLU A N 1
ATOM 6115 C CA . GLU A 1 739 ? -25.124 -4.150 45.052 1.00 97.50 739 GLU A CA 1
ATOM 6116 C C . GLU A 1 739 ? -25.307 -2.628 45.180 1.00 97.50 739 GLU A C 1
ATOM 6118 O O . GLU A 1 739 ? -25.462 -2.105 46.283 1.00 97.50 739 GLU A O 1
ATOM 6123 N N . HIS A 1 740 ? -25.347 -1.913 44.050 1.00 97.50 740 HIS A N 1
ATOM 6124 C CA . HIS A 1 740 ? -25.570 -0.467 44.036 1.00 97.50 740 HIS A CA 1
ATOM 6125 C C . HIS A 1 740 ? -26.971 -0.085 44.518 1.00 97.50 740 HIS A C 1
ATOM 6127 O O . HIS A 1 740 ? -27.114 0.824 45.326 1.00 97.50 740 HIS A O 1
ATOM 6133 N N . PHE A 1 741 ? -28.022 -0.766 44.060 1.00 97.31 741 PHE A N 1
ATOM 6134 C CA . PHE A 1 741 ? -29.386 -0.468 44.502 1.00 97.31 741 PHE A CA 1
ATOM 6135 C C . PHE A 1 741 ? -29.614 -0.833 45.975 1.00 97.31 741 PHE A C 1
ATOM 6137 O O . PHE A 1 741 ? -30.222 -0.048 46.704 1.00 97.31 741 PHE A O 1
ATOM 6144 N N . GLU A 1 742 ? -29.061 -1.955 46.437 1.00 96.12 742 GLU A N 1
ATOM 6145 C CA . GLU A 1 742 ? -29.114 -2.381 47.839 1.00 96.12 742 GLU A CA 1
ATOM 6146 C C . GLU A 1 742 ? -28.447 -1.357 48.771 1.00 96.12 742 GLU A C 1
ATOM 6148 O O . GLU A 1 742 ? -29.049 -0.947 49.765 1.00 96.12 742 GLU A O 1
ATOM 6153 N N . ALA A 1 743 ? -27.263 -0.847 48.408 1.00 96.38 743 ALA A N 1
ATOM 6154 C CA . ALA A 1 743 ? -26.524 0.145 49.197 1.00 96.38 743 ALA A CA 1
ATOM 6155 C C . ALA A 1 743 ? -27.284 1.471 49.423 1.00 96.38 743 ALA A C 1
ATOM 6157 O O . ALA A 1 743 ? -26.952 2.229 50.338 1.00 96.38 743 ALA A O 1
ATOM 6158 N N . TYR A 1 744 ? -28.303 1.757 48.608 1.00 96.25 744 TYR A N 1
ATOM 6159 C CA . TYR A 1 744 ? -29.137 2.960 48.699 1.00 96.25 744 TYR A CA 1
ATOM 6160 C C . TYR A 1 744 ? -30.611 2.651 49.014 1.00 96.25 744 TYR A C 1
ATOM 6162 O O . TYR A 1 744 ? -31.458 3.540 48.896 1.00 96.25 744 TYR A O 1
ATOM 6170 N N . GLY A 1 745 ? -30.919 1.419 49.440 1.00 94.00 745 GLY A N 1
ATOM 6171 C CA . GLY A 1 745 ? -32.258 1.012 49.875 1.00 94.00 745 GLY A CA 1
ATOM 6172 C C . GLY A 1 745 ? -33.313 1.020 48.765 1.00 94.00 745 GLY A C 1
ATOM 6173 O O . GLY A 1 745 ? -34.483 1.276 49.044 1.00 94.00 745 GLY A O 1
ATOM 6174 N N . VAL A 1 746 ? -32.911 0.793 47.512 1.00 94.62 746 VAL A N 1
ATOM 6175 C CA . VAL A 1 746 ? -33.816 0.733 46.356 1.00 94.62 746 VAL A CA 1
ATOM 6176 C C . VAL A 1 746 ? -34.366 -0.689 46.204 1.00 94.62 746 VAL A C 1
ATOM 6178 O O . VAL A 1 746 ? -33.610 -1.648 46.049 1.00 94.62 746 VAL A O 1
ATOM 6181 N N . ASP A 1 747 ? -35.692 -0.824 46.218 1.00 93.94 747 ASP A N 1
ATOM 6182 C CA . ASP A 1 747 ? -36.399 -2.099 46.085 1.00 93.94 747 ASP A CA 1
ATOM 6183 C C . ASP A 1 747 ? -36.505 -2.503 44.610 1.00 93.94 747 ASP A C 1
ATOM 6185 O O . ASP A 1 747 ? -37.324 -1.973 43.852 1.00 93.94 747 ASP A O 1
ATOM 6189 N N . ILE A 1 748 ? -35.675 -3.470 44.209 1.00 94.94 748 ILE A N 1
ATOM 6190 C CA . ILE A 1 748 ? -35.584 -3.952 42.826 1.00 94.94 748 ILE A CA 1
ATOM 6191 C C . ILE A 1 748 ? -36.826 -4.711 42.339 1.00 94.94 748 ILE A C 1
ATOM 6193 O O . ILE A 1 748 ? -36.933 -4.957 41.141 1.00 94.94 748 ILE A O 1
ATOM 6197 N N . SER A 1 749 ? -37.763 -5.079 43.223 1.00 90.06 749 SER A N 1
ATOM 6198 C CA . SER A 1 749 ? -39.005 -5.770 42.837 1.00 90.06 749 SER A CA 1
ATOM 6199 C C . SER A 1 749 ? -40.054 -4.846 42.202 1.00 90.06 749 SER A C 1
ATOM 6201 O O . SER A 1 749 ? -41.007 -5.320 41.583 1.00 90.06 749 SER A O 1
ATOM 6203 N N . LYS A 1 750 ? -39.880 -3.526 42.336 1.00 89.62 750 LYS A N 1
ATOM 6204 C CA . LYS A 1 750 ? -40.778 -2.489 41.803 1.00 89.62 750 LYS A CA 1
ATOM 6205 C C . LYS A 1 750 ? -40.141 -1.768 40.614 1.00 89.62 750 LYS A C 1
ATOM 6207 O O . LYS A 1 750 ? -38.969 -1.973 40.303 1.00 89.62 750 LYS A O 1
ATOM 6212 N N . ASP A 1 751 ? -40.904 -0.890 39.955 1.00 88.94 751 ASP A N 1
ATOM 6213 C CA . ASP A 1 751 ? -40.319 0.020 38.963 1.00 88.94 751 ASP A CA 1
ATOM 6214 C C . ASP A 1 751 ? -39.275 0.914 39.652 1.00 88.94 751 ASP A C 1
ATOM 6216 O O . ASP A 1 751 ? -39.522 1.562 40.675 1.00 88.94 751 ASP A O 1
ATOM 6220 N N . LEU A 1 752 ? -38.071 0.899 39.101 1.00 94.81 752 LEU A N 1
ATOM 6221 C CA . LEU A 1 752 ? -36.909 1.595 39.620 1.00 94.81 752 LEU A CA 1
ATOM 6222 C C . LEU A 1 752 ? -36.896 3.057 39.189 1.00 94.81 752 LEU A C 1
ATOM 6224 O O . LEU A 1 752 ? -36.228 3.857 39.838 1.00 94.81 752 LEU A O 1
ATOM 6228 N N . ARG A 1 753 ? -37.619 3.436 38.127 1.00 94.19 753 ARG A N 1
ATOM 6229 C CA . ARG A 1 753 ? -37.603 4.806 37.593 1.00 94.19 753 ARG A CA 1
ATOM 6230 C C . ARG A 1 753 ? -38.026 5.826 38.650 1.00 94.19 753 ARG A C 1
ATOM 6232 O O . ARG A 1 753 ? -37.333 6.818 38.859 1.00 94.19 753 ARG A O 1
ATOM 6239 N N . GLU A 1 754 ? -39.133 5.568 39.342 1.00 91.69 754 GLU A N 1
ATOM 6240 C CA . GLU A 1 754 ? -39.645 6.467 40.385 1.00 91.69 754 GLU A CA 1
ATOM 6241 C C . GLU A 1 754 ? -38.707 6.514 41.597 1.00 91.69 754 GLU A C 1
ATOM 6243 O O . GLU A 1 754 ? -38.392 7.593 42.096 1.00 91.69 754 GLU A O 1
ATOM 6248 N N . GLN A 1 755 ? -38.171 5.362 42.010 1.00 95.00 755 GLN A N 1
ATOM 6249 C CA . GLN A 1 755 ? -37.236 5.264 43.135 1.00 95.00 755 GLN A CA 1
ATOM 6250 C C . GLN A 1 755 ? -35.891 5.951 42.850 1.00 95.00 755 GLN A C 1
ATOM 6252 O O . GLN A 1 755 ? -35.318 6.590 43.733 1.00 95.00 755 GLN A O 1
ATOM 6257 N N . ILE A 1 756 ? -35.393 5.880 41.612 1.00 95.12 756 ILE A N 1
ATOM 6258 C CA . ILE A 1 756 ? -34.195 6.607 41.166 1.00 95.12 756 ILE A CA 1
ATOM 6259 C C . ILE A 1 756 ? -34.424 8.120 41.295 1.00 95.12 756 ILE A C 1
ATOM 6261 O O . ILE A 1 756 ? -33.543 8.834 41.774 1.00 95.12 756 ILE A O 1
ATOM 6265 N N . ASN A 1 757 ? -35.616 8.614 40.945 1.00 92.12 757 ASN A N 1
ATOM 6266 C CA . ASN A 1 757 ? -35.954 10.037 41.044 1.00 92.12 757 ASN A CA 1
ATOM 6267 C C . ASN A 1 757 ? -36.055 10.549 42.495 1.00 92.12 757 ASN A C 1
ATOM 6269 O O . ASN A 1 757 ? -35.855 11.746 42.730 1.00 92.12 757 ASN A O 1
ATOM 6273 N N . THR A 1 758 ? -36.292 9.672 43.479 1.00 93.88 758 THR A N 1
ATOM 6274 C CA . THR A 1 758 ? -36.288 10.051 44.905 1.00 93.88 758 THR A CA 1
ATOM 6275 C C . THR A 1 758 ? -34.887 10.153 45.520 1.00 93.88 758 THR A C 1
ATOM 6277 O O . THR A 1 758 ? -34.739 10.716 46.604 1.00 93.88 758 THR A O 1
ATOM 6280 N N . GLN A 1 759 ? -33.843 9.656 44.846 1.00 95.44 759 GLN A N 1
ATOM 6281 C CA . GLN A 1 759 ? -32.467 9.707 45.353 1.00 95.44 759 GLN A CA 1
ATOM 6282 C C . GLN A 1 759 ? -31.855 11.107 45.211 1.00 95.44 759 GLN A C 1
ATOM 6284 O O . GLN A 1 759 ? -32.070 11.795 44.216 1.00 95.44 759 GLN A O 1
ATOM 6289 N N . ASN A 1 760 ? -31.045 11.521 46.193 1.00 94.56 760 ASN A N 1
ATOM 6290 C CA . ASN A 1 760 ? -30.454 12.871 46.259 1.00 94.56 760 ASN A CA 1
ATOM 6291 C C . ASN A 1 760 ? -28.935 12.873 46.521 1.00 94.56 760 ASN A C 1
ATOM 6293 O O . ASN A 1 760 ? -28.361 13.916 46.823 1.00 94.56 760 ASN A O 1
ATOM 6297 N N . LYS A 1 761 ? -28.270 11.715 46.437 1.00 95.62 761 LYS A N 1
ATOM 6298 C CA . LYS A 1 761 ? -26.817 11.599 46.633 1.00 95.62 761 LYS A CA 1
ATOM 6299 C C . LYS A 1 761 ? -26.098 11.637 45.289 1.00 95.62 761 LYS A C 1
ATOM 6301 O O . LYS A 1 761 ? -26.479 10.919 44.368 1.00 95.62 761 LYS A O 1
ATOM 6306 N N . LYS A 1 762 ? -25.045 12.446 45.178 1.00 95.06 762 LYS A N 1
ATOM 6307 C CA . LYS A 1 762 ? -24.235 12.569 43.955 1.00 95.06 762 LYS A CA 1
ATOM 6308 C C . LYS A 1 762 ? -23.635 11.218 43.552 1.00 95.06 762 LYS A C 1
ATOM 6310 O O . LYS A 1 762 ? -23.731 10.819 42.394 1.00 95.06 762 LYS A O 1
ATOM 6315 N N . GLU A 1 763 ? -23.084 10.507 44.527 1.00 96.44 763 GLU A N 1
ATOM 6316 C CA . GLU A 1 763 ? -22.380 9.233 44.367 1.00 96.44 763 GLU A CA 1
ATOM 6317 C C . GLU A 1 763 ? -23.311 8.153 43.796 1.00 96.44 763 GLU A C 1
ATOM 6319 O O . GLU A 1 763 ? -22.886 7.338 42.979 1.00 96.44 763 GLU A O 1
ATOM 6324 N N . PHE A 1 764 ? -24.604 8.203 44.151 1.00 97.62 764 PHE A N 1
ATOM 6325 C CA . PHE A 1 764 ? -25.619 7.305 43.600 1.00 97.62 764 PHE A CA 1
ATOM 6326 C C . PHE A 1 764 ? -25.726 7.445 42.077 1.00 97.62 764 PHE A C 1
ATOM 6328 O O . PHE A 1 764 ? -25.694 6.448 41.356 1.00 97.62 764 PHE A O 1
ATOM 6335 N N . PHE A 1 765 ? -25.848 8.679 41.579 1.00 97.50 765 PHE A N 1
ATOM 6336 C CA . PHE A 1 765 ? -26.032 8.941 40.151 1.00 97.50 765 PHE A CA 1
ATOM 6337 C C . PHE A 1 765 ? -24.741 8.781 39.350 1.00 97.50 765 PHE A C 1
ATOM 6339 O O . PHE A 1 765 ? -24.801 8.296 38.220 1.00 97.50 765 PHE A O 1
ATOM 6346 N N . GLU A 1 766 ? -23.587 9.159 39.910 1.00 96.31 766 GLU A N 1
ATOM 6347 C CA . GLU A 1 766 ? -22.288 8.947 39.260 1.00 96.31 766 GLU A CA 1
ATOM 6348 C C . GLU A 1 766 ? -22.046 7.462 38.986 1.00 96.31 766 GLU A C 1
ATOM 6350 O O . GLU A 1 766 ? -21.713 7.086 37.858 1.00 96.31 766 GLU A O 1
ATOM 6355 N N . GLU A 1 767 ? -22.281 6.613 39.986 1.00 96.75 767 GLU A N 1
ATOM 6356 C CA . GLU A 1 767 ? -22.099 5.173 39.851 1.00 96.75 767 GLU A CA 1
ATOM 6357 C C . GLU A 1 767 ? -23.174 4.540 38.958 1.00 96.75 767 GLU A C 1
ATOM 6359 O O . GLU A 1 767 ? -22.842 3.759 38.064 1.00 96.75 767 GLU A O 1
ATOM 6364 N N . LEU A 1 768 ? -24.444 4.940 39.087 1.00 97.56 768 LEU A N 1
ATOM 6365 C CA . LEU A 1 768 ? -25.526 4.424 38.243 1.00 97.56 768 LEU A CA 1
ATOM 6366 C C . LEU A 1 768 ? -25.301 4.740 36.752 1.00 97.56 768 LEU A C 1
ATOM 6368 O O . LEU A 1 768 ? -25.437 3.861 35.895 1.00 97.56 768 LEU A O 1
ATOM 6372 N N . LEU A 1 769 ? -24.906 5.976 36.424 1.00 97.50 769 LEU A N 1
ATOM 6373 C CA . LEU A 1 769 ? -24.553 6.369 35.054 1.00 97.50 769 LEU A CA 1
ATOM 6374 C C . LEU A 1 769 ? -23.290 5.650 34.568 1.00 97.50 769 LEU A C 1
ATOM 6376 O O . LEU A 1 769 ? -23.218 5.266 33.398 1.00 97.50 769 LEU A O 1
ATOM 6380 N N . ARG A 1 770 ? -22.303 5.420 35.446 1.00 96.25 770 ARG A N 1
ATOM 6381 C CA . ARG A 1 770 ? -21.102 4.636 35.123 1.00 96.25 770 ARG A CA 1
ATOM 6382 C C . ARG A 1 770 ? -21.456 3.191 34.769 1.00 96.25 770 ARG A C 1
ATOM 6384 O O . ARG A 1 770 ? -20.933 2.683 33.773 1.00 96.25 770 ARG A O 1
ATOM 6391 N N . LEU A 1 771 ? -22.326 2.544 35.544 1.00 97.50 771 LEU A N 1
ATOM 6392 C CA . LEU A 1 771 ? -22.797 1.184 35.285 1.00 97.50 771 LEU A CA 1
ATOM 6393 C C . LEU A 1 771 ? -23.603 1.117 33.984 1.00 97.50 771 LEU A C 1
ATOM 6395 O O . LEU A 1 771 ? -23.319 0.263 33.145 1.00 97.50 771 LEU A O 1
ATOM 6399 N N . LEU A 1 772 ? -24.516 2.065 33.742 1.00 97.69 772 LEU A N 1
ATOM 6400 C CA . LEU A 1 772 ? -25.254 2.145 32.476 1.00 97.69 772 LEU A CA 1
ATOM 6401 C C . LEU A 1 772 ? -24.316 2.347 31.277 1.00 97.69 772 LEU A C 1
ATOM 6403 O O . LEU A 1 772 ? -24.466 1.684 30.249 1.00 97.69 772 LEU A O 1
ATOM 6407 N N . ARG A 1 773 ? -23.303 3.211 31.409 1.00 97.00 773 ARG A N 1
ATOM 6408 C CA . ARG A 1 773 ? -22.276 3.414 30.379 1.00 97.00 773 ARG A CA 1
ATOM 6409 C C . ARG A 1 773 ? -21.547 2.115 30.042 1.00 97.00 773 ARG A C 1
ATOM 6411 O O . ARG A 1 773 ? -21.275 1.868 28.870 1.00 97.00 773 ARG A O 1
ATOM 6418 N N . LEU A 1 774 ? -21.244 1.286 31.042 1.00 96.88 774 LEU A N 1
ATOM 6419 C CA . LEU A 1 774 ? -20.644 -0.031 30.826 1.00 96.88 774 LEU A CA 1
ATOM 6420 C C . LEU A 1 774 ? -21.631 -1.009 30.173 1.00 96.88 774 LEU A C 1
ATOM 6422 O O . LEU A 1 774 ? -21.234 -1.721 29.255 1.00 96.88 774 LEU A O 1
ATOM 6426 N N . THR A 1 775 ? -22.912 -1.010 30.551 1.00 97.81 775 THR A N 1
ATOM 6427 C CA . THR A 1 775 ? -23.951 -1.800 29.860 1.00 97.81 775 THR A CA 1
ATOM 6428 C C . THR A 1 775 ? -23.986 -1.490 28.363 1.00 97.81 775 THR A C 1
ATOM 6430 O O . THR A 1 775 ? -23.948 -2.405 27.535 1.00 97.81 775 THR A O 1
ATOM 6433 N N . LEU A 1 776 ? -23.948 -0.202 28.017 1.00 97.12 776 LEU A N 1
ATOM 6434 C CA . LEU A 1 776 ? -23.935 0.309 26.644 1.00 97.12 776 LEU A CA 1
ATOM 6435 C C . LEU A 1 776 ? -22.581 0.130 25.9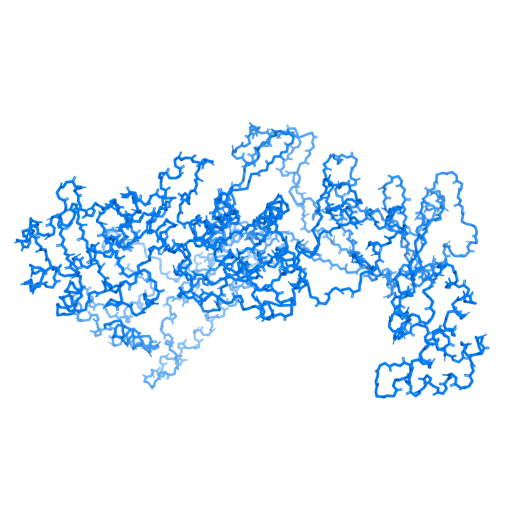24 1.00 97.12 776 LEU A C 1
ATOM 6437 O O . LEU A 1 776 ? -22.489 0.340 24.711 1.00 97.12 776 LEU A O 1
ATOM 6441 N N . GLN A 1 777 ? -21.519 -0.252 26.641 1.00 96.25 777 GLN A N 1
ATOM 6442 C CA . GLN A 1 777 ? -20.195 -0.511 26.078 1.00 96.25 777 GLN A CA 1
ATOM 6443 C C . GLN A 1 777 ? -20.169 -1.881 25.389 1.00 96.25 777 GLN A C 1
ATOM 6445 O O . GLN A 1 777 ? -19.858 -2.903 26.002 1.00 96.25 777 GLN A O 1
ATOM 6450 N N . MET A 1 778 ? -20.468 -1.903 24.090 1.00 96.06 778 MET A N 1
ATOM 6451 C CA . MET A 1 778 ? -20.491 -3.158 23.331 1.00 96.06 778 MET A CA 1
ATOM 6452 C C . MET A 1 778 ? -19.098 -3.732 23.067 1.00 96.06 778 MET A C 1
ATOM 6454 O O . MET A 1 778 ? -18.882 -4.928 23.248 1.00 96.06 778 MET A O 1
ATOM 6458 N N . ARG A 1 779 ? -18.141 -2.890 22.655 1.00 94.50 779 ARG A N 1
ATOM 6459 C CA . ARG A 1 779 ? -16.747 -3.299 22.414 1.00 94.50 779 ARG A CA 1
ATOM 6460 C C . ARG A 1 779 ? -15.980 -3.321 23.728 1.00 94.50 779 ARG A C 1
ATOM 6462 O O . ARG A 1 779 ? -15.926 -2.309 24.422 1.00 94.50 779 ARG A O 1
ATOM 6469 N N . ASN A 1 780 ? -15.392 -4.462 24.051 1.00 93.94 780 ASN A N 1
ATOM 6470 C CA . ASN A 1 780 ? -14.700 -4.724 25.301 1.00 93.94 780 ASN A CA 1
ATOM 6471 C C . ASN A 1 780 ? -13.311 -5.274 24.997 1.00 93.94 780 ASN A C 1
ATOM 6473 O O . ASN A 1 780 ? -13.176 -6.407 24.537 1.00 93.94 780 ASN A O 1
ATOM 6477 N N . SER A 1 781 ? -12.294 -4.474 25.308 1.00 90.06 781 SER A N 1
ATOM 6478 C CA . SER A 1 781 ? -10.908 -4.761 24.954 1.00 90.06 781 SER A CA 1
ATOM 6479 C C . SER A 1 781 ? -10.016 -4.698 26.197 1.00 90.06 781 SER A C 1
ATOM 6481 O O . SER A 1 781 ? -10.102 -3.739 26.966 1.00 90.06 781 SER A O 1
ATOM 6483 N N . MET A 1 782 ? -9.174 -5.710 26.417 1.00 87.69 782 MET A N 1
ATOM 6484 C CA . MET A 1 782 ? -8.261 -5.769 27.569 1.00 87.69 782 MET A CA 1
ATOM 6485 C C . MET A 1 782 ? -6.898 -5.151 27.219 1.00 87.69 782 MET A C 1
ATOM 6487 O O . MET A 1 782 ? -6.329 -5.554 26.203 1.00 87.69 782 MET A O 1
ATOM 6491 N N . PRO A 1 783 ? -6.345 -4.207 28.004 1.00 79.12 783 PRO A N 1
ATOM 6492 C CA . PRO A 1 783 ? -4.997 -3.686 27.765 1.00 79.12 783 PRO A CA 1
ATOM 6493 C C . PRO A 1 783 ? -3.947 -4.809 27.694 1.00 79.12 783 PRO A C 1
ATOM 6495 O O . PRO A 1 783 ? -4.016 -5.759 28.470 1.00 79.12 783 PRO A O 1
ATOM 6498 N N . SER A 1 784 ? -2.994 -4.698 26.762 1.00 71.12 784 SER A N 1
ATOM 6499 C CA . SER A 1 784 ? -1.865 -5.637 26.598 1.00 71.12 784 SER A CA 1
ATOM 6500 C C . SER A 1 784 ? -2.260 -7.114 26.416 1.00 71.12 784 SER A C 1
ATOM 6502 O O . SER A 1 784 ? -1.555 -8.014 26.862 1.00 71.12 784 SER A O 1
ATOM 6504 N N . SER A 1 785 ? -3.414 -7.370 25.795 1.00 76.19 785 SER A N 1
ATOM 6505 C CA . SER A 1 785 ? -3.986 -8.705 25.592 1.00 76.19 785 SER A CA 1
ATOM 6506 C C . SER A 1 785 ? -4.812 -8.755 24.304 1.00 76.19 785 SER A C 1
ATOM 6508 O O . SER A 1 785 ? -5.457 -7.767 23.945 1.00 76.19 785 SER A O 1
ATOM 6510 N N . ASP A 1 786 ? -4.894 -9.933 23.682 1.00 75.00 786 ASP A N 1
ATOM 6511 C CA . ASP A 1 786 ? -5.709 -10.195 22.483 1.00 75.00 786 ASP A CA 1
ATOM 6512 C C . ASP A 1 786 ? -7.226 -10.225 22.740 1.00 75.00 786 ASP A C 1
ATOM 6514 O O . ASP A 1 786 ? -8.020 -10.371 21.812 1.00 75.00 786 ASP A O 1
ATOM 6518 N N . ILE A 1 787 ? -7.672 -10.069 23.993 1.00 85.81 787 ILE A N 1
ATOM 6519 C CA . ILE A 1 787 ? -9.103 -10.044 24.319 1.00 85.81 787 ILE A CA 1
ATOM 6520 C C . ILE A 1 787 ? -9.729 -8.767 23.750 1.00 85.81 787 ILE A C 1
ATOM 6522 O O . ILE A 1 787 ? -9.573 -7.693 24.332 1.00 85.81 787 ILE A O 1
ATOM 6526 N N . ASP A 1 788 ? -10.481 -8.909 22.660 1.00 89.88 788 ASP A N 1
ATOM 6527 C CA . ASP A 1 788 ? -11.310 -7.864 22.055 1.00 89.88 788 ASP A CA 1
ATOM 6528 C C . ASP A 1 788 ? -12.633 -8.452 21.553 1.00 89.88 788 ASP A C 1
ATOM 6530 O O . ASP A 1 788 ? -12.709 -9.016 20.464 1.00 89.88 788 ASP A O 1
ATOM 6534 N N . TYR A 1 789 ? -13.690 -8.347 22.357 1.00 94.19 789 TYR A N 1
ATOM 6535 C CA . TYR A 1 789 ? -15.001 -8.892 22.007 1.00 94.19 789 TYR A CA 1
ATOM 6536 C C . TYR A 1 789 ? -16.069 -7.807 21.929 1.00 94.19 789 TYR A C 1
ATOM 6538 O O . TYR A 1 789 ? -16.027 -6.788 22.620 1.00 94.19 789 TYR A O 1
ATOM 6546 N N . LEU A 1 790 ? -17.066 -8.065 21.094 1.00 96.00 790 LEU A N 1
ATOM 6547 C CA . LEU A 1 790 ? -18.311 -7.324 21.022 1.00 96.00 790 LEU A CA 1
ATOM 6548 C C . LEU A 1 790 ? -19.437 -8.125 21.689 1.00 96.00 790 LEU A C 1
ATOM 6550 O O . LEU A 1 790 ? -19.606 -9.311 21.397 1.00 96.00 790 LEU A O 1
ATOM 6554 N N . ILE A 1 791 ? -20.204 -7.475 22.561 1.00 97.19 791 ILE A N 1
ATOM 6555 C CA . ILE A 1 791 ? -21.421 -8.018 23.172 1.00 97.19 791 ILE A CA 1
ATOM 6556 C C . ILE A 1 791 ? -22.530 -6.963 23.137 1.00 97.19 791 ILE A C 1
ATOM 6558 O O . ILE A 1 791 ? -22.300 -5.807 23.493 1.00 97.19 791 ILE A O 1
ATOM 6562 N N . SER A 1 792 ? -23.723 -7.344 22.690 1.00 97.88 792 SER A N 1
ATOM 6563 C CA . SER A 1 792 ? -24.875 -6.443 22.626 1.00 97.88 792 SER A CA 1
ATOM 6564 C C . SER A 1 792 ? -25.638 -6.430 23.953 1.00 97.88 792 SER A C 1
ATOM 6566 O O . SER A 1 792 ? -25.830 -7.490 24.552 1.00 97.88 792 SER A O 1
ATOM 6568 N N . PRO A 1 793 ? -26.101 -5.262 24.434 1.00 97.88 793 PRO A N 1
ATOM 6569 C CA . PRO A 1 793 ? -27.046 -5.180 25.539 1.00 97.88 793 PRO A CA 1
ATOM 6570 C C . PRO A 1 793 ? -28.506 -5.287 25.076 1.00 97.88 793 PRO A C 1
ATOM 6572 O O . PRO A 1 793 ? -29.402 -5.075 25.882 1.00 97.88 793 PRO A O 1
ATOM 6575 N N . VAL A 1 794 ? -28.766 -5.562 23.797 1.00 97.88 794 VAL A N 1
ATOM 6576 C CA . VAL A 1 794 ? -30.114 -5.694 23.237 1.00 97.88 794 VAL A CA 1
ATOM 6577 C C . VAL A 1 794 ? -30.283 -7.101 22.668 1.00 97.88 794 VAL A C 1
ATOM 6579 O O . VAL A 1 794 ? -29.366 -7.635 22.043 1.00 97.88 794 VAL A O 1
ATOM 6582 N N . ALA A 1 795 ? -31.450 -7.696 22.904 1.00 96.44 795 ALA A N 1
ATOM 6583 C CA . ALA A 1 795 ? -31.822 -8.975 22.320 1.00 96.44 795 ALA A CA 1
ATOM 6584 C C . ALA A 1 795 ? -32.387 -8.802 20.902 1.00 96.44 795 ALA A C 1
ATOM 6586 O O . ALA A 1 795 ? -33.051 -7.808 20.602 1.00 96.44 795 ALA A O 1
ATOM 6587 N N . ASP A 1 796 ? -32.142 -9.783 20.042 1.00 94.56 796 ASP A N 1
ATOM 6588 C CA . ASP A 1 796 ? -32.814 -9.904 18.753 1.00 94.56 796 ASP A CA 1
ATOM 6589 C C . ASP A 1 796 ? -34.268 -10.386 18.899 1.00 94.56 796 ASP A C 1
ATOM 6591 O O . ASP A 1 796 ? -34.770 -10.610 20.004 1.00 94.56 796 ASP A O 1
ATOM 6595 N N . ASP A 1 797 ? -34.950 -10.567 17.768 1.00 91.62 797 ASP A N 1
ATOM 6596 C CA . ASP A 1 797 ? -36.359 -10.976 17.729 1.00 91.62 797 ASP A CA 1
ATOM 6597 C C . ASP A 1 797 ? -36.591 -12.403 18.271 1.00 91.62 797 ASP A C 1
ATOM 6599 O O . ASP A 1 797 ? -37.725 -12.782 18.556 1.00 91.62 797 ASP A O 1
ATOM 6603 N N . THR A 1 798 ? -35.525 -13.192 18.461 1.00 92.69 798 THR A N 1
ATOM 6604 C CA . THR A 1 798 ? -35.569 -14.518 19.104 1.00 92.69 798 THR A CA 1
ATOM 6605 C C . THR A 1 798 ? -35.286 -14.459 20.608 1.00 92.69 798 THR A C 1
ATOM 6607 O O . THR A 1 798 ? -35.317 -15.485 21.289 1.00 92.69 798 THR A O 1
ATOM 6610 N N . GLY A 1 799 ? -35.006 -13.271 21.151 1.00 92.12 799 GLY A N 1
ATOM 6611 C CA . GLY A 1 799 ? -34.612 -13.078 22.544 1.00 92.12 799 GLY A CA 1
ATOM 6612 C C . GLY A 1 799 ? -33.129 -13.358 22.818 1.00 92.12 799 GLY A C 1
ATOM 6613 O O . GLY A 1 799 ? -32.733 -13.433 23.985 1.00 92.12 799 GLY A O 1
ATOM 6614 N N . CYS A 1 800 ? -32.295 -13.510 21.783 1.00 94.44 800 CYS A N 1
ATOM 6615 C CA . CYS A 1 800 ? -30.868 -13.793 21.920 1.00 94.44 800 CYS A CA 1
ATOM 6616 C C . CYS A 1 800 ? -30.026 -12.513 21.870 1.00 94.44 800 CYS A C 1
ATOM 6618 O O . CYS A 1 800 ? -30.250 -11.630 21.051 1.00 94.44 800 CYS A O 1
ATOM 6620 N N . PHE A 1 801 ? -28.998 -12.426 22.717 1.00 97.00 801 PHE A N 1
ATOM 6621 C CA . PHE A 1 801 ? -28.033 -11.323 22.687 1.00 97.00 801 PHE A CA 1
ATOM 6622 C C . PHE A 1 801 ? -26.823 -11.702 21.842 1.00 97.00 801 PHE A C 1
ATOM 6624 O O . PHE A 1 801 ? -26.230 -12.771 22.041 1.00 97.00 801 PHE A O 1
ATOM 6631 N N . PHE A 1 802 ? -26.414 -10.806 20.945 1.00 97.62 802 PHE A N 1
ATOM 6632 C CA . PHE A 1 802 ? -25.195 -11.003 20.175 1.00 97.62 802 PHE A CA 1
ATOM 6633 C C . PHE A 1 802 ? -23.959 -11.010 21.088 1.00 97.62 802 PHE A C 1
ATOM 6635 O O . PHE A 1 802 ? -23.742 -10.084 21.870 1.00 97.62 802 PHE A O 1
ATOM 6642 N N . ASP A 1 803 ? -23.123 -12.039 20.948 1.00 97.19 803 ASP A N 1
ATOM 6643 C CA . ASP A 1 803 ? -21.831 -12.164 21.618 1.00 97.19 803 ASP A CA 1
ATOM 6644 C C . ASP A 1 803 ? -20.820 -12.770 20.644 1.00 97.19 803 ASP A C 1
ATOM 6646 O O . ASP A 1 803 ? -20.879 -13.955 20.309 1.00 97.19 803 ASP A O 1
ATOM 6650 N N . SER A 1 804 ? -19.882 -11.943 20.192 1.00 96.88 804 SER A N 1
ATOM 6651 C CA . SER A 1 804 ? -18.855 -12.328 19.216 1.00 96.88 804 SER A CA 1
ATOM 6652 C C . SER A 1 804 ? -17.993 -13.515 19.660 1.00 96.88 804 SER A C 1
ATOM 6654 O O . SER A 1 804 ? -17.521 -14.268 18.816 1.00 96.88 804 SER A O 1
ATOM 6656 N N . ARG A 1 805 ? -17.845 -13.768 20.967 1.00 96.12 805 ARG A N 1
ATOM 6657 C CA . ARG A 1 805 ? -17.063 -14.914 21.468 1.00 96.12 805 ARG A CA 1
ATOM 6658 C C . ARG A 1 805 ? -17.697 -16.244 21.081 1.00 96.12 805 ARG A C 1
ATOM 6660 O O . ARG A 1 805 ? -16.986 -17.158 20.684 1.00 96.12 805 ARG A O 1
ATOM 6667 N N . LYS A 1 806 ? -19.033 -16.309 21.099 1.00 95.75 806 LYS A N 1
ATOM 6668 C CA . LYS A 1 806 ? -19.777 -17.483 20.624 1.00 95.75 806 LYS A CA 1
ATOM 6669 C C . LYS A 1 806 ? -19.546 -17.724 19.134 1.00 95.75 806 LYS A C 1
ATOM 6671 O O . LYS A 1 806 ? -19.536 -18.862 18.698 1.00 95.75 806 LYS A O 1
ATOM 6676 N N . GLN A 1 807 ? -19.349 -16.661 18.350 1.00 95.81 807 GLN A N 1
ATOM 6677 C CA . GLN A 1 807 ? -18.997 -16.781 16.933 1.00 95.81 807 GLN A CA 1
ATOM 6678 C C . GLN A 1 807 ? -17.538 -17.210 16.754 1.00 95.81 807 GLN A C 1
ATOM 6680 O O . GLN A 1 807 ? -17.261 -18.083 15.941 1.00 95.81 807 GLN A O 1
ATOM 6685 N N . ALA A 1 808 ? -16.608 -16.670 17.546 1.00 93.44 808 ALA A N 1
ATOM 6686 C CA . ALA A 1 808 ? -15.205 -17.082 17.518 1.00 93.44 808 ALA A CA 1
ATOM 6687 C C . ALA A 1 808 ? -15.017 -18.583 17.821 1.00 93.44 808 ALA A C 1
ATOM 6689 O O . ALA A 1 808 ? -14.151 -19.225 17.229 1.00 93.44 808 ALA A O 1
ATOM 6690 N N . GLU A 1 809 ? -15.854 -19.162 18.689 1.00 94.88 809 GLU A N 1
ATOM 6691 C CA . GLU A 1 809 ? -15.878 -20.606 18.973 1.00 94.88 809 GLU A CA 1
ATOM 6692 C C . GLU A 1 809 ? -16.264 -21.455 17.746 1.00 94.88 809 GLU A C 1
ATOM 6694 O O . GLU A 1 809 ? -15.768 -22.573 17.599 1.00 94.88 809 GLU A O 1
ATOM 6699 N N . LEU A 1 810 ? -17.083 -20.918 16.832 1.00 93.75 810 LEU A N 1
ATOM 6700 C CA . LEU A 1 810 ? -17.515 -21.596 15.600 1.00 93.75 810 LEU A CA 1
ATOM 6701 C C . LEU A 1 810 ? -16.452 -21.582 14.488 1.00 93.75 810 LEU A C 1
ATOM 6703 O O . LEU A 1 810 ? -16.554 -22.374 13.546 1.00 93.75 810 LEU A O 1
ATOM 6707 N N . LYS A 1 811 ? -15.433 -20.717 14.591 1.00 89.69 811 LYS A N 1
ATOM 6708 C CA . LYS A 1 811 ? -14.344 -20.555 13.611 1.00 89.69 811 LYS A CA 1
ATOM 6709 C C . LYS A 1 811 ? -14.880 -20.362 12.183 1.00 89.69 811 LYS A C 1
ATOM 6711 O O . LYS A 1 811 ? -15.573 -19.391 11.914 1.00 89.69 811 LYS A O 1
ATOM 6716 N N . GLU A 1 812 ? -14.584 -21.285 11.270 1.00 86.44 812 GLU A N 1
ATOM 6717 C CA . GLU A 1 812 ? -14.982 -21.231 9.856 1.00 86.44 812 GLU A CA 1
ATOM 6718 C C . GLU A 1 812 ? -16.506 -21.277 9.656 1.00 86.44 812 GLU A C 1
ATOM 6720 O O . GLU A 1 812 ? -17.004 -20.792 8.646 1.00 86.44 812 GLU A O 1
ATOM 6725 N N . ASN A 1 813 ? -17.259 -21.790 10.638 1.00 90.31 813 ASN A N 1
ATOM 6726 C CA . ASN A 1 813 ? -18.724 -21.831 10.605 1.00 90.31 813 ASN A CA 1
ATOM 6727 C C . ASN A 1 813 ? -19.379 -20.554 11.169 1.00 90.31 813 ASN A C 1
ATOM 6729 O O . ASN A 1 813 ? -20.601 -20.505 11.327 1.00 90.31 813 ASN A O 1
ATOM 6733 N N . ALA A 1 814 ? -18.594 -19.533 11.528 1.00 94.12 814 ALA A N 1
ATOM 6734 C CA . ALA A 1 814 ? -19.114 -18.277 12.053 1.00 94.12 814 ALA A CA 1
ATOM 6735 C C . ALA A 1 814 ? -19.863 -17.487 10.968 1.00 94.12 814 ALA A C 1
ATOM 6737 O O . ALA A 1 814 ? -19.275 -17.010 9.998 1.00 94.12 814 ALA A O 1
ATOM 6738 N N . VAL A 1 815 ? -21.167 -17.295 11.174 1.00 94.94 815 VAL A N 1
ATOM 6739 C CA . VAL A 1 815 ? -22.054 -16.553 10.257 1.00 94.94 815 VAL A CA 1
ATOM 6740 C C . VAL A 1 815 ? -22.149 -15.061 10.589 1.00 94.94 815 VAL A C 1
ATOM 6742 O O . VAL A 1 815 ? -22.640 -14.268 9.786 1.00 94.94 815 VAL A O 1
ATOM 6745 N N . LEU A 1 816 ? -21.670 -14.671 11.772 1.00 96.75 816 LEU A N 1
ATOM 6746 C CA . LEU A 1 816 ? -21.599 -13.294 12.255 1.00 96.75 816 LEU A CA 1
ATOM 6747 C C . LEU A 1 816 ? -20.157 -12.946 12.678 1.00 96.75 816 LEU A C 1
ATOM 6749 O O . LEU A 1 816 ? -19.314 -13.841 12.792 1.00 96.75 816 LEU A O 1
ATOM 6753 N N . PRO A 1 817 ? -19.842 -11.660 12.918 1.00 97.25 817 PRO A N 1
ATOM 6754 C CA . PRO A 1 817 ? -18.485 -11.242 13.262 1.00 97.25 817 PRO A CA 1
ATOM 6755 C C . PRO A 1 817 ? -17.909 -11.930 14.510 1.00 97.25 817 PRO A C 1
ATOM 6757 O O . PRO A 1 817 ? -18.532 -11.938 15.573 1.00 97.25 817 PRO A O 1
ATOM 6760 N N . MET A 1 818 ? -16.685 -12.454 14.402 1.00 95.81 818 MET A N 1
ATOM 6761 C CA . MET A 1 818 ? -16.012 -13.174 15.500 1.00 95.81 818 MET A CA 1
ATOM 6762 C C . MET A 1 818 ? -15.400 -12.262 16.572 1.00 95.81 818 MET A C 1
ATOM 6764 O O . MET A 1 818 ? -15.110 -12.706 17.679 1.00 95.81 818 MET A O 1
ATOM 6768 N N . ASN A 1 819 ? -15.182 -10.985 16.266 1.00 93.62 819 ASN A N 1
ATOM 6769 C CA . ASN A 1 819 ? -14.648 -9.994 17.199 1.00 93.62 819 ASN A CA 1
ATOM 6770 C C . ASN A 1 819 ? -15.048 -8.571 16.763 1.00 93.62 819 ASN A C 1
ATOM 6772 O O . ASN A 1 819 ? -15.818 -8.386 15.816 1.00 93.62 819 ASN A O 1
ATOM 6776 N N . ALA A 1 820 ? -14.577 -7.550 17.481 1.00 92.06 820 ALA A N 1
ATOM 6777 C CA . ALA A 1 820 ? -14.983 -6.171 17.215 1.00 92.06 820 ALA A CA 1
ATOM 6778 C C . ALA A 1 820 ? -14.379 -5.572 15.930 1.00 92.06 820 ALA A C 1
ATOM 6780 O O . ALA A 1 820 ? -15.040 -4.752 15.291 1.00 92.06 820 ALA A O 1
ATOM 6781 N N . ASP A 1 821 ? -13.174 -5.985 15.531 1.00 90.69 821 ASP A N 1
ATOM 6782 C CA . ASP A 1 821 ? -12.547 -5.554 14.271 1.00 90.69 821 ASP A CA 1
ATOM 6783 C C . ASP A 1 821 ? -13.191 -6.260 13.061 1.00 90.69 821 ASP A C 1
ATOM 6785 O O . ASP A 1 821 ? -13.489 -5.621 12.052 1.00 90.69 821 ASP A O 1
ATOM 6789 N N . ALA A 1 822 ? -13.551 -7.543 13.193 1.00 94.56 822 ALA A N 1
ATOM 6790 C CA . ALA A 1 822 ? -14.400 -8.250 12.232 1.00 94.56 822 ALA A CA 1
ATOM 6791 C C . ALA A 1 822 ? -15.740 -7.531 12.045 1.00 94.56 822 ALA A C 1
ATOM 6793 O O . ALA A 1 822 ? -16.226 -7.393 10.927 1.00 94.56 822 ALA A O 1
ATOM 6794 N N . ASN A 1 823 ? -16.330 -7.016 13.130 1.00 95.94 823 ASN A N 1
ATOM 6795 C CA . ASN A 1 823 ? -17.566 -6.241 13.051 1.00 95.94 823 ASN A CA 1
ATOM 6796 C C . ASN A 1 823 ? -17.358 -4.911 12.311 1.00 95.94 823 ASN A C 1
ATOM 6798 O O . ASN A 1 823 ? -18.221 -4.497 11.539 1.00 95.94 823 ASN A O 1
ATOM 6802 N N . GLY A 1 824 ? -16.207 -4.261 12.504 1.00 94.56 824 GLY A N 1
ATOM 6803 C CA . GLY A 1 824 ? -15.809 -3.098 11.715 1.00 94.56 824 GLY A CA 1
ATOM 6804 C C . GLY A 1 824 ? -15.777 -3.417 10.220 1.00 94.56 824 GLY A C 1
ATOM 6805 O O . GLY A 1 824 ? -16.511 -2.794 9.449 1.00 94.56 824 GLY A O 1
ATOM 6806 N N . ALA A 1 825 ? -15.023 -4.446 9.826 1.00 96.00 825 ALA A N 1
ATOM 6807 C CA . ALA A 1 825 ? -14.866 -4.862 8.429 1.00 96.00 825 ALA A CA 1
ATOM 6808 C C . ALA A 1 825 ? -16.204 -5.294 7.806 1.00 96.00 825 ALA A C 1
ATOM 6810 O O . ALA A 1 825 ? -16.550 -4.873 6.700 1.00 96.00 825 ALA A O 1
ATOM 6811 N N . TYR A 1 826 ? -17.008 -6.048 8.555 1.00 97.69 826 TYR A N 1
ATOM 6812 C CA . TYR A 1 826 ? -18.351 -6.464 8.166 1.00 97.69 826 TYR A CA 1
ATOM 6813 C C . TYR A 1 826 ? -19.273 -5.273 7.879 1.00 97.69 826 TYR A C 1
ATOM 6815 O O . TYR A 1 826 ? -19.938 -5.224 6.842 1.00 97.69 826 TYR A O 1
ATOM 6823 N N . ASN A 1 827 ? -19.302 -4.268 8.756 1.00 97.31 827 ASN A N 1
ATOM 6824 C CA . ASN A 1 827 ? -20.171 -3.108 8.561 1.00 97.31 827 ASN A CA 1
ATOM 6825 C C . ASN A 1 827 ? -19.640 -2.131 7.503 1.00 97.31 827 ASN A C 1
ATOM 6827 O O . ASN A 1 827 ? -20.441 -1.471 6.839 1.00 97.31 827 ASN A O 1
ATOM 6831 N N . ILE A 1 828 ? -18.324 -2.072 7.279 1.00 96.81 828 ILE A N 1
ATOM 6832 C CA . ILE A 1 828 ? -17.741 -1.399 6.108 1.00 96.81 828 ILE A CA 1
ATOM 6833 C C . ILE A 1 828 ? -18.265 -2.057 4.827 1.00 96.81 828 ILE A C 1
ATOM 6835 O O . ILE A 1 828 ? -18.785 -1.360 3.951 1.00 96.81 828 ILE A O 1
ATOM 6839 N N . ALA A 1 829 ? -18.235 -3.390 4.750 1.00 97.75 829 ALA A N 1
ATOM 6840 C CA . ALA A 1 829 ? -18.789 -4.129 3.620 1.00 97.75 829 ALA A CA 1
ATOM 6841 C C . ALA A 1 829 ? -20.299 -3.872 3.450 1.00 97.75 829 ALA A C 1
ATOM 6843 O O . ALA A 1 829 ? -20.752 -3.560 2.350 1.00 97.75 829 ALA A O 1
ATOM 6844 N N . ARG A 1 830 ? -21.089 -3.887 4.535 1.00 97.38 830 ARG A N 1
ATOM 6845 C CA . ARG A 1 830 ? -22.536 -3.575 4.495 1.00 97.38 830 ARG A CA 1
ATOM 6846 C C . ARG A 1 830 ? -22.839 -2.144 4.046 1.00 97.38 830 ARG A C 1
ATOM 6848 O O . ARG A 1 830 ? -23.840 -1.916 3.371 1.00 97.38 830 ARG A O 1
ATOM 6855 N N . LYS A 1 831 ? -21.993 -1.164 4.367 1.00 96.31 831 LYS A N 1
ATOM 6856 C CA . LYS A 1 831 ? -22.111 0.189 3.792 1.00 96.31 831 LYS A CA 1
ATOM 6857 C C . LYS A 1 831 ? -21.831 0.191 2.293 1.00 96.31 831 LYS A C 1
ATOM 6859 O O . LYS A 1 831 ? -22.526 0.879 1.548 1.00 96.31 831 LYS A O 1
ATOM 6864 N N . GLY A 1 832 ? -20.866 -0.609 1.845 1.00 95.56 832 GLY A N 1
ATOM 6865 C CA . GLY A 1 832 ? -20.678 -0.907 0.427 1.00 95.56 832 GLY A CA 1
ATOM 6866 C C . GLY A 1 832 ? -21.922 -1.520 -0.213 1.00 95.56 832 GLY A C 1
ATOM 6867 O O . GLY A 1 832 ? -22.326 -1.088 -1.288 1.00 95.56 832 GLY A O 1
ATOM 6868 N N . LEU A 1 833 ? -22.586 -2.449 0.481 1.00 95.81 833 LEU A N 1
ATOM 6869 C CA . LEU A 1 833 ? -23.823 -3.081 0.015 1.00 95.81 833 LEU A CA 1
ATOM 6870 C C . LEU A 1 833 ? -24.944 -2.053 -0.154 1.00 95.81 833 LEU A C 1
ATOM 6872 O O . LEU A 1 833 ? -25.618 -2.042 -1.180 1.00 95.81 833 LEU A O 1
ATOM 6876 N N . LEU A 1 834 ? -25.094 -1.131 0.802 1.00 95.06 834 LEU A N 1
ATOM 6877 C CA . LEU A 1 834 ? -26.009 0.004 0.675 1.00 95.06 834 LEU A CA 1
ATOM 6878 C C . LEU A 1 834 ? -25.686 0.858 -0.564 1.00 95.06 834 LEU A C 1
ATOM 6880 O O . LEU A 1 834 ? -26.598 1.225 -1.305 1.00 95.06 834 LEU A O 1
ATOM 6884 N N . ALA A 1 835 ? -24.409 1.160 -0.819 1.00 92.94 835 ALA A N 1
ATOM 6885 C CA . ALA A 1 835 ? -24.003 1.915 -2.005 1.00 92.94 835 ALA A CA 1
ATOM 6886 C C . ALA A 1 835 ? -24.303 1.156 -3.310 1.00 92.94 835 ALA A C 1
ATOM 6888 O O . ALA A 1 835 ? -24.847 1.747 -4.240 1.00 92.94 835 ALA A O 1
ATOM 6889 N N . ILE A 1 836 ? -24.021 -0.148 -3.366 1.00 92.00 836 ILE A N 1
ATOM 6890 C CA . ILE A 1 836 ? -24.330 -1.016 -4.512 1.00 92.00 836 ILE A CA 1
ATOM 6891 C C . ILE A 1 836 ? -25.834 -1.076 -4.776 1.00 92.00 836 ILE A C 1
ATOM 6893 O O . ILE A 1 836 ? -26.257 -0.937 -5.922 1.00 92.00 836 ILE A O 1
ATOM 6897 N N . ARG A 1 837 ? -26.662 -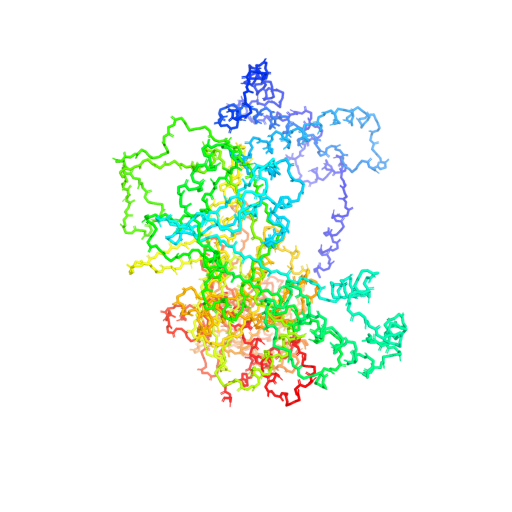1.231 -3.738 1.00 91.12 837 ARG A N 1
ATOM 6898 C CA . ARG A 1 837 ? -28.124 -1.247 -3.894 1.00 91.12 837 ARG A CA 1
ATOM 6899 C C . ARG A 1 837 ? -28.647 0.046 -4.501 1.00 91.12 837 ARG A C 1
ATOM 6901 O O . ARG A 1 837 ? -29.452 -0.016 -5.423 1.00 91.12 837 ARG A O 1
ATOM 6908 N N . LYS A 1 838 ? -28.138 1.204 -4.059 1.00 89.62 838 LYS A N 1
ATOM 6909 C CA . LYS A 1 838 ? -28.465 2.498 -4.682 1.00 89.62 838 LYS A CA 1
ATOM 6910 C C . LYS A 1 838 ? -28.125 2.514 -6.176 1.00 89.62 838 LYS A C 1
ATOM 6912 O O . LYS A 1 838 ? -28.846 3.130 -6.947 1.00 89.62 838 LYS A O 1
ATOM 6917 N N . MET A 1 839 ? -27.047 1.842 -6.594 1.00 89.12 839 MET A N 1
ATOM 6918 C CA . MET A 1 839 ? -26.705 1.727 -8.017 1.00 89.12 839 MET A CA 1
ATOM 6919 C C . MET A 1 839 ? -27.649 0.804 -8.780 1.00 89.12 839 MET A C 1
ATOM 6921 O O . MET A 1 839 ? -28.029 1.143 -9.896 1.00 89.12 839 MET A O 1
ATOM 6925 N N . LYS A 1 840 ? -28.015 -0.341 -8.193 1.00 88.62 840 LYS A N 1
ATOM 6926 C CA . LYS A 1 840 ? -28.933 -1.313 -8.804 1.00 88.62 840 LYS A CA 1
ATOM 6927 C C . LYS A 1 840 ? -30.361 -0.777 -8.945 1.00 88.62 840 LYS A C 1
ATOM 6929 O O . LYS A 1 840 ? -31.036 -1.133 -9.897 1.00 88.62 840 LYS A O 1
ATOM 6934 N N . GLN A 1 841 ? -30.798 0.081 -8.024 1.00 85.62 841 GLN A N 1
ATOM 6935 C CA . GLN A 1 841 ? -32.114 0.732 -8.061 1.00 85.62 841 GLN A CA 1
ATOM 6936 C C . GLN A 1 841 ? -32.191 1.904 -9.053 1.00 85.62 841 GLN A C 1
ATOM 6938 O O . GLN A 1 841 ? -33.279 2.398 -9.325 1.00 85.62 841 GLN A O 1
ATOM 6943 N N . GLU A 1 842 ? -31.055 2.375 -9.570 1.00 81.62 842 GLU A N 1
ATOM 6944 C CA . GLU A 1 842 ? -31.000 3.488 -10.514 1.00 81.62 842 GLU A CA 1
ATOM 6945 C C . GLU A 1 842 ? -30.933 2.962 -11.952 1.00 81.62 842 GLU A C 1
ATOM 6947 O O . GLU A 1 842 ? -29.871 2.526 -12.412 1.00 81.62 842 GLU A O 1
ATOM 6952 N N . GLU A 1 843 ? -32.063 3.046 -12.655 1.00 72.12 843 GLU A N 1
ATOM 6953 C CA . GLU A 1 843 ? -32.232 2.581 -14.037 1.00 72.12 843 GLU A CA 1
ATOM 6954 C C . GLU A 1 843 ? -31.493 3.463 -15.055 1.00 72.12 843 GLU A C 1
ATOM 6956 O O . GLU A 1 843 ? -31.100 2.988 -16.122 1.00 72.12 843 GLU A O 1
ATOM 6961 N N . ASN A 1 844 ? -31.254 4.745 -14.742 1.00 75.06 844 ASN A N 1
ATOM 6962 C CA . ASN A 1 844 ? -30.591 5.646 -15.675 1.00 75.06 844 ASN A CA 1
ATOM 6963 C C . ASN A 1 844 ? -29.062 5.524 -15.598 1.00 75.06 844 ASN A C 1
ATOM 6965 O O . ASN A 1 844 ? -28.396 5.909 -14.628 1.00 75.06 844 ASN A O 1
ATOM 6969 N N . ASP A 1 845 ? -28.473 5.071 -16.701 1.00 67.12 845 ASP A N 1
ATOM 6970 C CA . ASP A 1 845 ? -27.038 4.857 -16.820 1.00 67.12 845 ASP A CA 1
ATOM 6971 C C . ASP A 1 845 ? -26.187 6.128 -16.658 1.00 67.12 845 ASP A C 1
ATOM 6973 O O . ASP A 1 845 ? -25.039 6.058 -16.211 1.00 67.12 845 ASP A O 1
ATOM 6977 N N . SER A 1 846 ? -26.776 7.287 -16.957 1.00 68.56 846 SER A N 1
ATOM 6978 C CA . SER A 1 846 ? -26.153 8.612 -16.859 1.00 68.56 846 SER A CA 1
ATOM 6979 C C . SER A 1 846 ? -26.372 9.311 -15.510 1.00 68.56 846 SER A C 1
ATOM 6981 O O . SER A 1 846 ? -25.767 10.356 -15.254 1.00 68.56 846 SER A O 1
ATOM 6983 N N . ALA A 1 847 ? -27.197 8.743 -14.622 1.00 70.69 847 ALA A N 1
ATOM 6984 C CA . ALA A 1 847 ? -27.525 9.364 -13.347 1.00 70.69 847 ALA A CA 1
ATOM 6985 C C . ALA A 1 847 ? -26.309 9.460 -12.414 1.00 70.69 847 ALA A C 1
ATOM 6987 O O . ALA A 1 847 ? -25.533 8.517 -12.205 1.00 70.69 847 ALA A O 1
ATOM 6988 N N . LYS A 1 848 ? -26.154 10.632 -11.795 1.00 73.75 848 LYS A N 1
ATOM 6989 C CA . LYS A 1 848 ? -25.106 10.886 -10.808 1.00 73.75 848 LYS A CA 1
ATOM 6990 C C . LYS A 1 848 ? -25.518 10.303 -9.454 1.00 73.75 848 LYS A C 1
ATOM 6992 O O . LYS A 1 848 ? -26.039 11.010 -8.598 1.00 73.75 848 LYS A O 1
ATOM 6997 N N . ILE A 1 849 ? -25.242 9.018 -9.246 1.00 77.25 849 ILE A N 1
ATOM 6998 C CA . ILE A 1 849 ? -25.499 8.350 -7.961 1.00 77.25 849 ILE A CA 1
ATOM 6999 C C . ILE A 1 849 ? -24.531 8.880 -6.898 1.00 77.25 849 ILE A C 1
ATOM 7001 O O . ILE A 1 849 ? -23.306 8.764 -7.036 1.00 77.25 849 ILE A O 1
ATOM 7005 N N . SER A 1 850 ? -25.081 9.446 -5.824 1.00 81.44 850 SER A N 1
ATOM 7006 C CA . SER A 1 850 ? -24.300 9.854 -4.658 1.00 81.44 850 SER A CA 1
ATOM 7007 C C . SER A 1 850 ? -23.874 8.632 -3.845 1.00 81.44 850 SER A C 1
ATOM 7009 O O . SER A 1 850 ? -24.709 7.889 -3.333 1.00 81.44 850 SER A O 1
ATOM 7011 N N . LEU A 1 851 ? -22.560 8.459 -3.687 1.00 83.12 851 LEU A N 1
ATOM 7012 C CA . LEU A 1 851 ? -21.959 7.434 -2.823 1.00 83.12 851 LEU A CA 1
ATOM 7013 C C . LEU A 1 851 ? -21.824 7.895 -1.366 1.00 83.12 851 LEU A C 1
ATOM 7015 O O . LEU A 1 851 ? -21.287 7.171 -0.530 1.00 83.12 851 LEU A O 1
ATOM 7019 N N . ALA A 1 852 ? -22.293 9.104 -1.045 1.00 85.31 852 ALA A N 1
ATOM 7020 C CA . ALA A 1 852 ? -22.361 9.554 0.334 1.00 85.31 852 ALA A CA 1
ATOM 7021 C C . ALA A 1 852 ? -23.441 8.761 1.088 1.00 85.31 852 ALA A C 1
ATOM 7023 O O . ALA A 1 852 ? -24.560 8.577 0.605 1.00 85.31 852 ALA A O 1
ATOM 7024 N N . ILE A 1 853 ? -23.088 8.303 2.287 1.00 88.62 853 ILE A N 1
ATOM 7025 C CA . ILE A 1 853 ? -23.988 7.593 3.195 1.00 88.62 853 ILE A CA 1
ATOM 7026 C C . ILE A 1 853 ? -24.150 8.466 4.431 1.00 88.62 853 ILE A C 1
ATOM 7028 O O . ILE A 1 853 ? -23.180 8.712 5.150 1.00 88.62 853 ILE A O 1
ATOM 7032 N N . SER A 1 854 ? -25.363 8.952 4.675 1.00 90.19 854 SER A N 1
ATOM 7033 C CA . SER A 1 854 ? -25.672 9.654 5.918 1.00 90.19 854 SER A CA 1
ATOM 7034 C C . SER A 1 854 ? -25.785 8.674 7.090 1.00 90.19 854 SER A C 1
ATOM 7036 O O . SER A 1 854 ? -26.103 7.495 6.926 1.00 90.19 854 SER A O 1
ATOM 7038 N N . ASN A 1 855 ? -25.575 9.178 8.307 1.00 90.56 855 ASN A N 1
ATOM 7039 C CA . ASN A 1 855 ? -25.721 8.385 9.530 1.00 90.56 855 ASN A CA 1
ATOM 7040 C C . ASN A 1 855 ? -27.129 7.779 9.663 1.00 90.56 855 ASN A C 1
ATOM 7042 O O . ASN A 1 855 ? -27.268 6.630 10.075 1.00 90.56 855 ASN A O 1
ATOM 7046 N N . LYS A 1 856 ? -28.163 8.535 9.269 1.00 92.62 856 LYS A N 1
ATOM 7047 C CA . LYS A 1 856 ? -29.565 8.102 9.302 1.00 92.62 856 LYS A CA 1
ATOM 7048 C C . LYS A 1 856 ? -29.833 6.957 8.327 1.00 92.62 856 LYS A C 1
ATOM 7050 O O . LYS A 1 856 ? -30.441 5.963 8.714 1.00 92.62 856 LYS A O 1
ATOM 7055 N N . GLU A 1 857 ? -29.356 7.073 7.086 1.00 93.88 857 GLU A N 1
ATOM 7056 C CA . GLU A 1 857 ? -29.473 5.995 6.095 1.00 93.88 857 GLU A CA 1
ATOM 7057 C C . GLU A 1 857 ? -28.760 4.726 6.560 1.00 93.88 857 GLU A C 1
ATOM 7059 O O . GLU A 1 857 ? -29.319 3.641 6.431 1.00 93.88 857 GLU A O 1
ATOM 7064 N N . TRP A 1 858 ? -27.559 4.861 7.136 1.00 95.00 858 TRP A N 1
ATOM 7065 C CA . TRP A 1 858 ? -26.813 3.721 7.666 1.00 95.00 858 TRP A CA 1
ATOM 7066 C C . TRP A 1 858 ? -27.581 2.994 8.770 1.00 95.00 858 TRP A C 1
ATOM 7068 O O . TRP A 1 858 ? -27.755 1.783 8.679 1.00 95.00 858 TRP A O 1
ATOM 7078 N N . LEU A 1 859 ? -28.072 3.712 9.785 1.00 95.62 859 LEU A N 1
ATOM 7079 C CA . LEU A 1 859 ? -28.814 3.085 10.882 1.00 95.62 859 LEU A CA 1
ATOM 7080 C C . LEU A 1 859 ? -30.096 2.415 10.392 1.00 95.62 859 LEU A C 1
ATOM 7082 O O . LEU A 1 859 ? -30.342 1.266 10.745 1.00 95.62 859 LEU A O 1
ATOM 7086 N N . LYS A 1 860 ? -30.873 3.091 9.535 1.00 95.75 860 LYS A N 1
ATOM 7087 C CA . LYS A 1 860 ? -32.084 2.502 8.952 1.00 95.75 860 LYS A CA 1
ATOM 7088 C C . LYS A 1 860 ? -31.749 1.212 8.204 1.00 95.75 860 LYS A C 1
ATOM 7090 O O . LYS A 1 860 ? -32.364 0.188 8.465 1.00 95.75 860 LYS A O 1
ATOM 7095 N N . PHE A 1 861 ? -30.735 1.238 7.342 1.00 95.69 861 PHE A N 1
ATOM 7096 C CA . PHE A 1 861 ? -30.290 0.062 6.595 1.00 95.69 861 PHE A CA 1
ATOM 7097 C C . PHE A 1 861 ? -29.815 -1.077 7.508 1.00 95.69 861 PHE A C 1
ATOM 7099 O O . PHE A 1 861 ? -30.169 -2.235 7.287 1.00 95.69 861 PHE A O 1
ATOM 7106 N N . ALA A 1 862 ? -29.033 -0.755 8.541 1.00 96.00 862 ALA A N 1
ATOM 7107 C CA . ALA A 1 862 ? -28.481 -1.745 9.454 1.00 96.00 862 ALA A CA 1
ATOM 7108 C C . ALA A 1 862 ? -29.554 -2.427 10.320 1.00 96.00 862 ALA A C 1
ATOM 7110 O O . ALA A 1 862 ? -29.387 -3.599 10.660 1.00 96.00 862 ALA A O 1
ATOM 7111 N N . GLN A 1 863 ? -30.626 -1.697 10.646 1.00 95.62 863 GLN A N 1
ATOM 7112 C CA . GLN A 1 863 ? -31.732 -2.139 11.499 1.00 95.62 863 GLN A CA 1
ATOM 7113 C C . GLN A 1 863 ? -32.835 -2.855 10.711 1.00 95.62 863 GLN A C 1
ATOM 7115 O O . GLN A 1 863 ? -33.306 -3.894 11.155 1.00 95.62 863 GLN A O 1
ATOM 7120 N N . THR A 1 864 ? -33.239 -2.340 9.541 1.00 94.00 864 THR A N 1
ATOM 7121 C CA . THR A 1 864 ? -34.326 -2.943 8.743 1.00 94.00 864 THR A CA 1
ATOM 7122 C C . THR A 1 864 ? -33.844 -4.030 7.788 1.00 94.00 864 THR A C 1
ATOM 7124 O O . THR A 1 864 ? -34.665 -4.768 7.266 1.00 94.00 864 THR A O 1
ATOM 7127 N N . LYS A 1 865 ? -32.531 -4.115 7.526 1.00 93.75 865 LYS A N 1
ATOM 7128 C CA . LYS A 1 865 ? -31.882 -5.145 6.692 1.00 93.75 865 LYS A CA 1
ATOM 7129 C C . LYS A 1 865 ? -32.617 -5.454 5.372 1.00 93.75 865 LYS A C 1
ATOM 7131 O O . LYS A 1 865 ? -32.867 -6.620 5.072 1.00 93.75 865 LYS A O 1
ATOM 7136 N N . PRO A 1 866 ? -32.888 -4.446 4.522 1.00 91.38 866 PRO A N 1
ATOM 7137 C CA . PRO A 1 866 ? -33.685 -4.625 3.299 1.00 91.38 866 PRO A CA 1
ATOM 7138 C C . PRO A 1 866 ? -33.024 -5.540 2.249 1.00 91.38 866 PRO A C 1
ATOM 7140 O O . PRO A 1 866 ? -33.589 -5.799 1.200 1.00 91.38 866 PRO A O 1
ATOM 7143 N N . TYR A 1 867 ? -31.795 -5.986 2.493 1.00 88.75 867 TYR A N 1
ATOM 7144 C CA . TYR A 1 867 ? -31.035 -6.898 1.641 1.00 88.75 867 TYR A CA 1
ATOM 7145 C C . TYR A 1 867 ? -31.271 -8.377 1.934 1.00 88.75 867 TYR A C 1
ATOM 7147 O O . TYR A 1 867 ? -30.721 -9.218 1.236 1.00 88.75 867 TYR A O 1
ATOM 7155 N N . LEU A 1 868 ? -32.065 -8.702 2.954 1.00 87.69 868 LEU A N 1
ATOM 7156 C CA . LEU A 1 868 ? -32.525 -10.072 3.181 1.00 87.69 868 LEU A CA 1
ATOM 7157 C C . LEU A 1 868 ? -33.754 -10.426 2.327 1.00 87.69 868 LEU A C 1
ATOM 7159 O O . LEU A 1 868 ? -34.086 -11.601 2.215 1.00 87.69 868 LEU A O 1
ATOM 7163 N N . GLU A 1 869 ? -34.413 -9.422 1.741 1.00 76.25 869 GLU A N 1
ATOM 7164 C CA . GLU A 1 869 ? -35.621 -9.566 0.914 1.00 76.25 869 GLU A CA 1
ATOM 7165 C C . GLU A 1 869 ? -35.313 -9.706 -0.593 1.00 76.25 869 GLU A C 1
ATOM 7167 O O . GLU A 1 869 ? -36.211 -10.033 -1.365 1.00 76.25 869 GLU A O 1
ATOM 7172 N N . ASP A 1 870 ? -34.052 -9.486 -0.996 1.00 66.62 870 ASP A N 1
ATOM 7173 C CA . ASP A 1 870 ? -33.525 -9.671 -2.360 1.00 66.62 870 ASP A CA 1
ATOM 7174 C C . ASP A 1 870 ? -32.967 -11.102 -2.548 1.00 66.62 870 ASP A C 1
ATOM 7176 O O . ASP A 1 870 ? -33.325 -11.794 -3.527 1.00 66.62 870 ASP A O 1
#

Sequence (870 aa):
LEKFAERIDKKLKANDSISIGDVDECLAQLGEPYVKRVEDYFAAMGELEIDDEQIDTTSFKKNIEGAYESVKELLNNADNITDNNLMQDKGNVEKIKTLLDAIKDLQRFIKPLLGKGDEADKDGVFYGEFTSLWTKLDAVTPLYNMVRNYLTSKPYSTKKIKLNFENSTLMDGWDLNKEPDNTTVIFRKDGLYYLGIMGKKYNRVFVDREDLPHDGECYDKMEYKLLPDANKMLPHVFLSKKGIQRFRPSGELLGKYERGTHTKGADFDLGDCRALIDFFKKSIERHDDWKKFDFKFSDTSTYQDISEFYREVEQQGYKMSFRKVSVDYIKSLVEEGKLYLFQIYNKDFSAHSKGTPNMHTLYWKMLFDEENLKDVVYKLNGEAEVFFRKSSITVQSPTHPANSPIKNKNKDNQKKESEFEYDLIKDRRYTVDKFLFHVPITMNFKSVGVSNINQLVKRHIRSATDLHIIGIDRGERHLLYLTVIDSRGNIKEQFSLNEIVNEYNGNTYRTDYHELLDTREGERTEARRNWQTIQNIRELKEGYLSQVIHKISELAIKYNAVIVLEDLNFGFMRSRQKVEKQVYQKFEKMLIDKLNYLVDKKKPVAETGGLLRAYQLTGELESFKTLGKQSGILFYVPAWNTSKIDPVTGFVNLFDTHYENIEKAKGFFDKFKSIRYNSDKDWFEFVVDDYTRFSPKAEGTRRDWTICTQGKRIQIYRNPQRNNEWEGRKIDLTKAFKEHFEAYGVDISKDLREQINTQNKKEFFEELLRLLRLTLQMRNSMPSSDIDYLISPVADDTGCFFDSRKQAELKENAVLPMNADANGAYNIARKGLLAIRKMKQEENDSAKISLAISNKEWLKFAQTKPYLED

Foldseek 3Di:
DVVVVVVVVVVVVVCQADDQVRVCVVQVVVDDVSNDRPVVVVVCQPQDDDDDDDDPDDHLVNQLVVLCVLQVVVVVCVVVDDLLRCLVDLSNLQSVVSNLVSLVVSLVSCVSVCGPVPDPPDDPVCCVVVVVVNVVSCVSVVVVVVSLVSSQADLFDPDWDFDQLPAPQAQQDAAPVCQLNNQWWWWDDPNWIKIKGFRNVLSCVPPVDPDADQPDDWIWIKHKFADPPLVCRLCCQLVPPVNCVVLVDDPVLVVCVVVVCQAPDPNPDLVSVLSVLVSSVSSLCVDPPSVVLVQDDDDSVVDPGNVVSSLSCRQSRIAMDTDIHDPVVVVVCVVVVRMDMDIPDDPCPDPPRDDQDDPVSVLVVLCVDPVCRVRPQKHWGTPKIKIKDAASDADPDFPAAAQDWDADPQPPDPDGTDGHRGTHHVPVVRRHMDMDIGTDMHGRSSDPDDPDLQLVLLVCLLPDPQEKAWFWFDDPLANIWIFIATLLLWTQDTDGLQWQWDDDPNDIGIDRLVVVLVVLVVVQVVCSVSSHHNDDSVVSLVVSLVRVLVVVVVVCVVRVYFYFYADQDPVNLVVPPPPNNVSVVVSVQVNQVCLCFAADSPDDQPDCRHVNHTHNQFDDDPDPVPDDQDTRSYGYAHLPCQLQADLFARDHDPADLDDDFLVVLLLRLLQFPFWAADPVVLWIWGWWPAQVSGPVLCPLFDGTFIFILPDKAWDWFQDVVVVRDIFIDIDRLSVQVVVLCVVVVHDRHDTCSVVSNPDHDSVSSNSVSVSVVRSSRQWHDGPPDPDTWGWGRTAHPVRDTDTLCVLLVVPSNRRDHNGSSSSSSSLSRLLVSVQSVQSNPDPDSPDDRDSYDDSSNSSRCSRVVVSNVD

Radius of gyration: 37.08 Å; chains: 1; bounding box: 84×70×109 Å

Secondary structure (DSSP, 8-state):
-HHHHHHHHHHHTT-----HHHHHHHHHTT-GGG---HHHHHHTTT-----TT------HHHHHHHHHHHHHHHHHTGGG--HHHHTT-HHHHHHHHHHHHHHHHHHHHHGGGG--S--TT--HHHHHHHHHHHHHHHTHHHHHHHHHHHHTS-SS----EEE-TT-TTTTS--BGGGHHHH-EEEEEETTEEEEEEE-GGGTTTTTS-SS----SSEEEEEEEEE---HHHHHHHHHSSHHHHHHH---HHHHHHHHTTTTSSSTT--HHHHHHHHHHHHHHHHTSTTGGGG---PPPGGG-SSHHHHHHHHHHHSEEEEEEEEEHHHHHHHHHTTSEEEEEE--GGGSTT--SPPPHHHHHHHHTT-HHHHHS-SSEE-S--EEEEE------SS-SB-TT--EE-S-TT-S--EE--SS-B-TTGGGSS-EEEEE--EESSTT----S-HHHHHHHHHHH-SS-EEEEEE--SSSS-EEEEE-TT--EEEEEESSEEEEEETTEEEEEEHHHHHHHHHHHHHHHHHTT-----HHHHHHHHHHHHHHHHHHHHHHTTEEEEEEE--TTHHHHTTTTTHHHHHHHHHHHHHHHHSB--TTS-TTSTTSGGG-B--S-----TTT--SEETTEEEEE-TTSSSS-TTT------------HHHHHHHHTTSSEEEEETTTTEEEEEES-GGGT-GGGTTS---EEEE--SEEEEEEEEGGGTTEEEEEEEEHHHHHHHHHHHTT--TTS-HHHHHHH---HHHHHHHHHHHHHHT--EEE-TTSS-EEEEEEEE-TTSPEEEHHHHHHHGGG-SS-SSHHHHHHHHHHHHHHHHHHHHHT---TT--------HHHHHHHHHH-TTS--